Protein AF-0000000067805213 (afdb_homodimer)

InterPro domains:
  IPR013120 Fatty acyl-CoA reductase-like, NAD-binding domain [PF07993] (45-321)
  IPR026055 Fatty acyl-CoA reductase [PTHR11011] (34-491)
  IPR033640 Fatty acyl-CoA reductase, C-terminal [PF03015] (395-490)
  IPR033640 Fatty acyl-CoA reductase, C-terminal [cd09071] (394-488)
  IPR036291 NAD(P)-binding domain superfamily [SSF51735] (35-330)

Solvent-accessible surface area (backbone atoms only — not comparable to full-atom values): 55825 Å² total; per-residue (Å²): 118,77,70,75,75,48,38,68,41,44,50,52,49,51,57,40,50,56,70,43,48,69,22,67,73,47,38,84,69,54,72,35,72,58,28,52,67,43,45,64,32,23,33,39,31,35,28,40,86,38,73,68,27,44,52,37,55,46,48,48,63,63,48,30,58,53,58,36,35,39,30,51,30,54,67,56,94,88,36,50,46,68,57,47,51,53,56,59,66,66,40,77,79,39,52,67,43,41,72,76,42,71,64,57,68,79,34,51,44,78,38,68,23,36,53,60,38,80,69,31,49,45,49,70,64,56,49,51,49,45,23,67,56,25,21,34,36,41,44,57,52,58,66,81,48,53,83,41,55,58,49,61,38,34,31,28,34,28,47,17,46,54,38,50,49,56,49,53,68,57,22,76,54,56,64,32,36,39,39,56,56,44,56,55,32,72,64,25,67,91,32,56,74,30,73,40,64,63,65,90,70,89,59,82,50,58,45,71,48,48,44,48,44,50,74,68,37,54,67,71,46,51,60,54,18,40,71,27,66,41,58,56,39,94,33,41,31,34,41,28,41,35,27,28,52,50,37,50,69,70,64,43,74,86,52,54,48,36,36,35,15,37,32,50,67,43,39,11,54,38,49,92,44,45,8,44,54,55,72,71,56,34,74,74,37,75,62,29,56,53,49,32,24,65,31,28,71,34,44,72,42,81,41,40,48,83,32,50,56,48,46,25,32,40,44,31,42,44,20,40,50,56,46,46,53,40,41,53,58,79,41,39,89,76,48,95,50,97,56,47,40,31,29,32,33,34,43,83,55,65,42,28,49,45,58,49,54,53,50,53,67,31,69,76,48,49,51,48,33,56,58,78,42,75,41,46,71,51,67,50,73,36,73,46,69,68,59,44,53,53,48,42,41,66,69,41,46,54,53,20,52,52,50,45,48,50,35,56,72,67,64,68,66,58,88,89,59,75,51,54,45,57,52,47,51,54,50,53,53,48,49,62,71,43,39,69,61,37,70,40,44,55,45,34,39,30,65,55,35,53,52,50,58,70,70,44,52,73,61,34,46,43,62,38,46,50,65,59,70,76,57,49,67,64,56,51,54,50,20,45,53,45,8,42,33,49,62,68,70,53,59,74,45,46,53,23,68,57,14,47,53,51,42,55,54,30,46,53,49,46,53,52,49,51,50,51,50,50,48,50,53,50,50,50,49,49,49,50,50,53,49,44,46,66,71,48,71,122,120,78,70,75,74,48,38,69,42,44,51,52,50,52,57,40,48,54,70,43,49,69,21,69,74,46,38,82,69,54,72,35,69,57,28,52,67,43,45,63,32,23,32,38,30,35,28,40,87,39,73,68,28,44,52,37,54,46,47,49,63,62,46,30,57,54,59,34,35,40,30,51,30,53,67,55,95,88,36,49,47,69,55,48,50,53,57,60,66,65,40,76,79,39,53,68,42,42,73,76,42,70,64,56,66,79,33,52,44,77,37,66,24,35,55,60,38,77,68,29,50,46,50,73,65,58,50,51,50,46,23,67,58,26,20,32,37,39,45,55,51,59,66,81,49,52,82,44,54,59,49,61,37,34,31,28,34,27,46,18,46,52,38,49,50,56,49,53,69,58,22,76,55,57,65,32,36,40,38,55,58,45,57,56,32,71,64,24,67,90,33,57,75,30,74,40,65,65,65,89,69,90,61,82,50,58,46,70,49,47,45,49,44,49,72,68,38,53,66,71,45,50,61,52,18,40,69,28,65,40,58,55,41,94,33,42,30,35,40,28,42,36,27,28,52,51,38,49,69,70,64,42,74,86,50,55,48,35,38,36,15,36,31,52,69,44,38,12,53,38,52,91,46,45,8,45,54,55,74,73,55,35,74,73,36,75,60,29,55,53,49,32,24,66,30,27,71,35,45,70,40,80,41,40,49,82,33,50,53,48,46,25,31,41,43,29,41,42,21,41,50,56,45,46,53,39,41,52,60,78,42,39,88,78,48,95,50,99,56,46,38,31,28,34,34,34,43,84,54,65,42,30,48,44,57,49,55,53,51,55,65,30,70,75,48,48,51,49,32,57,57,77,43,75,41,45,69,51,65,50,76,36,74,47,70,68,58,43,54,52,48,41,40,66,69,40,45,54,53,21,51,53,50,43,47,51,36,56,73,68,66,67,65,58,89,90,60,75,51,53,44,57,52,49,52,53,49,52,54,50,49,61,71,43,39,68,60,37,69,42,42,56,44,34,39,29,65,56,36,52,54,51,57,69,68,44,51,72,60,36,46,43,62,38,46,49,64,57,70,75,57,49,68,66,57,52,54,49,20,46,53,46,7,41,33,48,63,66,70,54,58,74,44,45,53,22,68,56,14,46,52,48,42,54,53,29,44,54,50,46,54,50,49,53,51,52,50,49,48,50,51,50,51,51,50,48,49,50,50,52,50,44,46,65,71,47,71,123

Sequence (1076 aa):
MEVDTLDIAERHELALLEKQRPMNAVIDLGTSPVQQFYKGTTIFLTGGSGFLGKQFMEKIFRSCEIERIYILLRPKKGKTIAQRLTYILKDPLYETLRKKKPNFANDIVPIEGDVADVRLGLSDKDWDTLTKEVNVIVHLAATVRFDEHLKKAGLINVRGTREMLELGKQCKNLKIFNHISTAFAHTTKSRINNEVREQFYPTPVLPDTFIDLVENMEEERLTEITPGLIKGWPNTYTFTKAIAEELVRTRAGELPVCIVKPAVVLGSYTEPSPGWIDKQTVMASPVGFLLGCGIGVMHVLYLKRDNQFVITPVDYANNAILAAGWDSVQNRKAIDSEVPIYIVGTATSNFTWDNLLNTLRTDELVKIITPKALYYVCAAHTSNPVVFWILTWLFHYIPGYFIDAIVNILGVRPKGLPSLVSIYSKTYKLCKVYEYFLFNNWKIRDDNLVSMMDRMAPADQAIFGCNVREIDQRGIALSMSVGLRRFIVQDGLKDSEYGQKKMRILKYVHVVCVLLYSYLIYSVFRTIYSAFCVIVPVMEVDTLDIAERHELALLEKQRPMNAVIDLGTSPVQQFYKGTTIFLTGGSGFLGKQFMEKIFRSCEIERIYILLRPKKGKTIAQRLTYILKDPLYETLRKKKPNFANDIVPIEGDVADVRLGLSDKDWDTLTKEVNVIVHLAATVRFDEHLKKAGLINVRGTREMLELGKQCKNLKIFNHISTAFAHTTKSRINNEVREQFYPTPVLPDTFIDLVENMEEERLTEITPGLIKGWPNTYTFTKAIAEELVRTRAGELPVCIVKPAVVLGSYTEPSPGWIDKQTVMASPVGFLLGCGIGVMHVLYLKRDNQFVITPVDYANNAILAAGWDSVQNRKAIDSEVPIYIVGTATSNFTWDNLLNTLRTDELVKIITPKALYYVCAAHTSNPVVFWILTWLFHYIPGYFIDAIVNILGVRPKGLPSLVSIYSKTYKLCKVYEYFLFNNWKIRDDNLVSMMDRMAPADQAIFGCNVREIDQRGIALSMSVGLRRFIVQDGLKDSEYGQKKMRILKYVHVVCVLLYSYLIYSVFRTIYSAFCVIVPV

Nearest PDB structures (foldseek):
  7eoz-assembly1_A  TM=7.950E-01  e=1.812E-26  Oryza sativa Japonica Group
  7eoz-assembly2_B  TM=7.874E-01  e=3.398E-26  Oryza sativa Japonica Group
  4u5q-assembly2_B  TM=6.790E-01  e=1.611E-14  Mycobacterium tuberculosis H37Rv
  4u5q-assembly1_A  TM=5.576E-01  e=1.697E-14  Mycobacterium tuberculosis H37Rv
  5mso-assembly1_A  TM=6.325E-01  e=1.460E-12  Mycobacterium marinum M

pLDDT: mean 93.45, std 7.13, range [42.34, 98.88]

Radius of gyration: 39.03 Å; Cα contacts (8 Å, |Δi|>4): 1872; chains: 2; bounding box: 90×119×69 Å

Organism: Spodoptera frugiperda (NCBI:txid7108)

Foldseek 3Di:
DVLVPDFLLVNLQVVLQVLLVLQVVQQVVQPFLLQVLQAAFEEEEECLLDFLNLLLLLQCLSRHHYQAYEYEDEDDDPDDQVRSLVVSCPAPQNVVVCVVPVCNSVRYHYFYAQLLDALRRHDPVVLVVCLEGHAEYAYPWADQDQADQLLSRQSRLQVSLVSVLVSLVSRPRYLEYEAEFALCLQVFPVFFVHEREQAQDDALDASVVSSCCSVPPDSVVSNVCVCVSQHRPLGSRSNSRSNNVVCCLVPNVPRHYAYEHEYAEFAALRPPGFQAGAQVVLLQHVLVQVVCLLLPLAAEAAFDQQAAGWYFYSLLSSLLSSLVSSCCRVVVVVDPGSHHYFYQTFCVLPHGNNVLVVLCPDPSNLLLRDLNRDFARHYDYDNDPVVRVVCLVLPQQVVQVVVQVVCVVVVPDDPPDDGSNVSSVSVVVSCVSCSVVRYTHHGYDGVSSVVSLVVTDSSSCSSSPRHCSVDHSNSSSSSNSSNCCCHPVNPVSDDSVSSSVVNVVSVVVVVVVVVVSVVVVVVVVVVVVVVVCVVDVD/DVLVPDFLLVNLQVVLQVLLVLQVVQQVVQPFLLQVLQAAFEEEEECLLDFLNLLLLLQCLSRHHYQAYEYEDEDDPPDDQVRSLVVSCPAPQNVVVCVVPVCNSVRYHYFYAQLLDALRRHDPVVLVVCLEGHAEYAYPWADQDQADQLLSRQSRLQVSLVSVLVSLVSRPRHLEYEAEFALCLQVFPVFFVHEREQAQDDALDASVVSSCCSVPPDSVVSNVCVCVSQHRPLGSRSNSRSNNVVCCLVPNVPRHYAYEHEYAEFAALRPPGFQAGAQVVLLQHVLVVVVCLLLPLAAEAAFDQQAAGWYFYSLLSSLLSSLVSSCCRVVVVVDPGSHHYFYQTFCVLPHGNNVLVVLCPDPSNLLLRDLNRDFARHYDYDNDPVVRVVCLVLPQQVVQVVVQVVCVVVVPDDPPDDGSNVSSVSVVVSCVSCSVVRYTHHGYDGVSSVVSLVVTDSSSCSSSPRHCSVDHSNSSSSSNSSNCCCHPVNPPSDDSVSSSVVNVVSVVVVVVVVVVSVVVVVVVVVVVVVVVCVVDVD

Structure (mmCIF, N/CA/C/O backbone):
data_AF-0000000067805213-model_v1
#
loop_
_entity.id
_entity.type
_entity.pdbx_description
1 polymer 'Fatty acyl-CoA reductase'
#
loop_
_atom_site.group_PDB
_atom_site.id
_atom_site.type_symbol
_atom_site.label_atom_id
_atom_site.label_alt_id
_atom_site.label_comp_id
_atom_site.label_asym_id
_atom_site.label_entity_id
_atom_site.label_seq_id
_atom_site.pdbx_PDB_ins_code
_atom_site.Cartn_x
_atom_site.Cartn_y
_atom_site.Cartn_z
_atom_site.occupancy
_atom_site.B_iso_or_equiv
_atom_site.auth_seq_id
_atom_site.auth_comp_id
_atom_site.auth_asym_id
_atom_site.auth_atom_id
_atom_site.pdbx_PDB_model_num
ATOM 1 N N . MET A 1 1 ? -3.857 -59.125 -32.281 1 44.97 1 MET A N 1
ATOM 2 C CA . MET A 1 1 ? -4.629 -60.125 -31.562 1 44.97 1 MET A CA 1
ATOM 3 C C . MET A 1 1 ? -4.641 -59.875 -30.062 1 44.97 1 MET A C 1
ATOM 5 O O . MET A 1 1 ? -5.676 -60 -29.406 1 44.97 1 MET A O 1
ATOM 9 N N . GLU A 1 2 ? -3.359 -59.656 -29.469 1 48.94 2 GLU A N 1
ATOM 10 C CA . GLU A 1 2 ? -3.158 -59.469 -28.031 1 48.94 2 GLU A CA 1
ATOM 11 C C . GLU A 1 2 ? -3.711 -58.125 -27.562 1 48.94 2 GLU A C 1
ATOM 13 O O . GLU A 1 2 ? -4.121 -58 -26.406 1 48.94 2 GLU A O 1
ATOM 18 N N . VAL A 1 3 ? -3.738 -57.219 -28.484 1 61.66 3 VAL A N 1
ATOM 19 C CA . VAL A 1 3 ? -4.289 -55.906 -28.219 1 61.66 3 VAL A CA 1
ATOM 20 C C . VAL A 1 3 ? -5.805 -56 -28.062 1 61.66 3 VAL A C 1
ATOM 22 O O . VAL A 1 3 ? -6.406 -55.188 -27.328 1 61.66 3 VAL A O 1
ATOM 25 N N . ASP A 1 4 ? -6.445 -56.906 -28.578 1 60.34 4 ASP A N 1
ATOM 26 C CA . ASP A 1 4 ? -7.898 -57.031 -28.531 1 60.34 4 ASP A CA 1
ATOM 27 C C . ASP A 1 4 ? -8.375 -57.469 -27.156 1 60.34 4 ASP A C 1
ATOM 29 O O . ASP A 1 4 ? -9.539 -57.281 -26.797 1 60.34 4 ASP A O 1
ATOM 33 N N . THR A 1 5 ? -7.441 -57.906 -26.312 1 78.75 5 THR A N 1
ATOM 34 C CA . THR A 1 5 ? -7.816 -58.406 -24.984 1 78.75 5 THR A CA 1
ATOM 35 C C . THR A 1 5 ? -7.566 -57.344 -23.922 1 78.75 5 THR A C 1
ATOM 37 O O . THR A 1 5 ? -7.996 -57.5 -22.781 1 78.75 5 THR A O 1
ATOM 40 N N . LEU A 1 6 ? -7.113 -56.188 -24.359 1 89.5 6 LEU A N 1
ATOM 41 C CA . LEU A 1 6 ? -6.773 -55.156 -23.391 1 89.5 6 LEU A CA 1
ATOM 42 C C . LEU A 1 6 ? -7.973 -54.281 -23.109 1 89.5 6 LEU A C 1
ATOM 44 O O . LEU A 1 6 ? -8.82 -54.062 -23.969 1 89.5 6 LEU A O 1
ATOM 48 N N . ASP A 1 7 ? -7.984 -53.812 -21.891 1 94.69 7 ASP A N 1
ATOM 49 C CA . ASP A 1 7 ? -8.984 -52.812 -21.547 1 94.69 7 ASP A CA 1
ATOM 50 C C . ASP A 1 7 ? -8.883 -51.594 -22.453 1 94.69 7 ASP A C 1
ATOM 52 O O . ASP A 1 7 ? -7.785 -51.219 -22.875 1 94.69 7 ASP A O 1
ATOM 56 N N . ILE A 1 8 ? -9.961 -51.031 -22.828 1 95.31 8 ILE A N 1
ATOM 57 C CA . ILE A 1 8 ? -10.023 -49.906 -23.75 1 95.31 8 ILE A CA 1
ATOM 58 C C . ILE A 1 8 ? -9.133 -48.781 -23.234 1 95.31 8 ILE A C 1
ATOM 60 O O . ILE A 1 8 ? -8.492 -48.062 -24.016 1 95.31 8 ILE A O 1
ATOM 64 N N . ALA A 1 9 ? -9.125 -48.5 -21.938 1 95.56 9 ALA A N 1
ATOM 65 C CA . ALA A 1 9 ? -8.281 -47.469 -21.359 1 95.56 9 ALA A CA 1
ATOM 66 C C . ALA A 1 9 ? -6.801 -47.781 -21.594 1 95.56 9 ALA A C 1
ATOM 68 O O . ALA A 1 9 ? -6.016 -46.875 -21.891 1 95.56 9 ALA A O 1
ATOM 69 N N . GLU A 1 10 ? -6.43 -48.969 -21.422 1 95.94 10 GLU A N 1
ATOM 70 C CA . GLU A 1 10 ? -5.051 -49.406 -21.641 1 95.94 10 GLU A CA 1
ATOM 71 C C . GLU A 1 10 ? -4.664 -49.25 -23.109 1 95.94 10 GLU A C 1
ATOM 73 O O . GLU A 1 10 ? -3.521 -48.906 -23.422 1 95.94 10 GLU A O 1
ATOM 78 N N . ARG A 1 11 ? -5.574 -49.5 -23.969 1 96.38 11 ARG A N 1
ATOM 79 C CA . ARG A 1 11 ? -5.324 -49.344 -25.391 1 96.38 11 ARG A CA 1
ATOM 80 C C . ARG A 1 11 ? -5.023 -47.875 -25.719 1 96.38 11 ARG A C 1
ATOM 82 O O . ARG A 1 11 ? -4.156 -47.594 -26.547 1 96.38 11 ARG A O 1
ATOM 89 N N . HIS A 1 12 ? -5.793 -47 -25.094 1 95.75 12 HIS A N 1
ATOM 90 C CA . HIS A 1 12 ? -5.559 -45.594 -25.312 1 95.75 12 HIS A CA 1
ATOM 91 C C . HIS A 1 12 ? -4.215 -45.156 -24.734 1 95.75 12 HIS A C 1
ATOM 93 O O . HIS A 1 12 ? -3.527 -44.312 -25.312 1 95.75 12 HIS A O 1
ATOM 99 N N . GLU A 1 13 ? -3.832 -45.688 -23.562 1 96.31 13 GLU A N 1
ATOM 100 C CA . GLU A 1 13 ? -2.52 -45.406 -23 1 96.31 13 GLU A CA 1
ATOM 101 C C . GLU A 1 13 ? -1.402 -45.812 -23.953 1 96.31 13 GLU A C 1
ATOM 103 O O . GLU A 1 13 ? -0.459 -45.062 -24.172 1 96.31 13 GLU A O 1
ATOM 108 N N . LEU A 1 14 ? -1.527 -47 -24.516 1 96 14 LEU A N 1
ATOM 109 C CA . LEU A 1 14 ? -0.526 -47.531 -25.438 1 96 14 LEU A CA 1
ATOM 110 C C . LEU A 1 14 ? -0.438 -46.656 -26.688 1 96 14 LEU A C 1
ATOM 112 O O . LEU A 1 14 ? 0.654 -46.406 -27.203 1 96 14 LEU A O 1
ATOM 116 N N . ALA A 1 15 ? -1.592 -46.25 -27.156 1 95.81 15 ALA A N 1
ATOM 117 C CA . ALA A 1 15 ? -1.619 -45.375 -28.344 1 95.81 15 ALA A CA 1
ATOM 118 C C . ALA A 1 15 ? -0.886 -44.062 -28.062 1 95.81 15 ALA A C 1
ATOM 120 O O . ALA A 1 15 ? -0.21 -43.531 -28.953 1 95.81 15 ALA A O 1
ATOM 121 N N . LEU A 1 16 ? -1.053 -43.5 -26.891 1 96.06 16 LEU A N 1
ATOM 122 C CA . LEU A 1 16 ? -0.366 -42.281 -26.5 1 96.06 16 LEU A CA 1
ATOM 123 C C . LEU A 1 16 ? 1.133 -42.531 -26.344 1 96.06 16 LEU A C 1
ATOM 125 O O . LEU A 1 16 ? 1.941 -41.688 -26.734 1 96.06 16 LEU A O 1
ATOM 129 N N . LEU A 1 17 ? 1.514 -43.688 -25.812 1 96 17 LEU A N 1
ATOM 130 C CA . LEU A 1 17 ? 2.92 -44.031 -25.656 1 96 17 LEU A CA 1
ATOM 131 C C . LEU A 1 17 ? 3.6 -44.188 -27.016 1 96 17 LEU A C 1
ATOM 133 O O . LEU A 1 17 ? 4.781 -43.875 -27.156 1 96 17 LEU A O 1
ATOM 137 N N . GLU A 1 18 ? 2.871 -44.594 -27.984 1 96.19 18 GLU A N 1
ATOM 138 C CA . GLU A 1 18 ? 3.404 -44.781 -29.328 1 96.19 18 GLU A CA 1
ATOM 139 C C . GLU A 1 18 ? 3.812 -43.438 -29.953 1 96.19 18 GLU A C 1
ATOM 141 O O . GLU A 1 18 ? 4.676 -43.406 -30.828 1 96.19 18 GLU A O 1
ATOM 146 N N . LYS A 1 19 ? 3.246 -42.438 -29.484 1 95.69 19 LYS A N 1
ATOM 147 C CA . LYS A 1 19 ? 3.586 -41.094 -30 1 95.69 19 LYS A CA 1
ATOM 148 C C . LYS A 1 19 ? 5.008 -40.719 -29.594 1 95.69 19 LYS A C 1
ATOM 150 O O . LYS A 1 19 ? 5.574 -39.781 -30.156 1 95.69 19 LYS A O 1
ATOM 155 N N . GLN A 1 20 ? 5.605 -41.5 -28.688 1 96.44 20 GLN A N 1
ATOM 156 C CA . GLN A 1 20 ? 6.965 -41.219 -28.234 1 96.44 20 GLN A CA 1
ATOM 157 C C . GLN A 1 20 ? 7.996 -41.844 -29.172 1 96.44 20 GLN A C 1
ATOM 159 O O . GLN A 1 20 ? 9.195 -41.625 -29.016 1 96.44 20 GLN A O 1
ATOM 164 N N . ARG A 1 21 ? 7.598 -42.5 -30.156 1 96.94 21 ARG A N 1
ATOM 165 C CA . ARG A 1 21 ? 8.477 -43.312 -31 1 96.94 21 ARG A CA 1
ATOM 166 C C . ARG A 1 21 ? 9.555 -42.438 -31.641 1 96.94 21 ARG A C 1
ATOM 168 O O . ARG A 1 21 ? 10.734 -42.812 -31.641 1 96.94 21 ARG A O 1
ATOM 175 N N . PRO A 1 22 ? 9.148 -41.281 -32.25 1 96.19 22 PRO A N 1
ATOM 176 C CA . PRO A 1 22 ? 10.203 -40.438 -32.844 1 96.19 22 PRO A CA 1
ATOM 177 C C . PRO A 1 22 ? 11.25 -40 -31.812 1 96.19 22 PRO A C 1
ATOM 179 O O . PRO A 1 22 ? 12.445 -39.938 -32.125 1 96.19 22 PRO A O 1
ATOM 182 N N . MET A 1 23 ? 10.891 -39.719 -30.625 1 97.06 23 MET A N 1
ATOM 183 C CA . MET A 1 23 ? 11.812 -39.312 -29.562 1 97.06 23 MET A CA 1
ATOM 184 C C . MET A 1 23 ? 12.68 -40.5 -29.141 1 97.06 23 MET A C 1
ATOM 186 O O . MET A 1 23 ? 13.906 -40.375 -29.031 1 97.06 23 MET A O 1
ATOM 190 N N . ASN A 1 24 ? 12.07 -41.688 -28.922 1 96.25 24 ASN A N 1
ATOM 191 C CA . ASN A 1 24 ? 12.766 -42.875 -28.453 1 96.25 24 ASN A CA 1
ATOM 192 C C . ASN A 1 24 ? 13.82 -43.344 -29.438 1 96.25 24 ASN A C 1
ATOM 194 O O . ASN A 1 24 ? 14.812 -43.969 -29.047 1 96.25 24 ASN A O 1
ATOM 198 N N . ALA A 1 25 ? 13.656 -42.938 -30.672 1 97.06 25 ALA A N 1
ATOM 199 C CA . ALA A 1 25 ? 14.578 -43.375 -31.719 1 97.06 25 ALA A CA 1
ATOM 200 C C . ALA A 1 25 ? 15.906 -42.625 -31.609 1 97.06 25 ALA A C 1
ATOM 202 O O . ALA A 1 25 ? 16.938 -43.094 -32.062 1 97.06 25 ALA A O 1
ATOM 203 N N . VAL A 1 26 ? 15.875 -41.469 -30.984 1 97.5 26 VAL A N 1
ATOM 204 C CA . VAL A 1 26 ? 17.078 -40.625 -31.109 1 97.5 26 VAL A CA 1
ATOM 205 C C . VAL A 1 26 ? 17.531 -40.188 -29.719 1 97.5 26 VAL A C 1
ATOM 207 O O . VAL A 1 26 ? 18.672 -39.75 -29.547 1 97.5 26 VAL A O 1
ATOM 210 N N . ILE A 1 27 ? 16.812 -40.375 -28.672 1 97.31 27 ILE A N 1
ATOM 211 C CA . ILE A 1 27 ? 17.062 -39.781 -27.359 1 97.31 27 ILE A CA 1
ATOM 212 C C . ILE A 1 27 ? 18.328 -40.344 -26.766 1 97.31 27 ILE A C 1
ATOM 214 O O . ILE A 1 27 ? 19.062 -39.688 -26.047 1 97.31 27 ILE A O 1
ATOM 218 N N . ASP A 1 28 ? 18.688 -41.656 -27.078 1 96.44 28 ASP A N 1
ATOM 219 C CA . ASP A 1 28 ? 19.797 -42.312 -26.438 1 96.44 28 ASP A CA 1
ATOM 220 C C . ASP A 1 28 ? 21.109 -42.062 -27.172 1 96.44 28 ASP A C 1
ATOM 222 O O . ASP A 1 28 ? 22.188 -42.406 -26.688 1 96.44 28 ASP A O 1
ATOM 226 N N . LEU A 1 29 ? 21.031 -41.375 -28.312 1 96.44 29 LEU A N 1
ATOM 227 C CA . LEU A 1 29 ? 22.234 -41.062 -29.078 1 96.44 29 LEU A CA 1
ATOM 228 C C . LEU A 1 29 ? 23.078 -40.031 -28.375 1 96.44 29 LEU A C 1
ATOM 230 O O . LEU A 1 29 ? 24.312 -40.031 -28.484 1 96.44 29 LEU A O 1
ATOM 234 N N . GLY A 1 30 ? 22.484 -39.094 -27.703 1 95.94 30 GLY A N 1
ATOM 235 C CA . GLY A 1 30 ? 23.188 -38.094 -26.922 1 95.94 30 GLY A CA 1
ATOM 236 C C . GLY A 1 30 ? 23.938 -37.094 -27.781 1 95.94 30 GLY A C 1
ATOM 237 O O . GLY A 1 30 ? 24.875 -36.469 -27.312 1 95.94 30 GLY A O 1
ATOM 238 N N . THR A 1 31 ? 23.516 -36.906 -29.031 1 95.75 31 THR A N 1
ATOM 239 C CA . THR A 1 31 ? 24.328 -36.125 -29.953 1 95.75 31 THR A CA 1
ATOM 240 C C . THR A 1 31 ? 23.609 -34.844 -30.359 1 95.75 31 THR A C 1
ATOM 242 O O . THR A 1 31 ? 24.188 -34 -31.031 1 95.75 31 THR A O 1
ATOM 245 N N . SER A 1 32 ? 22.375 -34.688 -29.922 1 97.62 32 SER A N 1
ATOM 246 C CA . SER A 1 32 ? 21.672 -33.469 -30.328 1 97.62 32 SER A CA 1
ATOM 247 C C . SER A 1 32 ? 22.281 -32.219 -29.703 1 97.62 32 SER A C 1
ATOM 249 O O . SER A 1 32 ? 22.906 -32.312 -28.641 1 97.62 32 SER A O 1
ATOM 251 N N . PRO A 1 33 ? 22.141 -31.047 -30.312 1 98.38 33 PRO A N 1
ATOM 252 C CA . PRO A 1 33 ? 22.719 -29.797 -29.797 1 98.38 33 PRO A CA 1
ATOM 253 C C . PRO A 1 33 ? 22.266 -29.5 -28.359 1 98.38 33 PRO A C 1
ATOM 255 O O . PRO A 1 33 ? 23.078 -29.094 -27.531 1 98.38 33 PRO A O 1
ATOM 258 N N . VAL A 1 34 ? 21.031 -29.688 -28.047 1 98.69 34 VAL A N 1
ATOM 259 C CA . VAL A 1 34 ? 20.531 -29.422 -26.703 1 98.69 34 VAL A CA 1
ATOM 260 C C . VAL A 1 34 ? 21.141 -30.422 -25.719 1 98.69 34 VAL A C 1
ATOM 262 O O . VAL A 1 34 ? 21.531 -30.031 -24.625 1 98.69 34 VAL A O 1
ATOM 265 N N . GLN A 1 35 ? 21.203 -31.703 -26.094 1 98.62 35 GLN A N 1
ATOM 266 C CA . GLN A 1 35 ? 21.844 -32.688 -25.234 1 98.62 35 GLN A CA 1
ATOM 267 C C . GLN A 1 35 ? 23.297 -32.312 -24.969 1 98.62 35 GLN A C 1
ATOM 269 O O . GLN A 1 35 ? 23.781 -32.406 -23.844 1 98.62 35 GLN A O 1
ATOM 274 N N . GLN A 1 36 ? 23.953 -31.906 -26 1 98.56 36 GLN A N 1
ATOM 275 C CA . GLN A 1 36 ? 25.359 -31.531 -25.875 1 98.56 36 GLN A CA 1
ATOM 276 C C . GLN A 1 36 ? 25.531 -30.312 -24.984 1 98.56 36 GLN A C 1
ATOM 278 O O . GLN A 1 36 ? 26.516 -30.188 -24.266 1 98.56 36 GLN A O 1
ATOM 283 N N . PHE A 1 37 ? 24.609 -29.406 -25.062 1 98.5 37 PHE A N 1
ATOM 284 C CA . PHE A 1 37 ? 24.641 -28.203 -24.25 1 98.5 37 PHE A CA 1
ATOM 285 C C . PHE A 1 37 ? 24.656 -28.547 -22.766 1 98.5 37 PHE A C 1
ATOM 287 O O . PHE A 1 37 ? 25.312 -27.891 -21.969 1 98.5 37 PHE A O 1
ATOM 294 N N . TYR A 1 38 ? 23.969 -29.578 -22.344 1 98.69 38 TYR A N 1
ATOM 295 C CA . TYR A 1 38 ? 23.797 -29.906 -20.938 1 98.69 38 TYR A CA 1
ATOM 296 C C . TYR A 1 38 ? 24.766 -31.016 -20.516 1 98.69 38 TYR A C 1
ATOM 298 O O . TYR A 1 38 ? 24.812 -31.391 -19.344 1 98.69 38 TYR A O 1
ATOM 306 N N . LYS A 1 39 ? 25.531 -31.547 -21.453 1 98.56 39 LYS A N 1
ATOM 307 C CA . LYS A 1 39 ? 26.438 -32.656 -21.141 1 98.56 39 LYS A CA 1
ATOM 308 C C . LYS A 1 39 ? 27.453 -32.25 -20.078 1 98.56 39 LYS A C 1
ATOM 310 O O . LYS A 1 39 ? 28.125 -31.219 -20.203 1 98.56 39 LYS A O 1
ATOM 315 N N . GLY A 1 40 ? 27.469 -33 -19 1 98.25 40 GLY A N 1
ATOM 316 C CA . GLY A 1 40 ? 28.469 -32.781 -17.953 1 98.25 40 GLY A CA 1
ATOM 317 C C . GLY A 1 40 ? 28.156 -31.609 -17.047 1 98.25 40 GLY A C 1
ATOM 318 O O . GLY A 1 40 ? 29.016 -31.188 -16.266 1 98.25 40 GLY A O 1
ATOM 319 N N . THR A 1 41 ? 27.016 -31.078 -17.141 1 98.5 41 THR A N 1
ATOM 320 C CA . THR A 1 41 ? 26.688 -29.891 -16.359 1 98.5 41 THR A CA 1
ATOM 321 C C . THR A 1 41 ? 26.203 -30.266 -14.969 1 98.5 41 THR A C 1
ATOM 323 O O . THR A 1 41 ? 25.719 -31.375 -14.766 1 98.5 41 THR A O 1
ATOM 326 N N . THR A 1 42 ? 26.438 -29.391 -14.031 1 98.75 42 THR A N 1
ATOM 327 C CA . THR A 1 42 ? 25.859 -29.438 -12.688 1 98.75 42 THR A CA 1
ATOM 328 C C . THR A 1 42 ? 24.719 -28.438 -12.547 1 98.75 42 THR A C 1
ATOM 330 O O . THR A 1 42 ? 24.922 -27.234 -12.758 1 98.75 42 THR A O 1
ATOM 333 N N . ILE A 1 43 ? 23.578 -28.969 -12.133 1 98.81 43 ILE A N 1
ATOM 334 C CA . ILE A 1 43 ? 22.359 -28.141 -12.125 1 98.81 43 ILE A CA 1
ATOM 335 C C . ILE A 1 43 ? 21.953 -27.844 -10.688 1 98.81 43 ILE A C 1
ATOM 337 O O . ILE A 1 43 ? 21.969 -28.734 -9.828 1 98.81 43 ILE A O 1
ATOM 341 N N . PHE A 1 44 ? 21.688 -26.578 -10.398 1 98.88 44 PHE A N 1
ATOM 342 C CA . PHE A 1 44 ? 21.016 -26.203 -9.164 1 98.88 44 PHE A CA 1
ATOM 343 C C . PHE A 1 44 ? 19.531 -25.953 -9.414 1 98.88 44 PHE A C 1
ATOM 345 O O . PHE A 1 44 ? 19.172 -25.078 -10.219 1 98.88 44 PHE A O 1
ATOM 352 N N . LEU A 1 45 ? 18.703 -26.719 -8.719 1 98.81 45 LEU A N 1
ATOM 353 C CA . LEU A 1 45 ? 17.266 -26.719 -8.969 1 98.81 45 LEU A CA 1
ATOM 354 C C . LEU A 1 45 ? 16.5 -26.312 -7.711 1 98.81 45 LEU A C 1
ATOM 356 O O . LEU A 1 45 ? 16.672 -26.922 -6.652 1 98.81 45 LEU A O 1
ATOM 360 N N . THR A 1 46 ? 15.727 -25.219 -7.828 1 98.69 46 THR A N 1
ATOM 361 C CA . THR A 1 46 ? 14.719 -24.938 -6.812 1 98.69 46 THR A CA 1
ATOM 362 C C . THR A 1 46 ? 13.336 -25.359 -7.301 1 98.69 46 THR A C 1
ATOM 364 O O . THR A 1 46 ? 13.07 -25.359 -8.5 1 98.69 46 THR A O 1
ATOM 367 N N . GLY A 1 47 ? 12.469 -25.828 -6.406 1 97.56 47 GLY A N 1
ATOM 368 C CA . GLY A 1 47 ? 11.148 -26.297 -6.777 1 97.56 47 GLY A CA 1
ATOM 369 C C . GLY A 1 47 ? 11.125 -27.734 -7.246 1 97.56 47 GLY A C 1
ATOM 370 O O . GLY A 1 47 ? 10.164 -28.188 -7.871 1 97.56 47 GLY A O 1
ATOM 371 N N . GLY A 1 48 ? 12.156 -28.453 -6.926 1 96.75 48 GLY A N 1
ATOM 372 C CA . GLY A 1 48 ? 12.273 -29.828 -7.383 1 96.75 48 GLY A CA 1
ATOM 373 C C . GLY A 1 48 ? 11.242 -30.75 -6.758 1 96.75 48 GLY A C 1
ATOM 374 O O . GLY A 1 48 ? 10.953 -31.812 -7.301 1 96.75 48 GLY A O 1
ATOM 375 N N . SER A 1 49 ? 10.711 -30.359 -5.641 1 95 49 SER A N 1
ATOM 376 C CA . SER A 1 49 ? 9.711 -31.172 -4.969 1 95 49 SER A CA 1
ATOM 377 C C . SER A 1 49 ? 8.32 -30.938 -5.559 1 95 49 SER A C 1
ATOM 379 O O . SER A 1 49 ? 7.383 -31.688 -5.266 1 95 49 SER A O 1
ATOM 381 N N . GLY A 1 50 ? 8.195 -30 -6.426 1 94.88 50 GLY A N 1
ATOM 382 C CA . GLY A 1 50 ? 6.902 -29.656 -7 1 94.88 50 GLY A CA 1
ATOM 383 C C . GLY A 1 50 ? 6.594 -30.406 -8.273 1 94.88 50 GLY A C 1
ATOM 384 O O . GLY A 1 50 ? 7.414 -31.203 -8.742 1 94.88 50 GLY A O 1
ATOM 385 N N . PHE A 1 51 ? 5.461 -30.062 -8.812 1 95.88 51 PHE A N 1
ATOM 386 C CA . PHE A 1 51 ? 4.906 -30.734 -9.984 1 95.88 51 PHE A CA 1
ATOM 387 C C . PHE A 1 51 ? 5.84 -30.594 -11.18 1 95.88 51 PHE A C 1
ATOM 389 O O . PHE A 1 51 ? 6.316 -31.594 -11.727 1 95.88 51 PHE A O 1
ATOM 396 N N . LEU A 1 52 ? 6.23 -29.344 -11.523 1 97.12 52 LEU A N 1
ATOM 397 C CA . LEU A 1 52 ? 7.121 -29.078 -12.648 1 97.12 52 LEU A CA 1
ATOM 398 C C . LEU A 1 52 ? 8.523 -29.609 -12.375 1 97.12 52 LEU A C 1
ATOM 400 O O . LEU A 1 52 ? 9.172 -30.156 -13.273 1 97.12 52 LEU A O 1
ATOM 404 N N . GLY A 1 53 ? 8.922 -29.469 -11.188 1 97.94 53 GLY A N 1
ATOM 405 C CA . GLY A 1 53 ? 10.273 -29.844 -10.805 1 97.94 53 GLY A CA 1
ATOM 406 C C . GLY A 1 53 ? 10.523 -31.344 -10.883 1 97.94 53 GLY A C 1
ATOM 407 O O . GLY A 1 53 ? 11.578 -31.781 -11.359 1 97.94 53 GLY A O 1
ATOM 408 N N . LYS A 1 54 ? 9.602 -32.156 -10.391 1 97.56 54 LYS A N 1
ATOM 409 C CA . LYS A 1 54 ? 9.734 -33.594 -10.461 1 97.56 54 LYS A CA 1
ATOM 410 C C . LYS A 1 54 ? 9.891 -34.062 -11.906 1 97.56 54 LYS A C 1
ATOM 412 O O . LYS A 1 54 ? 10.789 -34.875 -12.211 1 97.56 54 LYS A O 1
ATOM 417 N N . GLN A 1 55 ? 9.008 -33.562 -12.688 1 98.06 55 GLN A N 1
ATOM 418 C CA . GLN A 1 55 ? 9.047 -33.969 -14.086 1 98.06 55 GLN A CA 1
ATOM 419 C C . GLN A 1 55 ? 10.312 -33.469 -14.773 1 98.06 55 GLN A C 1
ATOM 421 O O . GLN A 1 55 ? 10.867 -34.125 -15.648 1 98.06 55 GLN A O 1
ATOM 426 N N . PHE A 1 56 ? 10.781 -32.281 -14.398 1 98.56 56 PHE A N 1
ATOM 427 C CA . PHE A 1 56 ? 12.016 -31.734 -14.945 1 98.56 56 PHE A CA 1
ATOM 428 C C . PHE A 1 56 ? 13.188 -32.656 -14.664 1 98.56 56 PHE A C 1
ATOM 430 O O . PHE A 1 56 ? 13.977 -32.969 -15.562 1 98.56 56 PHE A O 1
ATOM 437 N N . MET A 1 57 ? 13.305 -33.094 -13.414 1 98.56 57 MET A N 1
ATOM 438 C CA . MET A 1 57 ? 14.391 -34 -13.031 1 98.56 57 MET A CA 1
ATOM 439 C C . MET A 1 57 ? 14.336 -35.281 -13.828 1 98.56 57 MET A C 1
ATOM 441 O O . MET A 1 57 ? 15.359 -35.75 -14.328 1 98.56 57 MET A O 1
ATOM 445 N N . GLU A 1 58 ? 13.133 -35.844 -13.945 1 98.5 58 GLU A N 1
ATOM 446 C CA . GLU A 1 58 ? 12.969 -37.062 -14.734 1 98.5 58 GLU A CA 1
ATOM 447 C C . GLU A 1 58 ? 13.438 -36.844 -16.172 1 98.5 58 GLU A C 1
ATOM 449 O O . GLU A 1 58 ? 14.219 -37.656 -16.688 1 98.5 58 GLU A O 1
ATOM 454 N N . LYS A 1 59 ? 13.016 -35.781 -16.812 1 98.56 59 LYS A N 1
ATOM 455 C CA . LYS A 1 59 ? 13.297 -35.531 -18.219 1 98.56 59 LYS A CA 1
ATOM 456 C C . LYS A 1 59 ? 14.789 -35.312 -18.453 1 98.56 59 LYS A C 1
ATOM 458 O O . LYS A 1 59 ? 15.359 -35.875 -19.391 1 98.56 59 LYS A O 1
ATOM 463 N N . ILE A 1 60 ? 15.398 -34.5 -17.641 1 98.56 60 ILE A N 1
ATOM 464 C CA . ILE A 1 60 ? 16.781 -34.156 -17.906 1 98.56 60 ILE A CA 1
ATOM 465 C C . ILE A 1 60 ? 17.688 -35.375 -17.703 1 98.56 60 ILE A C 1
ATOM 467 O O . ILE A 1 60 ? 18.656 -35.562 -18.453 1 98.56 60 ILE A O 1
ATOM 471 N N . PHE A 1 61 ? 17.438 -36.219 -16.688 1 98.31 61 PHE A N 1
ATOM 472 C CA . PHE A 1 61 ? 18.219 -37.438 -16.469 1 98.31 61 PHE A CA 1
ATOM 473 C C . PHE A 1 61 ? 18 -38.438 -17.594 1 98.31 61 PHE A C 1
ATOM 475 O O . PHE A 1 61 ? 18.922 -39.156 -18 1 98.31 61 PHE A O 1
ATOM 482 N N . ARG A 1 62 ? 16.75 -38.438 -18.109 1 97.81 62 ARG A N 1
ATOM 483 C CA . ARG A 1 62 ? 16.422 -39.406 -19.172 1 97.81 62 ARG A CA 1
ATOM 484 C C . ARG A 1 62 ? 17 -38.969 -20.516 1 97.81 62 ARG A C 1
ATOM 486 O O . ARG A 1 62 ? 17.438 -39.781 -21.312 1 97.81 62 ARG A O 1
ATOM 493 N N . SER A 1 63 ? 17.109 -37.688 -20.75 1 98 63 SER A N 1
ATOM 494 C CA . SER A 1 63 ? 17.406 -37.188 -22.078 1 98 63 SER A CA 1
ATOM 495 C C . SER A 1 63 ? 18.844 -36.688 -22.188 1 98 63 SER A C 1
ATOM 497 O O . SER A 1 63 ? 19.391 -36.594 -23.297 1 98 63 SER A O 1
ATOM 499 N N . CYS A 1 64 ? 19.5 -36.312 -21.094 1 97.88 64 CYS A N 1
ATOM 500 C CA . CYS A 1 64 ? 20.828 -35.719 -21.141 1 97.88 64 CYS A CA 1
ATOM 501 C C . CYS A 1 64 ? 21.766 -36.438 -20.172 1 97.88 64 CYS A C 1
ATOM 503 O O . CYS A 1 64 ? 21.312 -37.062 -19.219 1 97.88 64 CYS A O 1
ATOM 505 N N . GLU A 1 65 ? 23.094 -36.344 -20.453 1 97.56 65 GLU A N 1
ATOM 506 C CA . GLU A 1 65 ? 24.125 -36.844 -19.562 1 97.56 65 GLU A CA 1
ATOM 507 C C . GLU A 1 65 ? 24.703 -35.719 -18.688 1 97.56 65 GLU A C 1
ATOM 509 O O . GLU A 1 65 ? 25.781 -35.219 -18.953 1 97.56 65 GLU A O 1
ATOM 514 N N . ILE A 1 66 ? 24.062 -35.469 -17.641 1 98.06 66 ILE A N 1
ATOM 515 C CA . ILE A 1 66 ? 24.5 -34.406 -16.734 1 98.06 66 ILE A CA 1
ATOM 516 C C . ILE A 1 66 ? 25.359 -35 -15.617 1 98.06 66 ILE A C 1
ATOM 518 O O . ILE A 1 66 ? 25.375 -36.219 -15.414 1 98.06 66 ILE A O 1
ATOM 522 N N . GLU A 1 67 ? 26.109 -34.188 -14.891 1 98 67 GLU A N 1
ATOM 523 C CA . GLU A 1 67 ? 26.969 -34.625 -13.789 1 98 67 GLU A CA 1
ATOM 524 C C . GLU A 1 67 ? 26.141 -34.844 -12.523 1 98 67 GLU A C 1
ATOM 526 O O . GLU A 1 67 ? 26.203 -35.938 -11.938 1 98 67 GLU A O 1
ATOM 531 N N . ARG A 1 68 ? 25.375 -33.781 -12.062 1 97.69 68 ARG A N 1
ATOM 532 C CA . ARG A 1 68 ? 24.547 -33.906 -10.867 1 97.69 68 ARG A CA 1
ATOM 533 C C . ARG A 1 68 ? 23.516 -32.781 -10.781 1 97.69 68 ARG A C 1
ATOM 535 O O . ARG A 1 68 ? 23.609 -31.797 -11.516 1 97.69 68 ARG A O 1
ATOM 542 N N . ILE A 1 69 ? 22.547 -33 -9.945 1 98.69 69 ILE A N 1
ATOM 543 C CA . ILE A 1 69 ? 21.562 -32 -9.602 1 98.69 69 ILE A CA 1
ATOM 544 C C . ILE A 1 69 ? 21.625 -31.703 -8.102 1 98.69 69 ILE A C 1
ATOM 546 O O . ILE A 1 69 ? 21.547 -32.594 -7.277 1 98.69 69 ILE A O 1
ATOM 550 N N . TYR A 1 70 ? 21.984 -30.406 -7.773 1 98.81 70 TYR A N 1
ATOM 551 C CA . TYR A 1 70 ? 21.703 -29.922 -6.426 1 98.81 70 TYR A CA 1
ATOM 552 C C . TYR A 1 70 ? 20.25 -29.469 -6.309 1 98.81 70 TYR A C 1
ATOM 554 O O . TYR A 1 70 ? 19.812 -28.594 -7.07 1 98.81 70 TYR A O 1
ATOM 562 N N . ILE A 1 71 ? 19.5 -30.062 -5.402 1 98.69 71 ILE A N 1
ATOM 563 C CA . ILE A 1 71 ? 18.094 -29.703 -5.242 1 98.69 71 ILE A CA 1
ATOM 564 C C . ILE A 1 71 ? 17.891 -29 -3.898 1 98.69 71 ILE A C 1
ATOM 566 O O . ILE A 1 71 ? 18.297 -29.531 -2.855 1 98.69 71 ILE A O 1
ATOM 570 N N . LEU A 1 72 ? 17.328 -27.781 -3.914 1 98.62 72 LEU A N 1
ATOM 571 C CA . LEU A 1 72 ? 17 -27.062 -2.684 1 98.62 72 LEU A CA 1
ATOM 572 C C . LEU A 1 72 ? 15.758 -27.641 -2.025 1 98.62 72 LEU A C 1
ATOM 574 O O . LEU A 1 72 ? 14.688 -27.688 -2.643 1 98.62 72 LEU A O 1
ATOM 578 N N . LEU A 1 73 ? 15.93 -28.109 -0.818 1 97.81 73 LEU A N 1
ATOM 579 C CA . LEU A 1 73 ? 14.812 -28.656 -0.061 1 97.81 73 LEU A CA 1
ATOM 580 C C . LEU A 1 73 ? 14.766 -28.078 1.348 1 97.81 73 LEU A C 1
ATOM 582 O O . LEU A 1 73 ? 15.805 -27.781 1.936 1 97.81 73 LEU A O 1
ATOM 586 N N . ARG A 1 74 ? 13.625 -27.812 1.808 1 95.38 74 ARG A N 1
ATOM 587 C CA . ARG A 1 74 ? 13.461 -27.422 3.203 1 95.38 74 ARG A CA 1
ATOM 588 C C . ARG A 1 74 ? 12.836 -28.547 4.016 1 95.38 74 ARG A C 1
ATOM 590 O O . ARG A 1 74 ? 12.016 -29.312 3.504 1 95.38 74 ARG A O 1
ATOM 597 N N . PRO A 1 75 ? 13.266 -28.672 5.242 1 92.06 75 PRO A N 1
ATOM 598 C CA . PRO A 1 75 ? 12.562 -29.641 6.09 1 92.06 75 PRO A CA 1
ATOM 599 C C . PRO A 1 75 ? 11.086 -29.297 6.273 1 92.06 75 PRO A C 1
ATOM 601 O O . PRO A 1 75 ? 10.719 -28.125 6.316 1 92.06 75 PRO A O 1
ATOM 604 N N . LYS A 1 76 ? 10.289 -30.219 6.289 1 87.25 76 LYS A N 1
ATOM 605 C CA . LYS A 1 76 ? 8.852 -30.016 6.438 1 87.25 76 LYS A CA 1
ATOM 606 C C . LYS A 1 76 ? 8.203 -31.141 7.23 1 87.25 76 LYS A C 1
ATOM 608 O O . LYS A 1 76 ? 8.461 -32.312 6.973 1 87.25 76 LYS A O 1
ATOM 613 N N . LYS A 1 77 ? 7.363 -30.953 8.195 1 79.38 77 LYS A N 1
ATOM 614 C CA . LYS A 1 77 ? 6.547 -31.875 8.977 1 79.38 77 LYS A CA 1
ATOM 615 C C . LYS A 1 77 ? 7.402 -32.938 9.641 1 79.38 77 LYS A C 1
ATOM 617 O O . LYS A 1 77 ? 7.102 -34.125 9.539 1 79.38 77 LYS A O 1
ATOM 622 N N . GLY A 1 78 ? 8.445 -32.594 10.008 1 86.94 78 GLY A N 1
ATOM 623 C CA . GLY A 1 78 ? 9.289 -33.5 10.766 1 86.94 78 GLY A CA 1
ATOM 624 C C . GLY A 1 78 ? 10.172 -34.375 9.891 1 86.94 78 GLY A C 1
ATOM 625 O O . GLY A 1 78 ? 10.875 -35.25 10.391 1 86.94 78 GLY A O 1
ATOM 626 N N . LYS A 1 79 ? 10.148 -34.188 8.602 1 93.25 79 LYS A N 1
ATOM 627 C CA . LYS A 1 79 ? 10.984 -34.969 7.684 1 93.25 79 LYS A CA 1
ATOM 628 C C . LYS A 1 79 ? 12.234 -34.188 7.293 1 93.25 79 LYS A C 1
ATOM 630 O O . LYS A 1 79 ? 12.18 -33 7.051 1 93.25 79 LYS A O 1
ATOM 635 N N . THR A 1 80 ? 13.273 -34.875 7.355 1 95.5 80 THR A N 1
ATOM 636 C CA . THR A 1 80 ? 14.547 -34.312 6.918 1 95.5 80 THR A CA 1
ATOM 637 C C . THR A 1 80 ? 14.57 -34.156 5.402 1 95.5 80 THR A C 1
ATOM 639 O O . THR A 1 80 ? 13.695 -34.656 4.699 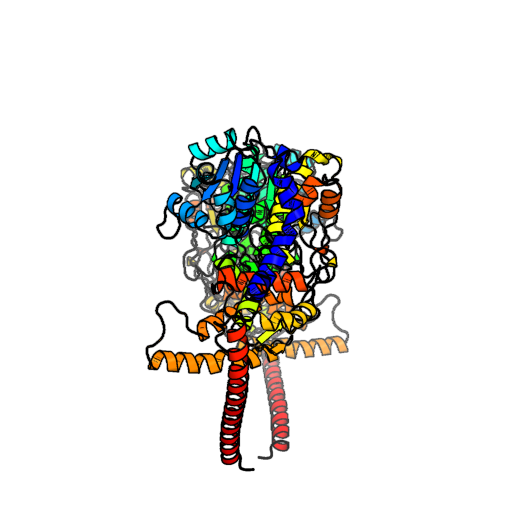1 95.5 80 THR A O 1
ATOM 642 N N . ILE A 1 81 ? 15.5 -33.438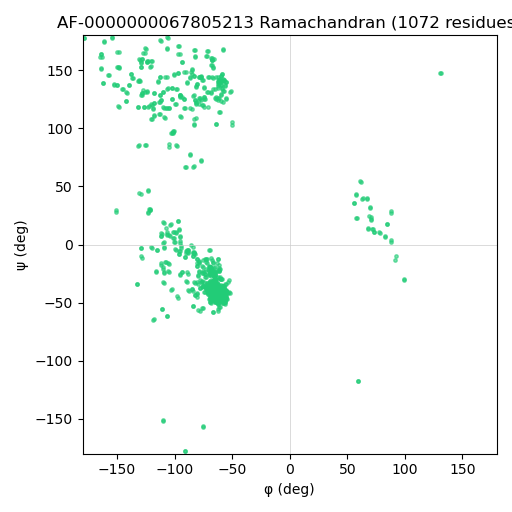 4.934 1 96.19 81 ILE A N 1
ATOM 643 C CA . ILE A 1 81 ? 15.594 -33.219 3.494 1 96.19 81 ILE A CA 1
ATOM 644 C C . ILE A 1 81 ? 15.922 -34.531 2.785 1 96.19 81 ILE A C 1
ATOM 646 O O . ILE A 1 81 ? 15.477 -34.75 1.658 1 96.19 81 ILE A O 1
ATOM 650 N N . ALA A 1 82 ? 16.641 -35.438 3.428 1 95.75 82 ALA A N 1
ATOM 651 C CA . ALA A 1 82 ? 16.922 -36.75 2.857 1 95.75 82 ALA A CA 1
ATOM 652 C C . ALA A 1 82 ? 15.664 -37.594 2.73 1 95.75 82 ALA A C 1
ATOM 654 O O . ALA A 1 82 ? 15.453 -38.25 1.717 1 95.75 82 ALA A O 1
ATOM 655 N N . GLN A 1 83 ? 14.914 -37.531 3.742 1 96.12 83 GLN A N 1
ATOM 656 C CA . GLN A 1 83 ? 13.641 -38.25 3.721 1 96.12 83 GLN A CA 1
ATOM 657 C C . GLN A 1 83 ? 12.703 -37.688 2.656 1 96.12 83 GLN A C 1
ATOM 659 O O . GLN A 1 83 ? 12.008 -38.438 1.972 1 96.12 83 GLN A O 1
ATOM 664 N N . ARG A 1 84 ? 12.727 -36.438 2.529 1 96.31 84 ARG A N 1
ATOM 665 C CA . ARG A 1 84 ? 11.898 -35.812 1.521 1 96.31 84 ARG A CA 1
ATOM 666 C C . ARG A 1 84 ? 12.344 -36.188 0.113 1 96.31 84 ARG A C 1
ATOM 668 O O . ARG A 1 84 ? 11.508 -36.438 -0.761 1 96.31 84 ARG A O 1
ATOM 675 N N . LEU A 1 85 ? 13.625 -36.219 -0.069 1 97.12 85 LEU A N 1
ATOM 676 C CA . LEU A 1 85 ? 14.133 -36.625 -1.378 1 97.12 85 LEU A CA 1
ATOM 677 C C . LEU A 1 85 ? 13.703 -38.031 -1.716 1 97.12 85 LEU A C 1
ATOM 679 O O . LEU A 1 85 ? 13.297 -38.312 -2.848 1 97.12 85 LEU A O 1
ATOM 683 N N . THR A 1 86 ? 13.734 -38.906 -0.741 1 96 86 THR A N 1
ATOM 684 C CA . THR A 1 86 ? 13.312 -40.281 -0.941 1 96 86 THR A CA 1
ATOM 685 C C . THR A 1 86 ? 11.844 -40.344 -1.349 1 96 86 THR A C 1
ATOM 687 O O . THR A 1 86 ? 11.477 -41.094 -2.248 1 96 86 THR A O 1
ATOM 690 N N . TYR A 1 87 ? 11.141 -39.562 -0.716 1 94.19 87 TYR A N 1
ATOM 691 C CA . TYR A 1 87 ? 9.711 -39.5 -1.011 1 94.19 87 TYR A CA 1
ATOM 692 C C . TYR A 1 87 ? 9.461 -39.031 -2.432 1 94.19 87 TYR A C 1
ATOM 694 O O . TYR A 1 87 ? 8.633 -39.594 -3.154 1 94.19 87 TYR A O 1
ATOM 702 N N . ILE A 1 88 ? 10.172 -38.031 -2.822 1 95.62 88 ILE A N 1
ATOM 703 C CA . ILE A 1 88 ? 10.039 -37.438 -4.156 1 95.62 88 ILE A CA 1
ATOM 704 C C . ILE A 1 88 ? 10.383 -38.5 -5.211 1 95.62 88 ILE A C 1
ATOM 706 O O . ILE A 1 88 ? 9.664 -38.656 -6.203 1 95.62 88 ILE A O 1
ATOM 710 N N . LEU A 1 89 ? 11.375 -39.312 -4.965 1 96.5 89 LEU A N 1
ATOM 711 C CA . LEU A 1 89 ? 11.914 -40.25 -5.965 1 96.5 89 LEU A CA 1
ATOM 712 C C . LEU A 1 89 ? 11.094 -41.531 -6.02 1 96.5 89 LEU A C 1
ATOM 714 O O . LEU A 1 89 ? 11.234 -42.312 -6.949 1 96.5 89 LEU A O 1
ATOM 718 N N . LYS A 1 90 ? 10.133 -41.688 -5.09 1 94.94 90 LYS A N 1
ATOM 719 C CA . LYS A 1 90 ? 9.242 -42.844 -5.09 1 94.94 90 LYS A CA 1
ATOM 720 C C . LYS A 1 90 ? 8.07 -42.625 -6.039 1 94.94 90 LYS A C 1
ATOM 722 O O . LYS A 1 90 ? 7.328 -43.562 -6.336 1 94.94 90 LYS A O 1
ATOM 727 N N . ASP A 1 91 ? 7.965 -41.469 -6.559 1 95.56 91 ASP A N 1
ATOM 728 C CA . ASP A 1 91 ? 6.871 -41.156 -7.473 1 95.56 91 ASP A CA 1
ATOM 729 C C . ASP A 1 91 ? 6.914 -42.062 -8.703 1 95.56 91 ASP A C 1
ATOM 731 O O . ASP A 1 91 ? 7.992 -42.344 -9.234 1 95.56 91 ASP A O 1
ATOM 735 N N . PRO A 1 92 ? 5.707 -42.5 -9.172 1 94.88 92 PRO A N 1
ATOM 736 C CA . PRO A 1 92 ? 5.652 -43.375 -10.352 1 94.88 92 PRO A CA 1
ATOM 737 C C . PRO A 1 92 ? 6.199 -42.688 -11.609 1 94.88 92 PRO A C 1
ATOM 739 O O . PRO A 1 92 ? 6.543 -43.375 -12.578 1 94.88 92 PRO A O 1
ATOM 742 N N . LEU A 1 93 ? 6.309 -41.469 -11.555 1 96.31 93 LEU A N 1
ATOM 743 C CA . LEU A 1 93 ? 6.875 -40.656 -12.641 1 96.31 93 LEU A CA 1
ATOM 744 C C . LEU A 1 93 ? 8.25 -41.188 -13.031 1 96.31 93 LEU A C 1
ATOM 746 O O . LEU A 1 93 ? 8.633 -41.125 -14.203 1 96.31 93 LEU A O 1
ATOM 750 N N . TYR A 1 94 ? 9.016 -41.75 -12.078 1 97.5 94 TYR A N 1
ATOM 751 C CA . TYR A 1 94 ? 10.422 -42.062 -12.281 1 97.5 94 TYR A CA 1
ATOM 752 C C . TYR A 1 94 ? 10.594 -43.531 -12.703 1 97.5 94 TYR A C 1
ATOM 754 O O . TYR A 1 94 ? 11.719 -44 -12.836 1 97.5 94 TYR A O 1
ATOM 762 N N . GLU A 1 95 ? 9.547 -44.25 -12.961 1 95.88 95 GLU A N 1
ATOM 763 C CA . GLU A 1 95 ? 9.625 -45.688 -13.273 1 95.88 95 GLU A CA 1
ATOM 764 C C . GLU A 1 95 ? 10.422 -45.938 -14.547 1 95.88 95 GLU A C 1
ATOM 766 O O . GLU A 1 95 ? 11.297 -46.781 -14.578 1 95.88 95 GLU A O 1
ATOM 771 N N . THR A 1 96 ? 10.102 -45.188 -15.57 1 95.12 96 THR A N 1
ATOM 772 C CA . THR A 1 96 ? 10.805 -45.312 -16.844 1 95.12 96 THR A CA 1
ATOM 773 C C . THR A 1 96 ? 12.289 -45 -16.672 1 95.12 96 THR A C 1
ATOM 775 O O . THR A 1 96 ? 13.148 -45.719 -17.172 1 95.12 96 THR A O 1
ATOM 778 N N . LEU A 1 97 ? 12.555 -43.969 -16 1 97.19 97 LEU A N 1
ATOM 779 C CA . LEU A 1 97 ? 13.938 -43.562 -15.766 1 97.19 97 LEU A CA 1
ATOM 780 C C . LEU A 1 97 ? 14.68 -44.594 -14.938 1 97.19 97 LEU A C 1
ATOM 782 O O . LEU A 1 97 ? 15.844 -44.906 -15.211 1 97.19 97 LEU A O 1
ATOM 786 N N . ARG A 1 98 ? 14.062 -45.062 -13.93 1 96.44 98 ARG A N 1
ATOM 787 C CA . ARG A 1 98 ? 14.68 -46.062 -13.055 1 96.44 98 ARG A CA 1
ATOM 788 C C . ARG A 1 98 ? 15.086 -47.312 -13.844 1 96.44 98 ARG A C 1
ATOM 790 O O . ARG A 1 98 ? 16.094 -47.938 -13.531 1 96.44 98 ARG A O 1
ATOM 797 N N . LYS A 1 99 ? 14.344 -47.688 -14.805 1 95.56 99 LYS A N 1
ATOM 798 C CA . LYS A 1 99 ? 14.664 -48.844 -15.656 1 95.56 99 LYS A CA 1
ATOM 799 C C . LYS A 1 99 ? 15.859 -48.562 -16.562 1 95.56 99 LYS A C 1
ATOM 801 O O . LYS A 1 99 ? 16.703 -49.406 -16.781 1 95.56 99 LYS A O 1
ATOM 806 N N . LYS A 1 100 ? 15.898 -47.375 -17.016 1 94.69 100 LYS A N 1
ATOM 807 C CA . LYS A 1 100 ? 16.953 -47 -17.953 1 94.69 100 LYS A CA 1
ATOM 808 C C . LYS A 1 100 ? 18.25 -46.656 -17.219 1 94.69 100 LYS A C 1
ATOM 810 O O . LYS A 1 100 ? 19.344 -47 -17.688 1 94.69 100 LYS A O 1
ATOM 815 N N . LYS A 1 101 ? 18.094 -45.906 -16.156 1 96.19 101 LYS A N 1
ATOM 816 C CA . LYS A 1 101 ? 19.203 -45.5 -15.328 1 96.19 101 LYS A CA 1
ATOM 817 C C . LYS A 1 101 ? 18.922 -45.75 -13.852 1 96.19 101 LYS A C 1
ATOM 819 O O . LYS A 1 101 ? 18.625 -44.812 -13.102 1 96.19 101 LYS A O 1
ATOM 824 N N . PRO A 1 102 ? 19.172 -46.906 -13.391 1 95.12 102 PRO A N 1
ATOM 825 C CA . PRO A 1 102 ? 18.781 -47.281 -12.023 1 95.12 102 PRO A CA 1
ATOM 826 C C . PRO A 1 102 ? 19.531 -46.469 -10.961 1 95.12 102 PRO A C 1
ATOM 828 O O . PRO A 1 102 ? 19.016 -46.312 -9.844 1 95.12 102 PRO A O 1
ATOM 831 N N . ASN A 1 103 ? 20.719 -45.906 -11.258 1 95.75 103 ASN A N 1
ATOM 832 C CA . ASN A 1 103 ? 21.5 -45.219 -10.25 1 95.75 103 ASN A CA 1
ATOM 833 C C . ASN A 1 103 ? 21.406 -43.719 -10.383 1 95.75 103 ASN A C 1
ATOM 835 O O . ASN A 1 103 ? 22.219 -42.969 -9.828 1 95.75 103 ASN A O 1
ATOM 839 N N . PHE A 1 104 ? 20.422 -43.219 -11.094 1 96.56 104 PHE A N 1
ATOM 840 C CA . PHE A 1 104 ? 20.312 -41.812 -11.344 1 96.56 104 PHE A CA 1
ATOM 841 C C . PHE A 1 104 ? 20.172 -41.031 -10.031 1 96.56 104 PHE A C 1
ATOM 843 O O . PHE A 1 104 ? 20.609 -39.875 -9.938 1 96.56 104 PHE A O 1
ATOM 850 N N . ALA A 1 105 ? 19.609 -41.625 -8.961 1 96.81 105 ALA A N 1
ATOM 851 C CA . ALA A 1 105 ? 19.344 -40.969 -7.676 1 96.81 105 ALA A CA 1
ATOM 852 C C . ALA A 1 105 ? 20.656 -40.562 -6.996 1 96.81 105 ALA A C 1
ATOM 854 O O . ALA A 1 105 ? 20.672 -39.594 -6.223 1 96.81 105 ALA A O 1
ATOM 855 N N . ASN A 1 106 ? 21.734 -41.25 -7.293 1 96.75 106 ASN A N 1
ATOM 856 C CA . ASN A 1 106 ? 23.031 -40.969 -6.715 1 96.75 106 ASN A CA 1
ATOM 857 C C . ASN A 1 106 ? 23.562 -39.594 -7.168 1 96.75 106 ASN A C 1
ATOM 859 O O . ASN A 1 106 ? 24.438 -39.031 -6.531 1 96.75 106 ASN A O 1
ATOM 863 N N . ASP A 1 107 ? 23.016 -39.125 -8.242 1 98 107 ASP A N 1
ATOM 864 C CA . ASP A 1 107 ? 23.484 -37.875 -8.812 1 98 107 ASP A CA 1
ATOM 865 C C . ASP A 1 107 ? 22.578 -36.719 -8.406 1 98 107 ASP A C 1
ATOM 867 O O . ASP A 1 107 ? 22.672 -35.625 -8.969 1 98 107 ASP A O 1
ATOM 871 N N . ILE A 1 108 ? 21.688 -36.969 -7.453 1 98.5 108 ILE A N 1
ATOM 872 C CA . ILE A 1 108 ? 20.859 -35.938 -6.879 1 98.5 108 ILE A CA 1
ATOM 873 C C . ILE A 1 108 ? 21.297 -35.656 -5.445 1 98.5 108 ILE A C 1
ATOM 875 O O . ILE A 1 108 ? 21.266 -36.531 -4.594 1 98.5 108 ILE A O 1
ATOM 879 N N . VAL A 1 109 ? 21.734 -34.438 -5.195 1 98.31 109 VAL A N 1
ATOM 880 C CA . VAL A 1 109 ? 22.219 -34.031 -3.879 1 98.31 109 VAL A CA 1
ATOM 881 C C . VAL A 1 109 ? 21.281 -33 -3.27 1 98.31 109 VAL A C 1
ATOM 883 O O . VAL A 1 109 ? 21.219 -31.859 -3.744 1 98.31 109 VAL A O 1
ATOM 886 N N . PRO A 1 110 ? 20.578 -33.344 -2.201 1 98 110 PRO A N 1
ATOM 887 C CA . PRO A 1 110 ? 19.734 -32.344 -1.537 1 98 110 PRO A CA 1
ATOM 888 C C . PRO A 1 110 ? 20.547 -31.328 -0.732 1 98 110 PRO A C 1
ATOM 890 O O . PRO A 1 110 ? 21.547 -31.688 -0.11 1 98 110 PRO A O 1
ATOM 893 N N . ILE A 1 111 ? 20.172 -30.109 -0.897 1 98.06 111 ILE A N 1
ATOM 894 C CA . ILE A 1 111 ? 20.75 -29.016 -0.128 1 98.06 111 ILE A CA 1
ATOM 895 C C . ILE A 1 111 ? 19.656 -28.344 0.708 1 98.06 111 ILE A C 1
ATOM 897 O O . ILE A 1 111 ? 18.578 -28.031 0.196 1 98.06 111 ILE A O 1
ATOM 901 N N . GLU A 1 112 ? 19.984 -28.188 1.991 1 97.75 112 GLU A N 1
ATOM 902 C CA . GLU A 1 112 ? 18.984 -27.625 2.895 1 97.75 112 GLU A CA 1
ATOM 903 C C . GLU A 1 112 ? 18.906 -26.109 2.746 1 97.75 112 GLU A C 1
ATOM 905 O O . GLU A 1 112 ? 19.922 -25.422 2.803 1 97.75 112 GLU A O 1
ATOM 910 N N . GLY A 1 113 ? 17.688 -25.656 2.508 1 97.5 113 GLY A N 1
ATOM 911 C CA . GLY A 1 113 ? 17.438 -24.234 2.398 1 97.5 113 GLY A CA 1
ATOM 912 C C . GLY A 1 113 ? 15.969 -23.906 2.143 1 97.5 113 GLY A C 1
ATOM 913 O O . GLY A 1 113 ? 15.125 -24.797 2.135 1 97.5 113 GLY A O 1
ATOM 914 N N . ASP A 1 114 ? 15.695 -22.625 2.084 1 97.31 114 ASP A N 1
ATOM 915 C CA . ASP A 1 114 ? 14.359 -22.094 1.831 1 97.31 114 ASP A CA 1
ATOM 916 C C . ASP A 1 114 ? 14.414 -20.859 0.953 1 97.31 114 ASP A C 1
ATOM 918 O O . ASP A 1 114 ? 15.055 -19.859 1.317 1 97.31 114 ASP A O 1
ATOM 922 N N . VAL A 1 115 ? 13.711 -20.922 -0.14 1 97.12 115 VAL A N 1
ATOM 923 C CA . VAL A 1 115 ? 13.734 -19.828 -1.114 1 97.12 115 VAL A CA 1
ATOM 924 C C . VAL A 1 115 ? 13.203 -18.547 -0.473 1 97.12 115 VAL A C 1
ATOM 926 O O . VAL A 1 115 ? 13.562 -17.438 -0.886 1 97.12 115 VAL A O 1
ATOM 929 N N . ALA A 1 116 ? 12.398 -18.656 0.602 1 96.5 116 ALA A N 1
ATOM 930 C CA . ALA A 1 116 ? 11.797 -17.5 1.258 1 96.5 116 ALA A CA 1
ATOM 931 C C . ALA A 1 116 ? 12.789 -16.812 2.193 1 96.5 116 ALA A C 1
ATOM 933 O O . ALA A 1 116 ? 12.555 -15.688 2.635 1 96.5 116 ALA A O 1
ATOM 934 N N . ASP A 1 117 ? 13.875 -17.453 2.465 1 97.12 117 ASP A N 1
ATOM 935 C CA . ASP A 1 117 ? 14.844 -16.906 3.412 1 97.12 117 ASP A CA 1
ATOM 936 C C . ASP A 1 117 ? 15.93 -16.109 2.693 1 97.12 117 ASP A C 1
ATOM 938 O O . ASP A 1 117 ? 16.188 -16.344 1.51 1 97.12 117 ASP A O 1
ATOM 942 N N . VAL A 1 118 ? 16.547 -15.227 3.406 1 96.62 118 VAL A N 1
ATOM 943 C CA . VAL A 1 118 ? 17.703 -14.484 2.885 1 96.62 118 VAL A CA 1
ATOM 944 C C . VAL A 1 118 ? 18.844 -15.445 2.568 1 96.62 118 VAL A C 1
ATOM 946 O O . VAL A 1 118 ? 19.078 -16.391 3.316 1 96.62 118 VAL A O 1
ATOM 949 N N . ARG A 1 119 ? 19.484 -15.297 1.432 1 97.56 119 ARG A N 1
ATOM 950 C CA . ARG A 1 119 ? 20.547 -16.172 0.943 1 97.56 119 ARG A CA 1
ATOM 951 C C . ARG A 1 119 ? 20.047 -17.609 0.812 1 97.56 119 ARG A C 1
ATOM 953 O O . ARG A 1 119 ? 20.797 -18.562 1.069 1 97.56 119 ARG A O 1
ATOM 960 N N . LEU A 1 120 ? 18.703 -17.828 0.677 1 98.12 120 LEU A N 1
ATOM 961 C CA . LEU A 1 120 ? 18.016 -19.094 0.427 1 98.12 120 LEU A CA 1
ATOM 962 C C . LEU A 1 120 ? 18.141 -20.016 1.633 1 98.12 120 LEU A C 1
ATOM 964 O O . LEU A 1 120 ? 17.938 -21.234 1.512 1 98.12 120 LEU A O 1
ATOM 968 N N . GLY A 1 121 ? 18.562 -19.438 2.742 1 97.75 121 GLY A N 1
ATOM 969 C CA . GLY A 1 121 ? 18.734 -20.25 3.941 1 97.75 121 GLY A CA 1
ATOM 970 C C . GLY A 1 121 ? 19.922 -21.203 3.852 1 97.75 121 GLY A C 1
ATOM 971 O O . GLY A 1 121 ? 19.969 -22.188 4.582 1 97.75 121 GLY A O 1
ATOM 972 N N . LEU A 1 122 ? 20.844 -20.922 2.992 1 98.31 122 LEU A N 1
ATOM 973 C CA . LEU A 1 122 ? 21.984 -21.812 2.764 1 98.31 122 LEU A CA 1
ATOM 974 C C . LEU A 1 122 ? 23.094 -21.547 3.771 1 98.31 122 LEU A C 1
ATOM 976 O O . LEU A 1 122 ? 23.312 -20.406 4.176 1 98.31 122 LEU A O 1
ATOM 980 N N . SER A 1 123 ? 23.812 -22.578 4.141 1 97.75 123 SER A N 1
ATOM 981 C CA . SER A 1 123 ? 25.047 -22.391 4.887 1 97.75 123 SER A CA 1
ATOM 982 C C . SER A 1 123 ? 26.156 -21.812 4.008 1 97.75 123 SER A C 1
ATOM 984 O O . SER A 1 123 ? 26.062 -21.859 2.779 1 97.75 123 SER A O 1
ATOM 986 N N . ASP A 1 124 ? 27.156 -21.281 4.594 1 97.69 124 ASP A N 1
ATOM 987 C CA . ASP A 1 124 ? 28.297 -20.75 3.846 1 97.69 124 ASP A CA 1
ATOM 988 C C . ASP A 1 124 ? 28.953 -21.844 3.008 1 97.69 124 ASP A C 1
ATOM 990 O O . ASP A 1 124 ? 29.375 -21.594 1.876 1 97.69 124 ASP A O 1
ATOM 994 N N . LYS A 1 125 ? 28.984 -22.984 3.564 1 98.06 125 LYS A N 1
ATOM 995 C CA . LYS A 1 125 ? 29.578 -24.125 2.867 1 98.06 125 LYS A CA 1
ATOM 996 C C . LYS A 1 125 ? 28.797 -24.484 1.614 1 98.06 125 LYS A C 1
ATOM 998 O O . LYS A 1 125 ? 29.375 -24.688 0.545 1 98.06 125 LYS A O 1
ATOM 1003 N N . ASP A 1 126 ? 27.516 -24.609 1.756 1 98.31 126 ASP A N 1
ATOM 1004 C CA . ASP A 1 126 ? 26.672 -24.938 0.619 1 98.31 126 ASP A CA 1
ATOM 1005 C C . ASP A 1 126 ? 26.703 -23.844 -0.441 1 98.31 126 ASP A C 1
ATOM 1007 O O . ASP A 1 126 ? 26.734 -24.125 -1.64 1 98.31 126 ASP A O 1
ATOM 1011 N N . TRP A 1 127 ? 26.688 -22.578 0.043 1 98.38 127 TRP A N 1
ATOM 1012 C CA . TRP A 1 127 ? 26.797 -21.453 -0.877 1 98.38 127 TRP A CA 1
ATOM 1013 C C . TRP A 1 127 ? 28.078 -21.531 -1.701 1 98.38 127 TRP A C 1
ATOM 1015 O O . TRP A 1 127 ? 28.047 -21.359 -2.924 1 98.38 127 TRP A O 1
ATOM 1025 N N . ASP A 1 128 ? 29.156 -21.844 -1.042 1 98.19 128 ASP A N 1
ATOM 1026 C CA . ASP A 1 128 ? 30.453 -21.969 -1.701 1 98.19 128 ASP A CA 1
ATOM 1027 C C . ASP A 1 128 ? 30.469 -23.125 -2.684 1 98.19 128 ASP A C 1
ATOM 1029 O O . ASP A 1 128 ? 31 -23.016 -3.789 1 98.19 128 ASP A O 1
ATOM 1033 N N . THR A 1 129 ? 29.922 -24.203 -2.279 1 98.5 129 THR A N 1
ATOM 1034 C CA . THR A 1 129 ? 29.859 -25.375 -3.139 1 98.5 129 THR A CA 1
ATOM 1035 C C . THR A 1 129 ? 29.078 -25.062 -4.418 1 98.5 129 THR A C 1
ATOM 1037 O O . THR A 1 129 ? 29.547 -25.391 -5.52 1 98.5 129 THR A O 1
ATOM 1040 N N . LEU A 1 130 ? 27.969 -24.469 -4.266 1 98.75 130 LEU A N 1
ATOM 1041 C CA . LEU A 1 130 ? 27.141 -24.156 -5.418 1 98.75 130 LEU A CA 1
ATOM 1042 C C . LEU A 1 130 ? 27.828 -23.172 -6.355 1 98.75 130 LEU A C 1
ATOM 1044 O O . LEU A 1 130 ? 27.828 -23.359 -7.574 1 98.75 130 LEU A O 1
ATOM 1048 N N . THR A 1 131 ? 28.406 -22.125 -5.797 1 98.5 131 THR A N 1
ATOM 1049 C CA . THR A 1 131 ? 29.016 -21.094 -6.625 1 98.5 131 THR A CA 1
ATOM 1050 C C . THR A 1 131 ? 30.203 -21.656 -7.391 1 98.5 131 THR A C 1
ATOM 1052 O O . THR A 1 131 ? 30.516 -21.188 -8.492 1 98.5 131 THR A O 1
ATOM 1055 N N . LYS A 1 132 ? 30.781 -22.734 -6.879 1 98.38 132 LYS A N 1
ATOM 1056 C CA . LYS A 1 132 ? 31.969 -23.328 -7.504 1 98.38 132 LYS A CA 1
ATOM 1057 C C . LYS A 1 132 ? 31.562 -24.375 -8.547 1 98.38 132 LYS A C 1
ATOM 1059 O O . LYS A 1 132 ? 32.219 -24.5 -9.578 1 98.38 132 LYS A O 1
ATOM 1064 N N . GLU A 1 133 ? 30.453 -25.047 -8.32 1 98.56 133 GLU A N 1
ATOM 1065 C CA . GLU A 1 133 ? 30.219 -26.25 -9.094 1 98.56 133 GLU A CA 1
ATOM 1066 C C . GLU A 1 133 ? 29.094 -26.062 -10.102 1 98.56 133 GLU A C 1
ATOM 1068 O O . GLU A 1 133 ? 29.031 -26.75 -11.117 1 98.56 133 GLU A O 1
ATOM 1073 N N . VAL A 1 134 ? 28.234 -25.172 -9.883 1 98.75 134 VAL A N 1
ATOM 1074 C CA . VAL A 1 134 ? 27 -25.109 -10.641 1 98.75 134 VAL A CA 1
ATOM 1075 C C . VAL A 1 134 ? 27.234 -24.422 -11.977 1 98.75 134 VAL A C 1
ATOM 1077 O O . VAL A 1 134 ? 27.875 -23.359 -12.031 1 98.75 134 VAL A O 1
ATOM 1080 N N . ASN A 1 135 ? 26.641 -25.047 -13.047 1 97.81 135 ASN A N 1
ATOM 1081 C CA . ASN A 1 135 ? 26.688 -24.516 -14.406 1 97.81 135 ASN A CA 1
ATOM 1082 C C . ASN A 1 135 ? 25.328 -24 -14.852 1 97.81 135 ASN A C 1
ATOM 1084 O O . ASN A 1 135 ? 25.234 -23.094 -15.688 1 97.81 135 ASN A O 1
ATOM 1088 N N . VAL A 1 136 ? 24.359 -24.656 -14.375 1 98.81 136 VAL A N 1
ATOM 1089 C CA . VAL A 1 136 ? 23 -24.359 -14.805 1 98.81 136 VAL A CA 1
ATOM 1090 C C . VAL A 1 136 ? 22.109 -24.141 -13.586 1 98.81 136 VAL A C 1
ATOM 1092 O O . VAL A 1 136 ? 22.125 -24.938 -12.641 1 98.81 136 VAL A O 1
ATOM 1095 N N . ILE A 1 137 ? 21.375 -23.062 -13.602 1 98.88 137 ILE A N 1
ATOM 1096 C CA . ILE A 1 137 ? 20.375 -22.812 -12.555 1 98.88 137 ILE A CA 1
ATOM 1097 C C . ILE A 1 137 ? 18.969 -22.875 -13.156 1 98.88 137 ILE A C 1
ATOM 1099 O O . ILE A 1 137 ? 18.719 -22.281 -14.211 1 98.88 137 ILE A O 1
ATOM 1103 N N . VAL A 1 138 ? 18.125 -23.625 -12.57 1 98.88 138 VAL A N 1
ATOM 1104 C CA . VAL A 1 138 ? 16.703 -23.672 -12.914 1 98.88 138 VAL A CA 1
ATOM 1105 C C . VAL A 1 138 ? 15.867 -23.281 -11.695 1 98.88 138 VAL A C 1
ATOM 1107 O O . VAL A 1 138 ? 15.75 -24.062 -10.75 1 98.88 138 VAL A O 1
ATOM 1110 N N . HIS A 1 139 ? 15.289 -22.109 -11.758 1 98.81 139 HIS A N 1
ATOM 1111 C CA . HIS A 1 139 ? 14.523 -21.578 -10.625 1 98.81 139 HIS A CA 1
ATOM 1112 C C . HIS A 1 139 ? 13.023 -21.75 -10.852 1 98.81 139 HIS A C 1
ATOM 1114 O O . HIS A 1 139 ? 12.359 -20.859 -11.375 1 98.81 139 HIS A O 1
ATOM 1120 N N . LEU A 1 140 ? 12.469 -22.844 -10.25 1 98.31 140 LEU A N 1
ATOM 1121 C CA . LEU A 1 140 ? 11.062 -23.188 -10.414 1 98.31 140 LEU A CA 1
ATOM 1122 C C . LEU A 1 140 ? 10.266 -22.844 -9.156 1 98.31 140 LEU A C 1
ATOM 1124 O O . LEU A 1 140 ? 9.039 -22.766 -9.195 1 98.31 140 LEU A O 1
ATOM 1128 N N . ALA A 1 141 ? 10.953 -22.641 -8.062 1 96.94 141 ALA A N 1
ATOM 1129 C CA . ALA A 1 141 ? 10.266 -22.5 -6.781 1 96.94 141 ALA A CA 1
ATOM 1130 C C . ALA A 1 141 ? 9.375 -21.266 -6.773 1 96.94 141 ALA A C 1
ATOM 1132 O O . ALA A 1 141 ? 9.805 -20.172 -7.176 1 96.94 141 ALA A O 1
ATOM 1133 N N . ALA A 1 142 ? 8.156 -21.469 -6.449 1 96.25 142 ALA A N 1
ATOM 1134 C CA . ALA A 1 142 ? 7.164 -20.406 -6.281 1 96.25 142 ALA A CA 1
ATOM 1135 C C . ALA A 1 142 ? 5.941 -20.922 -5.52 1 96.25 142 ALA A C 1
ATOM 1137 O O . ALA A 1 142 ? 5.691 -22.125 -5.473 1 96.25 142 ALA A O 1
ATOM 1138 N N . THR A 1 143 ? 5.289 -20.016 -4.832 1 95.38 143 THR A N 1
ATOM 1139 C CA . THR A 1 143 ? 3.906 -20.328 -4.492 1 95.38 143 THR A CA 1
ATOM 1140 C C . THR A 1 143 ? 2.973 -19.969 -5.645 1 95.38 143 THR A C 1
ATOM 1142 O O . THR A 1 143 ? 3.027 -18.859 -6.176 1 95.38 143 THR A O 1
ATOM 1145 N N . VAL A 1 144 ? 2.193 -20.953 -5.988 1 92.88 144 VAL A N 1
ATOM 1146 C CA . VAL A 1 144 ? 1.312 -20.766 -7.137 1 92.88 144 VAL A CA 1
ATOM 1147 C C . VAL A 1 144 ? -0.12 -20.531 -6.656 1 92.88 144 VAL A C 1
ATOM 1149 O O . VAL A 1 144 ? -1.057 -20.531 -7.457 1 92.88 144 VAL A O 1
ATOM 1152 N N . ARG A 1 145 ? -0.276 -20.391 -5.379 1 91.69 145 ARG A N 1
ATOM 1153 C CA . ARG A 1 145 ? -1.601 -20.125 -4.828 1 91.69 145 ARG A CA 1
ATOM 1154 C C . ARG A 1 145 ? -2.066 -18.703 -5.168 1 91.69 145 ARG A C 1
ATOM 1156 O O . ARG A 1 145 ? -1.365 -17.734 -4.887 1 91.69 145 ARG A O 1
ATOM 1163 N N . PHE A 1 146 ? -3.248 -18.594 -5.648 1 93.06 146 PHE A N 1
ATOM 1164 C CA . PHE A 1 146 ? -3.787 -17.312 -6.082 1 93.06 146 PHE A CA 1
ATOM 1165 C C . PHE A 1 146 ? -4.172 -16.453 -4.883 1 93.06 146 PHE A C 1
ATOM 1167 O O . PHE A 1 146 ? -4.195 -15.227 -4.977 1 93.06 146 PHE A O 1
ATOM 1174 N N . ASP A 1 147 ? -4.445 -17.094 -3.762 1 90.88 147 ASP A N 1
ATOM 1175 C CA . ASP A 1 147 ? -4.922 -16.375 -2.588 1 90.88 147 ASP A CA 1
ATOM 1176 C C . ASP A 1 147 ? -3.855 -16.328 -1.496 1 90.88 147 ASP A C 1
ATOM 1178 O O . ASP A 1 147 ? -4.172 -16.141 -0.319 1 90.88 147 ASP A O 1
ATOM 1182 N N . GLU A 1 148 ? -2.609 -16.578 -1.893 1 94.12 148 GLU A N 1
ATOM 1183 C CA . GLU A 1 148 ? -1.513 -16.5 -0.933 1 94.12 148 GLU A CA 1
ATOM 1184 C C . GLU A 1 148 ? -1.382 -15.086 -0.36 1 94.12 148 GLU A C 1
ATOM 1186 O O . GLU A 1 148 ? -1.508 -14.102 -1.089 1 94.12 148 GLU A O 1
ATOM 1191 N N . HIS A 1 149 ? -1.153 -15.047 0.943 1 96.56 149 HIS A N 1
ATOM 1192 C CA . HIS A 1 149 ? -0.883 -13.734 1.522 1 96.56 149 HIS A CA 1
ATOM 1193 C C . HIS A 1 149 ? 0.283 -13.055 0.817 1 96.56 149 HIS A C 1
ATOM 1195 O O . HIS A 1 149 ? 1.28 -13.695 0.489 1 96.56 149 HIS A O 1
ATOM 1201 N N . LEU A 1 150 ? 0.108 -11.781 0.634 1 97.38 150 LEU A N 1
ATOM 1202 C CA . LEU A 1 150 ? 1.062 -11.039 -0.185 1 97.38 150 LEU A CA 1
ATOM 1203 C C . LEU A 1 150 ? 2.471 -11.148 0.388 1 97.38 150 LEU A C 1
ATOM 1205 O O . LEU A 1 150 ? 3.443 -11.25 -0.363 1 97.38 150 LEU A O 1
ATOM 1209 N N . LYS A 1 151 ? 2.588 -11.047 1.723 1 96.88 151 LYS A N 1
ATOM 1210 C CA . LYS A 1 151 ? 3.908 -11.133 2.342 1 96.88 151 LYS A CA 1
ATOM 1211 C C . LYS A 1 151 ? 4.613 -12.43 1.96 1 96.88 151 LYS A C 1
ATOM 1213 O O . LYS A 1 151 ? 5.758 -12.406 1.503 1 96.88 151 LYS A O 1
ATOM 1218 N N . LYS A 1 152 ? 3.914 -13.508 2.109 1 97.44 152 LYS A N 1
ATOM 1219 C CA . LYS A 1 152 ? 4.48 -14.82 1.8 1 97.44 152 LYS A CA 1
ATOM 1220 C C . LYS A 1 152 ? 4.766 -14.953 0.307 1 97.44 152 LYS A C 1
ATOM 1222 O O . LYS A 1 152 ? 5.836 -15.422 -0.087 1 97.44 152 LYS A O 1
ATOM 1227 N N . ALA A 1 153 ? 3.852 -14.578 -0.507 1 98.19 153 ALA A N 1
ATOM 1228 C CA . ALA A 1 153 ? 4.027 -14.641 -1.956 1 98.19 153 ALA A CA 1
ATOM 1229 C C . ALA A 1 153 ? 5.227 -13.805 -2.398 1 98.19 153 ALA A C 1
ATOM 1231 O O . ALA A 1 153 ? 6.004 -14.234 -3.254 1 98.19 153 ALA A O 1
ATOM 1232 N N . GLY A 1 154 ? 5.363 -12.633 -1.804 1 98.44 154 GLY A N 1
ATOM 1233 C CA . GLY A 1 154 ? 6.469 -11.75 -2.148 1 98.44 154 GLY A CA 1
ATOM 1234 C C . GLY A 1 154 ? 7.82 -12.297 -1.729 1 98.44 154 GLY A C 1
ATOM 1235 O O . GLY A 1 154 ? 8.789 -12.203 -2.48 1 98.44 154 GLY A O 1
ATOM 1236 N N . LEU A 1 155 ? 7.859 -12.859 -0.54 1 98.25 155 LEU A N 1
ATOM 1237 C CA . LEU A 1 155 ? 9.117 -13.398 -0.031 1 98.25 155 LEU A CA 1
ATOM 1238 C C . LEU A 1 155 ? 9.57 -14.586 -0.872 1 98.25 155 LEU A C 1
ATOM 1240 O O . LEU A 1 155 ? 10.766 -14.719 -1.166 1 98.25 155 LEU A O 1
ATOM 1244 N N . ILE A 1 156 ? 8.656 -15.328 -1.307 1 98.44 156 ILE A N 1
ATOM 1245 C CA . ILE A 1 156 ? 8.992 -16.531 -2.049 1 98.44 156 ILE A CA 1
ATOM 1246 C C . ILE A 1 156 ? 9.242 -16.188 -3.514 1 98.44 156 ILE A C 1
ATOM 1248 O O . ILE A 1 156 ? 10.32 -16.469 -4.051 1 98.44 156 ILE A O 1
ATOM 1252 N N . ASN A 1 157 ? 8.336 -15.508 -4.172 1 98.69 157 ASN A N 1
ATOM 1253 C CA . ASN A 1 157 ? 8.344 -15.344 -5.621 1 98.69 157 ASN A CA 1
ATOM 1254 C C . ASN A 1 157 ? 9.266 -14.195 -6.047 1 98.69 157 ASN A C 1
ATOM 1256 O O . ASN A 1 157 ? 9.828 -14.219 -7.145 1 98.69 157 ASN A O 1
ATOM 1260 N N . VAL A 1 158 ? 9.375 -13.164 -5.227 1 98.75 158 VAL A N 1
ATOM 1261 C CA . VAL A 1 158 ? 10.125 -11.984 -5.652 1 98.75 158 VAL A CA 1
ATOM 1262 C C . VAL A 1 158 ? 11.469 -11.93 -4.918 1 98.75 158 VAL A C 1
ATOM 1264 O O . VAL A 1 158 ? 12.523 -12.039 -5.543 1 98.75 158 VAL A O 1
ATOM 1267 N N . ARG A 1 159 ? 11.391 -11.836 -3.584 1 98.5 159 ARG A N 1
ATOM 1268 C CA . ARG A 1 159 ? 12.641 -11.789 -2.834 1 98.5 159 ARG A CA 1
ATOM 1269 C C . ARG A 1 159 ? 13.469 -13.047 -3.066 1 98.5 159 ARG A C 1
ATOM 1271 O O . ARG A 1 159 ? 14.695 -12.977 -3.162 1 98.5 159 ARG A O 1
ATOM 1278 N N . GLY A 1 160 ? 12.789 -14.172 -3.105 1 98.56 160 GLY A N 1
ATOM 1279 C CA . GLY A 1 160 ? 13.477 -15.414 -3.439 1 98.56 160 GLY A CA 1
ATOM 1280 C C . GLY A 1 160 ? 14.203 -15.352 -4.77 1 98.56 160 GLY A C 1
ATOM 1281 O O . GLY A 1 160 ? 15.32 -15.852 -4.898 1 98.56 160 GLY A O 1
ATOM 1282 N N . THR A 1 161 ? 13.594 -14.75 -5.758 1 98.75 161 THR A N 1
ATOM 1283 C CA . THR A 1 161 ? 14.211 -14.586 -7.066 1 98.75 161 THR A CA 1
ATOM 1284 C C . THR A 1 161 ? 15.445 -13.688 -6.969 1 98.75 161 THR A C 1
ATOM 1286 O O . THR A 1 161 ? 16.453 -13.938 -7.621 1 98.75 161 THR A O 1
ATOM 1289 N N . ARG A 1 162 ? 15.344 -12.617 -6.164 1 98.44 162 ARG A N 1
ATOM 1290 C CA . ARG A 1 162 ? 16.5 -11.758 -5.957 1 98.44 162 ARG A CA 1
ATOM 1291 C C . ARG A 1 162 ? 17.688 -12.555 -5.398 1 98.44 162 ARG A C 1
ATOM 1293 O O . ARG A 1 162 ? 18.812 -12.414 -5.871 1 98.44 162 ARG A O 1
ATOM 1300 N N . GLU A 1 163 ? 17.406 -13.406 -4.371 1 98.38 163 GLU A N 1
ATOM 1301 C CA . GLU A 1 163 ? 18.453 -14.227 -3.762 1 98.38 163 GLU A CA 1
ATOM 1302 C C . GLU A 1 163 ? 19.062 -15.188 -4.777 1 98.38 163 GLU A C 1
ATOM 1304 O O . GLU A 1 163 ? 20.266 -15.43 -4.77 1 98.38 163 GLU A O 1
ATOM 1309 N N . MET A 1 164 ? 18.25 -15.727 -5.609 1 98.69 164 MET A N 1
ATOM 1310 C CA . MET A 1 164 ? 18.719 -16.656 -6.641 1 98.69 164 MET A CA 1
ATOM 1311 C C . MET A 1 164 ? 19.641 -15.938 -7.629 1 98.69 164 MET A C 1
ATOM 1313 O O . MET A 1 164 ? 20.641 -16.5 -8.055 1 98.69 164 MET A O 1
ATOM 1317 N N . LEU A 1 165 ? 19.25 -14.758 -8.039 1 98.5 165 LEU A N 1
ATOM 1318 C CA . LEU A 1 165 ? 20.078 -13.977 -8.953 1 98.5 165 LEU A CA 1
ATOM 1319 C C . LEU A 1 165 ? 21.422 -13.656 -8.32 1 98.5 165 LEU A C 1
ATOM 1321 O O . LEU A 1 165 ? 22.453 -13.719 -8.992 1 98.5 165 LEU A O 1
ATOM 1325 N N . GLU A 1 166 ? 21.359 -13.336 -7.023 1 98 166 GLU A N 1
ATOM 1326 C CA . GLU A 1 166 ? 22.609 -13.055 -6.32 1 98 166 GLU A CA 1
ATOM 1327 C C . GLU A 1 166 ? 23.531 -14.273 -6.309 1 98 166 GLU A C 1
ATOM 1329 O O . GLU A 1 166 ? 24.75 -14.141 -6.484 1 98 166 GLU A O 1
ATOM 1334 N N . LEU A 1 167 ? 22.953 -15.414 -6.055 1 98.5 167 LEU A N 1
ATOM 1335 C CA . LEU A 1 167 ? 23.719 -16.656 -6.117 1 98.5 167 LEU A CA 1
ATOM 1336 C C . LEU A 1 167 ? 24.281 -16.875 -7.516 1 98.5 167 LEU A C 1
ATOM 1338 O O . LEU A 1 167 ? 25.469 -17.203 -7.668 1 98.5 167 LEU A O 1
ATOM 1342 N N . GLY A 1 168 ? 23.438 -16.719 -8.531 1 98.5 168 GLY A N 1
ATOM 1343 C CA . GLY A 1 168 ? 23.859 -16.906 -9.914 1 98.5 168 GLY A CA 1
ATOM 1344 C C . GLY A 1 168 ? 25.031 -16.016 -10.305 1 98.5 168 GLY A C 1
ATOM 1345 O O . GLY A 1 168 ? 25.938 -16.453 -11.008 1 98.5 168 GLY A O 1
ATOM 1346 N N . LYS A 1 169 ? 25.016 -14.812 -9.836 1 97.88 169 LYS A N 1
ATOM 1347 C CA . LYS A 1 169 ? 26.062 -13.852 -10.164 1 97.88 169 LYS A CA 1
ATOM 1348 C C . LYS A 1 169 ? 27.406 -14.273 -9.578 1 97.88 169 LYS A C 1
ATOM 1350 O O . LYS A 1 169 ? 28.453 -13.906 -10.094 1 97.88 169 LYS A O 1
ATOM 1355 N N . GLN A 1 170 ? 27.344 -15.055 -8.57 1 97.62 170 GLN A N 1
ATOM 1356 C CA . GLN A 1 170 ? 28.562 -15.469 -7.891 1 97.62 170 GLN A CA 1
ATOM 1357 C C . GLN A 1 170 ? 29.047 -16.828 -8.398 1 97.62 170 GLN A C 1
ATOM 1359 O O . GLN A 1 170 ? 30.125 -17.281 -8.031 1 97.62 170 GLN A O 1
ATOM 1364 N N . CYS A 1 171 ? 28.25 -17.516 -9.219 1 98.31 171 CYS A N 1
ATOM 1365 C CA . CYS A 1 171 ? 28.688 -18.781 -9.797 1 98.31 171 CYS A CA 1
ATOM 1366 C C . CYS A 1 171 ? 29.812 -18.562 -10.805 1 98.31 171 CYS A C 1
ATOM 1368 O O . CYS A 1 171 ? 29.672 -17.781 -11.742 1 98.31 171 CYS A O 1
ATOM 1370 N N . LYS A 1 172 ? 30.844 -19.281 -10.719 1 97.19 172 LYS A N 1
ATOM 1371 C CA . LYS A 1 172 ? 32.062 -19.062 -11.5 1 97.19 172 LYS A CA 1
ATOM 1372 C C . LYS A 1 172 ? 31.891 -19.562 -12.93 1 97.19 172 LYS A C 1
ATOM 1374 O O . LYS A 1 172 ? 32.5 -19.031 -13.859 1 97.19 172 LYS A O 1
ATOM 1379 N N . ASN A 1 173 ? 31.109 -20.609 -13.156 1 96.75 173 ASN A N 1
ATOM 1380 C CA . ASN A 1 173 ? 31 -21.234 -14.461 1 96.75 173 ASN A CA 1
ATOM 1381 C C . ASN A 1 173 ? 29.547 -21.391 -14.898 1 96.75 173 ASN A C 1
ATOM 1383 O O . ASN A 1 173 ? 29.156 -22.422 -15.438 1 96.75 173 ASN A O 1
ATOM 1387 N N . LEU A 1 174 ? 28.828 -20.328 -14.656 1 98.12 174 LEU A N 1
ATOM 1388 C CA . LEU A 1 174 ? 27.406 -20.422 -14.969 1 98.12 174 LEU A CA 1
ATOM 1389 C C . LEU A 1 174 ? 27.156 -20.297 -16.469 1 98.12 174 LEU A C 1
ATOM 1391 O O . LEU A 1 174 ? 27.562 -19.297 -17.078 1 98.12 174 LEU A O 1
ATOM 1395 N N . LYS A 1 175 ? 26.484 -21.312 -16.984 1 97.75 175 LYS A N 1
ATOM 1396 C CA . LYS A 1 175 ? 26.125 -21.328 -18.391 1 97.75 175 LYS A CA 1
ATOM 1397 C C . LYS A 1 175 ? 24.781 -20.641 -18.625 1 97.75 175 LYS A C 1
ATOM 1399 O O . LYS A 1 175 ? 24.578 -19.969 -19.641 1 97.75 175 LYS A O 1
ATOM 1404 N N . ILE A 1 176 ? 23.859 -20.875 -17.719 1 98.44 176 ILE A N 1
ATOM 1405 C CA . ILE A 1 176 ? 22.516 -20.328 -17.938 1 98.44 176 ILE A CA 1
ATOM 1406 C C . ILE A 1 176 ? 21.734 -20.312 -16.625 1 98.44 176 ILE A C 1
ATOM 1408 O O . ILE A 1 176 ? 21.906 -21.219 -15.789 1 98.44 176 ILE A O 1
ATOM 1412 N N . PHE A 1 177 ? 21.016 -19.219 -16.438 1 98.75 177 PHE A N 1
ATOM 1413 C CA . PHE A 1 177 ? 20.016 -19.078 -15.383 1 98.75 177 PHE A CA 1
ATOM 1414 C C . PHE A 1 177 ? 18.609 -19.078 -15.969 1 98.75 177 PHE A C 1
ATOM 1416 O O . PHE A 1 177 ? 18.188 -18.125 -16.625 1 98.75 177 PHE A O 1
ATOM 1423 N N . ASN A 1 178 ? 17.875 -20.172 -15.695 1 98.75 178 ASN A N 1
ATOM 1424 C CA . ASN A 1 178 ? 16.5 -20.281 -16.172 1 98.75 178 ASN A CA 1
ATOM 1425 C C . ASN A 1 178 ? 15.5 -19.828 -15.109 1 98.75 178 ASN A C 1
ATOM 1427 O O . ASN A 1 178 ? 15.281 -20.516 -14.109 1 98.75 178 ASN A O 1
ATOM 1431 N N . HIS A 1 179 ? 14.891 -18.734 -15.367 1 98.81 179 HIS A N 1
ATOM 1432 C CA . HIS A 1 179 ? 13.805 -18.281 -14.508 1 98.81 179 HIS A CA 1
ATOM 1433 C C . HIS A 1 179 ? 12.453 -18.703 -15.062 1 98.81 179 HIS A C 1
ATOM 1435 O O . HIS A 1 179 ? 12.141 -18.438 -16.234 1 98.81 179 HIS A O 1
ATOM 1441 N N . ILE A 1 180 ? 11.672 -19.312 -14.25 1 98.88 180 ILE A N 1
ATOM 1442 C CA . ILE A 1 180 ? 10.367 -19.766 -14.711 1 98.88 180 ILE A CA 1
ATOM 1443 C C . ILE A 1 180 ? 9.273 -18.844 -14.172 1 98.88 180 ILE A C 1
ATOM 1445 O O . ILE A 1 180 ? 9.109 -18.719 -12.953 1 98.88 180 ILE A O 1
ATOM 1449 N N . SER A 1 181 ? 8.609 -18.234 -15.008 1 98.62 181 SER A N 1
ATOM 1450 C CA . SER A 1 181 ? 7.457 -17.391 -14.703 1 98.62 181 SER A CA 1
ATOM 1451 C C . SER A 1 181 ? 6.16 -18.031 -15.195 1 98.62 181 SER A C 1
ATOM 1453 O O . SER A 1 181 ? 5.988 -19.25 -15.094 1 98.62 181 SER A O 1
ATOM 1455 N N . THR A 1 182 ? 5.148 -17.297 -15.539 1 98.25 182 THR A N 1
ATOM 1456 C CA . THR A 1 182 ? 3.869 -17.781 -16.047 1 98.25 182 THR A CA 1
ATOM 1457 C C . THR A 1 182 ? 3.391 -16.906 -17.203 1 98.25 182 THR A C 1
ATOM 1459 O O . THR A 1 182 ? 3.652 -15.711 -17.25 1 98.25 182 THR A O 1
ATOM 1462 N N . ALA A 1 183 ? 2.727 -17.516 -18.141 1 98.06 183 ALA A N 1
ATOM 1463 C CA . ALA A 1 183 ? 2.162 -16.781 -19.266 1 98.06 183 ALA A CA 1
ATOM 1464 C C . ALA A 1 183 ? 1.122 -15.766 -18.812 1 98.06 183 ALA A C 1
ATOM 1466 O O . ALA A 1 183 ? 0.76 -14.859 -19.562 1 98.06 183 ALA A O 1
ATOM 1467 N N . PHE A 1 184 ? 0.691 -15.836 -17.578 1 97.06 184 PHE A N 1
ATOM 1468 C CA . PHE A 1 184 ? -0.438 -15.047 -17.109 1 97.06 184 PHE A CA 1
ATOM 1469 C C . PHE A 1 184 ? 0.036 -13.906 -16.203 1 97.06 184 PHE A C 1
ATOM 1471 O O . PHE A 1 184 ? -0.778 -13.211 -15.602 1 97.06 184 PHE A O 1
ATOM 1478 N N . ALA A 1 185 ? 1.32 -13.703 -16.141 1 97.75 185 ALA A N 1
ATOM 1479 C CA . ALA A 1 185 ? 1.868 -12.68 -15.25 1 97.75 185 ALA A CA 1
ATOM 1480 C C . ALA A 1 185 ? 1.317 -11.297 -15.609 1 97.75 185 ALA A C 1
ATOM 1482 O O . ALA A 1 185 ? 1.131 -10.453 -14.727 1 97.75 185 ALA A O 1
ATOM 1483 N N . HIS A 1 186 ? 0.998 -11.109 -16.922 1 97.31 186 HIS A N 1
ATOM 1484 C CA . HIS A 1 186 ? 0.562 -9.789 -17.344 1 97.31 186 HIS A CA 1
ATOM 1485 C C . HIS A 1 186 ? -0.809 -9.844 -18 1 97.31 186 HIS A C 1
ATOM 1487 O O . HIS A 1 186 ? -1.096 -9.062 -18.922 1 97.31 186 HIS A O 1
ATOM 1493 N N . THR A 1 187 ? -1.553 -10.828 -17.594 1 96.69 187 THR A N 1
ATOM 1494 C CA . THR A 1 187 ? -2.949 -10.891 -18 1 96.69 187 THR A CA 1
ATOM 1495 C C . THR A 1 187 ? -3.822 -10.023 -17.094 1 96.69 187 THR A C 1
ATOM 1497 O O . THR A 1 187 ? -4.719 -10.531 -16.422 1 96.69 187 THR A O 1
ATOM 1500 N N . THR A 1 188 ? -3.592 -8.742 -17.219 1 96.81 188 THR A N 1
ATOM 1501 C CA . THR A 1 188 ? -4.262 -7.75 -16.391 1 96.81 188 THR A CA 1
ATOM 1502 C C . THR A 1 188 ? -5.641 -7.418 -16.953 1 96.81 188 THR A C 1
ATOM 1504 O O . THR A 1 188 ? -5.965 -7.793 -18.078 1 96.81 188 THR A O 1
ATOM 1507 N N . LYS A 1 189 ? -6.473 -6.723 -16.141 1 96.25 189 LYS A N 1
ATOM 1508 C CA . LYS A 1 189 ? -7.809 -6.305 -16.562 1 96.25 189 LYS A CA 1
ATOM 1509 C C . LYS A 1 189 ? -7.75 -5.453 -17.828 1 96.25 189 LYS A C 1
ATOM 1511 O O . LYS A 1 189 ? -8.602 -5.586 -18.703 1 96.25 189 LYS A O 1
ATOM 1516 N N . SER A 1 190 ? -6.715 -4.633 -17.922 1 95.44 190 SER A N 1
ATOM 1517 C CA . SER A 1 190 ? -6.574 -3.721 -19.047 1 95.44 190 SER A CA 1
ATOM 1518 C C . SER A 1 190 ? -6.211 -4.473 -20.328 1 95.44 190 SER A C 1
ATOM 1520 O O . SER A 1 190 ? -6.359 -3.941 -21.438 1 95.44 190 SER A O 1
ATOM 1522 N N . ARG A 1 191 ? -5.82 -5.781 -20.188 1 96.62 191 ARG A N 1
ATOM 1523 C CA . ARG A 1 191 ? -5.367 -6.52 -21.359 1 96.62 191 ARG A CA 1
ATOM 1524 C C . ARG A 1 191 ? -6.355 -7.613 -21.75 1 96.62 191 ARG A C 1
ATOM 1526 O O . ARG A 1 191 ? -6.07 -8.453 -22.594 1 96.62 191 ARG A O 1
ATOM 1533 N N . ILE A 1 192 ? -7.477 -7.625 -21.156 1 96.56 192 ILE A N 1
ATOM 1534 C CA . ILE A 1 192 ? -8.531 -8.562 -21.531 1 96.56 192 ILE A CA 1
ATOM 1535 C C . ILE A 1 192 ? -8.836 -8.43 -23.031 1 96.56 192 ILE A C 1
ATOM 1537 O O . ILE A 1 192 ? -9 -7.316 -23.531 1 96.56 192 ILE A O 1
ATOM 1541 N N . ASN A 1 193 ? -8.773 -9.5 -23.719 1 95.81 193 ASN A N 1
ATOM 1542 C CA . ASN A 1 193 ? -9.062 -9.633 -25.141 1 95.81 193 ASN A CA 1
ATOM 1543 C C . ASN A 1 193 ? -7.961 -9.016 -26 1 95.81 193 ASN A C 1
ATOM 1545 O O . ASN A 1 193 ? -8.148 -8.805 -27.203 1 95.81 193 ASN A O 1
ATOM 1549 N N . ASN A 1 194 ? -6.852 -8.68 -25.312 1 96.94 194 ASN A N 1
ATOM 1550 C CA . ASN A 1 194 ? -5.707 -8.133 -26.031 1 96.94 194 ASN A CA 1
ATOM 1551 C C . ASN A 1 194 ? -4.523 -9.094 -26.016 1 96.94 194 ASN A C 1
ATOM 1553 O O . ASN A 1 194 ? -4.574 -10.133 -25.375 1 96.94 194 ASN A O 1
ATOM 1557 N N . GLU A 1 195 ? -3.492 -8.727 -26.719 1 96.81 195 GLU A N 1
ATOM 1558 C CA . GLU A 1 195 ? -2.332 -9.602 -26.875 1 96.81 195 GLU A CA 1
ATOM 1559 C C . GLU A 1 195 ? -1.425 -9.531 -25.656 1 96.81 195 GLU A C 1
ATOM 1561 O O . GLU A 1 195 ? -1.257 -8.461 -25.062 1 96.81 195 GLU A O 1
ATOM 1566 N N . VAL A 1 196 ? -0.986 -10.609 -25.281 1 97.19 196 VAL A N 1
ATOM 1567 C CA . VAL A 1 196 ? 0.108 -10.75 -24.328 1 97.19 196 VAL A CA 1
ATOM 1568 C C . VAL A 1 196 ? 1.286 -11.453 -24.984 1 97.19 196 VAL A C 1
ATOM 1570 O O . VAL A 1 196 ? 1.2 -12.641 -25.312 1 97.19 196 VAL A O 1
ATOM 1573 N N . ARG A 1 197 ? 2.404 -10.695 -25.203 1 96.25 197 ARG A N 1
ATOM 1574 C CA . ARG A 1 197 ? 3.539 -11.156 -26 1 96.25 197 ARG A CA 1
ATOM 1575 C C . ARG A 1 197 ? 4.73 -11.492 -25.109 1 96.25 197 ARG A C 1
ATOM 1577 O O . ARG A 1 197 ? 4.672 -11.312 -23.891 1 96.25 197 ARG A O 1
ATOM 1584 N N . GLU A 1 198 ? 5.68 -12.109 -25.703 1 97.56 198 GLU A N 1
ATOM 1585 C CA . GLU A 1 198 ? 6.934 -12.43 -25.031 1 97.56 198 GLU A CA 1
ATOM 1586 C C . GLU A 1 198 ? 7.832 -11.203 -24.922 1 97.56 198 GLU A C 1
ATOM 1588 O O . GLU A 1 198 ? 8.898 -11.148 -25.547 1 97.56 198 GLU A O 1
ATOM 1593 N N . GLN A 1 199 ? 7.402 -10.32 -24.047 1 96.81 199 GLN A N 1
ATOM 1594 C CA . GLN A 1 199 ? 8.109 -9.062 -23.797 1 96.81 199 GLN A CA 1
ATOM 1595 C C . GLN A 1 199 ? 7.938 -8.609 -22.359 1 96.81 199 GLN A C 1
ATOM 1597 O O . GLN A 1 199 ? 7.137 -9.172 -21.609 1 96.81 199 GLN A O 1
ATOM 1602 N N . PHE A 1 200 ? 8.758 -7.68 -22.016 1 96.56 200 PHE A N 1
ATOM 1603 C CA . PHE A 1 200 ? 8.578 -7.066 -20.703 1 96.56 200 PHE A CA 1
ATOM 1604 C C . PHE A 1 200 ? 7.445 -6.047 -20.734 1 96.56 200 PHE A C 1
ATOM 1606 O O . PHE A 1 200 ? 7.215 -5.398 -21.766 1 96.56 200 PHE A O 1
ATOM 1613 N N . TYR A 1 201 ? 6.715 -5.953 -19.703 1 96 201 TYR A N 1
ATOM 1614 C CA . TYR A 1 201 ? 5.652 -4.977 -19.484 1 96 201 TYR A CA 1
ATOM 1615 C C . TYR A 1 201 ? 5.934 -4.113 -18.266 1 96 201 TYR A C 1
ATOM 1617 O O . TYR A 1 201 ? 6.75 -4.48 -17.422 1 96 201 TYR A O 1
ATOM 1625 N N . PRO A 1 202 ? 5.328 -2.947 -18.219 1 91.81 202 PRO A N 1
ATOM 1626 C CA . PRO A 1 202 ? 5.535 -2.109 -17.047 1 91.81 202 PRO A CA 1
ATOM 1627 C C . PRO A 1 202 ? 5.16 -2.82 -15.742 1 91.81 202 PRO A C 1
ATOM 1629 O O . PRO A 1 202 ? 4.148 -3.523 -15.688 1 91.81 202 PRO A O 1
ATOM 1632 N N . THR A 1 203 ? 6.055 -2.633 -14.766 1 92 203 THR A N 1
ATOM 1633 C CA . THR A 1 203 ? 5.812 -3.238 -13.461 1 92 203 THR A CA 1
ATOM 1634 C C . THR A 1 203 ? 4.879 -2.367 -12.625 1 92 203 THR A C 1
ATOM 1636 O O . THR A 1 203 ? 4.914 -1.138 -12.727 1 92 203 THR A O 1
ATOM 1639 N N . PRO A 1 204 ? 4.047 -2.957 -11.844 1 88.06 204 PRO A N 1
ATOM 1640 C CA . PRO A 1 204 ? 3.137 -2.182 -11 1 88.06 204 PRO A CA 1
ATOM 1641 C C . PRO A 1 204 ? 3.855 -1.495 -9.836 1 88.06 204 PRO A C 1
ATOM 1643 O O . PRO A 1 204 ? 3.418 -0.439 -9.375 1 88.06 204 PRO A O 1
ATOM 1646 N N . VAL A 1 205 ? 4.844 -2.15 -9.32 1 93.75 205 VAL A N 1
ATOM 1647 C CA . VAL A 1 205 ? 5.688 -1.672 -8.234 1 93.75 205 VAL A CA 1
ATOM 1648 C C . VAL A 1 205 ? 7.145 -2.043 -8.508 1 93.75 205 VAL A C 1
ATOM 1650 O O . VAL A 1 205 ? 7.434 -3.148 -8.977 1 93.75 205 VAL A O 1
ATOM 1653 N N . LEU A 1 206 ? 8.055 -1.139 -8.266 1 95.31 206 LEU A N 1
ATOM 1654 C CA . LEU A 1 206 ? 9.469 -1.466 -8.43 1 95.31 206 LEU A CA 1
ATOM 1655 C C . LEU A 1 206 ? 9.867 -2.627 -7.523 1 95.31 206 LEU A C 1
ATOM 1657 O O . LEU A 1 206 ? 9.461 -2.682 -6.359 1 95.31 206 LEU A O 1
ATOM 1661 N N . PRO A 1 207 ? 10.633 -3.531 -8.07 1 97.25 207 PRO A N 1
ATOM 1662 C CA . PRO A 1 207 ? 10.953 -4.75 -7.32 1 97.25 207 PRO A CA 1
ATOM 1663 C C . PRO A 1 207 ? 11.57 -4.457 -5.957 1 97.25 207 PRO A C 1
ATOM 1665 O O . PRO A 1 207 ? 11.148 -5.023 -4.945 1 97.25 207 PRO A O 1
ATOM 1668 N N . ASP A 1 208 ? 12.523 -3.555 -5.863 1 95.62 208 ASP A N 1
ATOM 1669 C CA . ASP A 1 208 ? 13.211 -3.273 -4.605 1 95.62 208 ASP A CA 1
ATOM 1670 C C . ASP A 1 208 ? 12.266 -2.635 -3.596 1 95.62 208 ASP A C 1
ATOM 1672 O O . ASP A 1 208 ? 12.328 -2.936 -2.4 1 95.62 208 ASP A O 1
ATOM 1676 N N . THR A 1 209 ? 11.43 -1.726 -4.074 1 94.69 209 THR A N 1
ATOM 1677 C CA . THR A 1 209 ? 10.414 -1.115 -3.219 1 94.69 209 THR A CA 1
ATOM 1678 C C . THR A 1 209 ? 9.461 -2.174 -2.676 1 94.69 209 THR A C 1
ATOM 1680 O O . THR A 1 209 ? 9.109 -2.152 -1.494 1 94.69 209 THR A O 1
ATOM 1683 N N . PHE A 1 210 ? 9.023 -3.064 -3.488 1 97.25 210 PHE A N 1
ATOM 1684 C CA . PHE A 1 210 ? 8.102 -4.121 -3.096 1 97.25 210 PHE A CA 1
ATOM 1685 C C . PHE A 1 210 ? 8.734 -5.039 -2.061 1 97.25 210 PHE A C 1
ATOM 1687 O O . PHE A 1 210 ? 8.094 -5.414 -1.077 1 97.25 210 PHE A O 1
ATOM 1694 N N . ILE A 1 211 ? 9.984 -5.438 -2.334 1 97.31 211 ILE A N 1
ATOM 1695 C CA . ILE A 1 211 ? 10.695 -6.305 -1.4 1 97.31 211 ILE A CA 1
ATOM 1696 C C . ILE A 1 211 ? 10.781 -5.629 -0.033 1 97.31 211 ILE A C 1
ATOM 1698 O O . ILE A 1 211 ? 10.539 -6.266 0.996 1 97.31 211 ILE A O 1
ATOM 1702 N N . ASP A 1 212 ? 11.07 -4.332 0.029 1 94.56 212 ASP A N 1
ATOM 1703 C CA . ASP A 1 212 ? 11.133 -3.59 1.284 1 94.56 212 ASP A CA 1
ATOM 1704 C C . ASP A 1 212 ? 9.781 -3.598 1.993 1 94.56 212 ASP A C 1
ATOM 1706 O O . ASP A 1 212 ? 9.711 -3.715 3.219 1 94.56 212 ASP A O 1
ATOM 1710 N N . LEU A 1 213 ? 8.75 -3.416 1.228 1 94.38 213 LEU A N 1
ATOM 1711 C CA . LEU A 1 213 ? 7.402 -3.436 1.78 1 94.38 213 LEU A CA 1
ATOM 1712 C C . LEU A 1 213 ? 7.113 -4.77 2.463 1 94.38 213 LEU A C 1
ATOM 1714 O O . LEU A 1 213 ? 6.695 -4.801 3.623 1 94.38 213 LEU A O 1
ATOM 1718 N N . VAL A 1 214 ? 7.379 -5.852 1.756 1 96.25 214 VAL A N 1
ATOM 1719 C CA . VAL A 1 214 ? 6.988 -7.156 2.273 1 96.25 214 VAL A CA 1
ATOM 1720 C C . VAL A 1 214 ? 7.906 -7.551 3.426 1 96.25 214 VAL A C 1
ATOM 1722 O O . VAL A 1 214 ? 7.496 -8.281 4.332 1 96.25 214 VAL A O 1
ATOM 1725 N N . GLU A 1 215 ? 9.148 -7.066 3.443 1 95.5 215 GLU A N 1
ATOM 1726 C CA . GLU A 1 215 ? 10.094 -7.414 4.504 1 95.5 215 GLU A CA 1
ATOM 1727 C C . GLU A 1 215 ? 9.805 -6.625 5.777 1 95.5 215 GLU A C 1
ATOM 1729 O O . GLU A 1 215 ? 9.938 -7.152 6.883 1 95.5 215 GLU A O 1
ATOM 1734 N N . ASN A 1 216 ? 9.398 -5.344 5.637 1 92.31 216 ASN A N 1
ATOM 1735 C CA . ASN A 1 216 ? 9.484 -4.445 6.785 1 92.31 216 ASN A CA 1
ATOM 1736 C C . ASN A 1 216 ? 8.102 -3.975 7.234 1 92.31 216 ASN A C 1
ATOM 1738 O O . ASN A 1 216 ? 7.934 -3.514 8.359 1 92.31 216 ASN A O 1
ATOM 1742 N N . MET A 1 217 ? 7.133 -3.998 6.363 1 92.12 217 MET A N 1
ATOM 1743 C CA . MET A 1 217 ? 5.797 -3.545 6.75 1 92.12 217 MET A CA 1
ATOM 1744 C C . MET A 1 217 ? 5.086 -4.602 7.59 1 92.12 217 MET A C 1
ATOM 1746 O O . MET A 1 217 ? 5.215 -5.797 7.328 1 92.12 217 MET A O 1
ATOM 1750 N N . GLU A 1 218 ? 4.309 -4.148 8.57 1 91.88 218 GLU A N 1
ATOM 1751 C CA . GLU A 1 218 ? 3.506 -5.051 9.391 1 91.88 218 GLU A CA 1
ATOM 1752 C C . GLU A 1 218 ? 2.531 -5.855 8.531 1 91.88 218 GLU A C 1
ATOM 1754 O O . GLU A 1 218 ? 1.932 -5.32 7.602 1 91.88 218 GLU A O 1
ATOM 1759 N N . GLU A 1 219 ? 2.352 -7.137 8.867 1 93.12 219 GLU A N 1
ATOM 1760 C CA . GLU A 1 219 ? 1.54 -8.039 8.062 1 93.12 219 GLU A CA 1
ATOM 1761 C C . GLU A 1 219 ? 0.104 -7.539 7.941 1 93.12 219 GLU A C 1
ATOM 1763 O O . GLU A 1 219 ? -0.507 -7.637 6.875 1 93.12 219 GLU A O 1
ATOM 1768 N N . GLU A 1 220 ? -0.438 -7.066 9.016 1 92.69 220 GLU A N 1
ATOM 1769 C CA . GLU A 1 220 ? -1.813 -6.578 8.992 1 92.69 220 GLU A CA 1
ATOM 1770 C C . GLU A 1 220 ? -1.969 -5.41 8.023 1 92.69 220 GLU A C 1
ATOM 1772 O O . GLU A 1 220 ? -2.938 -5.355 7.266 1 92.69 220 GLU A O 1
ATOM 1777 N N . ARG A 1 221 ? -1.053 -4.453 8.047 1 93.12 221 ARG A N 1
ATOM 1778 C CA . ARG A 1 221 ? -1.082 -3.305 7.152 1 93.12 221 ARG A CA 1
ATOM 1779 C C . ARG A 1 221 ? -0.91 -3.738 5.699 1 93.12 221 ARG A C 1
ATOM 1781 O O . ARG A 1 221 ? -1.577 -3.213 4.805 1 93.12 221 ARG A O 1
ATOM 1788 N N . LEU A 1 222 ? -0.009 -4.68 5.531 1 95.62 222 LEU A N 1
ATOM 1789 C CA . LEU A 1 222 ? 0.204 -5.195 4.184 1 95.62 222 LEU A CA 1
ATOM 1790 C C . LEU A 1 222 ? -1.066 -5.84 3.639 1 95.62 222 LEU A C 1
ATOM 1792 O O . LEU A 1 222 ? -1.396 -5.676 2.461 1 95.62 222 LEU A O 1
ATOM 1796 N N . THR A 1 223 ? -1.741 -6.57 4.449 1 95.38 223 THR A N 1
ATOM 1797 C CA . THR A 1 223 ? -2.998 -7.203 4.059 1 95.38 223 THR A CA 1
ATOM 1798 C C . THR A 1 223 ? -4.039 -6.152 3.686 1 95.38 223 THR A C 1
ATOM 1800 O O . THR A 1 223 ? -4.773 -6.316 2.709 1 95.38 223 THR A O 1
ATOM 1803 N N . GLU A 1 224 ? -4.027 -5.039 4.379 1 94 224 GLU A N 1
ATOM 1804 C CA . GLU A 1 224 ? -5.008 -3.98 4.156 1 94 224 GLU A CA 1
ATOM 1805 C C . GLU A 1 224 ? -4.777 -3.289 2.814 1 94 224 GLU A C 1
ATOM 1807 O O . GLU A 1 224 ? -5.727 -2.857 2.162 1 94 224 GLU A O 1
ATOM 1812 N N . ILE A 1 225 ? -3.553 -3.195 2.457 1 96.12 225 ILE A N 1
ATOM 1813 C CA . ILE A 1 225 ? -3.285 -2.428 1.245 1 96.12 225 ILE A CA 1
ATOM 1814 C C . ILE A 1 225 ? -3.305 -3.355 0.032 1 96.12 225 ILE A C 1
ATOM 1816 O O . ILE A 1 225 ? -3.312 -2.893 -1.111 1 96.12 225 ILE A O 1
ATOM 1820 N N . THR A 1 226 ? -3.332 -4.617 0.177 1 97 226 THR A N 1
ATOM 1821 C CA . THR A 1 226 ? -3.146 -5.605 -0.879 1 97 226 THR A CA 1
ATOM 1822 C C . THR A 1 226 ? -4.18 -5.414 -1.987 1 97 226 THR A C 1
ATOM 1824 O O . THR A 1 226 ? -3.824 -5.328 -3.164 1 97 226 THR A O 1
ATOM 1827 N N . PRO A 1 227 ? -5.48 -5.258 -1.657 1 95.5 227 PRO A N 1
ATOM 1828 C CA . PRO A 1 227 ? -6.449 -5.117 -2.748 1 95.5 227 PRO A CA 1
ATOM 1829 C C . PRO A 1 227 ? -6.16 -3.912 -3.641 1 95.5 227 PRO A C 1
ATOM 1831 O O . PRO A 1 227 ? -6.309 -3.994 -4.863 1 95.5 227 PRO A O 1
ATOM 1834 N N . GLY A 1 228 ? -5.719 -2.842 -3.023 1 94.81 228 GLY A N 1
ATOM 1835 C CA . GLY A 1 228 ? -5.371 -1.663 -3.801 1 94.81 228 GLY A CA 1
ATOM 1836 C C . GLY A 1 228 ? -4.047 -1.798 -4.531 1 94.81 228 GLY A C 1
ATOM 1837 O O . GLY A 1 228 ? -3.896 -1.299 -5.648 1 94.81 228 GLY A O 1
ATOM 1838 N N . LEU A 1 229 ? -3.137 -2.479 -3.865 1 95.94 229 LEU A N 1
ATOM 1839 C CA . LEU A 1 229 ? -1.786 -2.627 -4.398 1 95.94 229 LEU A CA 1
ATOM 1840 C C . LEU A 1 229 ? -1.794 -3.48 -5.664 1 95.94 229 LEU A C 1
ATOM 1842 O O . LEU A 1 229 ? -1.096 -3.17 -6.629 1 95.94 229 LEU A O 1
ATOM 1846 N N . ILE A 1 230 ? -2.604 -4.52 -5.656 1 96.94 230 ILE A N 1
ATOM 1847 C CA . ILE A 1 230 ? -2.559 -5.449 -6.781 1 96.94 230 ILE A CA 1
ATOM 1848 C C . ILE A 1 230 ? -3.65 -5.094 -7.785 1 96.94 230 ILE A C 1
ATOM 1850 O O . ILE A 1 230 ? -4.02 -5.918 -8.633 1 96.94 230 ILE A O 1
ATOM 1854 N N . LYS A 1 231 ? -4.215 -3.908 -7.602 1 93.31 231 LYS A N 1
ATOM 1855 C CA . LYS A 1 231 ? -5.277 -3.49 -8.508 1 93.31 231 LYS A CA 1
ATOM 1856 C C . LYS A 1 231 ? -4.84 -3.635 -9.969 1 93.31 231 LYS A C 1
ATOM 1858 O O . LYS A 1 231 ? -3.748 -3.199 -10.336 1 93.31 231 LYS A O 1
ATOM 1863 N N . GLY A 1 232 ? -5.715 -4.258 -10.789 1 93.25 232 GLY A N 1
ATOM 1864 C CA . GLY A 1 232 ? -5.398 -4.566 -12.172 1 93.25 232 GLY A CA 1
ATOM 1865 C C . GLY A 1 232 ? -4.961 -6.008 -12.375 1 93.25 232 GLY A C 1
ATOM 1866 O O . GLY A 1 232 ? -5.074 -6.547 -13.477 1 93.25 232 GLY A O 1
ATOM 1867 N N . TRP A 1 233 ? -4.352 -6.594 -11.375 1 95.81 233 TRP A N 1
ATOM 1868 C CA . TRP A 1 233 ? -4.027 -8.016 -11.367 1 95.81 233 TRP A CA 1
ATOM 1869 C C . TRP A 1 233 ? -5.078 -8.812 -10.602 1 95.81 233 TRP A C 1
ATOM 1871 O O . TRP A 1 233 ? -5.613 -8.344 -9.602 1 95.81 233 TRP A O 1
ATOM 1881 N N . PRO A 1 234 ? -5.312 -9.977 -11 1 95.5 234 PRO A N 1
ATOM 1882 C CA . PRO A 1 234 ? -6.414 -10.742 -10.414 1 95.5 234 PRO A CA 1
ATOM 1883 C C . PRO A 1 234 ? -6.051 -11.344 -9.055 1 95.5 234 PRO A C 1
ATOM 1885 O O . PRO A 1 234 ? -6.941 -11.695 -8.281 1 95.5 234 PRO A O 1
ATOM 1888 N N . ASN A 1 235 ? -4.734 -11.531 -8.805 1 96.19 235 ASN A N 1
ATOM 1889 C CA . ASN A 1 235 ? -4.328 -12.195 -7.574 1 96.19 235 ASN A CA 1
ATOM 1890 C C . ASN A 1 235 ? -2.861 -11.922 -7.246 1 96.19 235 ASN A C 1
ATOM 1892 O O . ASN A 1 235 ? -2.156 -11.281 -8.031 1 96.19 235 ASN A O 1
ATOM 1896 N N . THR A 1 236 ? -2.418 -12.375 -6.094 1 97.31 236 THR A N 1
ATOM 1897 C CA . THR A 1 236 ? -1.068 -12.094 -5.613 1 97.31 236 THR A CA 1
ATOM 1898 C C . THR A 1 236 ? -0.037 -12.906 -6.398 1 97.31 236 THR A C 1
ATOM 1900 O O . THR A 1 236 ? 1.101 -12.461 -6.57 1 97.31 236 THR A O 1
ATOM 1903 N N . TYR A 1 237 ? -0.437 -14.023 -6.945 1 97.12 237 TYR A N 1
ATOM 1904 C CA . TYR A 1 237 ? 0.486 -14.867 -7.695 1 97.12 237 TYR A CA 1
ATOM 1905 C C . TYR A 1 237 ? 0.944 -14.172 -8.969 1 97.12 237 TYR A C 1
ATOM 1907 O O . TYR A 1 237 ? 2.141 -13.945 -9.172 1 97.12 237 TYR A O 1
ATOM 1915 N N . THR A 1 238 ? 0.001 -13.812 -9.82 1 97.81 238 THR A N 1
ATOM 1916 C CA . THR A 1 238 ? 0.355 -13.164 -11.078 1 97.81 238 THR A CA 1
ATOM 1917 C C . THR A 1 238 ? 1.042 -11.828 -10.82 1 97.81 238 THR A C 1
ATOM 1919 O O . THR A 1 238 ? 1.977 -11.453 -11.531 1 97.81 238 THR A O 1
ATOM 1922 N N . PHE A 1 239 ? 0.581 -11.195 -9.758 1 98.06 239 PHE A N 1
ATOM 1923 C CA . PHE A 1 239 ? 1.154 -9.906 -9.375 1 98.06 239 PHE A CA 1
ATOM 1924 C C . PHE A 1 239 ? 2.629 -10.055 -9.023 1 98.06 239 PHE A C 1
ATOM 1926 O O . PHE A 1 239 ? 3.475 -9.32 -9.539 1 98.06 239 PHE A O 1
ATOM 1933 N N . THR A 1 240 ? 2.959 -10.977 -8.164 1 98.5 240 THR A N 1
ATOM 1934 C CA . THR A 1 240 ? 4.336 -11.156 -7.715 1 98.5 240 THR A CA 1
ATOM 1935 C C . THR A 1 240 ? 5.207 -11.688 -8.852 1 98.5 240 THR A C 1
ATOM 1937 O O . THR A 1 240 ? 6.391 -11.352 -8.938 1 98.5 240 THR A O 1
ATOM 1940 N N . LYS A 1 241 ? 4.645 -12.492 -9.711 1 98.62 241 LYS A N 1
ATOM 1941 C CA . LYS A 1 241 ? 5.414 -12.984 -10.844 1 98.62 241 LYS A CA 1
ATOM 1942 C C . LYS A 1 241 ? 5.762 -11.859 -11.812 1 98.62 241 LYS A C 1
ATOM 1944 O O . LYS A 1 241 ? 6.836 -11.859 -12.414 1 98.62 241 LYS A O 1
ATOM 1949 N N . ALA A 1 242 ? 4.859 -10.953 -12.016 1 98.44 242 ALA A N 1
ATOM 1950 C CA . ALA A 1 242 ? 5.141 -9.781 -12.844 1 98.44 242 ALA A CA 1
ATOM 1951 C C . ALA A 1 242 ? 6.309 -8.977 -12.273 1 98.44 242 ALA A C 1
ATOM 1953 O O . ALA A 1 242 ? 7.195 -8.555 -13.016 1 98.44 242 ALA A O 1
ATOM 1954 N N . ILE A 1 243 ? 6.289 -8.812 -10.969 1 98.38 243 ILE A N 1
ATOM 1955 C CA . ILE A 1 243 ? 7.355 -8.062 -10.32 1 98.38 243 ILE A CA 1
ATOM 1956 C C . ILE A 1 243 ? 8.672 -8.828 -10.438 1 98.38 243 ILE A C 1
ATOM 1958 O O . ILE A 1 243 ? 9.727 -8.234 -10.664 1 98.38 243 ILE A O 1
ATOM 1962 N N . ALA A 1 244 ? 8.641 -10.125 -10.281 1 98.69 244 ALA A N 1
ATOM 1963 C CA . ALA A 1 244 ? 9.836 -10.961 -10.383 1 98.69 244 ALA A CA 1
ATOM 1964 C C . ALA A 1 244 ? 10.461 -10.859 -11.773 1 98.69 244 ALA A C 1
ATOM 1966 O O . ALA A 1 244 ? 11.688 -10.875 -11.906 1 98.69 244 ALA A O 1
ATOM 1967 N N . GLU A 1 245 ? 9.641 -10.812 -12.805 1 98.31 245 GLU A N 1
ATOM 1968 C CA . GLU A 1 245 ? 10.164 -10.633 -14.156 1 98.31 245 GLU A CA 1
ATOM 1969 C C . GLU A 1 245 ? 10.953 -9.336 -14.281 1 98.31 245 GLU A C 1
ATOM 1971 O O . GLU A 1 245 ? 12.031 -9.312 -14.875 1 98.31 245 GLU A O 1
ATOM 1976 N N . GLU A 1 246 ? 10.367 -8.266 -13.734 1 97.94 246 GLU A N 1
ATOM 1977 C CA . GLU A 1 246 ? 11.07 -6.984 -13.758 1 97.94 246 GLU A CA 1
ATOM 1978 C C . GLU A 1 246 ? 12.375 -7.059 -12.969 1 97.94 246 GLU A C 1
ATOM 1980 O O . GLU A 1 246 ? 13.367 -6.445 -13.359 1 97.94 246 GLU A O 1
ATOM 1985 N N . LEU A 1 247 ? 12.32 -7.715 -11.875 1 98.31 247 LEU A N 1
ATOM 1986 C CA . LEU A 1 247 ? 13.531 -7.91 -11.078 1 98.31 247 LEU A CA 1
ATOM 1987 C C . LEU A 1 247 ? 14.625 -8.578 -11.898 1 98.31 247 LEU A C 1
ATOM 1989 O O . LEU A 1 247 ? 15.781 -8.172 -11.844 1 98.31 247 LEU A O 1
ATOM 1993 N N . VAL A 1 248 ? 14.273 -9.625 -12.617 1 98.38 248 VAL A N 1
ATOM 1994 C CA . VAL A 1 248 ? 15.227 -10.312 -13.484 1 98.38 248 VAL A CA 1
ATOM 1995 C C . VAL A 1 248 ? 15.766 -9.336 -14.531 1 98.38 248 VAL A C 1
ATOM 1997 O O . VAL A 1 248 ? 16.969 -9.289 -14.781 1 98.38 248 VAL A O 1
ATOM 2000 N N . ARG A 1 249 ? 14.891 -8.594 -15.102 1 97 249 ARG A N 1
ATOM 2001 C CA . ARG A 1 249 ? 15.266 -7.629 -16.141 1 97 249 ARG A CA 1
ATOM 2002 C C . ARG A 1 249 ? 16.297 -6.641 -15.609 1 97 249 ARG A C 1
ATOM 2004 O O . ARG A 1 249 ? 17.297 -6.363 -16.266 1 97 249 ARG A O 1
ATOM 2011 N N . THR A 1 250 ? 16.094 -6.172 -14.367 1 95.81 250 THR A N 1
ATOM 2012 C CA . THR A 1 250 ? 16.859 -5.039 -13.875 1 95.81 250 THR A CA 1
ATOM 2013 C C . THR A 1 250 ? 18.094 -5.512 -13.109 1 95.81 250 THR A C 1
ATOM 2015 O O . THR A 1 250 ? 19.109 -4.812 -13.047 1 95.81 250 THR A O 1
ATOM 2018 N N . ARG A 1 251 ? 18.047 -6.703 -12.617 1 95.94 251 ARG A N 1
ATOM 2019 C CA . ARG A 1 251 ? 19.125 -7.102 -11.703 1 95.94 251 ARG A CA 1
ATOM 2020 C C . ARG A 1 251 ? 20 -8.172 -12.328 1 95.94 251 ARG A C 1
ATOM 2022 O O . ARG A 1 251 ? 21.094 -8.453 -11.82 1 95.94 251 ARG A O 1
ATOM 2029 N N . ALA A 1 252 ? 19.594 -8.812 -13.352 1 94.06 252 ALA A N 1
ATOM 2030 C CA . ALA A 1 252 ? 20.391 -9.891 -13.938 1 94.06 252 ALA A CA 1
ATOM 2031 C C . ALA A 1 252 ? 21.734 -9.367 -14.438 1 94.06 252 ALA A C 1
ATOM 2033 O O . ALA A 1 252 ? 22.75 -10.047 -14.297 1 94.06 252 ALA A O 1
ATOM 2034 N N . GLY A 1 253 ? 21.797 -8.125 -15 1 91.38 253 GLY A N 1
ATOM 2035 C CA . GLY A 1 253 ? 23.031 -7.594 -15.547 1 91.38 253 GLY A CA 1
ATOM 2036 C C . GLY A 1 253 ? 23.609 -8.453 -16.656 1 91.38 253 GLY A C 1
ATOM 2037 O O . GLY A 1 253 ? 22.906 -8.758 -17.625 1 91.38 253 GLY A O 1
ATOM 2038 N N . GLU A 1 254 ? 24.844 -9.016 -16.438 1 91.5 254 GLU A N 1
ATOM 2039 C CA . GLU A 1 254 ? 25.516 -9.797 -17.453 1 91.5 254 GLU A CA 1
ATOM 2040 C C . GLU A 1 254 ? 25.266 -11.289 -17.281 1 91.5 254 GLU A C 1
ATOM 2042 O O . GLU A 1 254 ? 25.734 -12.109 -18.062 1 91.5 254 GLU A O 1
ATOM 2047 N N . LEU A 1 255 ? 24.484 -11.625 -16.344 1 94.5 255 LEU A N 1
ATOM 2048 C CA . LEU A 1 255 ? 24.141 -13.023 -16.094 1 94.5 255 LEU A CA 1
ATOM 2049 C C . LEU A 1 255 ? 23.391 -13.609 -17.266 1 94.5 255 LEU A C 1
ATOM 2051 O O . LEU A 1 255 ? 22.422 -13.008 -17.766 1 94.5 255 LEU A O 1
ATOM 2055 N N . PRO A 1 256 ? 23.891 -14.75 -17.828 1 96.81 256 PRO A N 1
ATOM 2056 C CA . PRO A 1 256 ? 23.078 -15.414 -18.859 1 96.81 256 PRO A CA 1
ATOM 2057 C C . PRO A 1 256 ? 21.75 -15.945 -18.312 1 96.81 256 PRO A C 1
ATOM 2059 O O . PRO A 1 256 ? 21.734 -16.984 -17.656 1 96.81 256 PRO A O 1
ATOM 2062 N N . VAL A 1 257 ? 20.672 -15.219 -18.625 1 97.88 257 VAL A N 1
ATOM 2063 C CA . VAL A 1 257 ? 19.375 -15.539 -18.031 1 97.88 257 VAL A CA 1
ATOM 2064 C C . VAL A 1 257 ? 18.328 -15.609 -19.141 1 97.88 257 VAL A C 1
ATOM 2066 O O . VAL A 1 257 ? 18.406 -14.875 -20.125 1 97.88 257 VAL A O 1
ATOM 2069 N N . CYS A 1 258 ? 17.453 -16.5 -19.062 1 98.06 258 CYS A N 1
ATOM 2070 C CA . CYS A 1 258 ? 16.234 -16.5 -19.875 1 98.06 258 CYS A CA 1
ATOM 2071 C C . CYS A 1 258 ? 15 -16.734 -19.016 1 98.06 258 CYS A C 1
ATOM 2073 O O . CYS A 1 258 ? 15.117 -17.188 -17.875 1 98.06 258 CYS A O 1
ATOM 2075 N N . ILE A 1 259 ? 13.844 -16.359 -19.516 1 98.75 259 ILE A N 1
ATOM 2076 C CA . ILE A 1 259 ? 12.578 -16.516 -18.812 1 98.75 259 ILE A CA 1
ATOM 2077 C C . ILE A 1 259 ? 11.656 -17.438 -19.609 1 98.75 259 ILE A C 1
ATOM 2079 O O . ILE A 1 259 ? 11.414 -17.203 -20.797 1 98.75 259 ILE A O 1
ATOM 2083 N N . VAL A 1 260 ? 11.234 -18.5 -19.016 1 98.88 260 VAL A N 1
ATOM 2084 C CA . VAL A 1 260 ? 10.234 -19.375 -19.609 1 98.88 260 VAL A CA 1
ATOM 2085 C C . VAL A 1 260 ? 8.898 -19.188 -18.891 1 98.88 260 VAL A C 1
ATOM 2087 O O . VAL A 1 260 ? 8.844 -19.156 -17.656 1 98.88 260 VAL A O 1
ATOM 2090 N N . LYS A 1 261 ? 7.848 -19.062 -19.672 1 98.75 261 LYS A N 1
ATOM 2091 C CA . LYS A 1 261 ? 6.527 -18.734 -19.141 1 98.75 261 LYS A CA 1
ATOM 2092 C C . LYS A 1 261 ? 5.488 -19.766 -19.562 1 98.75 261 LYS A C 1
ATOM 2094 O O . LYS A 1 261 ? 4.742 -19.562 -20.516 1 98.75 261 LYS A O 1
ATOM 2099 N N . PRO A 1 262 ? 5.383 -20.828 -18.797 1 98.25 262 PRO A N 1
ATOM 2100 C CA . PRO A 1 262 ? 4.336 -21.797 -19.109 1 98.25 262 PRO A CA 1
ATOM 2101 C C . PRO A 1 262 ? 2.93 -21.25 -18.891 1 98.25 262 PRO A C 1
ATOM 2103 O O . PRO A 1 262 ? 2.711 -20.469 -17.953 1 98.25 262 PRO A O 1
ATOM 2106 N N . ALA A 1 263 ? 2.008 -21.656 -19.766 1 96.75 263 ALA A N 1
ATOM 2107 C CA . ALA A 1 263 ? 0.596 -21.391 -19.5 1 96.75 263 ALA A CA 1
ATOM 2108 C C . ALA A 1 263 ? 0.054 -22.328 -18.422 1 96.75 263 ALA A C 1
ATOM 2110 O O . ALA A 1 263 ? 0.788 -22.734 -17.516 1 96.75 263 ALA A O 1
ATOM 2111 N N . VAL A 1 264 ? -1.259 -22.578 -18.359 1 94.38 264 VAL A N 1
ATOM 2112 C CA . VAL A 1 264 ? -1.806 -23.5 -17.375 1 94.38 264 VAL A CA 1
ATOM 2113 C C . VAL A 1 264 ? -1.217 -24.891 -17.578 1 94.38 264 VAL A C 1
ATOM 2115 O O . VAL A 1 264 ? -1.479 -25.531 -18.594 1 94.38 264 VAL A O 1
ATOM 2118 N N . VAL A 1 265 ? -0.465 -25.328 -16.641 1 95.44 265 VAL A N 1
ATOM 2119 C CA . VAL A 1 265 ? 0.252 -26.594 -16.781 1 95.44 265 VAL A CA 1
ATOM 2120 C C . VAL A 1 265 ? -0.674 -27.75 -16.438 1 95.44 265 VAL A C 1
ATOM 2122 O O . VAL A 1 265 ? -1.243 -27.797 -15.336 1 95.44 265 VAL A O 1
ATOM 2125 N N . LEU A 1 266 ? -0.815 -28.656 -17.328 1 94.25 266 LEU A N 1
ATOM 2126 C CA . LEU A 1 266 ? -1.594 -29.875 -17.156 1 94.25 266 LEU A CA 1
ATOM 2127 C C . LEU A 1 266 ? -0.679 -31.078 -16.984 1 94.25 266 LEU A C 1
ATOM 2129 O O . LEU A 1 266 ? 0.546 -30.953 -16.984 1 94.25 266 LEU A O 1
ATOM 2133 N N . GLY A 1 267 ? -1.307 -32.219 -16.781 1 95.44 267 GLY A N 1
ATOM 2134 C CA . GLY A 1 267 ? -0.525 -33.438 -16.766 1 95.44 267 GLY A CA 1
ATOM 2135 C C . GLY A 1 267 ? 0.253 -33.688 -18.031 1 95.44 267 GLY A C 1
ATOM 2136 O O . GLY A 1 267 ? 0.023 -33 -19.047 1 95.44 267 GLY A O 1
ATOM 2137 N N . SER A 1 268 ? 1.159 -34.625 -17.984 1 97.06 268 SER A N 1
ATOM 2138 C CA . SER A 1 268 ? 1.971 -34.938 -19.156 1 97.06 268 SER A CA 1
ATOM 2139 C C . SER A 1 268 ? 1.103 -35.375 -20.328 1 97.06 268 SER A C 1
ATOM 2141 O O . SER A 1 268 ? 0.113 -36.062 -20.141 1 97.06 268 SER A O 1
ATOM 2143 N N . TYR A 1 269 ? 1.479 -34.938 -21.5 1 96.94 269 TYR A N 1
ATOM 2144 C CA . TYR A 1 269 ? 0.752 -35.375 -22.688 1 96.94 269 TYR A CA 1
ATOM 2145 C C . TYR A 1 269 ? 1.121 -36.812 -23.047 1 96.94 269 TYR A C 1
ATOM 2147 O O . TYR A 1 269 ? 0.273 -37.719 -23 1 96.94 269 TYR A O 1
ATOM 2155 N N . THR A 1 270 ? 2.479 -37 -23.203 1 96.12 270 THR A N 1
ATOM 2156 C CA . THR A 1 270 ? 2.854 -38.344 -23.625 1 96.12 270 THR A CA 1
ATOM 2157 C C . THR A 1 270 ? 3.998 -38.875 -22.766 1 96.12 270 THR A C 1
ATOM 2159 O O . THR A 1 270 ? 4.09 -40.094 -22.531 1 96.12 270 THR A O 1
ATOM 2162 N N . GLU A 1 271 ? 4.938 -38.062 -22.297 1 94.81 271 GLU A N 1
ATOM 2163 C CA . GLU A 1 271 ? 6.164 -38.594 -21.719 1 94.81 271 GLU A CA 1
ATOM 2164 C C . GLU A 1 271 ? 6.328 -38.125 -20.266 1 94.81 271 GLU A C 1
ATOM 2166 O O . GLU A 1 271 ? 5.871 -37.062 -19.906 1 94.81 271 GLU A O 1
ATOM 2171 N N . PRO A 1 272 ? 7.043 -38.875 -19.359 1 94.75 272 PRO A N 1
ATOM 2172 C CA . PRO A 1 272 ? 7.355 -40.281 -19.672 1 94.75 272 PRO A CA 1
ATOM 2173 C C . PRO A 1 272 ? 6.125 -41.188 -19.641 1 94.75 272 PRO A C 1
ATOM 2175 O O . PRO A 1 272 ? 6.148 -42.281 -20.219 1 94.75 272 PRO A O 1
ATOM 2178 N N . SER A 1 273 ? 5.148 -40.719 -18.922 1 95.75 273 SER A N 1
ATOM 2179 C CA . SER A 1 273 ? 3.881 -41.438 -18.844 1 95.75 273 SER A CA 1
ATOM 2180 C C . SER A 1 273 ? 2.703 -40.531 -19.188 1 95.75 273 SER A C 1
ATOM 2182 O O . SER A 1 273 ? 2.559 -39.438 -18.625 1 95.75 273 SER A O 1
ATOM 2184 N N . PRO A 1 274 ? 1.833 -41.062 -20.047 1 96.06 274 PRO A N 1
ATOM 2185 C CA . PRO A 1 274 ? 0.708 -40.219 -20.469 1 96.06 274 PRO A CA 1
ATOM 2186 C C . PRO A 1 274 ? -0.203 -39.812 -19.297 1 96.06 274 PRO A C 1
ATOM 2188 O O . PRO A 1 274 ? -0.631 -40.688 -18.531 1 96.06 274 PRO A O 1
ATOM 2191 N N . GLY A 1 275 ? -0.391 -38.5 -19.188 1 95.75 275 GLY A N 1
ATOM 2192 C CA . GLY A 1 275 ? -1.377 -38 -18.25 1 95.75 275 GLY A CA 1
ATOM 2193 C C . GLY A 1 275 ? -0.853 -37.906 -16.828 1 95.75 275 GLY A C 1
ATOM 2194 O O . GLY A 1 275 ? -1.609 -37.625 -15.898 1 95.75 275 GLY A O 1
ATOM 2195 N N . TRP A 1 276 ? 0.383 -38.125 -16.594 1 96.94 276 TRP A N 1
ATOM 2196 C CA . TRP A 1 276 ? 0.92 -38.062 -15.234 1 96.94 276 TRP A CA 1
ATOM 2197 C C . TRP A 1 276 ? 0.658 -36.688 -14.609 1 96.94 276 TRP A C 1
ATOM 2199 O O . TRP A 1 276 ? 0.879 -35.656 -15.25 1 96.94 276 TRP A O 1
ATOM 2209 N N . ILE A 1 277 ? 0.166 -36.688 -13.438 1 94.69 277 ILE A N 1
ATOM 2210 C CA . ILE A 1 277 ? -0.051 -35.5 -12.602 1 94.69 277 ILE A CA 1
ATOM 2211 C C . ILE A 1 277 ? 0.008 -35.906 -11.125 1 94.69 277 ILE A C 1
ATOM 2213 O O . ILE A 1 277 ? -0.448 -37 -10.75 1 94.69 277 ILE A O 1
ATOM 2217 N N . ASP A 1 278 ? 0.653 -35.094 -10.359 1 89.75 278 ASP A N 1
ATOM 2218 C CA . ASP A 1 278 ? 0.794 -35.5 -8.961 1 89.75 278 ASP A CA 1
ATOM 2219 C C . ASP A 1 278 ? -0.459 -35.156 -8.164 1 89.75 278 ASP A C 1
ATOM 2221 O O . ASP A 1 278 ? -1.277 -34.344 -8.594 1 89.75 278 ASP A O 1
ATOM 2225 N N . LYS A 1 279 ? -0.66 -35.719 -7.062 1 84.94 279 LYS A N 1
ATOM 2226 C CA . LYS A 1 279 ? -1.865 -35.656 -6.242 1 84.94 279 LYS A CA 1
ATOM 2227 C C . LYS A 1 279 ? -2.102 -34.25 -5.707 1 84.94 279 LYS A C 1
ATOM 2229 O O . LYS A 1 279 ? -3.244 -33.812 -5.625 1 84.94 279 LYS A O 1
ATOM 2234 N N . GLN A 1 280 ? -1.071 -33.594 -5.383 1 82.69 280 GLN A N 1
ATOM 2235 C CA . GLN A 1 280 ? -1.215 -32.281 -4.809 1 82.69 280 GLN A CA 1
ATOM 2236 C C . GLN A 1 280 ? -1.689 -31.266 -5.859 1 82.69 280 GLN A C 1
ATOM 2238 O O . GLN A 1 280 ? -2.504 -30.391 -5.562 1 82.69 280 GLN A O 1
ATOM 2243 N N . THR A 1 281 ? -1.22 -31.391 -7.012 1 85.06 281 THR A N 1
ATOM 2244 C CA . THR A 1 281 ? -1.536 -30.469 -8.094 1 85.06 281 THR A CA 1
ATOM 2245 C C . THR A 1 281 ? -2.977 -30.656 -8.562 1 85.06 281 THR A C 1
ATOM 2247 O O . THR A 1 281 ? -3.666 -29.688 -8.875 1 85.06 281 THR A O 1
ATOM 2250 N N . VAL A 1 282 ? -3.455 -31.844 -8.602 1 84.62 282 VAL A N 1
ATOM 2251 C CA . VAL A 1 282 ? -4.801 -32.125 -9.086 1 84.62 282 VAL A CA 1
ATOM 2252 C C . VAL A 1 282 ? -5.828 -31.438 -8.203 1 84.62 282 VAL A C 1
ATOM 2254 O O . VAL A 1 282 ? -6.82 -30.891 -8.695 1 84.62 282 VAL A O 1
ATOM 2257 N N . MET A 1 283 ? -5.598 -31.359 -7.004 1 77.44 283 MET A N 1
ATOM 2258 C CA . MET A 1 283 ? -6.551 -30.797 -6.051 1 77.44 283 MET A CA 1
ATOM 2259 C C . MET A 1 283 ? -6.594 -29.281 -6.156 1 77.44 283 MET A C 1
ATOM 2261 O O . MET A 1 283 ? -7.594 -28.656 -5.797 1 77.44 283 MET A O 1
ATOM 2265 N N . ALA A 1 284 ? -5.531 -28.781 -6.742 1 75.31 284 ALA A N 1
ATOM 2266 C CA . ALA A 1 284 ? -5.43 -27.328 -6.773 1 75.31 284 ALA A CA 1
ATOM 2267 C C . ALA A 1 284 ? -5.574 -26.797 -8.195 1 75.31 284 ALA A C 1
ATOM 2269 O O . ALA A 1 284 ? -5.422 -25.594 -8.438 1 75.31 284 ALA A O 1
ATOM 2270 N N . SER A 1 285 ? -5.902 -27.625 -9.102 1 78.94 285 SER A N 1
ATOM 2271 C CA . SER A 1 285 ? -5.922 -27.219 -10.508 1 78.94 285 SER A CA 1
ATOM 2272 C C . SER A 1 285 ? -7.277 -27.5 -11.148 1 78.94 285 SER A C 1
ATOM 2274 O O . SER A 1 285 ? -8.102 -28.219 -10.57 1 78.94 285 SER A O 1
ATOM 2276 N N . PRO A 1 286 ? -7.473 -26.984 -12.312 1 75.88 286 PRO A N 1
ATOM 2277 C CA . PRO A 1 286 ? -8.719 -27.234 -13.039 1 75.88 286 PRO A CA 1
ATOM 2278 C C . PRO A 1 286 ? -8.93 -28.719 -13.344 1 75.88 286 PRO A C 1
ATOM 2280 O O . PRO A 1 286 ? -10.062 -29.172 -13.523 1 75.88 286 PRO A O 1
ATOM 2283 N N . VAL A 1 287 ? -7.887 -29.438 -13.312 1 83.06 287 VAL A N 1
ATOM 2284 C CA . VAL A 1 287 ? -7.992 -30.875 -13.562 1 83.06 287 VAL A CA 1
ATOM 2285 C C . VAL A 1 287 ? -8.766 -31.531 -12.43 1 83.06 287 VAL A C 1
ATOM 2287 O O . VAL A 1 287 ? -9.445 -32.531 -12.641 1 83.06 287 VAL A O 1
ATOM 2290 N N . GLY A 1 288 ? -8.672 -30.875 -11.328 1 85.5 288 GLY A N 1
ATOM 2291 C CA . GLY A 1 288 ? -9.422 -31.375 -10.188 1 85.5 288 GLY A CA 1
ATOM 2292 C C . GLY A 1 288 ? -10.922 -31.297 -10.383 1 85.5 288 GLY A C 1
ATOM 2293 O O . GLY A 1 288 ? -11.664 -32.188 -9.922 1 85.5 288 GLY A O 1
ATOM 2294 N N . PHE A 1 289 ? -11.336 -30.344 -11.078 1 83.31 289 PHE A N 1
ATOM 2295 C CA . PHE A 1 289 ? -12.758 -30.203 -11.367 1 83.31 289 PHE A CA 1
ATOM 2296 C C . PHE A 1 289 ? -13.234 -31.297 -12.312 1 83.31 289 PHE A C 1
ATOM 2298 O O . PHE A 1 289 ? -14.312 -31.859 -12.125 1 83.31 289 PHE A O 1
ATOM 2305 N N . LEU A 1 290 ? -12.383 -31.609 -13.195 1 83.31 290 LEU A N 1
ATOM 2306 C CA . LEU A 1 290 ? -12.727 -32.656 -14.156 1 83.31 290 LEU A CA 1
ATOM 2307 C C . LEU A 1 290 ? -12.742 -34.031 -13.492 1 83.31 290 LEU A C 1
ATOM 2309 O O . LEU A 1 290 ? -13.586 -34.875 -13.805 1 83.31 290 LEU A O 1
ATOM 2313 N N . LEU A 1 291 ? -11.828 -34.156 -12.586 1 89.38 291 LEU A N 1
ATOM 2314 C CA . LEU A 1 291 ? -11.844 -35.375 -11.789 1 89.38 291 LEU A CA 1
ATOM 2315 C C . LEU A 1 291 ? -13.141 -35.469 -11 1 89.38 291 LEU A C 1
ATOM 2317 O O . LEU A 1 291 ? -13.789 -36.531 -11.008 1 89.38 291 LEU A O 1
ATOM 2321 N N . GLY A 1 292 ? -13.477 -34.406 -10.32 1 90.38 292 GLY A N 1
ATOM 2322 C CA . GLY A 1 292 ? -14.695 -34.406 -9.531 1 90.38 292 GLY A CA 1
ATOM 2323 C C . GLY A 1 292 ? -15.938 -34.75 -10.336 1 90.38 292 GLY A C 1
ATOM 2324 O O . GLY A 1 292 ? -16.797 -35.5 -9.891 1 90.38 292 GLY A O 1
ATOM 2325 N N . CYS A 1 293 ? -15.992 -34.25 -11.492 1 89.5 293 CYS A N 1
ATOM 2326 C CA . CYS A 1 293 ? -17.109 -34.531 -12.391 1 89.5 293 CYS A CA 1
ATOM 2327 C C . CYS A 1 293 ? -17.047 -36 -12.867 1 89.5 293 CYS A C 1
ATOM 2329 O O . CYS A 1 293 ? -18.062 -36.688 -12.891 1 89.5 293 CYS A O 1
ATOM 2331 N N . GLY A 1 294 ? -15.875 -36.406 -13.148 1 90.38 294 GLY A N 1
ATOM 2332 C CA . GLY A 1 294 ? -15.672 -37.719 -13.734 1 90.38 294 GLY A CA 1
ATOM 2333 C C . GLY A 1 294 ? -15.961 -38.875 -12.773 1 90.38 294 GLY A C 1
ATOM 2334 O O . GLY A 1 294 ? -16.219 -40 -13.203 1 90.38 294 GLY A O 1
ATOM 2335 N N . ILE A 1 295 ? -15.945 -38.531 -11.508 1 92.25 295 ILE A N 1
ATOM 2336 C CA . ILE A 1 295 ? -16.25 -39.594 -10.555 1 92.25 295 ILE A CA 1
ATOM 2337 C C . ILE A 1 295 ? -17.609 -39.375 -9.93 1 92.25 295 ILE A C 1
ATOM 2339 O O . ILE A 1 295 ? -18 -40.062 -8.977 1 92.25 295 ILE A O 1
ATOM 2343 N N . GLY A 1 296 ? -18.297 -38.344 -10.336 1 92.19 296 GLY A N 1
ATOM 2344 C CA . GLY A 1 296 ? -19.688 -38.125 -9.953 1 92.19 296 GLY A CA 1
ATOM 2345 C C . GLY A 1 296 ? -19.828 -37.344 -8.648 1 92.19 296 GLY A C 1
ATOM 2346 O O . GLY A 1 296 ? -20.797 -37.531 -7.914 1 92.19 296 GLY A O 1
ATOM 2347 N N . VAL A 1 297 ? -18.875 -36.594 -8.398 1 91.06 297 VAL A N 1
ATOM 2348 C CA . VAL A 1 297 ? -18.922 -35.812 -7.156 1 91.06 297 VAL A CA 1
ATOM 2349 C C . VAL A 1 297 ? -19.312 -34.375 -7.445 1 91.06 297 VAL A C 1
ATOM 2351 O O . VAL A 1 297 ? -20.047 -33.75 -6.68 1 91.06 297 VAL A O 1
ATOM 2354 N N . MET A 1 298 ? -18.828 -33.875 -8.508 1 92.62 298 MET A N 1
ATOM 2355 C CA . MET A 1 298 ? -19.109 -32.5 -8.891 1 92.62 298 MET A CA 1
ATOM 2356 C C . MET A 1 298 ? -20.172 -32.438 -9.992 1 92.62 298 MET A C 1
ATOM 2358 O O . MET A 1 298 ? -20.047 -33.125 -11.008 1 92.62 298 MET A O 1
ATOM 2362 N N . HIS A 1 299 ? -21.125 -31.531 -9.789 1 94.12 299 HIS A N 1
ATOM 2363 C CA . HIS A 1 299 ? -22.266 -31.562 -10.695 1 94.12 299 HIS A CA 1
ATOM 2364 C C . HIS A 1 299 ? -22.547 -30.188 -11.266 1 94.12 299 HIS A C 1
ATOM 2366 O O . HIS A 1 299 ? -23.484 -30.016 -12.047 1 94.12 299 HIS A O 1
ATOM 2372 N N . VAL A 1 300 ? -21.797 -29.219 -10.836 1 93.88 300 VAL A N 1
ATOM 2373 C CA . VAL A 1 300 ? -22 -27.859 -11.344 1 93.88 300 VAL A CA 1
ATOM 2374 C C . VAL A 1 300 ? -20.656 -27.297 -11.828 1 93.88 300 VAL A C 1
ATOM 2376 O O . VAL A 1 300 ? -19.656 -27.359 -11.117 1 93.88 300 VAL A O 1
ATOM 2379 N N . LEU A 1 301 ? -20.688 -26.797 -13.055 1 91.88 301 LEU A N 1
ATOM 2380 C CA . LEU A 1 301 ? -19.516 -26.125 -13.633 1 91.88 301 LEU A CA 1
ATOM 2381 C C . LEU A 1 301 ? -19.797 -24.641 -13.844 1 91.88 301 LEU A C 1
ATOM 2383 O O . LEU A 1 301 ? -20.781 -24.281 -14.484 1 91.88 301 LEU A O 1
ATOM 2387 N N . TYR A 1 302 ? -18.938 -23.812 -13.219 1 93.44 302 TYR A N 1
ATOM 2388 C CA . TYR A 1 302 ? -19.047 -22.375 -13.328 1 93.44 302 TYR A CA 1
ATOM 2389 C C . TYR A 1 302 ? -18 -21.812 -14.289 1 93.44 302 TYR A C 1
ATOM 2391 O O . TYR A 1 302 ? -16.875 -21.516 -13.891 1 93.44 302 TYR A O 1
ATOM 2399 N N . LEU A 1 303 ? -18.391 -21.594 -15.555 1 92.69 303 LEU A N 1
ATOM 2400 C CA . LEU A 1 303 ? -17.453 -21.156 -16.578 1 92.69 303 LEU A CA 1
ATOM 2401 C C . LEU A 1 303 ? -18.203 -20.625 -17.797 1 92.69 303 LEU A C 1
ATOM 2403 O O . LEU A 1 303 ? -19.406 -20.812 -17.922 1 92.69 303 LEU A O 1
ATOM 2407 N N . LYS A 1 304 ? -17.562 -19.859 -18.641 1 92.88 304 LYS A N 1
ATOM 2408 C CA . LYS A 1 304 ? -18.031 -19.469 -19.953 1 92.88 304 LYS A CA 1
ATOM 2409 C C . LYS A 1 304 ? -17.562 -20.453 -21.016 1 92.88 304 LYS A C 1
ATOM 2411 O O . LYS A 1 304 ? -16.359 -20.547 -21.312 1 92.88 304 LYS A O 1
ATOM 2416 N N . ARG A 1 305 ? -18.422 -21.094 -21.656 1 90 305 ARG A N 1
ATOM 2417 C CA . ARG A 1 305 ? -18.141 -22.219 -22.547 1 90 305 ARG A CA 1
ATOM 2418 C C . ARG A 1 305 ? -17.312 -21.766 -23.75 1 90 305 ARG A C 1
ATOM 2420 O O . ARG A 1 305 ? -16.469 -22.5 -24.25 1 90 305 ARG A O 1
ATOM 2427 N N . ASP A 1 306 ? -17.484 -20.578 -24.125 1 90 306 ASP A N 1
ATOM 2428 C CA . ASP A 1 306 ? -16.828 -20.109 -25.344 1 90 306 ASP A CA 1
ATOM 2429 C C . ASP A 1 306 ? -15.445 -19.547 -25.031 1 90 306 ASP A C 1
ATOM 2431 O O . ASP A 1 306 ? -14.672 -19.25 -25.953 1 90 306 ASP A O 1
ATOM 2435 N N . ASN A 1 307 ? -15.125 -19.469 -23.797 1 91.19 307 ASN A N 1
ATOM 2436 C CA . ASN A 1 307 ? -13.82 -18.953 -23.422 1 91.19 307 ASN A CA 1
ATOM 2437 C C . ASN A 1 307 ? -12.703 -19.922 -23.781 1 91.19 307 ASN A C 1
ATOM 2439 O O . ASN A 1 307 ? -12.883 -21.141 -23.688 1 91.19 307 ASN A O 1
ATOM 2443 N N . GLN A 1 308 ? -11.625 -19.281 -24.172 1 89.25 308 GLN A N 1
ATOM 2444 C CA . GLN A 1 308 ? -10.438 -20.078 -24.484 1 89.25 308 GLN A CA 1
ATOM 2445 C C . GLN A 1 308 ? -9.617 -20.344 -23.219 1 89.25 308 GLN A C 1
ATOM 2447 O O . GLN A 1 308 ? -9.609 -19.531 -22.297 1 89.25 308 GLN A O 1
ATOM 2452 N N . PHE A 1 309 ? -9.086 -21.484 -23.203 1 87.38 309 PHE A N 1
ATOM 2453 C CA . PHE A 1 309 ? -8.141 -21.734 -22.125 1 87.38 309 PHE A CA 1
ATOM 2454 C C . PHE A 1 309 ? -6.773 -22.141 -22.688 1 87.38 309 PHE A C 1
ATOM 2456 O O . PHE A 1 309 ? -6.684 -22.984 -23.562 1 87.38 309 PHE A O 1
ATOM 2463 N N . VAL A 1 310 ? -5.793 -21.375 -22.406 1 93.25 310 VAL A N 1
ATOM 2464 C CA . VAL A 1 310 ? -4.418 -21.578 -22.859 1 93.25 310 VAL A CA 1
ATOM 2465 C C . VAL A 1 310 ? -3.695 -22.531 -21.906 1 93.25 310 VAL A C 1
ATOM 2467 O O . VAL A 1 310 ? -3.518 -22.219 -20.734 1 93.25 310 VAL A O 1
ATOM 2470 N N . ILE A 1 311 ? -3.289 -23.688 -22.453 1 93.44 311 ILE A N 1
ATOM 2471 C CA . ILE A 1 311 ? -2.746 -24.75 -21.594 1 93.44 311 ILE A CA 1
ATOM 2472 C C . ILE A 1 311 ? -1.374 -25.172 -22.109 1 93.44 311 ILE A C 1
ATOM 2474 O O . ILE A 1 311 ? -0.996 -24.844 -23.234 1 93.44 311 ILE A O 1
ATOM 2478 N N . THR A 1 312 ? -0.661 -25.875 -21.266 1 96.12 312 THR A N 1
ATOM 2479 C CA . THR A 1 312 ? 0.608 -26.5 -21.625 1 96.12 312 THR A CA 1
ATOM 2480 C C . THR A 1 312 ? 0.823 -27.781 -20.828 1 96.12 312 THR A C 1
ATOM 2482 O O . THR A 1 312 ? 0.902 -27.75 -19.609 1 96.12 312 THR A O 1
ATOM 2485 N N . PRO A 1 313 ? 0.937 -28.938 -21.5 1 96.62 313 PRO A N 1
ATOM 2486 C CA . PRO A 1 313 ? 1.33 -30.156 -20.766 1 96.62 313 PRO A CA 1
ATOM 2487 C C . PRO A 1 313 ? 2.686 -30.016 -20.078 1 96.62 313 PRO A C 1
ATOM 2489 O O . PRO A 1 313 ? 3.592 -29.375 -20.625 1 96.62 313 PRO A O 1
ATOM 2492 N N . VAL A 1 314 ? 2.822 -30.641 -18.953 1 97.62 314 VAL A N 1
ATOM 2493 C CA . VAL A 1 314 ? 4.012 -30.453 -18.125 1 97.62 314 VAL A CA 1
ATOM 2494 C C . VAL A 1 314 ? 5.246 -30.938 -18.875 1 97.62 314 VAL A C 1
ATOM 2496 O O . VAL A 1 314 ? 6.332 -30.375 -18.734 1 97.62 314 VAL A O 1
ATOM 2499 N N . ASP A 1 315 ? 5.164 -31.984 -19.719 1 98.06 315 ASP A N 1
ATOM 2500 C CA . ASP A 1 315 ? 6.301 -32.469 -20.5 1 98.06 315 ASP A CA 1
ATOM 2501 C C . ASP A 1 315 ? 6.719 -31.422 -21.547 1 98.06 315 ASP A C 1
ATOM 2503 O O . ASP A 1 315 ? 7.914 -31.203 -21.766 1 98.06 315 ASP A O 1
ATOM 2507 N N . TYR A 1 316 ? 5.75 -30.688 -22.125 1 98.31 316 TYR A N 1
ATOM 2508 C CA . TYR A 1 316 ? 6.078 -29.625 -23.078 1 98.31 316 TYR A CA 1
ATOM 2509 C C . TYR A 1 316 ? 6.723 -28.438 -22.359 1 98.31 316 TYR A C 1
ATOM 2511 O O . TYR A 1 316 ? 7.645 -27.812 -22.875 1 98.31 316 TYR A O 1
ATOM 2519 N N . ALA A 1 317 ? 6.188 -28.125 -21.188 1 98.56 317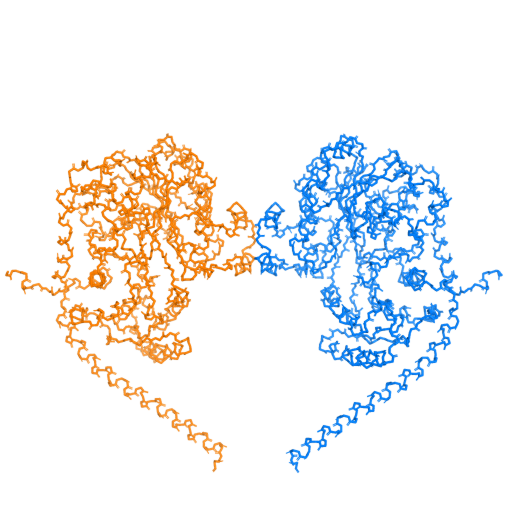 ALA A N 1
ATOM 2520 C CA . ALA A 1 317 ? 6.777 -27.047 -20.391 1 98.56 317 ALA A CA 1
ATOM 2521 C C . ALA A 1 317 ? 8.258 -27.312 -20.125 1 98.56 317 ALA A C 1
ATOM 2523 O O . ALA A 1 317 ? 9.102 -26.438 -20.328 1 98.56 317 ALA A O 1
ATOM 2524 N N . ASN A 1 318 ? 8.594 -28.5 -19.625 1 98.75 318 ASN A N 1
ATOM 2525 C CA . ASN A 1 318 ? 9.977 -28.812 -19.266 1 98.75 318 ASN A CA 1
ATOM 2526 C C . ASN A 1 318 ? 10.852 -28.984 -20.5 1 98.75 318 ASN A C 1
ATOM 2528 O O . ASN A 1 318 ? 12.039 -28.641 -20.469 1 98.75 318 ASN A O 1
ATOM 2532 N N . ASN A 1 319 ? 10.234 -29.531 -21.625 1 98.81 319 ASN A N 1
ATOM 2533 C CA . ASN A 1 319 ? 10.961 -29.5 -22.891 1 98.81 319 ASN A CA 1
ATOM 2534 C C . ASN A 1 319 ? 11.375 -28.078 -23.266 1 98.81 319 ASN A C 1
ATOM 2536 O O . ASN A 1 319 ? 12.508 -27.859 -23.688 1 98.81 319 ASN A O 1
ATOM 2540 N N . ALA A 1 320 ? 10.469 -27.188 -23.094 1 98.88 320 ALA A N 1
ATOM 2541 C CA . ALA A 1 320 ? 10.727 -25.797 -23.422 1 98.88 320 ALA A CA 1
ATOM 2542 C C . ALA A 1 320 ? 11.797 -25.203 -22.516 1 98.88 320 ALA A C 1
ATOM 2544 O O . ALA A 1 320 ? 12.625 -24.406 -22.969 1 98.88 320 ALA A O 1
ATOM 2545 N N . ILE A 1 321 ? 11.773 -25.531 -21.234 1 98.81 321 ILE A N 1
ATOM 2546 C CA . ILE A 1 321 ? 12.758 -25.016 -20.297 1 98.81 321 ILE A CA 1
ATOM 2547 C C . ILE A 1 321 ? 14.164 -25.438 -20.734 1 98.81 321 ILE A C 1
ATOM 2549 O O . ILE A 1 321 ? 15.07 -24.594 -20.797 1 98.81 321 ILE A O 1
ATOM 2553 N N . LEU A 1 322 ? 14.359 -26.688 -21.094 1 98.81 322 LEU A N 1
ATOM 2554 C CA . LEU A 1 322 ? 15.656 -27.203 -21.531 1 98.81 322 LEU A CA 1
ATOM 2555 C C . LEU A 1 322 ? 16.078 -26.578 -22.844 1 98.81 322 LEU A C 1
ATOM 2557 O O . LEU A 1 322 ? 17.219 -26.125 -22.984 1 98.81 322 LEU A O 1
ATOM 2561 N N . ALA A 1 323 ? 15.156 -26.531 -23.766 1 98.81 323 ALA A N 1
ATOM 2562 C CA . ALA A 1 323 ? 15.461 -25.969 -25.094 1 98.81 323 ALA A CA 1
ATOM 2563 C C . ALA A 1 323 ? 15.75 -24.484 -25 1 98.81 323 ALA A C 1
ATOM 2565 O O . ALA A 1 323 ? 16.625 -23.969 -25.719 1 98.81 323 ALA A O 1
ATOM 2566 N N . ALA A 1 324 ? 14.992 -23.781 -24.203 1 98.62 324 ALA A N 1
ATOM 2567 C CA . ALA A 1 324 ? 15.156 -22.344 -24.047 1 98.62 324 ALA A CA 1
ATOM 2568 C C . ALA A 1 324 ? 16.547 -22 -23.5 1 98.62 324 ALA A C 1
ATOM 2570 O O . ALA A 1 324 ? 17.156 -21.016 -23.922 1 98.62 324 ALA A O 1
ATOM 2571 N N . GLY A 1 325 ? 16.984 -22.797 -22.484 1 98.38 325 GLY A N 1
ATOM 2572 C CA . GLY A 1 325 ? 18.344 -22.594 -22 1 98.38 325 GLY A CA 1
ATOM 2573 C C . GLY A 1 325 ? 19.391 -22.672 -23.094 1 98.38 325 GLY A C 1
ATOM 2574 O O . GLY A 1 325 ? 20.25 -21.797 -23.188 1 98.38 325 GLY A O 1
ATOM 2575 N N . TRP A 1 326 ? 19.266 -23.656 -23.875 1 98.44 326 TRP A N 1
ATOM 2576 C CA . TRP A 1 326 ? 20.172 -23.844 -25 1 98.44 326 TRP A CA 1
ATOM 2577 C C . TRP A 1 326 ? 20.062 -22.688 -26 1 98.44 326 TRP A C 1
ATOM 2579 O O . TRP A 1 326 ? 21.062 -22.078 -26.359 1 98.44 326 TRP A O 1
ATOM 2589 N N . ASP A 1 327 ? 18.891 -22.359 -26.375 1 98.12 327 ASP A N 1
ATOM 2590 C CA . ASP A 1 327 ? 18.641 -21.359 -27.406 1 98.12 327 ASP A CA 1
ATOM 2591 C C . ASP A 1 327 ? 19.109 -19.969 -26.969 1 98.12 327 ASP A C 1
ATOM 2593 O O . ASP A 1 327 ? 19.688 -19.234 -27.766 1 98.12 327 ASP A O 1
ATOM 2597 N N . SER A 1 328 ? 18.859 -19.672 -25.734 1 97.25 328 SER A N 1
ATOM 2598 C CA . SER A 1 328 ? 19.156 -18.344 -25.203 1 97.25 328 SER A CA 1
ATOM 2599 C C . SER A 1 328 ? 20.672 -18.078 -25.203 1 97.25 328 SER A C 1
ATOM 2601 O O . SER A 1 328 ? 21.094 -16.922 -25.219 1 97.25 328 SER A O 1
ATOM 2603 N N . VAL A 1 329 ? 21.438 -19.172 -25.125 1 97 329 VAL A N 1
ATOM 2604 C CA . VAL A 1 329 ? 22.891 -19.031 -25.078 1 97 329 VAL A CA 1
ATOM 2605 C C . VAL A 1 329 ? 23.469 -19.219 -26.469 1 97 329 VAL A C 1
ATOM 2607 O O . VAL A 1 329 ? 24.203 -18.344 -26.969 1 97 329 VAL A O 1
ATOM 2610 N N . GLN A 1 330 ? 23.047 -20.203 -27.172 1 96.06 330 GLN A N 1
ATOM 2611 C CA . GLN A 1 330 ? 23.656 -20.578 -28.438 1 96.06 330 GLN A CA 1
ATOM 2612 C C . GLN A 1 330 ? 23.172 -19.656 -29.562 1 96.06 330 GLN A C 1
ATOM 2614 O O . GLN A 1 330 ? 23.906 -19.406 -30.531 1 96.06 330 GLN A O 1
ATOM 2619 N N . ASN A 1 331 ? 22.031 -19.141 -29.375 1 94.62 331 ASN A N 1
ATOM 2620 C CA . ASN A 1 331 ? 21.453 -18.312 -30.438 1 94.62 331 ASN A CA 1
ATOM 2621 C C . ASN A 1 331 ? 21.156 -16.906 -29.938 1 94.62 331 ASN A C 1
ATOM 2623 O O . ASN A 1 331 ? 20.203 -16.281 -30.391 1 94.62 331 ASN A O 1
ATOM 2627 N N . ARG A 1 332 ? 21.938 -16.484 -29 1 91.75 332 ARG A N 1
ATOM 2628 C CA . ARG A 1 332 ? 21.719 -15.188 -28.344 1 91.75 332 ARG A CA 1
ATOM 2629 C C . ARG A 1 332 ? 21.688 -14.055 -29.375 1 91.75 332 ARG A C 1
ATOM 2631 O O . ARG A 1 332 ? 20.922 -13.102 -29.219 1 91.75 332 ARG A O 1
ATOM 2638 N N . LYS A 1 333 ? 22.422 -14.094 -30.422 1 86.88 333 LYS A N 1
ATOM 2639 C CA . LYS A 1 333 ? 22.531 -13.039 -31.438 1 86.88 333 LYS A CA 1
ATOM 2640 C C . LYS A 1 333 ? 21.234 -12.898 -32.219 1 86.88 333 LYS A C 1
ATOM 2642 O O . LYS A 1 333 ? 20.922 -11.82 -32.75 1 86.88 333 LYS A O 1
ATOM 2647 N N . ALA A 1 334 ? 20.5 -13.961 -32.188 1 85.62 334 ALA A N 1
ATOM 2648 C CA . ALA A 1 334 ? 19.281 -13.984 -32.969 1 85.62 334 ALA A CA 1
ATOM 2649 C C . ALA A 1 334 ? 18.094 -13.469 -32.188 1 85.62 334 ALA A C 1
ATOM 2651 O O . ALA A 1 334 ? 17 -13.289 -32.719 1 85.62 334 ALA A O 1
ATOM 2652 N N . ILE A 1 335 ? 18.312 -13.242 -30.984 1 85.75 335 ILE A N 1
ATOM 2653 C CA . ILE A 1 335 ? 17.219 -12.859 -30.094 1 85.75 335 ILE A CA 1
ATOM 2654 C C . ILE A 1 335 ? 17.328 -11.375 -29.75 1 85.75 335 ILE A C 1
ATOM 2656 O O . ILE A 1 335 ? 18.312 -10.938 -29.156 1 85.75 335 ILE A O 1
ATOM 2660 N N . ASP A 1 336 ? 16.297 -10.578 -30.156 1 82.06 336 ASP A N 1
ATOM 2661 C CA . ASP A 1 336 ? 16.281 -9.133 -29.953 1 82.06 336 ASP A CA 1
ATOM 2662 C C . ASP A 1 336 ? 15.633 -8.773 -28.625 1 82.06 336 ASP A C 1
ATOM 2664 O O . ASP A 1 336 ? 14.523 -8.234 -28.594 1 82.06 336 ASP A O 1
ATOM 2668 N N . SER A 1 337 ? 16.188 -9.102 -27.625 1 85.06 337 SER A N 1
ATOM 2669 C CA . SER A 1 337 ? 15.68 -8.758 -26.312 1 85.06 337 SER A CA 1
ATOM 2670 C C . SER A 1 337 ? 16.781 -8.789 -25.266 1 85.06 337 SER A C 1
ATOM 2672 O O . SER A 1 337 ? 17.766 -9.531 -25.406 1 85.06 337 SER A O 1
ATOM 2674 N N . GLU A 1 338 ? 16.672 -7.891 -24.297 1 86.62 338 GLU A N 1
ATOM 2675 C CA . GLU A 1 338 ? 17.641 -7.863 -23.203 1 86.62 338 GLU A CA 1
ATOM 2676 C C . GLU A 1 338 ? 17.703 -9.211 -22.484 1 86.62 338 GLU A C 1
ATOM 2678 O O . GLU A 1 338 ? 18.781 -9.695 -22.172 1 86.62 338 GLU A O 1
ATOM 2683 N N . VAL A 1 339 ? 16.594 -9.82 -22.266 1 95.88 339 VAL A N 1
ATOM 2684 C CA . VAL A 1 339 ? 16.438 -11.156 -21.688 1 95.88 339 VAL A CA 1
ATOM 2685 C C . VAL A 1 339 ? 15.461 -11.977 -22.547 1 95.88 339 VAL A C 1
ATOM 2687 O O . VAL A 1 339 ? 14.32 -11.562 -22.766 1 95.88 339 VAL A O 1
ATOM 2690 N N . PRO A 1 340 ? 15.969 -13.094 -23.125 1 97.44 340 PRO A N 1
ATOM 2691 C CA . PRO A 1 340 ? 15.055 -13.922 -23.906 1 97.44 340 PRO A CA 1
ATOM 2692 C C . PRO A 1 340 ? 13.867 -14.43 -23.094 1 97.44 340 PRO A C 1
ATOM 2694 O O . PRO A 1 340 ? 14.039 -14.883 -21.953 1 97.44 340 PRO A O 1
ATOM 2697 N N . ILE A 1 341 ? 12.688 -14.328 -23.672 1 98.38 341 ILE A N 1
ATOM 2698 C CA . ILE A 1 341 ? 11.453 -14.773 -23.031 1 98.38 341 ILE A CA 1
ATOM 2699 C C . ILE A 1 341 ? 10.734 -15.781 -23.938 1 98.38 341 ILE A C 1
ATOM 2701 O O . ILE A 1 341 ? 10.57 -15.539 -25.141 1 98.38 341 ILE A O 1
ATOM 2705 N N . TYR A 1 342 ? 10.32 -16.891 -23.375 1 98.62 342 TYR A N 1
ATOM 2706 C CA . TYR A 1 342 ? 9.633 -17.953 -24.109 1 98.62 342 TYR A CA 1
ATOM 2707 C C . TYR A 1 342 ? 8.32 -18.312 -23.438 1 98.62 342 TYR A C 1
ATOM 2709 O O . TYR A 1 342 ? 8.312 -18.844 -22.328 1 98.62 342 TYR A O 1
ATOM 2717 N N . ILE A 1 343 ? 7.203 -18.125 -24.125 1 98.62 343 ILE A N 1
ATOM 2718 C CA . ILE A 1 343 ? 5.906 -18.562 -23.609 1 98.62 343 ILE A CA 1
ATOM 2719 C C . ILE A 1 343 ? 5.566 -19.938 -24.156 1 98.62 343 ILE A C 1
ATOM 2721 O O . ILE A 1 343 ? 5.676 -20.188 -25.359 1 98.62 343 ILE A O 1
ATOM 2725 N N . VAL A 1 344 ? 5.246 -20.828 -23.25 1 98.38 344 VAL A N 1
ATOM 2726 C CA . VAL A 1 344 ? 4.844 -22.172 -23.656 1 98.38 344 VAL A CA 1
ATOM 2727 C C . VAL A 1 344 ? 3.324 -22.297 -23.594 1 98.38 344 VAL A C 1
ATOM 2729 O O . VAL A 1 344 ? 2.768 -22.641 -22.547 1 98.38 344 VAL A O 1
ATOM 2732 N N . GLY A 1 345 ? 2.662 -22.141 -24.641 1 96.25 345 GLY A N 1
ATOM 2733 C CA . GLY A 1 345 ? 1.217 -22.062 -24.781 1 96.25 345 GLY A CA 1
ATOM 2734 C C . GLY A 1 345 ? 0.756 -20.875 -25.594 1 96.25 345 GLY A C 1
ATOM 2735 O O . GLY A 1 345 ? 1.39 -19.828 -25.578 1 96.25 345 GLY A O 1
ATOM 2736 N N . THR A 1 346 ? -0.317 -21.031 -26.297 1 94.75 346 THR A N 1
ATOM 2737 C CA . THR A 1 346 ? -0.793 -19.953 -27.156 1 94.75 346 THR A CA 1
ATOM 2738 C C . THR A 1 346 ? -2.312 -20 -27.281 1 94.75 346 THR A C 1
ATOM 2740 O O . THR A 1 346 ? -2.92 -21.062 -27.188 1 94.75 346 THR A O 1
ATOM 2743 N N . ALA A 1 347 ? -2.807 -18.844 -27.516 1 92.44 347 ALA A N 1
ATOM 2744 C CA . ALA A 1 347 ? -4.242 -18.734 -27.766 1 92.44 347 ALA A CA 1
ATOM 2745 C C . ALA A 1 347 ? -4.617 -19.297 -29.125 1 92.44 347 ALA A C 1
ATOM 2747 O O . ALA A 1 347 ? -5.781 -19.625 -29.375 1 92.44 347 ALA A O 1
ATOM 2748 N N . THR A 1 348 ? -3.734 -19.484 -29.953 1 89.81 348 THR A N 1
ATOM 2749 C CA . THR A 1 348 ? -3.996 -19.906 -31.328 1 89.81 348 THR A CA 1
ATOM 2750 C C . THR A 1 348 ? -4.285 -21.406 -31.391 1 89.81 348 THR A C 1
ATOM 2752 O O . THR A 1 348 ? -4.77 -21.922 -32.406 1 89.81 348 THR A O 1
ATOM 2755 N N . SER A 1 349 ? -3.961 -22.109 -30.297 1 87.19 349 SER A N 1
ATOM 2756 C CA . SER A 1 349 ? -4.324 -23.531 -30.25 1 87.19 349 SER A CA 1
ATOM 2757 C C . SER A 1 349 ? -5.84 -23.703 -30.156 1 87.19 349 SER A C 1
ATOM 2759 O O . SER A 1 349 ? -6.359 -24.781 -30.438 1 87.19 349 SER A O 1
ATOM 2761 N N . ASN A 1 350 ? -6.586 -22.75 -29.734 1 78.5 350 ASN A N 1
ATOM 2762 C CA . ASN A 1 350 ? -8.039 -22.641 -29.766 1 78.5 350 ASN A CA 1
ATOM 2763 C C . ASN A 1 350 ? -8.695 -23.719 -28.922 1 78.5 350 ASN A C 1
ATOM 2765 O O . ASN A 1 350 ? -9.633 -24.391 -29.375 1 78.5 350 ASN A O 1
ATOM 2769 N N . PHE A 1 351 ? -8.156 -24 -27.844 1 88.88 351 PHE A N 1
ATOM 2770 C CA . PHE A 1 351 ? -8.844 -24.844 -26.875 1 88.88 351 PHE A CA 1
ATOM 2771 C C . PHE A 1 351 ? -9.961 -24.078 -26.172 1 88.88 351 PHE A C 1
ATOM 2773 O O . PHE A 1 351 ? -9.75 -22.953 -25.703 1 88.88 351 PHE A O 1
ATOM 2780 N N . THR A 1 352 ? -11.109 -24.594 -26.219 1 90.56 352 THR A N 1
ATOM 2781 C CA . THR A 1 352 ? -12.242 -23.984 -25.531 1 90.56 352 THR A CA 1
ATOM 2782 C C . THR A 1 352 ? -12.891 -24.969 -24.562 1 90.56 352 THR A C 1
ATOM 2784 O O . THR A 1 352 ? -12.797 -26.188 -24.766 1 90.56 352 THR A O 1
ATOM 2787 N N . TRP A 1 353 ? -13.539 -24.422 -23.625 1 89.06 353 TRP A N 1
ATOM 2788 C CA . TRP A 1 353 ? -14.273 -25.266 -22.688 1 89.06 353 TRP A CA 1
ATOM 2789 C C . TRP A 1 353 ? -15.398 -26.031 -23.391 1 89.06 353 TRP A C 1
ATOM 2791 O O . TRP A 1 353 ? -15.672 -27.188 -23.062 1 89.06 353 TRP A O 1
ATOM 2801 N N . ASP A 1 354 ? -15.938 -25.422 -24.297 1 90.94 354 ASP A N 1
ATOM 2802 C CA . ASP A 1 354 ? -17.016 -26.047 -25.062 1 90.94 354 ASP A CA 1
ATOM 2803 C C . ASP A 1 354 ? -16.516 -27.297 -25.781 1 90.94 354 ASP A C 1
ATOM 2805 O O . ASP A 1 354 ? -17.125 -28.359 -25.672 1 90.94 354 ASP A O 1
ATOM 2809 N N . ASN A 1 355 ? -15.453 -27.156 -26.422 1 90.81 355 ASN A N 1
ATOM 2810 C CA . ASN A 1 355 ? -14.875 -28.266 -27.172 1 90.81 355 ASN A CA 1
ATOM 2811 C C . ASN A 1 355 ? -14.422 -29.391 -26.234 1 90.81 355 ASN A C 1
ATOM 2813 O O . ASN A 1 355 ? -14.586 -30.562 -26.531 1 90.81 355 ASN A O 1
ATOM 2817 N N . LEU A 1 356 ? -13.875 -29.016 -25.156 1 89.94 356 LEU A N 1
ATOM 2818 C CA . LEU A 1 356 ? -13.398 -30.016 -24.203 1 89.94 356 LEU A CA 1
ATOM 2819 C C . LEU A 1 356 ? -14.562 -30.797 -23.609 1 89.94 356 LEU A C 1
ATOM 2821 O O . LEU A 1 356 ? -14.523 -32.031 -23.547 1 89.94 356 LEU A O 1
ATOM 2825 N N . LEU A 1 357 ? -15.578 -30.078 -23.219 1 88.38 357 LEU A N 1
ATOM 2826 C CA . LEU A 1 357 ? -16.734 -30.734 -22.609 1 88.38 357 LEU A CA 1
ATOM 2827 C C . LEU A 1 357 ? -17.453 -31.625 -23.609 1 88.38 357 LEU A C 1
ATOM 2829 O O . LEU A 1 357 ? -17.891 -32.719 -23.266 1 88.38 357 LEU A O 1
ATOM 2833 N N . ASN A 1 358 ? -17.516 -31.172 -24.797 1 91.06 358 ASN A N 1
ATOM 2834 C CA . ASN A 1 358 ? -18.125 -32 -25.844 1 91.06 358 ASN A CA 1
ATOM 2835 C C . ASN A 1 358 ? -17.297 -33.25 -26.125 1 91.06 358 ASN A C 1
ATOM 2837 O O . ASN A 1 358 ? -17.844 -34.312 -26.359 1 91.06 358 ASN A O 1
ATOM 2841 N N . THR A 1 359 ? -16.016 -33.062 -26.125 1 92.56 359 THR A N 1
ATOM 2842 C CA . THR A 1 359 ? -15.133 -34.219 -26.328 1 92.56 359 THR A CA 1
ATOM 2843 C C . THR A 1 359 ? -15.297 -35.219 -25.203 1 92.56 359 THR A C 1
ATOM 2845 O O . THR A 1 359 ? -15.352 -36.438 -25.469 1 92.56 359 THR A O 1
ATOM 2848 N N . LEU A 1 360 ? -15.445 -34.812 -24.047 1 90 360 LEU A N 1
ATOM 2849 C CA . LEU A 1 360 ? -15.562 -35.688 -22.891 1 90 360 LEU A CA 1
ATOM 2850 C C . LEU A 1 360 ? -16.875 -36.438 -22.922 1 90 360 LEU A C 1
ATOM 2852 O O . LEU A 1 360 ? -16.984 -37.531 -22.328 1 90 360 LEU A O 1
ATOM 2856 N N . ARG A 1 361 ? -17.781 -35.938 -23.672 1 89.38 361 ARG A N 1
ATOM 2857 C CA . ARG A 1 361 ? -19.109 -36.562 -23.734 1 89.38 361 ARG A CA 1
ATOM 2858 C C . ARG A 1 361 ? -19.188 -37.531 -24.906 1 89.38 361 ARG A C 1
ATOM 2860 O O . ARG A 1 361 ? -20.188 -38.25 -25.047 1 89.38 361 ARG A O 1
ATOM 2867 N N . THR A 1 362 ? -18.203 -37.656 -25.625 1 92.44 362 THR A N 1
ATOM 2868 C CA . THR A 1 362 ? -18.203 -38.594 -26.734 1 92.44 362 THR A CA 1
ATOM 2869 C C . THR A 1 362 ? -18.219 -40.031 -26.234 1 92.44 362 THR A C 1
ATOM 2871 O O . THR A 1 362 ? -17.781 -40.281 -25.109 1 92.44 362 THR A O 1
ATOM 2874 N N . ASP A 1 363 ? -18.609 -40.875 -27.094 1 91.19 363 ASP A N 1
ATOM 2875 C CA . ASP A 1 363 ? -18.656 -42.312 -26.766 1 91.19 363 ASP A CA 1
ATOM 2876 C C . ASP A 1 363 ? -17.266 -42.844 -26.406 1 91.19 363 ASP A C 1
ATOM 2878 O O . ASP A 1 363 ? -17.125 -43.688 -25.516 1 91.19 363 ASP A O 1
ATOM 2882 N N . GLU A 1 364 ? -16.359 -42.375 -27.094 1 92.12 364 GLU A N 1
ATOM 2883 C CA . GLU A 1 364 ? -14.984 -42.844 -26.906 1 92.12 364 GLU A CA 1
ATOM 2884 C C . GLU A 1 364 ? -14.508 -42.562 -25.469 1 92.12 364 GLU A C 1
ATOM 2886 O O . GLU A 1 364 ? -13.938 -43.438 -24.828 1 92.12 364 GLU A O 1
ATOM 2891 N N . LEU A 1 365 ? -14.797 -41.344 -25 1 90.62 365 LEU A N 1
ATOM 2892 C CA . LEU A 1 365 ? -14.328 -40.969 -23.672 1 90.62 365 LEU A CA 1
ATOM 2893 C C . LEU A 1 365 ? -15.219 -41.531 -22.594 1 90.62 365 LEU A C 1
ATOM 2895 O O . LEU A 1 365 ? -14.734 -41.906 -21.516 1 90.62 365 LEU A O 1
ATOM 2899 N N . VAL A 1 366 ? -16.438 -41.656 -22.844 1 90.31 366 VAL A N 1
ATOM 2900 C CA . VAL A 1 366 ? -17.359 -42.25 -21.875 1 90.31 366 VAL A CA 1
ATOM 2901 C C . VAL A 1 366 ? -17.016 -43.719 -21.625 1 90.31 366 VAL A C 1
ATOM 2903 O O . VAL A 1 366 ? -17.172 -44.219 -20.516 1 90.31 366 VAL A O 1
ATOM 2906 N N . LYS A 1 367 ? -16.516 -44.344 -22.625 1 93.25 367 LYS A N 1
ATOM 2907 C CA . LYS A 1 367 ? -16.188 -45.75 -22.531 1 93.25 367 LYS A CA 1
ATOM 2908 C C . LYS A 1 367 ? -15 -46 -21.625 1 93.25 367 LYS A C 1
ATOM 2910 O O . LYS A 1 367 ? -14.773 -47.125 -21.172 1 93.25 367 LYS A O 1
ATOM 2915 N N . ILE A 1 368 ? -14.266 -45.031 -21.391 1 92.81 368 ILE A N 1
ATOM 2916 C CA . ILE A 1 368 ? -13.086 -45.219 -20.562 1 92.81 368 ILE A CA 1
ATOM 2917 C C . ILE A 1 368 ? -13.391 -44.812 -19.125 1 92.81 368 ILE A C 1
ATOM 2919 O O . ILE A 1 368 ? -12.477 -44.594 -18.328 1 92.81 368 ILE A O 1
ATOM 2923 N N . ILE A 1 369 ? -14.562 -44.75 -18.719 1 93.5 369 ILE A N 1
ATOM 2924 C CA . ILE A 1 369 ? -14.984 -44.344 -17.391 1 93.5 369 ILE A CA 1
ATOM 2925 C C . ILE A 1 369 ? -14.445 -45.344 -16.359 1 93.5 369 ILE A C 1
ATOM 2927 O O . ILE A 1 369 ? -14.328 -46.531 -16.656 1 93.5 369 ILE A O 1
ATOM 2931 N N . THR A 1 370 ? -14.07 -44.844 -15.195 1 95.06 370 THR A N 1
ATOM 2932 C CA . THR A 1 370 ? -13.5 -45.656 -14.133 1 95.06 370 THR A CA 1
ATOM 2933 C C . THR A 1 370 ? -14.586 -46.469 -13.43 1 95.06 370 THR A C 1
ATOM 2935 O O . THR A 1 370 ? -15.703 -46 -13.25 1 95.06 370 THR A O 1
ATOM 2938 N N . PRO A 1 371 ? -14.25 -47.688 -13.086 1 95.12 371 PRO A N 1
ATOM 2939 C CA . PRO A 1 371 ? -15.195 -48.469 -12.289 1 95.12 371 PRO A CA 1
ATOM 2940 C C . PRO A 1 371 ? -15.359 -47.938 -10.867 1 95.12 371 PRO A C 1
ATOM 2942 O O . PRO A 1 371 ? -16.266 -48.344 -10.148 1 95.12 371 PRO A O 1
ATOM 2945 N N . LYS A 1 372 ? -14.609 -46.969 -10.508 1 94.5 372 LYS A N 1
ATOM 2946 C CA . LYS A 1 372 ? -14.609 -46.469 -9.141 1 94.5 372 LYS A CA 1
ATOM 2947 C C . LYS A 1 372 ? -15.43 -45.188 -9.031 1 94.5 372 LYS A C 1
ATOM 2949 O O . LYS A 1 372 ? -15.383 -44.5 -8.008 1 94.5 372 LYS A O 1
ATOM 2954 N N . ALA A 1 373 ? -16.156 -44.875 -10.078 1 93.62 373 ALA A N 1
ATOM 2955 C CA . ALA A 1 373 ? -17.047 -43.719 -10.008 1 93.62 373 ALA A CA 1
ATOM 2956 C C . ALA A 1 373 ? -18.047 -43.844 -8.859 1 93.62 373 ALA A C 1
ATOM 2958 O O . ALA A 1 373 ? -18.562 -44.938 -8.617 1 93.62 373 ALA A O 1
ATOM 2959 N N . LEU A 1 374 ? -18.344 -42.75 -8.188 1 90.75 374 LEU A N 1
ATOM 2960 C CA . LEU A 1 374 ? -19.172 -42.812 -6.984 1 90.75 374 LEU A CA 1
ATOM 2961 C C . LEU A 1 374 ? -20.625 -42.531 -7.324 1 90.75 374 LEU A C 1
ATOM 2963 O O . LEU A 1 374 ? -21.531 -42.938 -6.578 1 90.75 374 LEU A O 1
ATOM 2967 N N . TYR A 1 375 ? -20.844 -41.875 -8.312 1 92.94 375 TYR A N 1
ATOM 2968 C CA . TYR A 1 375 ? -22.203 -41.531 -8.742 1 92.94 375 TYR A CA 1
ATOM 2969 C C . TYR A 1 375 ? -22.25 -41.281 -10.242 1 92.94 375 TYR A C 1
ATOM 2971 O O . TYR A 1 375 ? -21.219 -41.344 -10.93 1 92.94 375 TYR A O 1
ATOM 2979 N N . TYR A 1 376 ? -23.453 -41 -10.727 1 93.25 376 TYR A N 1
ATOM 2980 C CA . TYR A 1 376 ? -23.656 -40.75 -12.141 1 93.25 376 TYR A CA 1
ATOM 2981 C C . TYR A 1 376 ? -22.953 -39.438 -12.555 1 93.25 376 TYR A C 1
ATOM 2983 O O . TYR A 1 376 ? -23.047 -38.438 -11.875 1 93.25 376 TYR A O 1
ATOM 2991 N N . VAL A 1 377 ? -22.234 -39.531 -13.703 1 91.75 377 VAL A N 1
ATOM 2992 C CA . VAL A 1 377 ? -21.453 -38.406 -14.188 1 91.75 377 VAL A CA 1
ATOM 2993 C C . VAL A 1 377 ? -22.359 -37.469 -14.961 1 91.75 377 VAL A C 1
ATOM 2995 O O . VAL A 1 377 ? -22.766 -37.75 -16.094 1 91.75 377 VAL A O 1
ATOM 2998 N N . CYS A 1 378 ? -22.688 -36.406 -14.32 1 89.62 378 CYS A N 1
ATOM 2999 C CA . CYS A 1 378 ? -23.484 -35.344 -14.914 1 89.62 378 CYS A CA 1
ATOM 3000 C C . CYS A 1 378 ? -23.125 -34 -14.312 1 89.62 378 CYS A C 1
ATOM 3002 O O . CYS A 1 378 ? -22.812 -33.906 -13.133 1 89.62 378 CYS A O 1
ATOM 3004 N N . ALA A 1 379 ? -23.016 -33.031 -15.18 1 89.69 379 ALA A N 1
ATOM 3005 C CA . ALA A 1 379 ? -22.703 -31.703 -14.68 1 89.69 379 ALA A CA 1
ATOM 3006 C C . ALA A 1 379 ? -23.469 -30.625 -15.453 1 89.69 379 ALA A C 1
ATOM 3008 O O . ALA A 1 379 ? -23.562 -30.688 -16.672 1 89.69 379 ALA A O 1
ATOM 3009 N N . ALA A 1 380 ? -24.109 -29.734 -14.68 1 91.25 380 ALA A N 1
ATOM 3010 C CA . ALA A 1 380 ? -24.734 -28.562 -15.273 1 91.25 380 ALA A CA 1
ATOM 3011 C C . ALA A 1 380 ? -23.75 -27.406 -15.344 1 91.25 380 ALA A C 1
ATOM 3013 O O . ALA A 1 380 ? -22.922 -27.219 -14.453 1 91.25 380 ALA A O 1
ATOM 3014 N N . HIS A 1 381 ? -23.766 -26.656 -16.438 1 91.75 381 HIS A N 1
ATOM 3015 C CA . HIS A 1 381 ? -22.875 -25.5 -16.547 1 91.75 381 HIS A CA 1
ATOM 3016 C C . HIS A 1 381 ? -23.656 -24.203 -16.562 1 91.75 381 HIS A C 1
ATOM 3018 O O . HIS A 1 381 ? -24.797 -24.156 -17.047 1 91.75 381 HIS A O 1
ATOM 3024 N N . THR A 1 382 ? -23.078 -23.172 -15.945 1 94.5 382 THR A N 1
ATOM 3025 C CA . THR A 1 382 ? -23.656 -21.844 -15.961 1 94.5 382 THR A CA 1
ATOM 3026 C C . THR A 1 382 ? -22.578 -20.766 -15.914 1 94.5 382 THR A C 1
ATOM 3028 O O . THR A 1 382 ? -21.453 -21.031 -15.469 1 94.5 382 THR A O 1
ATOM 3031 N N . SER A 1 383 ? -22.875 -19.578 -16.484 1 94.5 383 SER A N 1
ATOM 3032 C CA . SER A 1 383 ? -21.984 -18.422 -16.391 1 94.5 383 SER A CA 1
ATOM 3033 C C . SER A 1 383 ? -22.578 -17.359 -15.477 1 94.5 383 SER A C 1
ATOM 3035 O O . SER A 1 383 ? -21.953 -16.312 -15.258 1 94.5 383 SER A O 1
ATOM 3037 N N . ASN A 1 384 ? -23.75 -17.578 -14.969 1 95 384 ASN A N 1
ATOM 3038 C CA . ASN A 1 384 ? -24.422 -16.625 -14.086 1 95 384 ASN A CA 1
ATOM 3039 C C . ASN A 1 384 ? -24.109 -16.922 -12.617 1 95 384 ASN A C 1
ATOM 3041 O O . ASN A 1 384 ? -24.359 -18.031 -12.133 1 95 384 ASN A O 1
ATOM 3045 N N . PRO A 1 385 ? -23.609 -15.906 -11.93 1 94 385 PRO A N 1
ATOM 3046 C CA . PRO A 1 385 ? -23.188 -16.156 -10.547 1 94 385 PRO A CA 1
ATOM 3047 C C . PRO A 1 385 ? -24.359 -16.531 -9.633 1 94 385 PRO A C 1
ATOM 3049 O O . PRO A 1 385 ? -24.188 -17.312 -8.703 1 94 385 PRO A O 1
ATOM 3052 N N . VAL A 1 386 ? -25.547 -15.961 -9.844 1 95.19 386 VAL A N 1
ATOM 3053 C CA . VAL A 1 386 ? -26.703 -16.266 -9.023 1 95.19 386 VAL A CA 1
ATOM 3054 C C . VAL A 1 386 ? -27.156 -17.688 -9.281 1 95.19 386 VAL A C 1
ATOM 3056 O O . VAL A 1 386 ? -27.453 -18.438 -8.344 1 95.19 386 VAL A O 1
ATOM 3059 N N . VAL A 1 387 ? -27.234 -18.125 -10.555 1 95.19 387 VAL A N 1
ATOM 3060 C CA . VAL A 1 387 ? -27.609 -19.484 -10.914 1 95.19 387 VAL A CA 1
ATOM 3061 C C . VAL A 1 387 ? -26.578 -20.469 -10.375 1 95.19 387 VAL A C 1
ATOM 3063 O O . VAL A 1 387 ? -26.922 -21.547 -9.891 1 95.19 387 VAL A O 1
ATOM 3066 N N . PHE A 1 388 ? -25.344 -20.109 -10.477 1 95.56 388 PHE A N 1
ATOM 3067 C CA . PHE A 1 388 ? -2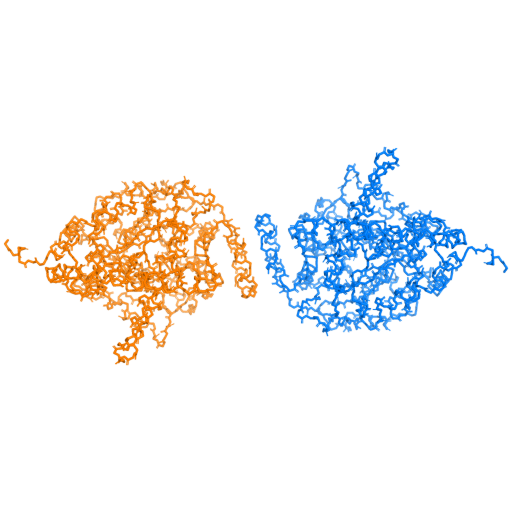4.266 -20.938 -9.938 1 95.56 388 PHE A CA 1
ATOM 3068 C C . PHE A 1 388 ? -24.484 -21.188 -8.445 1 95.56 388 PHE A C 1
ATOM 3070 O O . PHE A 1 388 ? -24.359 -22.328 -7.984 1 95.56 388 PHE A O 1
ATOM 3077 N N . TRP A 1 389 ? -24.75 -20.109 -7.727 1 95.31 389 TRP A N 1
ATOM 3078 C CA . TRP A 1 389 ? -25 -20.219 -6.293 1 95.31 389 TRP A CA 1
ATOM 3079 C C . TRP A 1 389 ? -26.172 -21.141 -6.008 1 95.31 389 TRP A C 1
ATOM 3081 O O . TRP A 1 389 ? -26.094 -22 -5.141 1 95.31 389 TRP A O 1
ATOM 3091 N N . ILE A 1 390 ? -27.266 -21.047 -6.723 1 94 390 ILE A N 1
ATOM 3092 C CA . ILE A 1 390 ? -28.469 -21.828 -6.535 1 94 390 ILE A CA 1
ATOM 3093 C C . ILE A 1 390 ? -28.188 -23.297 -6.84 1 94 390 ILE A C 1
ATOM 3095 O O . ILE A 1 390 ? -28.547 -24.188 -6.059 1 94 390 ILE A O 1
ATOM 3099 N N . LEU A 1 391 ? -27.531 -23.594 -7.926 1 94.19 391 LEU A N 1
ATOM 3100 C CA . LEU A 1 391 ? -27.234 -24.953 -8.344 1 94.19 391 LEU A CA 1
ATOM 3101 C C . LEU A 1 391 ? -26.281 -25.625 -7.355 1 94.19 391 LEU A C 1
ATOM 3103 O O . LEU A 1 391 ? -26.391 -26.828 -7.102 1 94.19 391 LEU A O 1
ATOM 3107 N N . THR A 1 392 ? -25.375 -24.844 -6.879 1 94.69 392 THR A N 1
ATOM 3108 C CA . THR A 1 392 ? -24.422 -25.375 -5.902 1 94.69 392 THR A CA 1
ATOM 3109 C C . THR A 1 392 ? -25.156 -25.828 -4.637 1 94.69 392 THR A C 1
ATOM 3111 O O . THR A 1 392 ? -24.828 -26.859 -4.055 1 94.69 392 THR A O 1
ATOM 3114 N N . TRP A 1 393 ? -26.109 -25.062 -4.234 1 93.38 393 TRP A N 1
ATOM 3115 C CA . TRP A 1 393 ? -26.891 -25.453 -3.07 1 93.38 393 TRP A CA 1
ATOM 3116 C C . TRP A 1 393 ? -27.734 -26.688 -3.375 1 93.38 393 TRP A C 1
ATOM 3118 O O . TRP A 1 393 ? -27.781 -27.625 -2.576 1 93.38 393 TRP A O 1
ATOM 3128 N N . LEU A 1 394 ? -28.312 -26.734 -4.527 1 90.12 394 LEU A N 1
ATOM 3129 C CA . LEU A 1 394 ? -29.25 -27.797 -4.891 1 90.12 394 LEU A CA 1
ATOM 3130 C C . LEU A 1 394 ? -28.516 -29.109 -5.133 1 90.12 394 LEU A C 1
ATOM 3132 O O . LEU A 1 394 ? -29.016 -30.172 -4.75 1 90.12 394 LEU A O 1
ATOM 3136 N N . PHE A 1 395 ? -27.344 -29.016 -5.738 1 92.31 395 PHE A N 1
ATOM 3137 C CA . PHE A 1 395 ? -26.734 -30.25 -6.211 1 92.31 395 PHE A CA 1
ATOM 3138 C C . PHE A 1 395 ? -25.547 -30.625 -5.332 1 92.31 395 PHE A C 1
ATOM 3140 O O . PHE A 1 395 ? -25.078 -31.766 -5.383 1 92.31 395 PHE A O 1
ATOM 3147 N N . HIS A 1 396 ? -25.047 -29.703 -4.516 1 94.12 396 HIS A N 1
ATOM 3148 C CA . HIS A 1 396 ? -23.859 -30 -3.721 1 94.12 396 HIS A CA 1
ATOM 3149 C C . HIS A 1 396 ? -24.156 -29.922 -2.227 1 94.12 396 HIS A C 1
ATOM 3151 O O . HIS A 1 396 ? -24.281 -30.938 -1.552 1 94.12 396 HIS A O 1
ATOM 3157 N N . TYR A 1 397 ? -24.516 -28.734 -1.688 1 93.81 397 TYR A N 1
ATOM 3158 C CA . TYR A 1 397 ? -24.578 -28.516 -0.246 1 93.81 397 TYR A CA 1
ATOM 3159 C C . TYR A 1 397 ? -25.734 -29.312 0.372 1 93.81 397 TYR A C 1
ATOM 3161 O O . TYR A 1 397 ? -25.531 -30.031 1.351 1 93.81 397 TYR A O 1
ATOM 3169 N N . ILE A 1 398 ? -26.938 -29.25 -0.14 1 90.62 398 ILE A N 1
ATOM 3170 C CA . ILE A 1 398 ? -28.094 -29.922 0.453 1 90.62 398 ILE A CA 1
ATOM 3171 C C . ILE A 1 398 ? -27.875 -31.438 0.444 1 90.62 398 ILE A C 1
ATOM 3173 O O . ILE A 1 398 ? -27.906 -32.062 1.496 1 90.62 398 ILE A O 1
ATOM 3177 N N . PRO A 1 399 ? -27.641 -32.031 -0.704 1 89.38 399 PRO A N 1
ATOM 3178 C CA . PRO A 1 399 ? -27.344 -33.438 -0.676 1 89.38 399 PRO A CA 1
ATOM 3179 C C . PRO A 1 399 ? -26.125 -33.781 0.182 1 89.38 399 PRO A C 1
ATOM 3181 O O . PRO A 1 399 ? -26.078 -34.812 0.834 1 89.38 399 PRO A O 1
ATOM 3184 N N . GLY A 1 400 ? -25.094 -32.938 0.165 1 92.38 400 GLY A N 1
ATOM 3185 C CA . GLY A 1 400 ? -23.891 -33.125 0.96 1 92.38 400 GLY A CA 1
ATOM 3186 C C . GLY A 1 400 ? -24.172 -33.219 2.449 1 92.38 400 GLY A C 1
ATOM 3187 O O . GLY A 1 400 ? -23.656 -34.094 3.135 1 92.38 400 GLY A O 1
ATOM 3188 N N . TYR A 1 401 ? -24.969 -32.25 2.914 1 92.44 401 TYR A N 1
ATOM 3189 C CA . TYR A 1 401 ? -25.344 -32.281 4.324 1 92.44 401 TYR A CA 1
ATOM 3190 C C . TYR A 1 401 ? -26.094 -33.562 4.676 1 92.44 401 TYR A C 1
ATOM 3192 O O . TYR A 1 401 ? -25.875 -34.156 5.738 1 92.44 401 TYR A O 1
ATOM 3200 N N . PHE A 1 402 ? -26.938 -33.938 3.834 1 88.38 402 PHE A N 1
ATOM 3201 C CA . PHE A 1 402 ? -27.734 -35.156 4.059 1 88.38 402 PHE A CA 1
ATOM 3202 C C . PHE A 1 402 ? -26.859 -36.406 4.102 1 88.38 402 PHE A C 1
ATOM 3204 O O . PHE A 1 402 ? -26.969 -37.188 5.023 1 88.38 402 PHE A O 1
ATOM 3211 N N . ILE A 1 403 ? -26.047 -36.5 3.152 1 89.5 403 ILE A N 1
ATOM 3212 C CA . ILE A 1 403 ? -25.188 -37.688 3.062 1 89.5 403 ILE A CA 1
ATOM 3213 C C . ILE A 1 403 ? -24.219 -37.688 4.234 1 89.5 403 ILE A C 1
ATOM 3215 O O . ILE A 1 403 ? -23.984 -38.75 4.844 1 89.5 403 ILE A O 1
ATOM 3219 N N . ASP A 1 404 ? -23.609 -36.562 4.488 1 93.38 404 ASP A N 1
ATOM 3220 C CA . ASP A 1 404 ? -22.688 -36.469 5.613 1 93.38 404 ASP A CA 1
ATOM 3221 C C . ASP A 1 404 ? -23.375 -36.812 6.926 1 93.38 404 ASP A C 1
ATOM 3223 O O . ASP A 1 404 ? -22.781 -37.469 7.797 1 93.38 404 ASP A O 1
ATOM 3227 N N . ALA A 1 405 ? -24.625 -36.438 7.031 1 90.62 405 ALA A N 1
ATOM 3228 C CA . ALA A 1 405 ? -25.391 -36.75 8.227 1 90.62 405 ALA A CA 1
ATOM 3229 C C . ALA A 1 405 ? -25.594 -38.25 8.344 1 90.62 405 ALA A C 1
ATOM 3231 O O . ALA A 1 405 ? -25.422 -38.844 9.422 1 90.62 405 ALA A O 1
ATOM 3232 N N . ILE A 1 406 ? -25.953 -38.844 7.312 1 90.12 406 ILE A N 1
ATOM 3233 C CA . ILE A 1 406 ? -26.188 -40.281 7.293 1 90.12 406 ILE A CA 1
ATOM 3234 C C . ILE A 1 406 ? -24.891 -41.031 7.633 1 90.12 406 ILE A C 1
ATOM 3236 O O . ILE A 1 406 ? -24.891 -41.938 8.453 1 90.12 406 ILE A O 1
ATOM 3240 N N . VAL A 1 407 ? -23.859 -40.594 6.98 1 90.75 407 VAL A N 1
ATOM 3241 C CA . VAL A 1 407 ? -22.562 -41.219 7.18 1 90.75 407 VAL A CA 1
ATOM 3242 C C . VAL A 1 407 ? -22.125 -41.094 8.641 1 90.75 407 VAL A C 1
ATOM 3244 O O . VAL A 1 407 ? -21.578 -42 9.227 1 90.75 407 VAL A O 1
ATOM 3247 N N . ASN A 1 408 ? -22.422 -39.938 9.227 1 89.81 408 ASN A N 1
ATOM 3248 C CA . ASN A 1 408 ? -22.062 -39.688 10.617 1 89.81 408 ASN A CA 1
ATOM 3249 C C . ASN A 1 408 ? -22.922 -40.5 11.57 1 89.81 408 ASN A C 1
ATOM 3251 O O . ASN A 1 408 ? -22.406 -41.031 12.562 1 89.81 408 ASN A O 1
ATOM 3255 N N . ILE A 1 409 ? -24.094 -40.562 11.258 1 90.62 409 ILE A N 1
ATOM 3256 C CA . ILE A 1 409 ? -25.016 -41.344 12.102 1 90.62 409 ILE A CA 1
ATOM 3257 C C . ILE A 1 409 ? -24.641 -42.812 12.07 1 90.62 409 ILE A C 1
ATOM 3259 O O . ILE A 1 409 ? -24.656 -43.5 13.102 1 90.62 409 ILE A O 1
ATOM 3263 N N . LEU A 1 410 ? -24.297 -43.25 10.938 1 91.81 410 LEU A N 1
ATOM 3264 C CA . LEU A 1 410 ? -23.953 -44.656 10.766 1 91.81 410 LEU A CA 1
ATOM 3265 C C . LEU A 1 410 ? -22.516 -44.938 11.234 1 91.81 410 LEU A C 1
ATOM 3267 O O . LEU A 1 410 ? -22.141 -46.062 11.445 1 91.81 410 LEU A O 1
ATOM 3271 N N . GLY A 1 411 ? -21.703 -43.938 11.359 1 87.81 411 GLY A N 1
ATOM 3272 C CA . GLY A 1 411 ? -20.328 -44.062 11.812 1 87.81 411 GLY A CA 1
ATOM 3273 C C . GLY A 1 411 ? -19.422 -44.75 10.812 1 87.81 411 GLY A C 1
ATOM 3274 O O . GLY A 1 411 ? -18.516 -45.5 11.195 1 87.81 411 GLY A O 1
ATOM 3275 N N . VAL A 1 412 ? -19.688 -44.594 9.57 1 86.25 412 VAL A N 1
ATOM 3276 C CA . VAL A 1 412 ? -18.984 -45.375 8.555 1 86.25 412 VAL A CA 1
ATOM 3277 C C . VAL A 1 412 ? -18 -44.469 7.809 1 86.25 412 VAL A C 1
ATOM 3279 O O . VAL A 1 412 ? -17.438 -44.875 6.793 1 86.25 412 VAL A O 1
ATOM 3282 N N . ARG A 1 413 ? -17.656 -43.312 8.219 1 82.44 413 ARG A N 1
ATOM 3283 C CA . ARG A 1 413 ? -16.719 -42.438 7.516 1 82.44 413 ARG A CA 1
ATOM 3284 C C . ARG A 1 413 ? -15.281 -42.938 7.672 1 82.44 413 ARG A C 1
ATOM 3286 O O . ARG A 1 413 ? -14.789 -43.094 8.789 1 82.44 413 ARG A O 1
ATOM 3293 N N . PRO A 1 414 ? -14.836 -43.219 6.57 1 80.06 414 PRO A N 1
ATOM 3294 C CA . PRO A 1 414 ? -13.438 -43.656 6.676 1 80.06 414 PRO A CA 1
ATOM 3295 C C . PRO A 1 414 ? -12.539 -42.562 7.285 1 80.06 414 PRO A C 1
ATOM 3297 O O . PRO A 1 414 ? -12.789 -41.375 7.098 1 80.06 414 PRO A O 1
ATOM 3300 N N . LYS A 1 415 ? -11.602 -42.969 8.023 1 77.5 415 LYS A N 1
ATOM 3301 C CA . LYS A 1 415 ? -10.688 -42.031 8.703 1 77.5 415 LYS A CA 1
ATOM 3302 C C . LYS A 1 415 ? -9.938 -41.156 7.695 1 77.5 415 LYS A C 1
ATOM 3304 O O . LYS A 1 415 ? -9.414 -41.688 6.699 1 77.5 415 LYS A O 1
ATOM 3309 N N . GLY A 1 416 ? -9.953 -39.969 7.879 1 80.12 416 GLY A N 1
ATOM 3310 C CA . GLY A 1 416 ? -9.203 -39.031 7.062 1 80.12 416 GLY A CA 1
ATOM 3311 C C . GLY A 1 416 ? -10 -38.5 5.887 1 80.12 416 GLY A C 1
ATOM 3312 O O . GLY A 1 416 ? -9.555 -37.562 5.199 1 80.12 416 GLY A O 1
ATOM 3313 N N . LEU A 1 417 ? -11.102 -39.125 5.617 1 80.5 417 LEU A N 1
ATOM 3314 C CA . LEU A 1 417 ? -11.906 -38.656 4.5 1 80.5 417 LEU A CA 1
ATOM 3315 C C . LEU A 1 417 ? -12.719 -37.438 4.902 1 80.5 417 LEU A C 1
ATOM 3317 O O . LEU A 1 417 ? -13.477 -37.469 5.875 1 80.5 417 LEU A O 1
ATOM 3321 N N . PRO A 1 418 ? -12.461 -36.406 4.188 1 87.06 418 PRO A N 1
ATOM 3322 C CA . PRO A 1 418 ? -13.227 -35.219 4.523 1 87.06 418 PRO A CA 1
ATOM 3323 C C . PRO A 1 418 ? -14.719 -35.375 4.234 1 87.06 418 PRO A C 1
ATOM 3325 O O . PRO A 1 418 ? -15.117 -36.281 3.502 1 87.06 418 PRO A O 1
ATOM 3328 N N . SER A 1 419 ? -15.492 -34.5 4.914 1 92.38 419 SER A N 1
ATOM 3329 C CA . SER A 1 419 ? -16.922 -34.469 4.625 1 92.38 419 SER A CA 1
ATOM 3330 C C . SER A 1 419 ? -17.188 -33.969 3.215 1 92.38 419 SER A C 1
ATOM 3332 O O . SER A 1 419 ? -16.359 -33.25 2.633 1 92.38 419 SER A O 1
ATOM 3334 N N . LEU A 1 420 ? -18.25 -34.375 2.672 1 91.5 420 LEU A N 1
ATOM 3335 C CA . LEU A 1 420 ? -18.641 -33.906 1.346 1 91.5 420 LEU A CA 1
ATOM 3336 C C . LEU A 1 420 ? -18.828 -32.406 1.343 1 91.5 420 LEU A C 1
ATOM 3338 O O . LEU A 1 420 ? -18.469 -31.719 0.374 1 91.5 420 LEU A O 1
ATOM 3342 N N . VAL A 1 421 ? -19.375 -31.922 2.418 1 94 421 VAL A N 1
ATOM 3343 C CA . VAL A 1 421 ? -19.609 -30.484 2.533 1 94 421 VAL A CA 1
ATOM 3344 C C . VAL A 1 421 ? -18.281 -29.734 2.514 1 94 421 VAL A C 1
ATOM 3346 O O . VAL A 1 421 ? -18.172 -28.656 1.914 1 94 421 VAL A O 1
ATOM 3349 N N . SER A 1 422 ? -17.406 -30.297 3.17 1 93.25 422 SER A N 1
ATOM 3350 C CA . SER A 1 422 ? -16.094 -29.672 3.178 1 93.25 422 SER A CA 1
ATOM 3351 C C . SER A 1 422 ? -15.477 -29.656 1.779 1 93.25 422 SER A C 1
ATOM 3353 O O . SER A 1 422 ? -14.852 -28.656 1.384 1 93.25 422 SER A O 1
ATOM 3355 N N . ILE A 1 423 ? -15.664 -30.703 1.035 1 89.5 423 ILE A N 1
ATOM 3356 C CA . ILE A 1 423 ? -15.164 -30.781 -0.333 1 89.5 423 ILE A CA 1
ATOM 3357 C C . ILE A 1 423 ? -15.859 -29.734 -1.2 1 89.5 423 ILE A C 1
ATOM 3359 O O . ILE A 1 423 ? -15.211 -29.031 -1.971 1 89.5 423 ILE A O 1
ATOM 3363 N N . TYR A 1 424 ? -17.078 -29.609 -1.039 1 92.88 424 TYR A N 1
ATOM 3364 C CA . TYR A 1 424 ? -17.844 -28.656 -1.84 1 92.88 424 TYR A CA 1
ATOM 3365 C C . TYR A 1 424 ? -17.484 -27.219 -1.48 1 92.88 424 TYR A C 1
ATOM 3367 O O . TYR A 1 424 ? -17.438 -26.359 -2.352 1 92.88 424 TYR A O 1
ATOM 3375 N N . SER A 1 425 ? -17.312 -27 -0.21 1 93.06 425 SER A N 1
ATOM 3376 C CA . SER A 1 425 ? -16.922 -25.656 0.225 1 93.06 425 SER A CA 1
ATOM 3377 C C . SER A 1 425 ? -15.57 -25.266 -0.363 1 93.06 425 SER A C 1
ATOM 3379 O O . SER A 1 425 ? -15.391 -24.125 -0.802 1 93.06 425 SER A O 1
ATOM 3381 N N . LYS A 1 426 ? -14.648 -26.141 -0.379 1 88.31 426 LYS A N 1
ATOM 3382 C CA . LYS A 1 426 ? -13.336 -25.891 -0.959 1 88.31 426 LYS A CA 1
ATOM 3383 C C . LYS A 1 426 ? -13.438 -25.641 -2.463 1 88.31 426 LYS A C 1
ATOM 3385 O O . LYS A 1 426 ? -12.773 -24.766 -3 1 88.31 426 LYS A O 1
ATOM 3390 N N . THR A 1 427 ? -14.25 -26.438 -3.064 1 88.81 427 THR A N 1
ATOM 3391 C CA . THR A 1 427 ? -14.414 -26.312 -4.508 1 88.81 427 THR A CA 1
ATOM 3392 C C . THR A 1 427 ? -15.086 -24.984 -4.863 1 88.81 427 THR A C 1
ATOM 3394 O O . THR A 1 427 ? -14.727 -24.344 -5.855 1 88.81 427 THR A O 1
ATOM 3397 N N . TYR A 1 428 ? -16.047 -24.656 -4.105 1 90.44 428 TYR A N 1
ATOM 3398 C CA . TYR A 1 428 ? -16.75 -23.391 -4.332 1 90.44 428 TYR A CA 1
ATOM 3399 C C . TYR A 1 428 ? -15.781 -22.203 -4.227 1 90.44 428 TYR A C 1
ATOM 3401 O O . TYR A 1 428 ? -15.789 -21.312 -5.07 1 90.44 428 TYR A O 1
ATOM 3409 N N . LYS A 1 429 ? -14.953 -22.219 -3.248 1 87.31 429 LYS A N 1
ATOM 3410 C CA . LYS A 1 429 ? -13.953 -21.156 -3.061 1 87.31 429 LYS A CA 1
ATOM 3411 C C . LYS A 1 429 ? -12.969 -21.125 -4.23 1 87.31 429 LYS A C 1
ATOM 3413 O O . LYS A 1 429 ? -12.578 -20.047 -4.676 1 87.31 429 LYS A O 1
ATOM 3418 N N . LEU A 1 430 ? -12.609 -22.281 -4.676 1 86.88 430 LEU A N 1
ATOM 3419 C CA . LEU A 1 430 ? -11.672 -22.375 -5.785 1 86.88 430 LEU A CA 1
ATOM 3420 C C . LEU A 1 430 ? -12.281 -21.812 -7.062 1 86.88 430 LEU A C 1
ATOM 3422 O O . LEU A 1 430 ? -11.586 -21.188 -7.867 1 86.88 430 LEU A O 1
ATOM 3426 N N . CYS A 1 431 ? -13.484 -22.047 -7.242 1 88.12 431 CYS A N 1
ATOM 3427 C CA . CYS A 1 431 ? -14.164 -21.516 -8.414 1 88.12 431 CYS A CA 1
ATOM 3428 C C . CYS A 1 431 ? -14.156 -19.984 -8.414 1 88.12 431 CYS A C 1
ATOM 3430 O O . CYS A 1 431 ? -13.977 -19.359 -9.461 1 88.12 431 CYS A O 1
ATOM 3432 N N . LYS A 1 432 ? -14.289 -19.5 -7.273 1 87 432 LYS A N 1
ATOM 3433 C CA . LYS A 1 432 ? -14.281 -18.047 -7.156 1 87 432 LYS A CA 1
ATOM 3434 C C . LYS A 1 432 ? -12.898 -17.469 -7.449 1 87 432 LYS A C 1
ATOM 3436 O O . LYS A 1 432 ? -12.773 -16.406 -8.055 1 87 432 LYS A O 1
ATOM 3441 N N . VAL A 1 433 ? -11.953 -18.188 -7.043 1 86.75 433 VAL A N 1
ATOM 3442 C CA . VAL A 1 433 ? -10.57 -17.781 -7.23 1 86.75 433 VAL A CA 1
ATOM 3443 C C . VAL A 1 433 ? -10.203 -17.844 -8.711 1 86.75 433 VAL A C 1
ATOM 3445 O O . VAL A 1 433 ? -9.469 -17 -9.219 1 86.75 433 VAL A O 1
ATOM 3448 N N . TYR A 1 434 ? -10.812 -18.766 -9.422 1 91 434 TYR A N 1
ATOM 3449 C CA . TYR A 1 434 ? -10.469 -18.969 -10.828 1 91 434 TYR A CA 1
ATOM 3450 C C . TYR A 1 434 ? -11.406 -18.203 -11.742 1 91 434 TYR A C 1
ATOM 3452 O O . TYR A 1 434 ? -11.203 -18.172 -12.961 1 91 434 TYR A O 1
ATOM 3460 N N . GLU A 1 435 ? -12.414 -17.578 -11.195 1 92.81 435 GLU A N 1
ATOM 3461 C CA . GLU A 1 435 ? -13.469 -16.938 -11.969 1 92.81 435 GLU A CA 1
ATOM 3462 C C . GLU A 1 435 ? -12.898 -15.969 -13 1 92.81 435 GLU A C 1
ATOM 3464 O O . GLU A 1 435 ? -13.328 -15.953 -14.156 1 92.81 435 GLU A O 1
ATOM 3469 N N . TYR A 1 436 ? -11.867 -15.195 -12.609 1 94.94 436 TYR A N 1
ATOM 3470 C CA . TYR A 1 436 ? -11.25 -14.211 -13.492 1 94.94 436 TYR A CA 1
ATOM 3471 C C . TYR A 1 436 ? -10.734 -14.867 -14.766 1 94.94 436 TYR A C 1
ATOM 3473 O O . TYR A 1 436 ? -10.938 -14.352 -15.867 1 94.94 436 TYR A O 1
ATOM 3481 N N . PHE A 1 437 ? -10.211 -16.016 -14.664 1 93.12 437 PHE A N 1
ATOM 3482 C CA . PHE A 1 437 ? -9.586 -16.703 -15.789 1 93.12 437 PHE A CA 1
ATOM 3483 C C . PHE A 1 437 ? -10.602 -17.531 -16.562 1 93.12 437 PHE A C 1
ATOM 3485 O O . PHE A 1 437 ? -10.438 -17.781 -17.75 1 93.12 437 PHE A O 1
ATOM 3492 N N . LEU A 1 438 ? -11.648 -17.922 -15.898 1 91.88 438 LEU A N 1
ATOM 3493 C CA . LEU A 1 438 ? -12.688 -18.719 -16.531 1 91.88 438 LEU A CA 1
ATOM 3494 C C . LEU A 1 438 ? -13.617 -17.859 -17.375 1 91.88 438 LEU A C 1
ATOM 3496 O O . LEU A 1 438 ? -14.312 -18.359 -18.25 1 91.88 438 LEU A O 1
ATOM 3500 N N . PHE A 1 439 ? -13.547 -16.547 -17.141 1 94.69 439 PHE A N 1
ATOM 3501 C CA . PHE A 1 439 ? -14.547 -15.703 -17.766 1 94.69 439 PHE A CA 1
ATOM 3502 C C . PHE A 1 439 ? -13.898 -14.672 -18.688 1 94.69 439 PHE A C 1
ATOM 3504 O O . PHE A 1 439 ? -14.594 -13.883 -19.328 1 94.69 439 PHE A O 1
ATOM 3511 N N . ASN A 1 440 ? -12.547 -14.672 -18.719 1 95 440 ASN A N 1
ATOM 3512 C CA . ASN A 1 440 ? -11.852 -13.719 -19.562 1 95 440 ASN A CA 1
ATOM 3513 C C . ASN A 1 440 ? -10.836 -14.414 -20.469 1 95 440 ASN A C 1
ATOM 3515 O O . ASN A 1 440 ? -10.445 -15.555 -20.203 1 95 440 ASN A O 1
ATOM 3519 N N . ASN A 1 441 ? -10.477 -13.672 -21.547 1 94.88 441 ASN A N 1
ATOM 3520 C CA . ASN A 1 441 ? -9.531 -14.211 -22.516 1 94.88 441 ASN A CA 1
ATOM 3521 C C . ASN A 1 441 ? -8.398 -13.227 -22.797 1 94.88 441 ASN A C 1
ATOM 3523 O O . ASN A 1 441 ? -8.57 -12.016 -22.656 1 94.88 441 ASN A O 1
ATOM 3527 N N . TRP A 1 442 ? -7.297 -13.773 -23.172 1 96.19 442 TRP A N 1
ATOM 3528 C CA . TRP A 1 442 ? -6.133 -13.023 -23.625 1 96.19 442 TRP A CA 1
ATOM 3529 C C . TRP A 1 442 ? -5.516 -13.68 -24.859 1 96.19 442 TRP A C 1
ATOM 3531 O O . TRP A 1 442 ? -5.469 -14.906 -24.953 1 96.19 442 TRP A O 1
ATOM 3541 N N . LYS A 1 443 ? -5.027 -12.867 -25.781 1 96.75 443 LYS A N 1
ATOM 3542 C CA . LYS A 1 443 ? -4.359 -13.375 -26.969 1 96.75 443 LYS A CA 1
ATOM 3543 C C . LYS A 1 443 ? -2.877 -13.617 -26.703 1 96.75 443 LYS A C 1
ATOM 3545 O O . LYS A 1 443 ? -2.021 -12.906 -27.25 1 96.75 443 LYS A O 1
ATOM 3550 N N . ILE A 1 444 ? -2.637 -14.703 -26.047 1 97.5 444 ILE A N 1
ATOM 3551 C CA . ILE A 1 444 ? -1.272 -15.047 -25.656 1 97.5 444 ILE A CA 1
ATOM 3552 C C . ILE A 1 444 ? -0.501 -15.539 -26.891 1 97.5 444 ILE A C 1
ATOM 3554 O O . ILE A 1 444 ? -0.936 -16.469 -27.562 1 97.5 444 ILE A O 1
ATOM 3558 N N . ARG A 1 445 ? 0.618 -14.922 -27.109 1 96.81 445 ARG A N 1
ATOM 3559 C CA . ARG A 1 445 ? 1.438 -15.227 -28.281 1 96.81 445 ARG A CA 1
ATOM 3560 C C . ARG A 1 445 ? 2.766 -15.852 -27.875 1 96.81 445 ARG A C 1
ATOM 3562 O O . ARG A 1 445 ? 3.369 -15.445 -26.875 1 96.81 445 ARG A O 1
ATOM 3569 N N . ASP A 1 446 ? 3.188 -16.844 -28.641 1 97.62 446 ASP A N 1
ATOM 3570 C CA . ASP A 1 446 ? 4.422 -17.562 -28.328 1 97.62 446 ASP A CA 1
ATOM 3571 C C . ASP A 1 446 ? 5.402 -17.5 -29.5 1 97.62 446 ASP A C 1
ATOM 3573 O O . ASP A 1 446 ? 6.027 -18.5 -29.844 1 97.62 446 ASP A O 1
ATOM 3577 N N . ASP A 1 447 ? 5.594 -16.328 -30.062 1 96.19 447 ASP A N 1
ATOM 3578 C CA . ASP A 1 447 ? 6.398 -16.141 -31.266 1 96.19 447 ASP A CA 1
ATOM 3579 C C . ASP A 1 447 ? 7.855 -16.531 -31.031 1 96.19 447 ASP A C 1
ATOM 3581 O O . ASP A 1 447 ? 8.492 -17.141 -31.875 1 96.19 447 ASP A O 1
ATOM 3585 N N . ASN A 1 448 ? 8.445 -16.141 -29.891 1 96.88 448 ASN A N 1
ATOM 3586 C CA . ASN A 1 448 ? 9.828 -16.5 -29.578 1 96.88 448 ASN A CA 1
ATOM 3587 C C . ASN A 1 448 ? 10 -18 -29.453 1 96.88 448 ASN A C 1
ATOM 3589 O O . ASN A 1 448 ? 11.023 -18.547 -29.875 1 96.88 448 ASN A O 1
ATOM 3593 N N . LEU A 1 449 ? 9.031 -18.641 -28.828 1 97.75 449 LEU A N 1
ATOM 3594 C CA . LEU A 1 449 ? 9.086 -20.094 -28.688 1 97.75 449 LEU A CA 1
ATOM 3595 C C . LEU A 1 449 ? 9.055 -20.766 -30.047 1 97.75 449 LEU A C 1
ATOM 3597 O O . LEU A 1 449 ? 9.805 -21.719 -30.297 1 97.75 449 LEU A O 1
ATOM 3601 N N . VAL A 1 450 ? 8.195 -20.297 -30.906 1 97.31 450 VAL A N 1
ATOM 3602 C CA . VAL A 1 450 ? 8.086 -20.844 -32.25 1 97.31 450 VAL A CA 1
ATOM 3603 C C . VAL A 1 450 ? 9.406 -20.672 -33 1 97.31 450 VAL A C 1
ATOM 3605 O O . VAL A 1 450 ? 9.883 -21.609 -33.656 1 97.31 450 VAL A O 1
ATOM 3608 N N . SER A 1 451 ? 9.992 -19.5 -32.844 1 97.25 451 SER A N 1
ATOM 3609 C CA . SER A 1 451 ? 11.281 -19.234 -33.469 1 97.25 451 SER A CA 1
ATOM 3610 C C . SER A 1 451 ? 12.359 -20.172 -32.938 1 97.25 451 SER A C 1
ATOM 3612 O O . SER A 1 451 ? 13.211 -20.656 -33.688 1 97.25 451 SER A O 1
ATOM 3614 N N . MET A 1 452 ? 12.344 -20.406 -31.672 1 97.81 452 MET A N 1
ATOM 3615 C CA . MET A 1 452 ? 13.289 -21.344 -31.047 1 97.81 452 MET A CA 1
ATOM 3616 C C . MET A 1 452 ? 13.133 -22.734 -31.641 1 97.81 452 MET A C 1
ATOM 3618 O O . MET A 1 452 ? 14.125 -23.391 -31.969 1 97.81 452 MET A O 1
ATOM 3622 N N . MET A 1 453 ? 11.898 -23.25 -31.797 1 97.88 453 MET A N 1
ATOM 3623 C CA . MET A 1 453 ? 11.641 -24.594 -32.344 1 97.88 453 MET A CA 1
ATOM 3624 C C . MET A 1 453 ? 12.133 -24.703 -33.781 1 97.88 453 MET A C 1
ATOM 3626 O O . MET A 1 453 ? 12.641 -25.75 -34.156 1 97.88 453 MET A O 1
ATOM 3630 N N . ASP A 1 454 ? 12.008 -23.625 -34.469 1 97.06 454 ASP A N 1
ATOM 3631 C CA . ASP A 1 454 ? 12.461 -23.594 -35.844 1 97.06 454 ASP A CA 1
ATOM 3632 C C . ASP A 1 454 ? 13.984 -23.734 -35.938 1 97.06 454 ASP A C 1
ATOM 3634 O O . ASP A 1 454 ? 14.516 -24.234 -36.938 1 97.06 454 ASP A O 1
ATOM 3638 N N . ARG A 1 455 ? 14.68 -23.328 -34.875 1 97.06 455 ARG A N 1
ATOM 3639 C CA . ARG A 1 455 ? 16.141 -23.344 -34.875 1 97.06 455 ARG A CA 1
ATOM 3640 C C . ARG A 1 455 ? 16.656 -24.688 -34.375 1 97.06 455 ARG A C 1
ATOM 3642 O O . ARG A 1 455 ? 17.859 -24.984 -34.5 1 97.06 455 ARG A O 1
ATOM 3649 N N . MET A 1 456 ? 15.82 -25.562 -33.938 1 97.62 456 MET A N 1
ATOM 3650 C CA . MET A 1 456 ? 16.219 -26.859 -33.375 1 97.62 456 MET A CA 1
ATOM 3651 C C . MET A 1 456 ? 16.578 -27.844 -34.5 1 97.62 456 MET A C 1
ATOM 3653 O O . MET A 1 456 ? 15.93 -27.844 -35.562 1 97.62 456 MET A O 1
ATOM 3657 N N . ALA A 1 457 ? 17.547 -28.656 -34.25 1 97.94 457 ALA A N 1
ATOM 3658 C CA . ALA A 1 457 ? 17.828 -29.797 -35.125 1 97.94 457 ALA A CA 1
ATOM 3659 C C . ALA A 1 457 ? 16.703 -30.828 -35.062 1 97.94 457 ALA A C 1
ATOM 3661 O O . ALA A 1 457 ? 15.93 -30.859 -34.094 1 97.94 457 ALA A O 1
ATOM 3662 N N . PRO A 1 458 ? 16.578 -31.656 -36.031 1 97.38 458 PRO A N 1
ATOM 3663 C CA . PRO A 1 458 ? 15.508 -32.656 -36.062 1 97.38 458 PRO A CA 1
ATOM 3664 C C . PRO A 1 458 ? 15.492 -33.531 -34.812 1 97.38 458 PRO A C 1
ATOM 3666 O O . PRO A 1 458 ? 14.422 -33.812 -34.281 1 97.38 458 PRO A O 1
ATOM 3669 N N . ALA A 1 459 ? 16.641 -33.875 -34.375 1 98.12 459 ALA A N 1
ATOM 3670 C CA . ALA A 1 459 ? 16.719 -34.688 -33.188 1 98.12 459 ALA A CA 1
ATOM 3671 C C . ALA A 1 459 ? 16.188 -33.938 -31.953 1 98.12 459 ALA A C 1
ATOM 3673 O O . ALA A 1 459 ? 15.492 -34.531 -31.125 1 98.12 459 ALA A O 1
ATOM 3674 N N . ASP A 1 460 ? 16.547 -32.688 -31.891 1 98.5 460 ASP A N 1
ATOM 3675 C CA . ASP A 1 460 ? 16.062 -31.875 -30.781 1 98.5 460 ASP A CA 1
ATOM 3676 C C . ASP A 1 460 ? 14.555 -31.672 -30.859 1 98.5 460 ASP A C 1
ATOM 3678 O O . ASP A 1 460 ? 13.875 -31.609 -29.844 1 98.5 460 ASP A O 1
ATOM 3682 N N . GLN A 1 461 ? 14.008 -31.516 -32.031 1 97.81 461 GLN A N 1
ATOM 3683 C CA . GLN A 1 461 ? 12.562 -31.391 -32.219 1 97.81 461 GLN A CA 1
ATOM 3684 C C . GLN A 1 461 ? 11.844 -32.625 -31.719 1 97.81 461 GLN A C 1
ATOM 3686 O O . GLN A 1 461 ? 10.758 -32.531 -31.141 1 97.81 461 GLN A O 1
ATOM 3691 N N . ALA A 1 462 ? 12.484 -33.719 -31.922 1 97.88 462 ALA A N 1
ATOM 3692 C CA . ALA A 1 462 ? 11.891 -35 -31.5 1 97.88 462 ALA A CA 1
ATOM 3693 C C . ALA A 1 462 ? 11.984 -35.156 -29.984 1 97.88 462 ALA A C 1
ATOM 3695 O O . ALA A 1 462 ? 11.023 -35.594 -29.328 1 97.88 462 ALA A O 1
ATOM 3696 N N . ILE A 1 463 ? 13.094 -34.781 -29.359 1 98.5 463 ILE A N 1
ATOM 3697 C CA . ILE A 1 463 ? 13.375 -35.031 -27.953 1 98.5 463 ILE A CA 1
ATOM 3698 C C . ILE A 1 463 ? 12.742 -33.938 -27.094 1 98.5 463 ILE A C 1
ATOM 3700 O O . ILE A 1 463 ? 12.227 -34.219 -26.016 1 98.5 463 ILE A O 1
ATOM 3704 N N . PHE A 1 464 ? 12.805 -32.688 -27.625 1 98.56 464 PHE A N 1
ATOM 3705 C CA . PHE A 1 464 ? 12.414 -31.547 -26.812 1 98.56 464 PHE A CA 1
ATOM 3706 C C . PHE A 1 464 ? 11.281 -30.781 -27.453 1 98.56 464 PHE A C 1
ATOM 3708 O O . PHE A 1 464 ? 11.188 -29.547 -27.312 1 98.56 464 PHE A O 1
ATOM 3715 N N . GLY A 1 465 ? 10.398 -31.453 -28.219 1 96.5 465 GLY A N 1
ATOM 3716 C CA . GLY A 1 465 ? 9.25 -30.797 -28.812 1 96.5 465 GLY A CA 1
ATOM 3717 C C . GLY A 1 465 ? 8.289 -30.219 -27.797 1 96.5 465 GLY A C 1
ATOM 3718 O O . GLY A 1 465 ? 8.07 -30.812 -26.734 1 96.5 465 GLY A O 1
ATOM 3719 N N . CYS A 1 466 ? 7.754 -29 -28.109 1 96.81 466 CYS A N 1
ATOM 3720 C CA . CYS A 1 466 ? 6.871 -28.359 -27.156 1 96.81 466 CYS A CA 1
ATOM 3721 C C . CYS A 1 466 ? 5.848 -27.469 -27.859 1 96.81 466 CYS A C 1
ATOM 3723 O O . CYS A 1 466 ? 5.434 -26.438 -27.328 1 96.81 466 CYS A O 1
ATOM 3725 N N . ASN A 1 467 ? 5.465 -27.781 -29.062 1 95.19 467 ASN A N 1
ATOM 3726 C CA . ASN A 1 467 ? 4.445 -27.047 -29.812 1 95.19 467 ASN A CA 1
ATOM 3727 C C . ASN A 1 467 ? 3.039 -27.5 -29.438 1 95.19 467 ASN A C 1
ATOM 3729 O O . ASN A 1 467 ? 2.562 -28.531 -29.922 1 95.19 467 ASN A O 1
ATOM 3733 N N . VAL A 1 468 ? 2.373 -26.719 -28.781 1 94.94 468 VAL A N 1
ATOM 3734 C CA . VAL A 1 468 ? 1.069 -27.078 -28.234 1 94.94 468 VAL A CA 1
ATOM 3735 C C . VAL A 1 468 ? 0.048 -27.188 -29.375 1 94.94 468 VAL A C 1
ATOM 3737 O O . VAL A 1 468 ? -0.971 -27.859 -29.234 1 94.94 468 VAL A O 1
ATOM 3740 N N . ARG A 1 469 ? 0.322 -26.531 -30.531 1 94.31 469 ARG A N 1
ATOM 3741 C CA . ARG A 1 469 ? -0.589 -26.562 -31.656 1 94.31 469 ARG A CA 1
ATOM 3742 C C . ARG A 1 469 ? -0.693 -27.953 -32.25 1 94.31 469 ARG A C 1
ATOM 3744 O O . ARG A 1 469 ? -1.632 -28.266 -33 1 94.31 469 ARG A O 1
ATOM 3751 N N . GLU A 1 470 ? 0.214 -28.75 -31.891 1 92.06 470 GLU A N 1
ATOM 3752 C CA . GLU A 1 470 ? 0.22 -30.109 -32.438 1 92.06 470 GLU A CA 1
ATOM 3753 C C . GLU A 1 470 ? -0.713 -31.016 -31.625 1 92.06 470 GLU A C 1
ATOM 3755 O O . GLU A 1 470 ? -1.013 -32.156 -32.062 1 92.06 470 GLU A O 1
ATOM 3760 N N . ILE A 1 471 ? -1.2 -30.578 -30.531 1 92.19 471 ILE A N 1
ATOM 3761 C CA . ILE A 1 471 ? -2.086 -31.359 -29.672 1 92.19 471 ILE A CA 1
ATOM 3762 C C . ILE A 1 471 ? -3.541 -31.031 -30 1 92.19 471 ILE A C 1
ATOM 3764 O O . ILE A 1 471 ? -3.918 -29.844 -30.031 1 92.19 471 ILE A O 1
ATOM 3768 N N . ASP A 1 472 ? -4.293 -32 -30.25 1 88.31 472 ASP A N 1
ATOM 3769 C CA . ASP A 1 472 ? -5.715 -31.703 -30.422 1 88.31 472 ASP A CA 1
ATOM 3770 C C . ASP A 1 472 ? -6.484 -31.938 -29.125 1 88.31 472 ASP A C 1
ATOM 3772 O O . ASP A 1 472 ? -5.941 -32.5 -28.172 1 88.31 472 ASP A O 1
ATOM 3776 N N . GLN A 1 473 ? -7.629 -31.547 -29.141 1 89 473 GLN A N 1
ATOM 3777 C CA . GLN A 1 473 ? -8.477 -31.609 -27.969 1 89 473 GLN A CA 1
ATOM 3778 C C . GLN A 1 473 ? -8.703 -33.062 -27.516 1 89 473 GLN A C 1
ATOM 3780 O O . GLN A 1 473 ? -8.734 -33.344 -26.312 1 89 473 GLN A O 1
ATOM 3785 N N . ARG A 1 474 ? -8.914 -33.844 -28.469 1 92.88 474 ARG A N 1
ATOM 3786 C CA . ARG A 1 474 ? -9.109 -35.281 -28.188 1 92.88 474 ARG A CA 1
ATOM 3787 C C . ARG A 1 474 ? -7.891 -35.844 -27.469 1 92.88 474 ARG A C 1
ATOM 3789 O O . ARG A 1 474 ? -8.031 -36.594 -26.484 1 92.88 474 ARG A O 1
ATOM 3796 N N . GLY A 1 475 ? -6.758 -35.5 -27.984 1 92 475 GLY A N 1
ATOM 3797 C CA . GLY A 1 475 ? -5.527 -36 -27.375 1 92 475 GLY A CA 1
ATOM 3798 C C . GLY A 1 475 ? -5.355 -35.562 -25.938 1 92 475 GLY A C 1
ATOM 3799 O O . GLY A 1 475 ? -4.9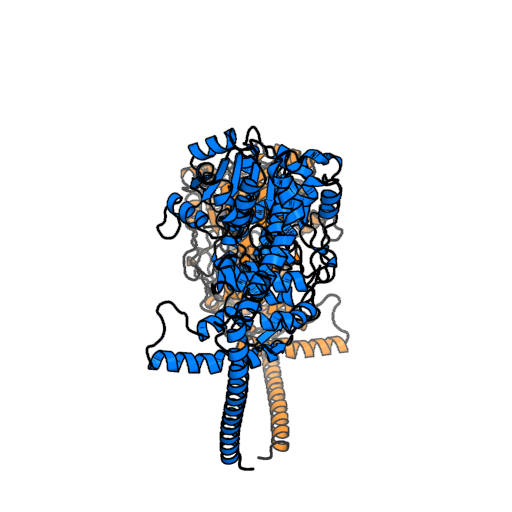65 -36.375 -25.094 1 92 475 GLY A O 1
ATOM 3800 N N . ILE A 1 476 ? -5.684 -34.406 -25.688 1 90.94 476 ILE A N 1
ATOM 3801 C CA . ILE A 1 476 ? -5.555 -33.875 -24.344 1 90.94 476 ILE A CA 1
ATOM 3802 C C . ILE A 1 476 ? -6.57 -34.562 -23.422 1 90.94 476 ILE A C 1
ATOM 3804 O O . ILE A 1 476 ? -6.246 -34.938 -22.297 1 90.94 476 ILE A O 1
ATOM 3808 N N . ALA A 1 477 ? -7.789 -34.656 -23.875 1 93.5 477 ALA A N 1
ATOM 3809 C CA . ALA A 1 477 ? -8.844 -35.312 -23.078 1 93.5 477 ALA A CA 1
ATOM 3810 C C . ALA A 1 477 ? -8.492 -36.75 -22.766 1 93.5 477 ALA A C 1
ATOM 3812 O O . ALA A 1 477 ? -8.688 -37.188 -21.625 1 93.5 477 ALA A O 1
ATOM 3813 N N . LEU A 1 478 ? -7.949 -37.406 -23.719 1 95.12 478 LEU A N 1
ATOM 3814 C CA . LEU A 1 478 ? -7.582 -38.812 -23.547 1 95.12 478 LEU A CA 1
ATOM 3815 C C . LEU A 1 478 ? -6.422 -38.938 -22.562 1 95.12 478 LEU A C 1
ATOM 3817 O O . LEU A 1 478 ? -6.449 -39.812 -21.688 1 95.12 478 LEU A O 1
ATOM 3821 N N . SER A 1 479 ? -5.418 -38.156 -22.781 1 95.44 479 SER A N 1
ATOM 3822 C CA . SER A 1 479 ? -4.258 -38.188 -21.906 1 95.44 479 SER A CA 1
ATOM 3823 C C . SER A 1 479 ? -4.648 -37.906 -20.453 1 95.44 479 SER A C 1
ATOM 3825 O O . SER A 1 479 ? -4.219 -38.625 -19.547 1 95.44 479 SER A O 1
ATOM 3827 N N . MET A 1 480 ? -5.441 -36.938 -20.281 1 93.88 480 MET A N 1
ATOM 3828 C CA . MET A 1 480 ? -5.887 -36.562 -18.938 1 93.88 480 MET A CA 1
ATOM 3829 C C . MET A 1 480 ? -6.699 -37.688 -18.297 1 93.88 480 MET A C 1
ATOM 3831 O O . MET A 1 480 ? -6.508 -38 -17.125 1 93.88 480 MET A O 1
ATOM 3835 N N . SER A 1 481 ? -7.602 -38.281 -19.062 1 94.81 481 SER A N 1
ATOM 3836 C CA . SER A 1 481 ? -8.461 -39.344 -18.562 1 94.81 481 SER A CA 1
ATOM 3837 C C . SER A 1 481 ? -7.641 -40.562 -18.156 1 94.81 481 SER A C 1
ATOM 3839 O O . SER A 1 481 ? -7.844 -41.125 -17.078 1 94.81 481 SER A O 1
ATOM 3841 N N . VAL A 1 482 ? -6.719 -40.875 -19.016 1 95.62 482 VAL A N 1
ATOM 3842 C CA . VAL A 1 482 ? -5.855 -42.031 -18.734 1 95.62 482 VAL A CA 1
ATOM 3843 C C . VAL A 1 482 ? -5 -41.75 -17.5 1 95.62 482 VAL A C 1
ATOM 3845 O O . VAL A 1 482 ? -4.867 -42.625 -16.625 1 95.62 482 VAL A O 1
ATOM 3848 N N . GLY A 1 483 ? -4.461 -40.594 -17.484 1 95.06 483 GLY A N 1
ATOM 3849 C CA . GLY A 1 483 ? -3.621 -40.219 -16.359 1 95.06 483 GLY A CA 1
ATOM 3850 C C . GLY A 1 483 ? -4.363 -40.188 -15.031 1 95.06 483 GLY A C 1
ATOM 3851 O O . GLY A 1 483 ? -3.842 -40.656 -14.016 1 95.06 483 GLY A O 1
ATOM 3852 N N . LEU A 1 484 ? -5.574 -39.625 -15.039 1 95.19 484 LEU A N 1
ATOM 3853 C CA . LEU A 1 484 ? -6.371 -39.562 -13.82 1 95.19 484 LEU A CA 1
ATOM 3854 C C . LEU A 1 484 ? -6.691 -40.969 -13.312 1 95.19 484 LEU A C 1
ATOM 3856 O O . LEU A 1 484 ? -6.637 -41.219 -12.102 1 95.19 484 LEU A O 1
ATOM 3860 N N . ARG A 1 485 ? -6.98 -41.906 -14.188 1 95.56 485 ARG A N 1
ATOM 3861 C CA . ARG A 1 485 ? -7.281 -43.281 -13.789 1 95.56 485 ARG A CA 1
ATOM 3862 C C . ARG A 1 485 ? -6.035 -43.969 -13.266 1 95.56 485 ARG A C 1
ATOM 3864 O O . ARG A 1 485 ? -6.098 -44.688 -12.273 1 95.56 485 ARG A O 1
ATOM 3871 N N . ARG A 1 486 ? -4.953 -43.688 -13.859 1 95.12 486 ARG A N 1
ATOM 3872 C CA . ARG A 1 486 ? -3.723 -44.406 -13.539 1 95.12 486 ARG A CA 1
ATOM 3873 C C . ARG A 1 486 ? -3.086 -43.844 -12.266 1 95.12 486 ARG A C 1
ATOM 3875 O O . ARG A 1 486 ? -2.658 -44.625 -11.398 1 95.12 486 ARG A O 1
ATOM 3882 N N . PHE A 1 487 ? -3.055 -42.562 -12.094 1 94.75 487 PHE A N 1
ATOM 3883 C CA . PHE A 1 487 ? -2.174 -41.969 -11.078 1 94.75 487 PHE A CA 1
ATOM 3884 C C . PHE A 1 487 ? -2.979 -41.406 -9.922 1 94.75 487 PHE A C 1
ATOM 3886 O O . PHE A 1 487 ? -2.439 -41.188 -8.836 1 94.75 487 PHE A O 1
ATOM 3893 N N . ILE A 1 488 ? -4.254 -41.125 -10.117 1 94 488 ILE A N 1
ATOM 3894 C CA . ILE A 1 488 ? -5.039 -40.469 -9.062 1 94 488 ILE A CA 1
ATOM 3895 C C . ILE A 1 488 ? -6.07 -41.469 -8.523 1 94 488 ILE A C 1
ATOM 3897 O O . ILE A 1 488 ? -6.043 -41.812 -7.34 1 94 488 ILE A O 1
ATOM 3901 N N . VAL A 1 489 ? -6.902 -42.031 -9.445 1 93.88 489 VAL A N 1
ATOM 3902 C CA . VAL A 1 489 ? -7.895 -43 -9.039 1 93.88 489 VAL A CA 1
ATOM 3903 C C . VAL A 1 489 ? -7.211 -44.344 -8.766 1 93.88 489 VAL A C 1
ATOM 3905 O O . VAL A 1 489 ? -7.625 -45.094 -7.875 1 93.88 489 VAL A O 1
ATOM 3908 N N . GLN A 1 490 ? -6.227 -44.688 -9.508 1 94.31 490 GLN A N 1
ATOM 3909 C CA . GLN A 1 490 ? -5.379 -45.875 -9.352 1 94.31 490 GLN A CA 1
ATOM 3910 C C . GLN A 1 490 ? -6.191 -47.156 -9.492 1 94.31 490 GLN A C 1
ATOM 3912 O O . GLN A 1 490 ? -6.145 -48.031 -8.625 1 94.31 490 GLN A O 1
ATOM 3917 N N . ASP A 1 491 ? -6.871 -47.219 -10.586 1 94.56 491 ASP A N 1
ATOM 3918 C CA . ASP A 1 491 ? -7.672 -48.438 -10.852 1 94.56 491 ASP A CA 1
ATOM 3919 C C . ASP A 1 491 ? -6.957 -49.375 -11.82 1 94.56 491 ASP A C 1
ATOM 3921 O O . ASP A 1 491 ? -7.562 -50.312 -12.352 1 94.56 491 ASP A O 1
ATOM 3925 N N . GLY A 1 492 ? -5.734 -49 -12.156 1 93.38 492 GLY A N 1
ATOM 3926 C CA . GLY A 1 492 ? -4.91 -49.844 -13 1 93.38 492 GLY A CA 1
ATOM 3927 C C . GLY A 1 492 ? -5.359 -49.875 -14.445 1 93.38 492 GLY A C 1
ATOM 3928 O O . GLY A 1 492 ? -4.953 -50.75 -15.219 1 93.38 492 GLY A O 1
ATOM 3929 N N . LEU A 1 493 ? -6.246 -48.969 -14.875 1 96.5 493 LEU A N 1
ATOM 3930 C CA . LEU A 1 493 ? -6.812 -48.906 -16.219 1 96.5 493 LEU A CA 1
ATOM 3931 C C . LEU A 1 493 ? -7.516 -50.219 -16.578 1 96.5 493 LEU A C 1
ATOM 3933 O O . LEU A 1 493 ? -7.387 -50.688 -17.719 1 96.5 493 LEU A O 1
ATOM 3937 N N . LYS A 1 494 ? -8.227 -50.656 -15.602 1 95.5 494 LYS A N 1
ATOM 3938 C CA . LYS A 1 494 ? -8.938 -51.906 -15.789 1 95.5 494 LYS A CA 1
ATOM 3939 C C . LYS A 1 494 ? -10.438 -51.75 -15.547 1 95.5 494 LYS A C 1
ATOM 3941 O O . LYS A 1 494 ? -10.867 -50.719 -15.016 1 95.5 494 LYS A O 1
ATOM 3946 N N . ASP A 1 495 ? -11.234 -52.656 -16.109 1 95.69 495 ASP A N 1
ATOM 3947 C CA . ASP A 1 495 ? -12.664 -52.812 -15.844 1 95.69 495 ASP A CA 1
ATOM 3948 C C . ASP A 1 495 ? -13.461 -51.625 -16.344 1 95.69 495 ASP A C 1
ATOM 3950 O O . ASP A 1 495 ? -14.398 -51.188 -15.688 1 95.69 495 ASP A O 1
ATOM 3954 N N . SER A 1 496 ? -13.078 -51.125 -17.469 1 95.56 496 SER A N 1
ATOM 3955 C CA . SER A 1 496 ? -13.844 -50.062 -18.094 1 95.56 496 SER A CA 1
ATOM 3956 C C . SER A 1 496 ? -15.25 -50.5 -18.453 1 95.56 496 SER A C 1
ATOM 3958 O O . SER A 1 496 ? -16.203 -49.719 -18.359 1 95.56 496 SER A O 1
ATOM 3960 N N . GLU A 1 497 ? -15.352 -51.719 -18.859 1 94.62 497 GLU A N 1
ATOM 3961 C CA . GLU A 1 497 ? -16.672 -52.25 -19.203 1 94.62 497 GLU A CA 1
ATOM 3962 C C . GLU A 1 497 ? -17.594 -52.25 -17.984 1 94.62 497 GLU A C 1
ATOM 3964 O O . GLU A 1 497 ? -18.766 -51.906 -18.094 1 94.62 497 GLU A O 1
ATOM 3969 N N . TYR A 1 498 ? -17.047 -52.719 -16.938 1 95.62 498 TYR A N 1
ATOM 3970 C CA . TYR A 1 498 ? -17.812 -52.688 -15.711 1 95.62 498 TYR A CA 1
ATOM 3971 C C . TYR A 1 498 ? -18.203 -51.25 -15.352 1 95.62 498 TYR A C 1
ATOM 3973 O O . TYR A 1 498 ? -19.312 -51 -14.883 1 95.62 498 TYR A O 1
ATOM 3981 N N . GLY A 1 499 ? -17.281 -50.375 -15.5 1 95.31 499 GLY A N 1
ATOM 3982 C CA . GLY A 1 499 ? -17.594 -48.969 -15.258 1 95.31 499 GLY A CA 1
ATOM 3983 C C . GLY A 1 499 ? -18.766 -48.469 -16.078 1 95.31 499 GLY A C 1
ATOM 3984 O O . GLY A 1 499 ? -19.609 -47.75 -15.57 1 95.31 499 GLY A O 1
ATOM 3985 N N . GLN A 1 500 ? -18.859 -48.875 -17.297 1 94.56 500 GLN A N 1
ATOM 3986 C CA . GLN A 1 500 ? -19.953 -48.469 -18.172 1 94.56 500 GLN A CA 1
ATOM 3987 C C . GLN A 1 500 ? -21.281 -49.031 -17.688 1 94.56 500 GLN A C 1
ATOM 3989 O O . GLN A 1 500 ? -22.297 -48.344 -17.688 1 94.56 500 GLN A O 1
ATOM 3994 N N . LYS A 1 501 ? -21.25 -50.25 -17.312 1 95.5 501 LYS A N 1
ATOM 3995 C CA . LYS A 1 501 ? -22.469 -50.875 -16.781 1 95.5 501 LYS A CA 1
ATOM 3996 C C . LYS A 1 501 ? -22.938 -50.156 -15.516 1 95.5 501 LYS A C 1
ATOM 3998 O O . LYS A 1 501 ? -24.125 -49.906 -15.352 1 95.5 501 LYS A O 1
ATOM 4003 N N . LYS A 1 502 ? -22 -50 -14.734 1 95.75 502 LYS A N 1
ATOM 4004 C CA . LYS A 1 502 ? -22.297 -49.281 -13.492 1 95.75 502 LYS A CA 1
ATOM 4005 C C . LYS A 1 502 ? -22.906 -47.906 -13.773 1 95.75 502 LYS A C 1
ATOM 4007 O O . LYS A 1 502 ? -23.859 -47.5 -13.094 1 95.75 502 LYS A O 1
ATOM 4012 N N . MET A 1 503 ? -22.469 -47.219 -14.727 1 94 503 MET A N 1
ATOM 4013 C CA . MET A 1 503 ? -22.953 -45.906 -15.07 1 94 503 MET A CA 1
ATOM 4014 C C . MET A 1 503 ? -24.406 -45.969 -15.562 1 94 503 MET A C 1
ATOM 4016 O O . MET A 1 503 ? -25.188 -45.031 -15.32 1 94 503 MET A O 1
ATOM 4020 N N . ARG A 1 504 ? -24.688 -47 -16.203 1 94.25 504 ARG A N 1
ATOM 4021 C CA . ARG A 1 504 ? -26.062 -47.156 -16.641 1 94.25 504 ARG A CA 1
ATOM 4022 C C . ARG A 1 504 ? -27 -47.344 -15.453 1 94.25 504 ARG A C 1
ATOM 4024 O O . ARG A 1 504 ? -28.094 -46.781 -15.43 1 94.25 504 ARG A O 1
ATOM 4031 N N . ILE A 1 505 ? -26.562 -48.094 -14.562 1 95.56 505 ILE A N 1
ATOM 4032 C CA . ILE A 1 505 ? -27.344 -48.281 -13.359 1 95.56 505 ILE A CA 1
ATOM 4033 C C . ILE A 1 505 ? -27.469 -46.969 -12.594 1 95.56 505 ILE A C 1
ATOM 4035 O O . ILE A 1 505 ? -28.562 -46.625 -12.133 1 95.56 505 ILE A O 1
ATOM 4039 N N . LEU A 1 506 ? -26.359 -46.312 -12.508 1 93.88 506 LEU A N 1
ATOM 4040 C CA . LEU A 1 506 ? -26.344 -45.062 -11.766 1 93.88 506 LEU A CA 1
ATOM 4041 C C . LEU A 1 506 ? -27.219 -44 -12.445 1 93.88 506 LEU A C 1
ATOM 4043 O O . LEU A 1 506 ? -27.781 -43.125 -11.773 1 93.88 506 LEU A O 1
ATOM 4047 N N . LYS A 1 507 ? -27.297 -44.125 -13.719 1 93.69 507 LYS A N 1
ATOM 4048 C CA . LYS A 1 507 ? -28.203 -43.219 -14.43 1 93.69 507 LYS A CA 1
ATOM 4049 C C . LYS A 1 507 ? -29.641 -43.375 -13.945 1 93.69 507 LYS A C 1
ATOM 4051 O O . LYS A 1 507 ? -30.344 -42.406 -13.734 1 93.69 507 LYS A O 1
ATOM 4056 N N . TYR A 1 508 ? -30.047 -44.562 -13.734 1 94 508 TYR A N 1
ATOM 4057 C CA . TYR A 1 508 ? -31.391 -44.812 -13.227 1 94 508 TYR A CA 1
ATOM 4058 C C . TYR A 1 508 ? -31.531 -44.344 -11.789 1 94 508 TYR A C 1
ATOM 4060 O O . TYR A 1 508 ? -32.562 -43.781 -11.414 1 94 508 TYR A O 1
ATOM 4068 N N . VAL A 1 509 ? -30.562 -44.594 -11.102 1 92.19 509 VAL A N 1
ATOM 4069 C CA . VAL A 1 509 ? -30.562 -44.125 -9.719 1 92.19 509 VAL A CA 1
ATOM 4070 C C . VAL A 1 509 ? -30.672 -42.594 -9.695 1 92.19 509 VAL A C 1
ATOM 4072 O O . VAL A 1 509 ? -31.406 -42.031 -8.883 1 92.19 509 VAL A O 1
ATOM 4075 N N . HIS A 1 510 ? -29.984 -42 -10.523 1 91.31 510 HIS A N 1
ATOM 4076 C CA . HIS A 1 510 ? -30 -40.562 -10.625 1 91.31 510 HIS A CA 1
ATOM 4077 C C . HIS A 1 510 ? -31.406 -40.062 -10.945 1 91.31 510 HIS A C 1
ATOM 4079 O O . HIS A 1 510 ? -31.875 -39.062 -10.352 1 91.31 510 HIS A O 1
ATOM 4085 N N . VAL A 1 511 ? -32 -40.656 -11.852 1 92.06 511 VAL A N 1
ATOM 4086 C CA . VAL A 1 511 ? -33.344 -40.25 -12.25 1 92.06 511 VAL A CA 1
ATOM 4087 C C . VAL A 1 511 ? -34.312 -40.406 -11.062 1 92.06 511 VAL A C 1
ATOM 4089 O O . VAL A 1 511 ? -35.125 -39.5 -10.812 1 92.06 511 VAL A O 1
ATOM 4092 N N . VAL A 1 512 ? -34.156 -41.406 -10.352 1 91.12 512 VAL A N 1
ATOM 4093 C CA . VAL A 1 512 ? -35 -41.656 -9.18 1 91.12 512 VAL A CA 1
ATOM 4094 C C . VAL A 1 512 ? -34.688 -40.594 -8.125 1 91.12 512 VAL A C 1
ATOM 4096 O O . VAL A 1 512 ? -35.625 -40.031 -7.516 1 91.12 512 VAL A O 1
ATOM 4099 N N . CYS A 1 513 ? -33.469 -40.312 -7.926 1 86.81 513 CYS A N 1
ATOM 4100 C CA . CYS A 1 513 ? -33.094 -39.312 -6.941 1 86.81 513 CYS A CA 1
ATOM 4101 C C . CYS A 1 513 ? -33.625 -37.938 -7.309 1 86.81 513 CYS A C 1
ATOM 4103 O O . CYS A 1 513 ? -34.094 -37.219 -6.445 1 86.81 513 CYS A O 1
ATOM 4105 N N . VAL A 1 514 ? -33.531 -37.594 -8.562 1 86.81 514 VAL A N 1
ATOM 4106 C CA . VAL A 1 514 ? -34 -36.312 -9.031 1 86.81 514 VAL A CA 1
ATOM 4107 C C . VAL A 1 514 ? -35.5 -36.219 -8.852 1 86.81 514 VAL A C 1
ATOM 4109 O O . VAL A 1 514 ? -36.031 -35.156 -8.461 1 86.81 514 VAL A O 1
ATOM 4112 N N . LEU A 1 515 ? -36.156 -37.25 -9.062 1 88.25 515 LEU A N 1
ATOM 4113 C CA . LEU A 1 515 ? -37.625 -37.281 -8.891 1 88.25 515 LEU A CA 1
ATOM 4114 C C . LEU A 1 515 ? -38 -37.156 -7.418 1 88.25 515 LEU A C 1
ATOM 4116 O O . LEU A 1 515 ? -38.906 -36.406 -7.074 1 88.25 515 LEU A O 1
ATOM 4120 N N . LEU A 1 516 ? -37.312 -37.844 -6.66 1 86.38 516 LEU A N 1
ATOM 4121 C CA . LEU A 1 516 ? -37.531 -37.781 -5.227 1 86.38 516 LEU A CA 1
ATOM 4122 C C . LEU A 1 516 ? -37.25 -36.375 -4.703 1 86.38 516 LEU A C 1
ATOM 4124 O O . LEU A 1 516 ? -38 -35.844 -3.891 1 86.38 516 LEU A O 1
ATOM 4128 N N . TYR A 1 517 ? -36.188 -35.844 -5.129 1 85.44 517 TYR A N 1
ATOM 4129 C CA . TYR A 1 517 ? -35.781 -34.5 -4.723 1 85.44 517 TYR A CA 1
ATOM 4130 C C . TYR A 1 517 ? -36.812 -33.469 -5.164 1 85.44 517 TYR A C 1
ATOM 4132 O O . TYR A 1 517 ? -37.156 -32.562 -4.402 1 85.44 517 TYR A O 1
ATOM 4140 N N . SER A 1 518 ? -37.25 -33.625 -6.371 1 84.19 518 SER A N 1
ATOM 4141 C CA . SER A 1 518 ? -38.25 -32.719 -6.898 1 84.19 518 SER A CA 1
ATOM 4142 C C . SER A 1 518 ? -39.562 -32.812 -6.121 1 84.19 518 SER A C 1
ATOM 4144 O O . SER A 1 518 ? -40.219 -31.812 -5.883 1 84.19 518 SER A O 1
ATOM 4146 N N . TYR A 1 519 ? -39.812 -33.938 -5.773 1 85.94 519 TYR A N 1
ATOM 4147 C CA . TYR A 1 519 ? -41.031 -34.188 -4.977 1 85.94 519 TYR A CA 1
ATOM 4148 C C . TYR A 1 519 ? -40.875 -33.531 -3.602 1 85.94 519 TYR A C 1
ATOM 4150 O O . TYR A 1 519 ? -41.844 -32.938 -3.098 1 85.94 519 TYR A O 1
ATOM 4158 N N . LEU A 1 520 ? -39.781 -33.656 -3.033 1 83.31 520 LEU A N 1
ATOM 4159 C CA . LEU A 1 520 ? -39.531 -33.031 -1.725 1 83.31 520 LEU A CA 1
ATOM 4160 C C . LEU A 1 520 ? -39.625 -31.516 -1.8 1 83.31 520 LEU A C 1
ATOM 4162 O O . LEU A 1 520 ? -40.188 -30.875 -0.91 1 83.31 520 LEU A O 1
ATOM 4166 N N . ILE A 1 521 ? -39.062 -31.016 -2.787 1 80.88 521 ILE A N 1
ATOM 4167 C CA . ILE A 1 521 ? -39.094 -29.562 -2.984 1 80.88 521 ILE A CA 1
ATOM 4168 C C . ILE A 1 521 ? -40.562 -29.125 -3.164 1 80.88 521 ILE A C 1
ATOM 4170 O O . ILE A 1 521 ? -40.969 -28.125 -2.568 1 80.88 521 ILE A O 1
ATOM 4174 N N . TYR A 1 522 ? -41.25 -29.875 -3.963 1 82.19 522 TYR A N 1
ATOM 4175 C CA . TYR A 1 522 ? -42.656 -29.594 -4.184 1 82.19 522 TYR A CA 1
ATOM 4176 C C . TYR A 1 522 ? -43.438 -29.656 -2.877 1 82.19 522 TYR A C 1
ATOM 4178 O O . TYR A 1 522 ? -44.281 -28.797 -2.6 1 82.19 522 TYR A O 1
ATOM 4186 N N . SER A 1 523 ? -43.125 -30.609 -2.094 1 84.94 523 SER A N 1
ATOM 4187 C CA . SER A 1 523 ? -43.812 -30.797 -0.816 1 84.94 523 SER A CA 1
ATOM 4188 C C . SER A 1 523 ? -43.531 -29.625 0.134 1 84.94 523 SER A C 1
ATOM 4190 O O . SER A 1 523 ? -44.438 -29.188 0.852 1 84.94 523 SER A O 1
ATOM 4192 N N . VAL A 1 524 ? -42.344 -29.188 0.136 1 81.31 524 VAL A N 1
ATOM 4193 C CA . VAL A 1 524 ? -41.969 -28.078 1.001 1 81.31 524 VAL A CA 1
ATOM 4194 C C . VAL A 1 524 ? -42.688 -26.797 0.538 1 81.31 524 VAL A C 1
ATOM 4196 O O . VAL A 1 524 ? -43.219 -26.062 1.355 1 81.31 524 VAL A O 1
ATOM 4199 N N . PHE A 1 525 ? -42.656 -26.625 -0.752 1 82.62 525 PHE A N 1
ATOM 4200 C CA . PHE A 1 525 ? -43.344 -25.453 -1.289 1 82.62 525 PHE A CA 1
ATOM 4201 C C . PHE A 1 525 ? -44.844 -25.516 -1.015 1 82.62 525 PHE A C 1
ATOM 4203 O O . PHE A 1 525 ? -45.469 -24.5 -0.708 1 82.62 525 PHE A O 1
ATOM 4210 N N . ARG A 1 526 ? -45.344 -26.625 -1.137 1 79.88 526 ARG A N 1
ATOM 4211 C CA . ARG A 1 526 ? -46.781 -26.812 -0.85 1 79.88 526 ARG A CA 1
ATOM 4212 C C . ARG A 1 526 ? -47.094 -26.531 0.618 1 79.88 526 ARG A C 1
ATOM 4214 O O . ARG A 1 526 ? -48.094 -25.922 0.937 1 79.88 526 ARG A O 1
ATOM 4221 N N . THR A 1 527 ? -46.219 -26.969 1.385 1 80.12 527 THR A N 1
ATOM 4222 C CA . THR A 1 527 ? -46.406 -26.75 2.814 1 80.12 527 THR A CA 1
ATOM 4223 C C . THR A 1 527 ? -46.281 -25.25 3.139 1 80.12 527 THR A C 1
ATOM 4225 O O . THR A 1 527 ? -47.062 -24.719 3.93 1 80.12 527 THR A O 1
ATOM 4228 N N . ILE A 1 528 ? -45.312 -24.609 2.557 1 75.75 528 ILE A N 1
ATOM 4229 C CA . ILE A 1 528 ? -45.125 -23.188 2.777 1 75.75 528 ILE A CA 1
ATOM 4230 C C . ILE A 1 528 ? -46.344 -22.406 2.25 1 75.75 528 ILE A C 1
ATOM 4232 O O . ILE A 1 528 ? -46.844 -21.5 2.918 1 75.75 528 ILE A O 1
ATOM 4236 N N . TYR A 1 529 ? -46.75 -22.797 1.06 1 76.31 529 TYR A N 1
ATOM 4237 C CA . TYR A 1 529 ? -47.938 -22.172 0.46 1 76.31 529 TYR A CA 1
ATOM 4238 C C . TYR A 1 529 ? -49.156 -22.375 1.337 1 76.31 529 TYR A C 1
ATOM 4240 O O . TYR A 1 529 ? -49.938 -21.438 1.564 1 76.31 529 TYR A O 1
ATOM 4248 N N . SER A 1 530 ? -49.312 -23.516 1.838 1 76.19 530 SER A N 1
ATOM 4249 C CA . SER A 1 530 ? -50.438 -23.828 2.719 1 76.19 530 SER A CA 1
ATOM 4250 C C . SER A 1 530 ? -50.344 -23.016 4.012 1 76.19 530 SER A C 1
ATOM 4252 O O . SER A 1 530 ? -51.375 -22.547 4.512 1 76.19 530 SER A O 1
ATOM 4254 N N . ALA A 1 531 ? -49.156 -22.844 4.441 1 74.31 531 ALA A N 1
ATOM 4255 C CA . ALA A 1 531 ? -48.938 -22.062 5.66 1 74.31 531 ALA A CA 1
ATOM 4256 C C . ALA A 1 531 ? -49.219 -20.578 5.418 1 74.31 531 ALA A C 1
ATOM 4258 O O . ALA A 1 531 ? -49.812 -19.906 6.27 1 74.31 531 ALA A O 1
ATOM 4259 N N . PHE A 1 532 ? -48.75 -20.172 4.309 1 73.19 532 PHE A N 1
ATOM 4260 C CA . PHE A 1 532 ? -49 -18.781 3.934 1 73.19 532 PHE A CA 1
ATOM 4261 C C . PHE A 1 532 ? -50.469 -18.516 3.754 1 73.19 532 PHE A C 1
ATOM 4263 O O . PHE A 1 532 ? -50.969 -17.469 4.141 1 73.19 532 PHE A O 1
ATOM 4270 N N . CYS A 1 533 ? -51.125 -19.391 3.096 1 71.81 533 CYS A N 1
ATOM 4271 C CA . CYS A 1 533 ? -52.562 -19.25 2.879 1 71.81 533 CYS A CA 1
ATOM 4272 C C . CYS A 1 533 ? -53.312 -19.234 4.203 1 71.81 533 CYS A C 1
ATOM 4274 O O . CYS A 1 533 ? -54.406 -18.625 4.305 1 71.81 533 CYS A O 1
ATOM 4276 N N . VAL A 1 534 ? -52.781 -19.844 5.09 1 66.62 534 VAL A N 1
ATOM 4277 C CA . VAL A 1 534 ? -53.406 -19.828 6.418 1 66.62 534 VAL A CA 1
ATOM 4278 C C . VAL A 1 534 ? -53.156 -18.469 7.074 1 66.62 534 VAL A C 1
ATOM 4280 O O . VAL A 1 534 ? -54.031 -17.953 7.773 1 66.62 534 VAL A O 1
ATOM 4283 N N . ILE A 1 535 ? -52.031 -17.922 6.836 1 62.75 535 ILE A N 1
ATOM 4284 C CA . ILE A 1 535 ? -51.688 -16.672 7.496 1 62.75 535 ILE A CA 1
ATOM 4285 C C . ILE A 1 535 ? -52.281 -15.492 6.734 1 62.75 535 ILE A C 1
ATOM 4287 O O . ILE A 1 535 ? -52.75 -14.523 7.344 1 62.75 535 ILE A O 1
ATOM 4291 N N . VAL A 1 536 ? -52.25 -15.547 5.406 1 58.03 536 VAL A N 1
ATOM 4292 C CA . VAL A 1 536 ? -52.844 -14.5 4.609 1 58.03 536 VAL A CA 1
ATOM 4293 C C . VAL A 1 536 ? -54.156 -15 4.016 1 58.03 536 VAL A C 1
ATOM 4295 O O . VAL A 1 536 ? -54.156 -15.844 3.113 1 58.03 536 VAL A O 1
ATOM 4298 N N . PRO A 1 537 ? -55.188 -14.891 4.805 1 47.66 537 PRO A N 1
ATOM 4299 C CA . PRO A 1 537 ? -56.438 -15.312 4.188 1 47.66 537 PRO A CA 1
ATOM 4300 C C . PRO A 1 537 ? -56.688 -14.688 2.812 1 47.66 537 PRO A C 1
ATOM 4302 O O . PRO A 1 537 ? -56.5 -13.477 2.646 1 47.66 537 PRO A O 1
ATOM 4305 N N . VAL A 1 538 ? -56.469 -15.445 1.924 1 42.44 538 VAL A N 1
ATOM 4306 C CA . VAL A 1 538 ? -56.938 -14.844 0.679 1 42.44 538 VAL A CA 1
ATOM 4307 C C . VAL A 1 538 ? -58.469 -14.641 0.743 1 42.44 538 VAL A C 1
ATOM 4309 O O . VAL A 1 538 ? -59.219 -15.555 1.11 1 42.44 538 VAL A O 1
ATOM 4312 N N . MET B 1 1 ? -7.305 58.281 32.875 1 44.34 1 MET B N 1
ATOM 4313 C CA . MET B 1 1 ? -8.328 59.156 32.312 1 44.34 1 MET B CA 1
ATOM 4314 C C . MET B 1 1 ? -8.57 58.875 30.844 1 44.34 1 MET B C 1
ATOM 4316 O O . MET B 1 1 ? -9.719 58.875 30.391 1 44.34 1 MET B O 1
ATOM 4320 N N . GLU B 1 2 ? -7.406 58.875 30.016 1 48.78 2 GLU B N 1
ATOM 4321 C CA . GLU B 1 2 ? -7.445 58.688 28.562 1 48.78 2 GLU B CA 1
ATOM 4322 C C . GLU B 1 2 ? -7.863 57.281 28.188 1 48.78 2 GLU B C 1
ATOM 4324 O O . GLU B 1 2 ? -8.406 57.062 27.094 1 48.78 2 GLU B O 1
ATOM 4329 N N . VAL B 1 3 ? -7.594 56.375 29.078 1 61.06 3 VAL B N 1
ATOM 4330 C CA . VAL B 1 3 ? -7.969 54.969 28.938 1 61.06 3 VAL B CA 1
ATOM 4331 C C . VAL B 1 3 ? -9.484 54.812 29.047 1 61.06 3 VAL B C 1
ATOM 4333 O O . VAL B 1 3 ? -10.078 53.906 28.453 1 61.06 3 VAL B O 1
ATOM 4336 N N . ASP B 1 4 ? -10.148 55.656 29.672 1 60.19 4 ASP B N 1
ATOM 4337 C CA . ASP B 1 4 ? -11.586 55.562 29.891 1 60.19 4 ASP B CA 1
ATOM 4338 C C . ASP B 1 4 ? -12.359 55.906 28.609 1 60.19 4 ASP B C 1
ATOM 4340 O O . ASP B 1 4 ? -13.531 55.531 28.484 1 60.19 4 ASP B O 1
ATOM 4344 N N . THR B 1 5 ? -11.664 56.469 27.641 1 78.69 5 THR B N 1
ATOM 4345 C CA . THR B 1 5 ? -12.336 56.875 26.406 1 78.69 5 THR B CA 1
ATOM 4346 C C . THR B 1 5 ? -12.117 55.844 25.297 1 78.69 5 THR B C 1
ATOM 4348 O O . THR B 1 5 ? -12.75 55.906 24.25 1 78.69 5 THR B O 1
ATOM 4351 N N . LEU B 1 6 ? -11.43 54.781 25.625 1 89.5 6 LEU B N 1
ATOM 4352 C CA . LEU B 1 6 ? -11.109 53.812 24.594 1 89.5 6 LEU B CA 1
ATOM 4353 C C . LEU B 1 6 ? -12.188 52.719 24.516 1 89.5 6 LEU B C 1
ATOM 4355 O O . LEU B 1 6 ? -12.828 52.406 25.516 1 89.5 6 LEU B O 1
ATOM 4359 N N . ASP B 1 7 ? -12.336 52.25 23.328 1 94.75 7 ASP B N 1
ATOM 4360 C CA . ASP B 1 7 ? -13.211 51.094 23.141 1 94.75 7 ASP B CA 1
ATOM 4361 C C . ASP B 1 7 ? -12.766 49.906 24 1 94.75 7 ASP B C 1
ATOM 4363 O O . ASP B 1 7 ? -11.57 49.719 24.219 1 94.75 7 ASP B O 1
ATOM 4367 N N . ILE B 1 8 ? -13.664 49.219 24.547 1 95.31 8 ILE B N 1
ATOM 4368 C CA . ILE B 1 8 ? -13.391 48.094 25.438 1 95.31 8 ILE B CA 1
ATOM 4369 C C . ILE B 1 8 ? -12.438 47.125 24.766 1 95.31 8 ILE B C 1
ATOM 4371 O O . ILE B 1 8 ? -11.578 46.531 25.422 1 95.31 8 ILE B O 1
ATOM 4375 N N . ALA B 1 9 ? -12.617 46.844 23.484 1 95.56 9 ALA B N 1
ATOM 4376 C CA . ALA B 1 9 ? -11.734 45.938 22.75 1 95.56 9 ALA B CA 1
ATOM 4377 C C . ALA B 1 9 ? -10.305 46.469 22.719 1 95.56 9 ALA B C 1
ATOM 4379 O O . ALA B 1 9 ? -9.352 45.688 22.859 1 95.56 9 ALA B O 1
ATOM 4380 N N . GLU B 1 10 ? -10.164 47.719 22.5 1 96 10 GLU B N 1
ATOM 4381 C CA . GLU B 1 10 ? -8.852 48.344 22.5 1 96 10 GLU B CA 1
ATOM 4382 C C . GLU B 1 10 ? -8.195 48.281 23.875 1 96 10 GLU B C 1
ATOM 4384 O O . GLU B 1 10 ? -6.977 48.125 23.984 1 96 10 GLU B O 1
ATOM 4389 N N . ARG B 1 11 ? -8.977 48.406 24.875 1 96.38 11 ARG B N 1
ATOM 4390 C CA . ARG B 1 11 ? -8.461 48.281 26.234 1 96.38 11 ARG B CA 1
ATOM 4391 C C . ARG B 1 11 ? -7.883 46.906 26.484 1 96.38 11 ARG B C 1
ATOM 4393 O O . ARG B 1 11 ? -6.859 46.75 27.156 1 96.38 11 ARG B O 1
ATOM 4400 N N . HIS B 1 12 ? -8.602 45.938 26 1 95.75 12 HIS B N 1
ATOM 4401 C CA . HIS B 1 12 ? -8.117 44.562 26.156 1 95.75 12 HIS B CA 1
ATOM 4402 C C . HIS B 1 12 ? -6.84 44.344 25.344 1 95.75 12 HIS B C 1
ATOM 4404 O O . HIS B 1 12 ? -5.945 43.625 25.781 1 95.75 12 HIS B O 1
ATOM 4410 N N . GLU B 1 13 ? -6.75 44.906 24.125 1 96.31 13 GLU B N 1
ATOM 4411 C CA . GLU B 1 13 ? -5.527 44.812 23.344 1 96.31 13 GLU B CA 1
ATOM 4412 C C . GLU B 1 13 ? -4.336 45.406 24.094 1 96.31 13 GLU B C 1
ATOM 4414 O O . GLU B 1 13 ? -3.262 44.812 24.141 1 96.31 13 GLU B O 1
ATOM 4419 N N . LEU B 1 14 ? -4.547 46.594 24.688 1 96 14 LEU B N 1
ATOM 4420 C CA . LEU B 1 14 ? -3.49 47.25 25.422 1 96 14 LEU B CA 1
ATOM 4421 C C . LEU B 1 14 ? -3.053 46.438 26.625 1 96 14 LEU B C 1
ATOM 4423 O O . LEU B 1 14 ? -1.864 46.375 26.953 1 96 14 LEU B O 1
ATOM 4427 N N . ALA B 1 15 ? -4.031 45.844 27.281 1 95.88 15 ALA B N 1
ATOM 4428 C CA . ALA B 1 15 ? -3.723 45 28.438 1 95.88 15 ALA B CA 1
ATOM 4429 C C . ALA B 1 15 ? -2.855 43.812 28.031 1 95.88 15 ALA B C 1
ATOM 4431 O O . ALA B 1 15 ? -1.961 43.406 28.766 1 95.88 15 ALA B O 1
ATOM 4432 N N . LEU B 1 16 ? -3.139 43.25 26.891 1 96.06 16 LEU B N 1
ATOM 4433 C CA . LEU B 1 16 ? -2.35 42.125 26.375 1 96.06 16 LEU B CA 1
ATOM 4434 C C . LEU B 1 16 ? -0.953 42.594 25.969 1 96.06 16 LEU B C 1
ATOM 4436 O O . LEU B 1 16 ? 0.029 41.875 26.203 1 96.06 16 LEU B O 1
ATOM 4440 N N . LEU B 1 17 ? -0.855 43.781 25.391 1 96 17 LEU B N 1
ATOM 4441 C CA . LEU B 1 17 ? 0.431 44.344 25 1 96 17 LEU B CA 1
ATOM 4442 C C . LEU B 1 17 ? 1.306 44.625 26.219 1 96 17 LEU B C 1
ATOM 4444 O O . LEU B 1 17 ? 2.531 44.5 26.156 1 96 17 LEU B O 1
ATOM 4448 N N . GLU B 1 18 ? 0.7 44.938 27.312 1 96.19 18 GLU B N 1
ATOM 4449 C CA . GLU B 1 18 ? 1.423 45.219 28.547 1 96.19 18 GLU B CA 1
ATOM 4450 C C . GLU B 1 18 ? 2.135 43.969 29.062 1 96.19 18 GLU B C 1
ATOM 4452 O O . GLU B 1 18 ? 3.139 44.062 29.781 1 96.19 18 GLU B O 1
ATOM 4457 N N . LYS B 1 19 ? 1.663 42.875 28.703 1 95.69 19 LYS B N 1
ATOM 4458 C CA . LYS B 1 19 ? 2.285 41.594 29.125 1 95.69 19 LYS B CA 1
ATOM 4459 C C . LYS B 1 19 ? 3.658 41.438 28.484 1 95.69 19 LYS B C 1
ATOM 4461 O O . LYS B 1 19 ? 4.453 40.594 28.922 1 95.69 19 LYS B O 1
ATOM 4466 N N . GLN B 1 20 ? 3.963 42.281 27.484 1 96.44 20 GLN B N 1
ATOM 4467 C CA . GLN B 1 20 ? 5.25 42.219 26.812 1 96.44 20 GLN B CA 1
ATOM 4468 C C . GLN B 1 20 ? 6.316 43 27.562 1 96.44 20 GLN B C 1
ATOM 4470 O O . GLN B 1 20 ? 7.496 42.969 27.203 1 96.44 20 GLN B O 1
ATOM 4475 N N . ARG B 1 21 ? 5.992 43.625 28.609 1 96.94 21 ARG B N 1
ATOM 4476 C CA . ARG B 1 21 ? 6.867 44.562 29.297 1 96.94 21 ARG B CA 1
ATOM 4477 C C . ARG B 1 21 ? 8.164 43.875 29.719 1 96.94 21 ARG B C 1
ATOM 4479 O O . ARG B 1 21 ? 9.25 44.438 29.531 1 96.94 21 ARG B O 1
ATOM 4486 N N . PRO B 1 22 ? 8.055 42.656 30.375 1 96.25 22 PRO B N 1
ATOM 4487 C CA . PRO B 1 22 ? 9.312 42 30.75 1 96.25 22 PRO B CA 1
ATOM 4488 C C . PRO B 1 22 ? 10.219 41.75 29.562 1 96.25 22 PRO B C 1
ATOM 4490 O O . PRO B 1 22 ? 11.445 41.875 29.672 1 96.25 22 PRO B O 1
ATOM 4493 N N . MET B 1 23 ? 9.719 41.375 28.453 1 97.12 23 MET B N 1
ATOM 4494 C CA . MET B 1 23 ? 10.484 41.125 27.25 1 97.12 23 MET B CA 1
ATOM 4495 C C . MET B 1 23 ? 11.07 42.438 26.703 1 97.12 23 MET B C 1
ATOM 4497 O O . MET B 1 23 ? 12.258 42.5 26.375 1 97.12 23 MET B O 1
ATOM 4501 N N . ASN B 1 24 ? 10.258 43.469 26.594 1 96.25 24 ASN B N 1
ATOM 4502 C CA . ASN B 1 24 ? 10.664 44.75 26.031 1 96.25 24 ASN B CA 1
ATOM 4503 C C . ASN B 1 24 ? 11.797 45.406 26.828 1 96.25 24 ASN B C 1
ATOM 4505 O O . ASN B 1 24 ? 12.594 46.156 26.281 1 96.25 24 ASN B O 1
ATOM 4509 N N . ALA B 1 25 ? 11.906 45 28.047 1 97.12 25 ALA B N 1
ATOM 4510 C CA . ALA B 1 25 ? 12.922 45.562 28.938 1 97.12 25 ALA B CA 1
ATOM 4511 C C . ALA B 1 25 ? 14.305 45.031 28.594 1 97.12 25 ALA B C 1
ATOM 4513 O O . ALA B 1 25 ? 15.312 45.688 28.875 1 97.12 25 ALA B O 1
ATOM 4514 N N . VAL B 1 26 ? 14.352 43.875 27.969 1 97.56 26 VAL B N 1
ATOM 4515 C CA . VAL B 1 26 ? 15.664 43.25 27.875 1 97.56 26 VAL B CA 1
ATOM 4516 C C . VAL B 1 26 ? 15.945 42.875 26.422 1 97.56 26 VAL B C 1
ATOM 4518 O O . VAL B 1 26 ? 17.094 42.625 26.047 1 97.56 26 VAL B O 1
ATOM 4521 N N . ILE B 1 27 ? 15.016 42.906 25.516 1 97.38 27 ILE B N 1
ATOM 4522 C CA . ILE B 1 27 ? 15.125 42.344 24.172 1 97.38 27 ILE B CA 1
ATOM 4523 C C . ILE B 1 27 ? 16.172 43.125 23.375 1 97.38 27 ILE B C 1
ATOM 4525 O O . ILE B 1 27 ? 16.859 42.531 22.531 1 97.38 27 ILE B O 1
ATOM 4529 N N . ASP B 1 28 ? 16.375 44.438 23.641 1 96.5 28 ASP B N 1
ATOM 4530 C CA . ASP B 1 28 ? 17.25 45.281 22.812 1 96.5 28 ASP B CA 1
ATOM 4531 C C . ASP B 1 28 ? 18.688 45.219 23.312 1 96.5 28 ASP B C 1
ATOM 4533 O O . ASP B 1 28 ? 19.594 45.75 22.656 1 96.5 28 ASP B O 1
ATOM 4537 N N . LEU B 1 29 ? 18.906 44.531 24.422 1 96.44 29 LEU B N 1
ATOM 4538 C CA . LEU B 1 29 ? 20.266 44.469 24.969 1 96.44 29 LEU B CA 1
ATOM 4539 C C . LEU B 1 29 ? 21.125 43.531 24.109 1 96.44 29 LEU B C 1
ATOM 4541 O O . LEU B 1 29 ? 22.344 43.75 24.016 1 96.44 29 LEU B O 1
ATOM 4545 N N . GLY B 1 30 ? 20.562 42.531 23.547 1 95.94 30 GLY B N 1
ATOM 4546 C CA . GLY B 1 30 ? 21.266 41.625 22.656 1 95.94 30 GLY B CA 1
ATOM 4547 C C . GLY B 1 30 ? 22.297 40.781 23.359 1 95.94 30 GLY B C 1
ATOM 4548 O O . GLY B 1 30 ? 23.234 40.25 22.719 1 95.94 30 GLY B O 1
ATOM 4549 N N . THR B 1 31 ? 22.156 40.531 24.672 1 95.81 31 THR B N 1
ATOM 4550 C CA . THR B 1 31 ? 23.234 39.906 25.422 1 95.81 31 THR B CA 1
ATOM 4551 C C . THR B 1 31 ? 22.797 38.531 25.922 1 95.81 31 THR B C 1
ATOM 4553 O O . THR B 1 31 ? 23.609 37.781 26.484 1 95.81 31 THR B O 1
ATOM 4556 N N . SER B 1 32 ? 21.547 38.156 25.703 1 97.69 32 SER B N 1
ATOM 4557 C CA . SER B 1 32 ? 21.109 36.875 26.219 1 97.69 32 SER B CA 1
ATOM 4558 C C . SER B 1 32 ? 21.781 35.719 25.484 1 97.69 32 SER B C 1
ATOM 4560 O O . SER B 1 32 ? 22.188 35.875 24.328 1 97.69 32 SER B O 1
ATOM 4562 N N . PRO B 1 33 ? 21.938 34.531 26.094 1 98.38 33 PRO B N 1
ATOM 4563 C CA . PRO B 1 33 ? 22.594 33.406 25.453 1 98.38 33 PRO B CA 1
ATOM 4564 C C . PRO B 1 33 ? 21.953 33 24.125 1 98.38 33 PRO B C 1
ATOM 4566 O O . PRO B 1 33 ? 22.672 32.719 23.156 1 98.38 33 PRO B O 1
ATOM 4569 N N . VAL B 1 34 ? 20.672 33 24.031 1 98.69 34 VAL B N 1
ATOM 4570 C CA . VAL B 1 34 ? 19.984 32.656 22.797 1 98.69 34 VAL B CA 1
ATOM 4571 C C . VAL B 1 34 ? 20.266 33.719 21.734 1 98.69 34 VAL B C 1
ATOM 4573 O O . VAL B 1 34 ? 20.516 33.375 20.562 1 98.69 34 VAL B O 1
ATOM 4576 N N . GLN B 1 35 ? 20.188 35 22.109 1 98.69 35 GLN B N 1
ATOM 4577 C CA . GLN B 1 35 ? 20.516 36.062 21.172 1 98.69 35 GLN B CA 1
ATOM 4578 C C . GLN B 1 35 ? 21.953 35.906 20.641 1 98.69 35 GLN B C 1
ATOM 4580 O O . GLN B 1 35 ? 22.203 36.094 19.453 1 98.69 35 GLN B O 1
ATOM 4585 N N . GLN B 1 36 ? 22.828 35.625 21.547 1 98.56 36 GLN B N 1
ATOM 4586 C CA . GLN B 1 36 ? 24.219 35.469 21.172 1 98.56 36 GLN B CA 1
ATOM 4587 C C . GLN B 1 36 ? 24.422 34.281 20.25 1 98.56 36 GLN B C 1
ATOM 4589 O O . GLN B 1 36 ? 25.281 34.312 19.359 1 98.56 36 GLN B O 1
ATOM 4594 N N . PHE B 1 37 ? 23.688 33.25 20.453 1 98.5 37 PHE B N 1
ATOM 4595 C CA . PHE B 1 37 ? 23.766 32.062 19.625 1 98.5 37 PHE B CA 1
ATOM 4596 C C . PHE B 1 37 ? 23.453 32.375 18.172 1 98.5 37 PHE B C 1
ATOM 4598 O O . PHE B 1 37 ? 24.078 31.812 17.266 1 98.5 37 PHE B O 1
ATOM 4605 N N . TYR B 1 38 ? 22.562 33.281 17.906 1 98.62 38 TYR B N 1
ATOM 4606 C CA . TYR B 1 38 ? 22.109 33.562 16.547 1 98.62 38 TYR B CA 1
ATOM 4607 C C . TYR B 1 38 ? 22.812 34.781 15.977 1 98.62 38 TYR B C 1
ATOM 4609 O O . TYR B 1 38 ? 22.594 35.156 14.82 1 98.62 38 TYR B O 1
ATOM 4617 N N . LYS B 1 39 ? 23.625 35.469 16.766 1 98.62 39 LYS B N 1
ATOM 4618 C CA . LYS B 1 39 ? 24.281 36.688 16.328 1 98.62 39 LYS B CA 1
ATOM 4619 C C . LYS B 1 39 ? 25.141 36.438 15.086 1 98.62 39 LYS B C 1
ATOM 4621 O O . LYS B 1 39 ? 25.984 35.531 15.086 1 98.62 39 LYS B O 1
ATOM 4626 N N . GLY B 1 40 ? 24.859 37.156 14.039 1 98.25 40 GLY B N 1
ATOM 4627 C CA . GLY B 1 40 ? 25.672 37.094 12.836 1 98.25 40 GLY B CA 1
ATOM 4628 C C . GLY B 1 40 ? 25.406 35.875 11.992 1 98.25 40 GLY B C 1
ATOM 4629 O O . GLY B 1 40 ? 26.156 35.562 11.062 1 98.25 40 GLY B O 1
ATOM 4630 N N . THR B 1 41 ? 24.391 35.156 12.273 1 98.5 41 THR B N 1
ATOM 4631 C CA . THR B 1 41 ? 24.109 33.906 11.539 1 98.5 41 THR B CA 1
ATOM 4632 C C . THR B 1 41 ? 23.344 34.188 10.258 1 98.5 41 THR B C 1
ATOM 4634 O O . THR B 1 41 ? 22.656 35.219 10.148 1 98.5 41 THR B O 1
ATOM 4637 N N . THR B 1 42 ? 23.547 33.375 9.289 1 98.75 42 THR B N 1
ATOM 4638 C CA . THR B 1 42 ? 22.75 33.312 8.062 1 98.75 42 THR B CA 1
ATOM 4639 C C . THR B 1 42 ? 21.781 32.125 8.109 1 98.75 42 THR B C 1
ATOM 4641 O O . THR B 1 42 ? 22.188 30.984 8.258 1 98.75 42 THR B O 1
ATOM 4644 N N . ILE B 1 43 ? 20.5 32.469 7.898 1 98.81 43 ILE B N 1
ATOM 4645 C CA . ILE B 1 43 ? 19.453 31.469 8.094 1 98.81 43 ILE B CA 1
ATOM 4646 C C . ILE B 1 43 ? 18.859 31.078 6.738 1 98.81 43 ILE B C 1
ATOM 4648 O O . ILE B 1 43 ? 18.594 31.953 5.906 1 98.81 43 ILE B O 1
ATOM 4652 N N . PHE B 1 44 ? 18.75 29.781 6.48 1 98.88 44 PHE B N 1
ATOM 4653 C CA . PHE B 1 44 ? 17.938 29.297 5.379 1 98.88 44 PHE B CA 1
ATOM 4654 C C . PHE B 1 44 ? 16.578 28.828 5.883 1 98.88 44 PHE B C 1
ATOM 4656 O O . PHE B 1 44 ? 16.5 27.922 6.719 1 98.88 44 PHE B O 1
ATOM 4663 N N . LEU B 1 45 ? 15.531 29.453 5.352 1 98.81 45 LEU B N 1
ATOM 4664 C CA . LEU B 1 45 ? 14.18 29.234 5.84 1 98.81 45 LEU B CA 1
ATOM 4665 C C . LEU B 1 45 ? 13.273 28.688 4.734 1 98.81 45 LEU B C 1
ATOM 4667 O O . LEU B 1 45 ? 13.172 29.297 3.666 1 98.81 45 LEU B O 1
ATOM 4671 N N . THR B 1 46 ? 12.719 27.5 4.969 1 98.69 46 THR B N 1
ATOM 4672 C CA . THR B 1 46 ? 11.594 27.062 4.141 1 98.69 46 THR B CA 1
ATOM 4673 C C . THR B 1 46 ? 10.273 27.266 4.867 1 98.69 46 THR B C 1
ATOM 4675 O O . THR B 1 46 ? 10.227 27.25 6.098 1 98.69 46 THR B O 1
ATOM 4678 N N . GLY B 1 47 ? 9.211 27.578 4.148 1 97.56 47 GLY B N 1
ATOM 4679 C CA . GLY B 1 47 ? 7.914 27.844 4.75 1 97.56 47 GLY B CA 1
ATOM 4680 C C . GLY B 1 47 ? 7.754 29.266 5.227 1 97.56 47 GLY B C 1
ATOM 4681 O O . GLY B 1 47 ? 6.852 29.562 6.012 1 97.56 47 GLY B O 1
ATOM 4682 N N . GLY B 1 48 ? 8.586 30.125 4.742 1 96.75 48 GLY B N 1
ATOM 4683 C CA . GLY B 1 48 ? 8.57 31.5 5.191 1 96.75 48 GLY B CA 1
ATOM 4684 C C . GLY B 1 48 ? 7.316 32.25 4.766 1 96.75 48 GLY B C 1
ATOM 4685 O O . GLY B 1 48 ? 6.965 33.281 5.363 1 96.75 48 GLY B O 1
ATOM 4686 N N . SER B 1 49 ? 6.656 31.766 3.754 1 95 49 SER B N 1
ATOM 4687 C CA . SER B 1 49 ? 5.438 32.406 3.275 1 95 49 SER B CA 1
ATOM 4688 C C . SER B 1 49 ? 4.227 31.984 4.098 1 95 49 SER B C 1
ATOM 4690 O O . SER B 1 49 ? 3.15 32.562 3.982 1 95 49 SER B O 1
ATOM 4692 N N . GLY B 1 50 ? 4.402 31.031 4.969 1 94.88 50 GLY B N 1
ATOM 4693 C CA . GLY B 1 50 ? 3.301 30.5 5.754 1 94.88 50 GLY B CA 1
ATOM 4694 C C . GLY B 1 50 ? 3.104 31.219 7.074 1 94.88 50 GLY B C 1
ATOM 4695 O O . GLY B 1 50 ? 3.857 32.125 7.402 1 94.88 50 GLY B O 1
ATOM 4696 N N . PHE B 1 51 ? 2.158 30.719 7.797 1 95.88 51 PHE B N 1
ATOM 4697 C CA . PHE B 1 51 ? 1.721 31.297 9.055 1 95.88 51 PHE B CA 1
ATOM 4698 C C . PHE B 1 51 ? 2.859 31.328 10.07 1 95.88 51 PHE B C 1
ATOM 4700 O O . PHE B 1 51 ? 3.256 32.375 10.547 1 95.88 51 PHE B O 1
ATOM 4707 N N . LEU B 1 52 ? 3.496 30.141 10.312 1 97.12 52 LEU B N 1
ATOM 4708 C CA . LEU B 1 52 ? 4.602 30.031 11.258 1 97.12 52 LEU B CA 1
ATOM 4709 C C . LEU B 1 52 ? 5.828 30.781 10.75 1 97.12 52 LEU B C 1
ATOM 4711 O O . LEU B 1 52 ? 6.531 31.438 11.531 1 97.12 52 LEU B O 1
ATOM 4715 N N . GLY B 1 53 ? 6.02 30.688 9.508 1 97.94 53 GLY B N 1
ATOM 4716 C CA . GLY B 1 53 ? 7.207 31.266 8.898 1 97.94 53 GLY B CA 1
ATOM 4717 C C . GLY B 1 53 ? 7.23 32.781 8.953 1 97.94 53 GLY B C 1
ATOM 4718 O O . GLY B 1 53 ? 8.273 33.375 9.234 1 97.94 53 GLY B O 1
ATOM 4719 N N . LYS B 1 54 ? 6.121 33.438 8.633 1 97.5 54 LYS B N 1
ATOM 4720 C CA . LYS B 1 54 ? 6.039 34.875 8.703 1 97.5 54 LYS B CA 1
ATOM 4721 C C . LYS B 1 54 ? 6.371 35.406 10.102 1 97.5 54 LYS B C 1
ATOM 4723 O O . LYS B 1 54 ? 7.176 36.312 10.258 1 97.5 54 LYS B O 1
ATOM 4728 N N . GLN B 1 55 ? 5.73 34.75 11.031 1 98.06 55 GLN B N 1
ATOM 4729 C CA . GLN B 1 55 ? 5.949 35.188 12.406 1 98.06 55 GLN B CA 1
ATOM 4730 C C . GLN B 1 55 ? 7.375 34.906 12.859 1 98.06 55 GLN B C 1
ATOM 4732 O O . GLN B 1 55 ? 7.961 35.656 13.633 1 98.06 55 GLN B O 1
ATOM 4737 N N . PHE B 1 56 ? 7.949 33.812 12.391 1 98.56 56 PHE B N 1
ATOM 4738 C CA . PHE B 1 56 ? 9.328 33.469 12.711 1 98.56 56 PHE B CA 1
ATOM 4739 C C . PHE B 1 56 ? 10.281 34.562 12.242 1 98.56 56 PHE B C 1
ATOM 4741 O O . PHE B 1 56 ? 11.156 35 12.992 1 98.56 56 PHE B O 1
ATOM 4748 N N . MET B 1 57 ? 10.102 34.969 10.992 1 98.56 57 MET B N 1
ATOM 4749 C CA . MET B 1 57 ? 10.961 36.031 10.438 1 98.56 57 MET B CA 1
ATOM 4750 C C . MET B 1 57 ? 10.836 37.312 11.25 1 98.56 57 MET B C 1
ATOM 4752 O O . MET B 1 57 ? 11.844 37.938 11.57 1 98.56 57 MET B O 1
ATOM 4756 N N . GLU B 1 58 ? 9.609 37.656 11.594 1 98.5 58 GLU B N 1
ATOM 4757 C CA . GLU B 1 58 ? 9.391 38.844 12.406 1 98.5 58 GLU B CA 1
ATOM 4758 C C . GLU B 1 58 ? 10.133 38.75 13.742 1 98.5 58 GLU B C 1
ATOM 4760 O O . GLU B 1 58 ? 10.852 39.688 14.133 1 98.5 58 GLU B O 1
ATOM 4765 N N . LYS B 1 59 ? 9.992 37.656 14.43 1 98.56 59 LYS B N 1
ATOM 4766 C CA . LYS B 1 59 ? 10.547 37.469 15.766 1 98.56 59 LYS B CA 1
ATOM 4767 C C . LYS B 1 59 ? 12.078 37.5 15.742 1 98.56 59 LYS B C 1
ATOM 4769 O O . LYS B 1 59 ? 12.711 38.125 16.578 1 98.56 59 LYS B O 1
ATOM 4774 N N . ILE B 1 60 ? 12.656 36.75 14.82 1 98.56 60 ILE B N 1
ATOM 4775 C CA . ILE B 1 60 ? 14.102 36.625 14.844 1 98.56 60 ILE B CA 1
ATOM 4776 C C . ILE B 1 60 ? 14.758 37.969 14.5 1 98.56 60 ILE B C 1
ATOM 4778 O O . ILE B 1 60 ? 15.797 38.312 15.062 1 98.56 60 ILE B O 1
ATOM 4782 N N . PHE B 1 61 ? 14.203 38.75 13.539 1 98.31 61 PHE B N 1
ATOM 4783 C CA . PHE B 1 61 ? 14.75 40.062 13.211 1 98.31 61 PHE B CA 1
ATOM 4784 C C . PHE B 1 61 ? 14.57 41.031 14.375 1 98.31 61 PHE B C 1
ATOM 4786 O O . PHE B 1 61 ? 15.43 41.875 14.609 1 98.31 61 PHE B O 1
ATOM 4793 N N . ARG B 1 62 ? 13.445 40.875 15.102 1 97.88 62 ARG B N 1
ATOM 4794 C CA . ARG B 1 62 ? 13.172 41.781 16.219 1 97.88 62 ARG B CA 1
ATOM 4795 C C . ARG B 1 62 ? 14.031 41.438 17.422 1 97.88 62 ARG B C 1
ATOM 4797 O O . ARG B 1 62 ? 14.469 42.344 18.156 1 97.88 62 ARG B O 1
ATOM 4804 N N . SER B 1 63 ? 14.359 40.188 17.625 1 98 63 SER B N 1
ATOM 4805 C CA . SER B 1 63 ? 14.945 39.75 18.891 1 98 63 SER B CA 1
ATOM 4806 C C . SER B 1 63 ? 16.438 39.5 18.734 1 98 63 SER B C 1
ATOM 4808 O O . SER B 1 63 ? 17.172 39.5 19.734 1 98 63 SER B O 1
ATOM 4810 N N . CYS B 1 64 ? 16.938 39.219 17.547 1 97.88 64 CYS B N 1
ATOM 4811 C CA . CYS B 1 64 ? 18.344 38.844 17.344 1 97.88 64 CYS B CA 1
ATOM 4812 C C . CYS B 1 64 ? 18.969 39.688 16.234 1 97.88 64 CYS B C 1
ATOM 4814 O O . CYS B 1 64 ? 18.281 40.219 15.391 1 97.88 64 CYS B O 1
ATOM 4816 N N . GLU B 1 65 ? 20.328 39.781 16.281 1 97.56 65 GLU B N 1
ATOM 4817 C CA . GLU B 1 65 ? 21.109 40.438 15.242 1 97.56 65 GLU B CA 1
ATOM 4818 C C . GLU B 1 65 ? 21.688 39.406 14.266 1 97.56 65 GLU B C 1
ATOM 4820 O O . GLU B 1 65 ? 22.859 39.062 14.336 1 97.56 65 GLU B O 1
ATOM 4825 N N . ILE B 1 66 ? 20.922 39.062 13.328 1 98.06 66 ILE B N 1
ATOM 4826 C CA . ILE B 1 66 ? 21.359 38.062 12.352 1 98.06 66 ILE B CA 1
ATOM 4827 C C . ILE B 1 66 ? 21.906 38.75 11.109 1 98.06 66 ILE B C 1
ATOM 4829 O O . ILE B 1 66 ? 21.703 39.969 10.922 1 98.06 66 ILE B O 1
ATOM 4833 N N . GLU B 1 67 ? 22.641 38.062 10.258 1 98 67 GLU B N 1
ATOM 4834 C CA . GLU B 1 67 ? 23.203 38.594 9.031 1 98 67 GLU B CA 1
ATOM 4835 C C . GLU B 1 67 ? 22.156 38.688 7.922 1 98 67 GLU B C 1
ATOM 4837 O O . GLU B 1 67 ? 21.938 39.75 7.344 1 98 67 GLU B O 1
ATOM 4842 N N . ARG B 1 68 ? 21.5 37.5 7.586 1 97.69 68 ARG B N 1
ATOM 4843 C CA . ARG B 1 68 ? 20.469 37.5 6.555 1 97.69 68 ARG B CA 1
ATOM 4844 C C . ARG B 1 68 ? 19.625 36.219 6.633 1 97.69 68 ARG B C 1
ATOM 4846 O O . ARG B 1 68 ? 20 35.281 7.332 1 97.69 68 ARG B O 1
ATOM 4853 N N . ILE B 1 69 ? 18.5 36.281 5.984 1 98.69 69 ILE B N 1
ATOM 4854 C CA . ILE B 1 69 ? 17.641 35.094 5.801 1 98.69 69 ILE B CA 1
ATOM 4855 C C . ILE B 1 69 ? 17.5 34.812 4.309 1 98.69 69 ILE B C 1
ATOM 4857 O O . ILE B 1 69 ? 17.125 35.688 3.523 1 98.69 69 ILE B O 1
ATOM 4861 N N . TYR B 1 70 ? 18 33.594 3.904 1 98.81 70 TYR B N 1
ATOM 4862 C CA . TYR B 1 70 ? 17.547 33.031 2.619 1 98.81 70 TYR B CA 1
ATOM 4863 C C . TYR B 1 70 ? 16.203 32.344 2.75 1 98.81 70 TYR B C 1
ATOM 4865 O O . TYR B 1 70 ? 16.031 31.438 3.559 1 98.81 70 TYR B O 1
ATOM 4873 N N . ILE B 1 71 ? 15.219 32.812 1.994 1 98.69 71 ILE B N 1
ATOM 4874 C CA . ILE B 1 71 ? 13.883 32.25 2.074 1 98.69 71 ILE B CA 1
ATOM 4875 C C . ILE B 1 71 ? 13.555 31.516 0.776 1 98.69 71 ILE B C 1
ATOM 4877 O O . ILE B 1 71 ? 13.68 32.094 -0.312 1 98.69 71 ILE B O 1
ATOM 4881 N N . LEU B 1 72 ? 13.188 30.219 0.87 1 98.69 72 LEU B N 1
ATOM 4882 C CA . LEU B 1 72 ? 12.781 29.438 -0.296 1 98.69 72 LEU B CA 1
ATOM 4883 C C . LEU B 1 72 ? 11.359 29.812 -0.721 1 98.69 72 LEU B C 1
ATOM 4885 O O . LEU B 1 72 ? 10.422 29.703 0.071 1 98.69 72 LEU B O 1
ATOM 4889 N N . LEU B 1 73 ? 11.258 30.281 -1.934 1 97.81 73 LEU B N 1
ATOM 4890 C CA . LEU B 1 73 ? 9.953 30.656 -2.479 1 97.81 73 LEU B CA 1
ATOM 4891 C C . LEU B 1 73 ? 9.758 30.047 -3.867 1 97.81 73 LEU B C 1
ATOM 4893 O O . LEU B 1 73 ? 10.719 29.906 -4.625 1 97.81 73 LEU B O 1
ATOM 4897 N N . ARG B 1 74 ? 8.617 29.641 -4.133 1 95.44 74 ARG B N 1
ATOM 4898 C CA . ARG B 1 74 ? 8.273 29.203 -5.484 1 95.44 74 ARG B CA 1
ATOM 4899 C C . ARG B 1 74 ? 7.355 30.203 -6.164 1 95.44 74 ARG B C 1
ATOM 4901 O O . ARG B 1 74 ? 6.527 30.844 -5.508 1 95.44 74 ARG B O 1
ATOM 4908 N N . PRO B 1 75 ? 7.523 30.375 -7.441 1 92.25 75 PRO B N 1
ATOM 4909 C CA . PRO B 1 75 ? 6.543 31.203 -8.141 1 92.25 75 PRO B CA 1
ATOM 4910 C C . PRO B 1 75 ? 5.129 30.625 -8.078 1 92.25 75 PRO B C 1
ATOM 4912 O O . PRO B 1 75 ? 4.949 29.406 -8.078 1 92.25 75 PRO B O 1
ATOM 4915 N N . LYS B 1 76 ? 4.211 31.406 -7.938 1 87.31 76 LYS B N 1
ATOM 4916 C CA . LYS B 1 76 ? 2.824 30.969 -7.84 1 87.31 76 LYS B CA 1
ATOM 4917 C C . LYS B 1 76 ? 1.88 31.969 -8.5 1 87.31 76 LYS B C 1
ATOM 4919 O O . LYS B 1 76 ? 1.991 33.188 -8.273 1 87.31 76 LYS B O 1
ATOM 4924 N N . LYS B 1 77 ? 0.925 31.656 -9.305 1 79.44 77 LYS B N 1
ATOM 4925 C CA . LYS B 1 77 ? -0.152 32.438 -9.922 1 79.44 77 LYS B CA 1
ATOM 4926 C C . LYS B 1 77 ? 0.4 33.625 -10.703 1 79.44 77 LYS B C 1
ATOM 4928 O O . LYS B 1 77 ? -0.066 34.75 -10.539 1 79.44 77 LYS B O 1
ATOM 4933 N N . GLY B 1 78 ? 1.418 33.406 -11.25 1 87.25 78 GLY B N 1
ATOM 4934 C CA . GLY B 1 78 ? 1.96 34.438 -12.125 1 87.25 78 GLY B CA 1
ATOM 4935 C C . GLY B 1 78 ? 2.84 35.438 -11.406 1 87.25 78 GLY B C 1
ATOM 4936 O O . GLY B 1 78 ? 3.307 36.406 -12.008 1 87.25 78 GLY B O 1
ATOM 4937 N N . LYS B 1 79 ? 3.068 35.281 -10.133 1 92.94 79 LYS B N 1
ATOM 4938 C CA . LYS B 1 79 ? 3.916 36.188 -9.359 1 92.94 79 LYS B CA 1
ATOM 4939 C C . LYS B 1 79 ? 5.324 35.625 -9.203 1 92.94 79 LYS B C 1
ATOM 4941 O O . LYS B 1 79 ? 5.496 34.438 -8.984 1 92.94 79 LYS B O 1
ATOM 4946 N N . THR B 1 80 ? 6.223 36.469 -9.43 1 95.69 80 THR B N 1
ATOM 4947 C CA . THR B 1 80 ? 7.621 36.094 -9.227 1 95.69 80 THR B CA 1
ATOM 4948 C C . THR B 1 80 ? 7.93 35.969 -7.738 1 95.69 80 THR B C 1
ATOM 4950 O O . THR B 1 80 ? 7.125 36.344 -6.891 1 95.69 80 THR B O 1
ATOM 4953 N N . ILE B 1 81 ? 9.023 35.406 -7.449 1 96.31 81 ILE B N 1
ATOM 4954 C CA . ILE B 1 81 ? 9.398 35.219 -6.051 1 96.31 81 ILE B CA 1
ATOM 4955 C C . ILE B 1 81 ? 9.633 36.562 -5.391 1 96.31 81 ILE B C 1
ATOM 4957 O O . ILE B 1 81 ? 9.367 36.719 -4.199 1 96.31 81 ILE B O 1
ATOM 4961 N N . ALA B 1 82 ? 10.086 37.562 -6.137 1 95.81 82 ALA B N 1
ATOM 4962 C CA . ALA B 1 82 ? 10.273 38.906 -5.605 1 95.81 82 ALA B CA 1
ATOM 4963 C C . ALA B 1 82 ? 8.93 39.562 -5.25 1 95.81 82 ALA B C 1
ATOM 4965 O O . ALA B 1 82 ? 8.797 40.188 -4.207 1 95.81 82 ALA B O 1
ATOM 4966 N N . GLN B 1 83 ? 8.031 39.375 -6.117 1 96.12 83 GLN B N 1
ATOM 4967 C CA . GLN B 1 83 ? 6.688 39.875 -5.867 1 96.12 83 GLN B CA 1
ATOM 4968 C C . GLN B 1 83 ? 6.047 39.188 -4.668 1 96.12 83 GLN B C 1
ATOM 4970 O O . GLN B 1 83 ? 5.371 39.844 -3.863 1 96.12 83 GLN B O 1
ATOM 4975 N N . ARG B 1 84 ? 6.285 38 -4.562 1 96.38 84 ARG B N 1
ATOM 4976 C CA . ARG B 1 84 ? 5.754 37.219 -3.436 1 96.38 84 ARG B CA 1
ATOM 4977 C C . ARG B 1 84 ? 6.363 37.688 -2.119 1 96.38 84 ARG B C 1
ATOM 4979 O O . ARG B 1 84 ? 5.664 37.812 -1.112 1 96.38 84 ARG B O 1
ATOM 4986 N N . LEU B 1 85 ? 7.645 37.938 -2.162 1 97.12 85 LEU B N 1
ATOM 4987 C CA . LEU B 1 85 ? 8.297 38.406 -0.954 1 97.12 85 LEU B CA 1
ATOM 4988 C C . LEU B 1 85 ? 7.719 39.75 -0.528 1 97.12 85 LEU B C 1
ATOM 4990 O O . LEU B 1 85 ? 7.477 40 0.66 1 97.12 85 LEU B O 1
ATOM 4994 N N . THR B 1 86 ? 7.457 40.594 -1.479 1 96.06 86 THR B N 1
ATOM 4995 C CA . THR B 1 86 ? 6.863 41.906 -1.192 1 96.06 86 THR B CA 1
ATOM 4996 C C . THR B 1 86 ? 5.496 41.75 -0.54 1 96.06 86 THR B C 1
ATOM 4998 O O . THR B 1 86 ? 5.172 42.438 0.42 1 96.06 86 THR B O 1
ATOM 5001 N N . TYR B 1 87 ? 4.812 40.844 -1.053 1 94.25 87 TYR B N 1
ATOM 5002 C CA . TYR B 1 87 ? 3.482 40.594 -0.519 1 94.25 87 TYR B CA 1
ATOM 5003 C C . TYR B 1 87 ? 3.562 40.094 0.917 1 94.25 87 TYR B C 1
ATOM 5005 O O . TYR B 1 87 ? 2.791 40.531 1.777 1 94.25 87 TYR B O 1
ATOM 5013 N N . ILE B 1 88 ? 4.469 39.219 1.169 1 95.69 88 ILE B N 1
ATOM 5014 C CA . ILE B 1 88 ? 4.66 38.625 2.496 1 95.69 88 ILE B CA 1
ATOM 5015 C C . ILE B 1 88 ? 5.008 39.75 3.492 1 95.69 88 ILE B C 1
ATOM 5017 O O . ILE B 1 88 ? 4.465 39.781 4.598 1 95.69 88 ILE B O 1
ATOM 5021 N N . LEU B 1 89 ? 5.805 40.688 3.09 1 96.56 89 LEU B N 1
ATOM 5022 C CA . LEU B 1 89 ? 6.352 41.688 3.996 1 96.56 89 LEU B CA 1
ATOM 5023 C C . LEU B 1 89 ? 5.363 42.844 4.207 1 96.56 89 LEU B C 1
ATOM 5025 O O . LEU B 1 89 ? 5.535 43.656 5.113 1 96.56 89 LEU B O 1
ATOM 5029 N N . LYS B 1 90 ? 4.246 42.844 3.453 1 94.94 90 LYS B N 1
ATOM 5030 C CA . LYS B 1 90 ? 3.203 43.844 3.621 1 94.94 90 LYS B CA 1
ATOM 5031 C C . LYS B 1 90 ? 2.258 43.469 4.758 1 94.94 90 LYS B C 1
ATOM 5033 O O . LYS B 1 90 ? 1.448 44.312 5.191 1 94.94 90 LYS B O 1
ATOM 5038 N N . ASP B 1 91 ? 2.424 42.344 5.281 1 95.56 91 ASP B N 1
ATOM 5039 C CA . ASP B 1 91 ? 1.564 41.875 6.367 1 95.56 91 ASP B CA 1
ATOM 5040 C C . ASP B 1 91 ? 1.683 42.781 7.586 1 95.56 91 ASP B C 1
ATOM 5042 O O . ASP B 1 91 ? 2.777 43.25 7.918 1 95.56 91 ASP B O 1
ATOM 5046 N N . PRO B 1 92 ? 0.532 43.062 8.266 1 94.81 92 PRO B N 1
ATOM 5047 C CA . PRO B 1 92 ? 0.553 43.906 9.445 1 94.81 92 PRO B CA 1
ATOM 5048 C C . PRO B 1 92 ? 1.405 43.344 10.578 1 94.81 92 PRO B C 1
ATOM 5050 O O . PRO B 1 92 ? 1.806 44.094 11.484 1 94.81 92 PRO B O 1
ATOM 5053 N N . LEU B 1 93 ? 1.69 42.125 10.5 1 96.31 93 LEU B N 1
ATOM 5054 C CA . LEU B 1 93 ? 2.553 41.469 11.453 1 96.31 93 LEU B CA 1
ATOM 5055 C C . LEU B 1 93 ? 3.881 42.188 11.609 1 96.31 93 LEU B C 1
ATOM 5057 O O . LEU B 1 93 ? 4.453 42.219 12.703 1 96.31 93 LEU B O 1
ATOM 5061 N N . TYR B 1 94 ? 4.359 42.844 10.539 1 97.5 94 TYR B N 1
ATOM 5062 C CA . TYR B 1 94 ? 5.715 43.375 10.5 1 97.5 94 TYR B CA 1
ATOM 5063 C C . TYR B 1 94 ? 5.73 44.844 10.906 1 97.5 94 TYR B C 1
ATOM 5065 O O . TYR B 1 94 ? 6.773 45.5 10.859 1 97.5 94 TYR B O 1
ATOM 5073 N N . GLU B 1 95 ? 4.645 45.406 11.352 1 95.88 95 GLU B N 1
ATOM 5074 C CA . GLU B 1 95 ? 4.551 46.844 11.664 1 95.88 95 GLU B CA 1
ATOM 5075 C C . GLU B 1 95 ? 5.512 47.219 12.789 1 95.88 95 GLU B C 1
ATOM 5077 O O . GLU B 1 95 ? 6.238 48.219 12.68 1 95.88 95 GLU B O 1
ATOM 5082 N N . THR B 1 96 ? 5.508 46.438 13.844 1 95.19 96 THR B N 1
ATOM 5083 C CA . THR B 1 96 ? 6.391 46.719 14.977 1 95.19 96 THR B CA 1
ATOM 5084 C C . THR B 1 96 ? 7.852 46.625 14.547 1 95.19 96 THR B C 1
ATOM 5086 O O . THR B 1 96 ? 8.656 47.5 14.906 1 95.19 96 THR B O 1
ATOM 5089 N N . LEU B 1 97 ? 8.141 45.656 13.82 1 97.25 97 LEU B N 1
ATOM 5090 C CA . LEU B 1 97 ? 9.508 45.438 13.344 1 97.25 97 LEU B CA 1
ATOM 5091 C C . LEU B 1 97 ? 9.93 46.594 12.414 1 97.25 97 LEU B C 1
ATOM 5093 O O . LEU B 1 97 ? 11.062 47.062 12.484 1 97.25 97 LEU B O 1
ATOM 5097 N N . ARG B 1 98 ? 9.086 46.938 11.547 1 96.44 98 ARG B N 1
ATOM 5098 C CA . ARG B 1 98 ? 9.383 48 10.586 1 96.44 98 ARG B CA 1
ATOM 5099 C C . ARG B 1 98 ? 9.727 49.312 11.305 1 96.44 98 ARG B C 1
ATOM 5101 O O . ARG B 1 98 ? 10.562 50.062 10.836 1 96.44 98 ARG B O 1
ATOM 5108 N N . LYS B 1 99 ? 9.109 49.594 12.391 1 95.56 99 LYS B N 1
ATOM 5109 C CA . LYS B 1 99 ? 9.391 50.781 13.188 1 95.56 99 LYS B CA 1
ATOM 5110 C C . LYS B 1 99 ? 10.75 50.688 13.867 1 95.56 99 LYS B C 1
ATOM 5112 O O . LYS B 1 99 ? 11.477 51.688 13.969 1 95.56 99 LYS B O 1
ATOM 5117 N N . LYS B 1 100 ? 11.055 49.562 14.289 1 94.75 100 LYS B N 1
ATOM 5118 C CA . LYS B 1 100 ? 12.297 49.344 15.023 1 94.75 100 LYS B CA 1
ATOM 5119 C C . LYS B 1 100 ? 13.484 49.219 14.07 1 94.75 100 LYS B C 1
ATOM 5121 O O . LYS B 1 100 ? 14.57 49.719 14.359 1 94.75 100 LYS B O 1
ATOM 5126 N N . LYS B 1 101 ? 13.25 48.438 13.039 1 96.25 101 LYS B N 1
ATOM 5127 C CA . LYS B 1 101 ? 14.266 48.156 12.023 1 96.25 101 LYS B CA 1
ATOM 5128 C C . LYS B 1 101 ? 13.695 48.344 10.617 1 96.25 101 LYS B C 1
ATOM 5130 O O . LYS B 1 101 ? 13.422 47.375 9.922 1 96.25 101 LYS B O 1
ATOM 5135 N N . PRO B 1 102 ? 13.695 49.5 10.141 1 95.19 102 PRO B N 1
ATOM 5136 C CA . PRO B 1 102 ? 13.023 49.812 8.875 1 95.19 102 PRO B CA 1
ATOM 5137 C C . PRO B 1 102 ? 13.68 49.125 7.68 1 95.19 102 PRO B C 1
ATOM 5139 O O . PRO B 1 102 ? 13.016 48.875 6.668 1 95.19 102 PRO B O 1
ATOM 5142 N N . ASN B 1 103 ? 14.969 48.75 7.77 1 95.75 103 ASN B N 1
ATOM 5143 C CA . ASN B 1 103 ? 15.664 48.188 6.621 1 95.75 103 ASN B CA 1
ATOM 5144 C C . ASN B 1 103 ? 15.82 46.656 6.75 1 95.75 103 ASN B C 1
ATOM 5146 O O . ASN B 1 103 ? 16.641 46.062 6.055 1 95.75 103 ASN B O 1
ATOM 5150 N N . PHE B 1 104 ? 15.055 46.062 7.613 1 96.56 104 PHE B N 1
ATOM 5151 C CA . PHE B 1 104 ? 15.219 44.625 7.855 1 96.56 104 PHE B CA 1
ATOM 5152 C C . PHE B 1 104 ? 14.977 43.844 6.578 1 96.56 104 PHE B C 1
ATOM 5154 O O . PHE B 1 104 ? 15.555 42.75 6.387 1 96.56 104 PHE B O 1
ATOM 5161 N N . ALA B 1 105 ? 14.141 44.312 5.641 1 96.81 105 ALA B N 1
ATOM 5162 C CA . ALA B 1 105 ? 13.766 43.625 4.406 1 96.81 105 ALA B CA 1
ATOM 5163 C C . ALA B 1 105 ? 14.977 43.406 3.508 1 96.81 105 ALA B C 1
ATOM 5165 O O . ALA B 1 105 ? 15.023 42.438 2.729 1 96.81 105 ALA B O 1
ATOM 5166 N N . ASN B 1 106 ? 15.969 44.281 3.613 1 96.81 106 ASN B N 1
ATOM 5167 C CA . ASN B 1 106 ? 17.188 44.156 2.812 1 96.81 106 ASN B CA 1
ATOM 5168 C C . ASN B 1 106 ? 17.984 42.906 3.154 1 96.81 106 ASN B C 1
ATOM 5170 O O . ASN B 1 106 ? 18.828 42.469 2.369 1 96.81 106 ASN B O 1
ATOM 5174 N N . ASP B 1 107 ? 17.719 42.375 4.297 1 98.06 107 ASP B N 1
ATOM 5175 C CA . ASP B 1 107 ? 18.469 41.219 4.762 1 98.06 107 ASP B CA 1
ATOM 5176 C C . ASP B 1 107 ? 17.703 39.906 4.504 1 98.06 107 ASP B C 1
ATOM 5178 O O . ASP B 1 107 ? 18.062 38.875 5.027 1 98.06 107 ASP B O 1
ATOM 5182 N N . ILE B 1 108 ? 16.625 40.031 3.729 1 98.5 108 ILE B N 1
ATOM 5183 C CA . ILE B 1 108 ? 15.883 38.844 3.295 1 98.5 108 ILE B CA 1
ATOM 5184 C C . ILE B 1 108 ? 16.094 38.625 1.802 1 98.5 108 ILE B C 1
ATOM 5186 O O . ILE B 1 108 ? 15.797 39.5 0.981 1 98.5 108 ILE B O 1
ATOM 5190 N N . VAL B 1 109 ? 16.672 37.5 1.46 1 98.31 109 VAL B N 1
ATOM 5191 C CA . VAL B 1 109 ? 16.984 37.156 0.072 1 98.31 109 VAL B CA 1
ATOM 5192 C C . VAL B 1 109 ? 16.125 35.969 -0.379 1 98.31 109 VAL B C 1
ATOM 5194 O O . VAL B 1 109 ? 16.312 34.844 0.09 1 98.31 109 VAL B O 1
ATOM 5197 N N . PRO B 1 110 ? 15.203 36.188 -1.303 1 98 110 PRO B N 1
ATOM 5198 C CA . PRO B 1 110 ? 14.422 35.062 -1.826 1 98 110 PRO B CA 1
ATOM 5199 C C . PRO B 1 110 ? 15.227 34.188 -2.77 1 98 110 PRO B C 1
ATOM 5201 O O . PRO B 1 110 ? 16.047 34.688 -3.545 1 98 110 PRO B O 1
ATOM 5204 N N . ILE B 1 111 ? 15.086 32.906 -2.559 1 98.06 111 ILE B N 1
ATOM 5205 C CA . ILE B 1 111 ? 15.672 31.906 -3.428 1 98.06 111 ILE B CA 1
ATOM 5206 C C . ILE B 1 111 ? 14.57 31.062 -4.07 1 98.06 111 ILE B C 1
ATOM 5208 O O . ILE B 1 111 ? 13.664 30.594 -3.385 1 98.06 111 ILE B O 1
ATOM 5212 N N . GLU B 1 112 ? 14.695 30.953 -5.398 1 97.81 112 GLU B N 1
ATOM 5213 C CA . GLU B 1 112 ? 13.656 30.234 -6.121 1 97.81 112 GLU B CA 1
ATOM 5214 C C . GLU B 1 112 ? 13.828 28.719 -5.98 1 97.81 112 GLU B C 1
ATOM 5216 O O . GLU B 1 112 ? 14.922 28.188 -6.215 1 97.81 112 GLU B O 1
ATOM 5221 N N . GLY B 1 113 ? 12.773 28.078 -5.543 1 97.5 113 GLY B N 1
ATOM 5222 C CA . GLY B 1 113 ? 12.766 26.641 -5.406 1 97.5 113 GLY B CA 1
ATOM 5223 C C . GLY B 1 113 ? 11.438 26.094 -4.906 1 97.5 113 GLY B C 1
ATOM 5224 O O . GLY B 1 113 ? 10.477 26.844 -4.738 1 97.5 113 GLY B O 1
ATOM 5225 N N . ASP B 1 114 ? 11.375 24.797 -4.816 1 97.31 114 ASP B N 1
ATOM 5226 C CA . ASP B 1 114 ? 10.195 24.062 -4.348 1 97.31 114 ASP B CA 1
ATOM 5227 C C . ASP B 1 114 ? 10.594 22.859 -3.508 1 97.31 114 ASP B C 1
ATOM 5229 O O . ASP B 1 114 ? 11.305 21.969 -3.988 1 97.31 114 ASP B O 1
ATOM 5233 N N . VAL B 1 115 ? 10.086 22.828 -2.312 1 97.19 115 VAL B N 1
ATOM 5234 C CA . VAL B 1 115 ? 10.438 21.766 -1.37 1 97.19 115 VAL B CA 1
ATOM 5235 C C . VAL B 1 115 ? 10.008 20.406 -1.928 1 97.19 115 VAL B C 1
ATOM 5237 O O . VAL B 1 115 ? 10.602 19.375 -1.595 1 97.19 115 VAL B O 1
ATOM 5240 N N . ALA B 1 116 ? 9.031 20.375 -2.85 1 96.5 116 ALA B N 1
ATOM 5241 C CA . ALA B 1 116 ? 8.5 19.125 -3.406 1 96.5 116 ALA B CA 1
ATOM 5242 C C . ALA B 1 116 ? 9.414 18.594 -4.504 1 96.5 116 ALA B C 1
ATOM 5244 O O . ALA B 1 116 ? 9.289 17.438 -4.918 1 96.5 116 ALA B O 1
ATOM 5245 N N . ASP B 1 117 ? 10.336 19.406 -4.957 1 97.12 117 ASP B N 1
ATOM 5246 C CA . ASP B 1 117 ? 11.195 19 -6.062 1 97.12 117 ASP B CA 1
ATOM 5247 C C . ASP B 1 117 ? 12.5 18.391 -5.555 1 97.12 117 ASP B C 1
ATOM 5249 O O . ASP B 1 117 ? 12.93 18.672 -4.434 1 97.12 117 ASP B O 1
ATOM 5253 N N . VAL B 1 118 ? 13.125 17.594 -6.375 1 96.62 118 VAL B N 1
ATOM 5254 C CA . VAL B 1 118 ? 14.438 17.047 -6.066 1 96.62 118 VAL B CA 1
ATOM 5255 C C . VAL B 1 118 ? 15.453 18.188 -5.938 1 96.62 118 VAL B C 1
ATOM 5257 O O . VAL B 1 118 ? 15.422 19.141 -6.703 1 96.62 118 VAL B O 1
ATOM 5260 N N . ARG B 1 119 ? 16.312 18.156 -4.93 1 97.56 119 ARG B N 1
ATOM 5261 C CA . ARG B 1 119 ? 17.281 19.188 -4.621 1 97.56 119 ARG B CA 1
ATOM 5262 C C . ARG B 1 119 ? 16.609 20.531 -4.387 1 97.56 119 ARG B C 1
ATOM 5264 O O . ARG B 1 119 ? 17.141 21.578 -4.758 1 97.56 119 ARG B O 1
ATOM 5271 N N . LEU B 1 120 ? 15.281 20.531 -4.016 1 98.19 120 LEU B N 1
ATOM 5272 C CA . LEU B 1 120 ? 14.469 21.688 -3.637 1 98.19 120 LEU B CA 1
ATOM 5273 C C . LEU B 1 120 ? 14.234 22.594 -4.832 1 98.19 120 LEU B C 1
ATOM 5275 O O . LEU B 1 120 ? 13.883 23.766 -4.668 1 98.19 120 LEU B O 1
ATOM 5279 N N . GLY B 1 121 ? 14.539 22.078 -6.004 1 97.75 121 GLY B N 1
ATOM 5280 C CA . GLY B 1 121 ? 14.375 22.875 -7.203 1 97.75 121 GLY B CA 1
ATOM 5281 C C . GLY B 1 121 ? 15.383 24 -7.309 1 97.75 121 GLY B C 1
ATOM 5282 O O . GLY B 1 121 ? 15.156 24.984 -8.031 1 97.75 121 GLY B O 1
ATOM 5283 N N . LEU B 1 122 ? 16.484 23.891 -6.629 1 98.31 122 LEU B N 1
ATOM 5284 C CA . LEU B 1 122 ? 17.484 24.953 -6.586 1 98.31 122 LEU B CA 1
ATOM 5285 C C . LEU B 1 122 ? 18.438 24.844 -7.777 1 98.31 122 LEU B C 1
ATOM 5287 O O . LEU B 1 122 ? 18.75 23.734 -8.227 1 98.31 122 LEU B O 1
ATOM 5291 N N . SER B 1 123 ? 18.922 25.953 -8.242 1 97.75 123 SER B N 1
ATOM 5292 C CA . SER B 1 123 ? 20.016 25.953 -9.203 1 97.75 123 SER B CA 1
ATOM 5293 C C . SER B 1 123 ? 21.328 25.562 -8.531 1 97.75 123 SER B C 1
ATOM 5295 O O . SER B 1 123 ? 21.453 25.609 -7.309 1 97.75 123 SER B O 1
ATOM 5297 N N . ASP B 1 124 ? 22.281 25.188 -9.289 1 97.69 124 ASP B N 1
ATOM 5298 C CA . ASP B 1 124 ? 23.609 24.859 -8.758 1 97.69 124 ASP B CA 1
ATOM 5299 C C . ASP B 1 124 ? 24.219 26.047 -8.031 1 97.69 124 ASP B C 1
ATOM 5301 O O . ASP B 1 124 ? 24.875 25.891 -6.992 1 97.69 124 ASP B O 1
ATOM 5305 N N . LYS B 1 125 ? 23.984 27.172 -8.57 1 98.06 125 LYS B N 1
ATOM 5306 C CA . LYS B 1 125 ? 24.516 28.391 -7.973 1 98.06 125 LYS B CA 1
ATOM 5307 C C . LYS B 1 125 ? 23.906 28.641 -6.598 1 98.06 125 LYS B C 1
ATOM 5309 O O . LYS B 1 125 ? 24.625 28.953 -5.641 1 98.06 125 LYS B O 1
ATOM 5314 N N . ASP B 1 126 ? 22.625 28.578 -6.508 1 98.31 126 ASP B N 1
ATOM 5315 C CA . ASP B 1 126 ? 21.938 28.797 -5.238 1 98.31 126 ASP B CA 1
ATOM 5316 C C . ASP B 1 126 ? 22.328 27.734 -4.215 1 98.31 126 ASP B C 1
ATOM 5318 O O . ASP B 1 126 ? 22.516 28.031 -3.033 1 98.31 126 ASP B O 1
ATOM 5322 N N . TRP B 1 127 ? 22.422 26.469 -4.703 1 98.38 127 TRP B N 1
ATOM 5323 C CA . TRP B 1 127 ? 22.859 25.375 -3.832 1 98.38 127 TRP B CA 1
ATOM 5324 C C . TRP B 1 127 ? 24.234 25.672 -3.242 1 98.38 127 TRP B C 1
ATOM 5326 O O . TRP B 1 127 ? 24.453 25.516 -2.037 1 98.38 127 TRP B O 1
ATOM 5336 N N . ASP B 1 128 ? 25.141 26.141 -4.074 1 98.19 128 ASP B N 1
ATOM 5337 C CA . ASP B 1 128 ? 26.5 26.469 -3.648 1 98.19 128 ASP B CA 1
ATOM 5338 C C . ASP B 1 128 ? 26.5 27.641 -2.668 1 98.19 128 ASP B C 1
ATOM 5340 O O . ASP B 1 128 ? 27.234 27.609 -1.673 1 98.19 128 ASP B O 1
ATOM 5344 N N . THR B 1 129 ? 25.719 28.609 -2.955 1 98.5 129 THR B N 1
ATOM 5345 C CA . THR B 1 129 ? 25.625 29.766 -2.082 1 98.5 129 THR B CA 1
ATOM 5346 C C . THR B 1 129 ? 25.141 29.359 -0.692 1 98.5 129 THR B C 1
ATOM 5348 O O . THR B 1 129 ? 25.734 29.75 0.316 1 98.5 129 THR B O 1
ATOM 5351 N N . LEU B 1 130 ? 24.125 28.594 -0.657 1 98.75 130 LEU B N 1
ATOM 5352 C CA . LEU B 1 130 ? 23.562 28.172 0.618 1 98.75 130 LEU B CA 1
ATOM 5353 C C . LEU B 1 130 ? 24.547 27.328 1.406 1 98.75 130 LEU B C 1
ATOM 5355 O O . LEU B 1 130 ? 24.734 27.516 2.609 1 98.75 130 LEU B O 1
ATOM 5359 N N . THR B 1 131 ? 25.172 26.359 0.745 1 98.5 131 THR B N 1
ATOM 5360 C CA . THR B 1 131 ? 26.078 25.438 1.442 1 98.5 131 THR B CA 1
ATOM 5361 C C . THR B 1 131 ? 27.281 26.203 1.998 1 98.5 131 THR B C 1
ATOM 5363 O O . THR B 1 131 ? 27.844 25.812 3.021 1 98.5 131 THR B O 1
ATOM 5366 N N . LYS B 1 132 ? 27.578 27.344 1.406 1 98.38 132 LYS B N 1
ATOM 5367 C CA . LYS B 1 132 ? 28.75 28.125 1.822 1 98.38 132 LYS B CA 1
ATOM 5368 C C . LYS B 1 132 ? 28.375 29.109 2.93 1 98.38 132 LYS B C 1
ATOM 5370 O O . LYS B 1 132 ? 29.188 29.359 3.828 1 98.38 132 LYS B O 1
ATOM 5375 N N . GLU B 1 133 ? 27.156 29.594 2.908 1 98.56 133 GLU B N 1
ATOM 5376 C CA . GLU B 1 133 ? 26.875 30.781 3.723 1 98.56 133 GLU B CA 1
ATOM 5377 C C . GLU B 1 133 ? 25.984 30.422 4.914 1 98.56 133 GLU B C 1
ATOM 5379 O O . GLU B 1 133 ? 26 31.109 5.934 1 98.56 133 GLU B O 1
ATOM 5384 N N . VAL B 1 134 ? 25.25 29.406 4.828 1 98.69 134 VAL B N 1
ATOM 5385 C CA . VAL B 1 134 ? 24.172 29.172 5.789 1 98.69 134 VAL B CA 1
ATOM 5386 C C . VAL B 1 134 ? 24.75 28.547 7.055 1 98.69 134 VAL B C 1
ATOM 5388 O O . VAL B 1 134 ? 25.531 27.594 6.988 1 98.69 134 VAL B O 1
ATOM 5391 N N . ASN B 1 135 ? 24.266 29.078 8.227 1 97.75 135 ASN B N 1
ATOM 5392 C CA . ASN B 1 135 ? 24.641 28.578 9.547 1 97.75 135 ASN B CA 1
ATOM 5393 C C . ASN B 1 135 ? 23.469 27.875 10.219 1 97.75 135 ASN B C 1
ATOM 5395 O O . ASN B 1 135 ? 23.672 26.969 11.039 1 97.75 135 ASN B O 1
ATOM 5399 N N . VAL B 1 136 ? 22.328 28.359 9.922 1 98.75 136 VAL B N 1
ATOM 5400 C CA . VAL B 1 136 ? 21.125 27.859 10.578 1 98.75 136 VAL B CA 1
ATOM 5401 C C . VAL B 1 136 ? 20.078 27.484 9.523 1 98.75 136 VAL B C 1
ATOM 5403 O O . VAL B 1 136 ? 19.828 28.266 8.602 1 98.75 136 VAL B O 1
ATOM 5406 N N . ILE B 1 137 ? 19.547 26.312 9.648 1 98.88 137 ILE B N 1
ATOM 5407 C CA . ILE B 1 137 ? 18.438 25.906 8.789 1 98.88 137 ILE B CA 1
ATOM 5408 C C . ILE B 1 137 ? 17.172 25.75 9.625 1 98.88 137 ILE B C 1
ATOM 5410 O O . ILE B 1 137 ? 17.188 25.141 10.695 1 98.88 137 ILE B O 1
ATOM 5414 N N . VAL B 1 138 ? 16.125 26.359 9.211 1 98.88 138 VAL B N 1
ATOM 5415 C CA . VAL B 1 138 ? 14.789 26.188 9.789 1 98.88 138 VAL B CA 1
ATOM 5416 C C . VAL B 1 138 ? 13.828 25.672 8.727 1 98.88 138 VAL B C 1
ATOM 5418 O O . VAL B 1 138 ? 13.43 26.406 7.824 1 98.88 138 VAL B O 1
ATOM 5421 N N . HIS B 1 139 ? 13.453 24.406 8.875 1 98.88 139 HIS B N 1
ATOM 5422 C CA . HIS B 1 139 ? 12.594 23.75 7.887 1 98.88 139 HIS B CA 1
ATOM 5423 C C . HIS B 1 139 ? 11.148 23.703 8.367 1 98.88 139 HIS B C 1
ATOM 5425 O O . HIS B 1 139 ? 10.734 22.719 8.992 1 98.88 139 HIS B O 1
ATOM 5431 N N . LEU B 1 140 ? 10.328 24.688 7.887 1 98.31 140 LEU B N 1
ATOM 5432 C CA . LEU B 1 140 ? 8.938 24.812 8.297 1 98.31 140 LEU B CA 1
ATOM 5433 C C . LEU B 1 140 ? 8 24.344 7.191 1 98.31 140 LEU B C 1
ATOM 5435 O O . LEU B 1 140 ? 6.824 24.062 7.445 1 98.31 140 LEU B O 1
ATOM 5439 N N . ALA B 1 141 ? 8.508 24.219 5.996 1 97 141 ALA B N 1
ATOM 5440 C CA . ALA B 1 141 ? 7.641 23.953 4.848 1 97 141 ALA B CA 1
ATOM 5441 C C . ALA B 1 141 ? 6.965 22.594 4.977 1 97 141 ALA B C 1
ATOM 5443 O O . ALA B 1 141 ? 7.621 21.594 5.285 1 97 141 ALA B O 1
ATOM 5444 N N . ALA B 1 142 ? 5.691 22.609 4.875 1 96.25 142 ALA B N 1
ATOM 5445 C CA . ALA B 1 142 ? 4.859 21.406 4.867 1 96.25 142 ALA B CA 1
ATOM 5446 C C . ALA B 1 142 ? 3.461 21.703 4.34 1 96.25 142 ALA B C 1
ATOM 5448 O O . ALA B 1 142 ? 3.021 22.859 4.355 1 96.25 142 ALA B O 1
ATOM 5449 N N . THR B 1 143 ? 2.846 20.719 3.75 1 95.38 143 THR B N 1
ATOM 5450 C CA . THR B 1 143 ? 1.394 20.812 3.66 1 95.38 143 THR B CA 1
ATOM 5451 C C . THR B 1 143 ? 0.742 20.328 4.953 1 95.38 143 THR B C 1
ATOM 5453 O O . THR B 1 143 ? 1.069 19.25 5.457 1 95.38 143 THR B O 1
ATOM 5456 N N . VAL B 1 144 ? -0.117 21.172 5.441 1 92.81 144 VAL B N 1
ATOM 5457 C CA . VAL B 1 144 ? -0.745 20.875 6.723 1 92.81 144 VAL B CA 1
ATOM 5458 C C . VAL B 1 144 ? -2.186 20.422 6.496 1 92.81 144 VAL B C 1
ATOM 5460 O O . VAL B 1 144 ? -2.957 20.281 7.445 1 92.81 144 VAL B O 1
ATOM 5463 N N . ARG B 1 145 ? -2.525 20.219 5.254 1 91.62 145 ARG B N 1
ATOM 5464 C CA . ARG B 1 145 ? -3.869 19.734 4.934 1 91.62 145 ARG B CA 1
ATOM 5465 C C . ARG B 1 145 ? -4.043 18.281 5.336 1 91.62 145 ARG B C 1
ATOM 5467 O O . ARG B 1 145 ? -3.254 17.422 4.934 1 91.62 145 ARG B O 1
ATOM 5474 N N . PHE B 1 146 ? -5.102 17.984 6.008 1 92.94 146 PHE B N 1
ATOM 5475 C CA . PHE B 1 146 ? -5.352 16.656 6.516 1 92.94 146 PHE B CA 1
ATOM 5476 C C . PHE B 1 146 ? -5.801 15.719 5.391 1 92.94 146 PHE B C 1
ATOM 5478 O O . PHE B 1 146 ? -5.609 14.508 5.469 1 92.94 146 PHE B O 1
ATOM 5485 N N . ASP B 1 147 ? -6.355 16.297 4.336 1 90.88 147 ASP B N 1
ATOM 5486 C CA . ASP B 1 147 ? -6.91 15.484 3.256 1 90.88 147 ASP B CA 1
ATOM 5487 C C . ASP B 1 147 ? -6.055 15.594 1.994 1 90.88 147 ASP B C 1
ATOM 5489 O O . ASP B 1 147 ? -6.539 15.344 0.888 1 90.88 147 ASP B O 1
ATOM 5493 N N . GLU B 1 148 ? -4.812 16.031 2.17 1 94.12 148 GLU B N 1
ATOM 5494 C CA . GLU B 1 148 ? -3.902 16.109 1.032 1 94.12 148 GLU B CA 1
ATOM 5495 C C . GLU B 1 148 ? -3.656 14.742 0.426 1 94.12 148 GLU B C 1
ATOM 5497 O O . GLU B 1 148 ? -3.506 13.75 1.151 1 94.12 148 GLU B O 1
ATOM 5502 N N . HIS B 1 149 ? -3.643 14.727 -0.897 1 96.56 149 HIS B N 1
ATOM 5503 C CA . HIS B 1 149 ? -3.275 13.469 -1.533 1 96.56 149 HIS B CA 1
ATOM 5504 C C . HIS B 1 149 ? -1.915 12.977 -1.046 1 96.56 149 HIS B C 1
ATOM 5506 O O . HIS B 1 149 ? -0.988 13.773 -0.883 1 96.56 149 HIS B O 1
ATOM 5512 N N . LEU B 1 150 ? -1.857 11.695 -0.855 1 97.44 150 LEU B N 1
ATOM 5513 C CA . LEU B 1 150 ? -0.676 11.125 -0.22 1 97.44 150 LEU B CA 1
ATOM 5514 C C . LEU B 1 150 ? 0.581 11.438 -1.023 1 97.44 150 LEU B C 1
ATOM 5516 O O . LEU B 1 150 ? 1.642 11.695 -0.449 1 97.44 150 LEU B O 1
ATOM 5520 N N . LYS B 1 151 ? 0.475 11.336 -2.359 1 96.88 151 LYS B N 1
ATOM 5521 C CA . LYS B 1 151 ? 1.64 11.617 -3.195 1 96.88 151 LYS B CA 1
ATOM 5522 C C . LYS B 1 151 ? 2.189 13.016 -2.924 1 96.88 151 LYS B C 1
ATOM 5524 O O . LYS B 1 151 ? 3.385 13.18 -2.67 1 96.88 151 LYS B O 1
ATOM 5529 N N . LYS B 1 152 ? 1.316 13.969 -2.932 1 97.5 152 LYS B N 1
ATOM 5530 C CA . LYS B 1 152 ? 1.718 15.352 -2.705 1 97.5 152 LYS B CA 1
ATOM 5531 C C . LYS B 1 152 ? 2.229 15.547 -1.281 1 97.5 152 LYS B C 1
ATOM 5533 O O . LYS B 1 152 ? 3.264 16.188 -1.07 1 97.5 152 LYS B O 1
ATOM 5538 N N . ALA B 1 153 ? 1.541 15.047 -0.33 1 98.19 153 ALA B N 1
ATOM 5539 C CA . ALA B 1 153 ? 1.952 15.156 1.067 1 98.19 153 ALA B CA 1
ATOM 5540 C C . ALA B 1 153 ? 3.326 14.523 1.284 1 98.19 153 ALA B C 1
ATOM 5542 O O . ALA B 1 153 ? 4.16 15.078 2.006 1 98.19 153 ALA B O 1
ATOM 5543 N N . GLY B 1 154 ? 3.539 13.375 0.66 1 98.44 154 GLY B N 1
ATOM 5544 C CA . GLY B 1 154 ? 4.809 12.68 0.797 1 98.44 154 GLY B CA 1
ATOM 5545 C C . GLY B 1 154 ? 5.969 13.422 0.16 1 98.44 154 GLY B C 1
ATOM 5546 O O . GLY B 1 154 ? 7.059 13.484 0.729 1 98.44 154 GLY B O 1
ATOM 5547 N N . LEU B 1 155 ? 5.715 13.977 -1.009 1 98.25 155 LEU B N 1
ATOM 5548 C CA . LEU B 1 155 ? 6.766 14.695 -1.72 1 98.25 155 LEU B CA 1
ATOM 5549 C C . LEU B 1 155 ? 7.172 15.953 -0.955 1 98.25 155 LEU B C 1
ATOM 5551 O O . LEU B 1 155 ? 8.359 16.281 -0.869 1 98.25 155 LEU B O 1
ATOM 5555 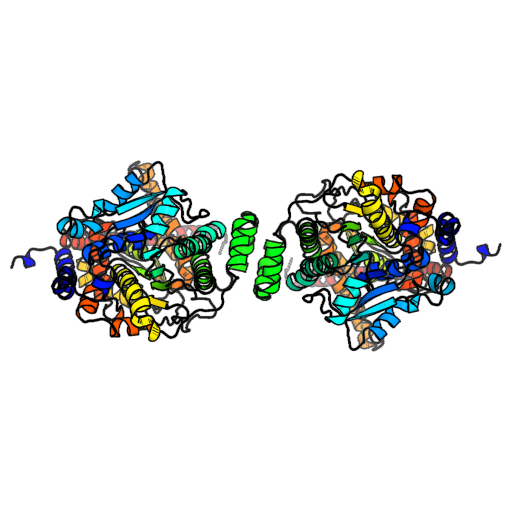N N . ILE B 1 156 ? 6.242 16.547 -0.348 1 98.5 156 ILE B N 1
ATOM 5556 C CA . ILE B 1 156 ? 6.512 17.797 0.341 1 98.5 156 ILE B CA 1
ATOM 5557 C C . ILE B 1 156 ? 7.062 17.516 1.736 1 98.5 156 ILE B C 1
ATOM 5559 O O . ILE B 1 156 ? 8.156 17.984 2.086 1 98.5 156 ILE B O 1
ATOM 5563 N N . ASN B 1 157 ? 6.395 16.719 2.523 1 98.69 157 ASN B N 1
ATOM 5564 C CA . ASN B 1 157 ? 6.68 16.562 3.947 1 98.69 157 ASN B CA 1
ATOM 5565 C C . ASN B 1 157 ? 7.82 15.586 4.191 1 98.69 157 ASN B C 1
ATOM 5567 O O . ASN B 1 157 ? 8.547 15.711 5.18 1 98.69 157 ASN B O 1
ATOM 5571 N N . VAL B 1 158 ? 7.953 14.57 3.348 1 98.75 158 VAL B N 1
ATOM 5572 C CA . VAL B 1 158 ? 8.938 13.523 3.619 1 98.75 158 VAL B CA 1
ATOM 5573 C C . VAL B 1 158 ? 10.125 13.672 2.668 1 98.75 158 VAL B C 1
ATOM 5575 O O . VAL B 1 158 ? 11.242 13.961 3.098 1 98.75 158 VAL B O 1
ATOM 5578 N N . ARG B 1 159 ? 9.836 13.547 1.362 1 98.5 159 ARG B N 1
ATOM 5579 C CA . ARG B 1 159 ? 10.938 13.68 0.407 1 98.5 159 ARG B CA 1
ATOM 5580 C C . ARG B 1 159 ? 11.586 15.055 0.508 1 98.5 159 ARG B C 1
ATOM 5582 O O . ARG B 1 159 ? 12.805 15.188 0.377 1 98.5 159 ARG B O 1
ATOM 5589 N N . GLY B 1 160 ? 10.75 16.062 0.683 1 98.62 160 GLY B N 1
ATOM 5590 C CA . GLY B 1 160 ? 11.289 17.406 0.91 1 98.62 160 GLY B CA 1
ATOM 5591 C C . GLY B 1 160 ? 12.234 17.469 2.094 1 98.62 160 GLY B C 1
ATOM 5592 O O . GLY B 1 160 ? 13.266 18.141 2.033 1 98.62 160 GLY B O 1
ATOM 5593 N N . THR B 1 161 ? 11.898 16.797 3.166 1 98.75 161 THR B N 1
ATOM 5594 C CA . THR B 1 161 ? 12.75 16.75 4.344 1 98.75 161 THR B CA 1
ATOM 5595 C C . THR B 1 161 ? 14.07 16.047 4.023 1 98.75 161 THR B C 1
ATOM 5597 O O . THR B 1 161 ? 15.133 16.469 4.496 1 98.75 161 THR B O 1
ATOM 5600 N N . ARG B 1 162 ? 14.008 14.969 3.236 1 98.44 162 ARG B N 1
ATOM 5601 C CA . ARG B 1 162 ? 15.234 14.297 2.816 1 98.44 162 ARG B CA 1
ATOM 5602 C C . ARG B 1 162 ? 16.156 15.258 2.074 1 98.44 162 ARG B C 1
ATOM 5604 O O . ARG B 1 162 ? 17.359 15.305 2.34 1 98.44 162 ARG B O 1
ATOM 5611 N N . GLU B 1 163 ? 15.578 16.047 1.118 1 98.38 163 GLU B N 1
ATOM 5612 C CA . GLU B 1 163 ? 16.359 17 0.35 1 98.38 163 GLU B CA 1
ATOM 5613 C C . GLU B 1 163 ? 16.969 18.062 1.258 1 98.38 163 GLU B C 1
ATOM 5615 O O . GLU B 1 163 ? 18.109 18.484 1.044 1 98.38 163 GLU B O 1
ATOM 5620 N N . MET B 1 164 ? 16.25 18.484 2.225 1 98.69 164 MET B N 1
ATOM 5621 C CA . MET B 1 164 ? 16.75 19.469 3.174 1 98.69 164 MET B CA 1
ATOM 5622 C C . MET B 1 164 ? 17.922 18.922 3.977 1 98.69 164 MET B C 1
ATOM 5624 O O . MET B 1 164 ? 18.891 19.641 4.23 1 98.69 164 MET B O 1
ATOM 5628 N N . LEU B 1 165 ? 17.797 17.703 4.426 1 98.5 165 LEU B N 1
ATOM 5629 C CA . LEU B 1 165 ? 18.875 17.078 5.172 1 98.5 165 LEU B CA 1
ATOM 5630 C C . LEU B 1 165 ? 20.141 16.969 4.312 1 98.5 165 LEU B C 1
ATOM 5632 O O . LEU B 1 165 ? 21.25 17.188 4.797 1 98.5 165 LEU B O 1
ATOM 5636 N N . GLU B 1 166 ? 19.906 16.609 3.045 1 98 166 GLU B N 1
ATOM 5637 C CA . GLU B 1 166 ? 21.031 16.516 2.131 1 98 166 GLU B CA 1
ATOM 5638 C C . GLU B 1 166 ? 21.734 17.859 1.975 1 98 166 GLU B C 1
ATOM 5640 O O . GLU B 1 166 ? 22.969 17.922 1.937 1 98 166 GLU B O 1
ATOM 5645 N N . LEU B 1 167 ? 20.953 18.891 1.841 1 98.5 167 LEU B N 1
ATOM 5646 C CA . LEU B 1 167 ? 21.531 20.234 1.784 1 98.5 167 LEU B CA 1
ATOM 5647 C C . LEU B 1 167 ? 22.281 20.562 3.068 1 98.5 167 LEU B C 1
ATOM 5649 O O . LEU B 1 167 ? 23.406 21.062 3.02 1 98.5 167 LEU B O 1
ATOM 5653 N N . GLY B 1 168 ? 21.672 20.297 4.215 1 98.56 168 GLY B N 1
ATOM 5654 C CA . GLY B 1 168 ? 22.297 20.547 5.504 1 98.56 168 GLY B CA 1
ATOM 5655 C C . GLY B 1 168 ? 23.625 19.859 5.672 1 98.56 168 GLY B C 1
ATOM 5656 O O . GLY B 1 168 ? 24.562 20.438 6.219 1 98.56 168 GLY B O 1
ATOM 5657 N N . LYS B 1 169 ? 23.719 18.672 5.199 1 97.88 169 LYS B N 1
ATOM 5658 C CA . LYS B 1 169 ? 24.938 17.875 5.324 1 97.88 169 LYS B CA 1
ATOM 5659 C C . LYS B 1 169 ? 26.078 18.5 4.52 1 97.88 169 LYS B C 1
ATOM 5661 O O . LYS B 1 169 ? 27.25 18.297 4.844 1 97.88 169 LYS B O 1
ATOM 5666 N N . GLN B 1 170 ? 25.719 19.25 3.551 1 97.62 170 GLN B N 1
ATOM 5667 C CA . GLN B 1 170 ? 26.734 19.844 2.68 1 97.62 170 GLN B CA 1
ATOM 5668 C C . GLN B 1 170 ? 27.078 21.266 3.115 1 97.62 170 GLN B C 1
ATOM 5670 O O . GLN B 1 170 ? 28 21.875 2.572 1 97.62 170 GLN B O 1
ATOM 5675 N N . CYS B 1 171 ? 26.344 21.828 4.07 1 98.31 171 CYS B N 1
ATOM 5676 C CA . CYS B 1 171 ? 26.656 23.156 4.582 1 98.31 171 CYS B CA 1
ATOM 5677 C C . CYS B 1 171 ? 27.969 23.141 5.375 1 98.31 171 CYS B C 1
ATOM 5679 O O . CYS B 1 171 ? 28.109 22.359 6.312 1 98.31 171 CYS B O 1
ATOM 5681 N N . LYS B 1 172 ? 28.844 24 5.121 1 97.19 172 LYS B N 1
ATOM 5682 C CA . LYS B 1 172 ? 30.188 23.984 5.672 1 97.19 172 LYS B CA 1
ATOM 5683 C C . LYS B 1 172 ? 30.203 24.484 7.117 1 97.19 172 LYS B C 1
ATOM 5685 O O . LYS B 1 172 ? 31.047 24.062 7.914 1 97.19 172 LYS B O 1
ATOM 5690 N N . ASN B 1 173 ? 29.312 25.375 7.492 1 96.75 173 ASN B N 1
ATOM 5691 C CA . ASN B 1 173 ? 29.344 26 8.812 1 96.75 173 ASN B CA 1
ATOM 5692 C C . ASN B 1 173 ? 27.969 25.938 9.492 1 96.75 173 ASN B C 1
ATOM 5694 O O . ASN B 1 173 ? 27.531 26.906 10.094 1 96.75 173 ASN B O 1
ATOM 5698 N N . LEU B 1 174 ? 27.406 24.766 9.367 1 98.12 174 LEU B N 1
ATOM 5699 C CA . LEU B 1 174 ? 26.047 24.656 9.922 1 98.12 174 LEU B CA 1
ATOM 5700 C C . LEU B 1 174 ? 26.094 24.5 11.438 1 98.12 174 LEU B C 1
ATOM 5702 O O . LEU B 1 174 ? 26.75 23.594 11.953 1 98.12 174 LEU B O 1
ATOM 5706 N N . LYS B 1 175 ? 25.375 25.422 12.078 1 97.75 175 LYS B N 1
ATOM 5707 C CA . LYS B 1 175 ? 25.266 25.406 13.531 1 97.75 175 LYS B CA 1
ATOM 5708 C C . LYS B 1 175 ? 24.109 24.516 13.984 1 97.75 175 LYS B C 1
ATOM 5710 O O . LYS B 1 175 ? 24.188 23.844 15.016 1 97.75 175 LYS B O 1
ATOM 5715 N N . ILE B 1 176 ? 23 24.594 13.242 1 98.44 176 ILE B N 1
ATOM 5716 C CA . ILE B 1 176 ? 21.828 23.844 13.68 1 98.44 176 ILE B CA 1
ATOM 5717 C C . ILE B 1 176 ? 20.844 23.703 12.523 1 98.44 176 ILE B C 1
ATOM 5719 O O . ILE B 1 176 ? 20.719 24.594 11.688 1 98.44 176 ILE B O 1
ATOM 5723 N N . PHE B 1 177 ? 20.281 22.5 12.445 1 98.75 177 PHE B N 1
ATOM 5724 C CA . PHE B 1 177 ? 19.141 22.188 11.586 1 98.75 177 PHE B CA 1
ATOM 5725 C C . PHE B 1 177 ? 17.875 21.984 12.406 1 98.75 177 PHE B C 1
ATOM 5727 O O . PHE B 1 177 ? 17.734 20.984 13.102 1 98.75 177 PHE B O 1
ATOM 5734 N N . ASN B 1 178 ? 16.953 22.953 12.289 1 98.75 178 ASN B N 1
ATOM 5735 C CA . ASN B 1 178 ? 15.672 22.859 13 1 98.75 178 ASN B CA 1
ATOM 5736 C C . ASN B 1 178 ? 14.594 22.25 12.117 1 98.75 178 ASN B C 1
ATOM 5738 O O . ASN B 1 178 ? 14.109 22.875 11.18 1 98.75 178 ASN B O 1
ATOM 5742 N N . HIS B 1 179 ? 14.211 21.062 12.453 1 98.81 179 HIS B N 1
ATOM 5743 C CA . HIS B 1 179 ? 13.078 20.438 11.781 1 98.81 179 HIS B CA 1
ATOM 5744 C C . HIS B 1 179 ? 11.789 20.656 12.57 1 98.81 179 HIS B C 1
ATOM 5746 O O . HIS B 1 179 ? 11.734 20.359 13.766 1 98.81 179 HIS B O 1
ATOM 5752 N N . ILE B 1 180 ? 10.797 21.125 11.914 1 98.88 180 ILE B N 1
ATOM 5753 C CA . ILE B 1 180 ? 9.539 21.375 12.602 1 98.88 180 ILE B CA 1
ATOM 5754 C C . ILE B 1 180 ? 8.523 20.297 12.242 1 98.88 180 ILE B C 1
ATOM 5756 O O . ILE B 1 180 ? 8.164 20.125 11.078 1 98.88 180 ILE B O 1
ATOM 5760 N N . SER B 1 181 ? 8.117 19.594 13.18 1 98.62 181 SER B N 1
ATOM 5761 C CA . SER B 1 181 ? 7.074 18.578 13.07 1 98.62 181 SER B CA 1
ATOM 5762 C C . SER B 1 181 ? 5.801 19.016 13.789 1 98.62 181 SER B C 1
ATOM 5764 O O . SER B 1 181 ? 5.43 20.203 13.742 1 98.62 181 SER B O 1
ATOM 5766 N N . THR B 1 182 ? 4.988 18.156 14.289 1 98.25 182 THR B N 1
ATOM 5767 C CA . THR B 1 182 ? 3.754 18.438 15.016 1 98.25 182 THR B CA 1
ATOM 5768 C C . THR B 1 182 ? 3.625 17.516 16.234 1 98.25 182 THR B C 1
ATOM 5770 O O . THR B 1 182 ? 4.07 16.375 16.203 1 98.25 182 THR B O 1
ATOM 5773 N N . ALA B 1 183 ? 3.049 18.016 17.266 1 98.06 183 ALA B N 1
ATOM 5774 C CA . ALA B 1 183 ? 2.809 17.234 18.469 1 98.06 183 ALA B CA 1
ATOM 5775 C C . ALA B 1 183 ? 1.874 16.062 18.188 1 98.06 183 ALA B C 1
ATOM 5777 O O . ALA B 1 183 ? 1.79 15.117 18.969 1 98.06 183 ALA B O 1
ATOM 5778 N N . PHE B 1 184 ? 1.233 16.047 17.047 1 97.12 184 PHE B N 1
ATOM 5779 C CA . PHE B 1 184 ? 0.177 15.086 16.766 1 97.12 184 PHE B CA 1
ATOM 5780 C C . PHE B 1 184 ? 0.658 14.023 15.789 1 97.12 184 PHE B C 1
ATOM 5782 O O . PHE B 1 184 ? -0.13 13.195 15.32 1 97.12 184 PHE B O 1
ATOM 5789 N N . ALA B 1 185 ? 1.922 14.016 15.492 1 97.75 185 ALA B N 1
ATOM 5790 C CA . ALA B 1 185 ? 2.459 13.07 14.508 1 97.75 185 ALA B CA 1
ATOM 5791 C C . ALA B 1 185 ? 2.197 11.633 14.938 1 97.75 185 ALA B C 1
ATOM 5793 O O . ALA B 1 185 ? 1.994 10.758 14.086 1 97.75 185 ALA B O 1
ATOM 5794 N N . HIS B 1 186 ? 2.143 11.414 16.281 1 97.31 186 HIS B N 1
ATOM 5795 C CA . HIS B 1 186 ? 1.998 10.047 16.766 1 97.31 186 HIS B CA 1
ATOM 5796 C C . HIS B 1 186 ? 0.77 9.898 17.656 1 97.31 186 HIS B C 1
ATOM 5798 O O . HIS B 1 186 ? 0.771 9.102 18.594 1 97.31 186 HIS B O 1
ATOM 5804 N N . THR B 1 187 ? -0.176 10.75 17.375 1 96.62 187 THR B N 1
ATOM 5805 C CA . THR B 1 187 ? -1.475 10.602 18.016 1 96.62 187 THR B CA 1
ATOM 5806 C C . THR B 1 187 ? -2.342 9.594 17.266 1 96.62 187 THR B C 1
ATOM 5808 O O . THR B 1 187 ? -3.41 9.945 16.766 1 96.62 187 THR B O 1
ATOM 5811 N N . THR B 1 188 ? -1.896 8.375 17.328 1 96.88 188 THR B N 1
ATOM 5812 C CA . THR B 1 188 ? -2.535 7.273 16.609 1 96.88 188 THR B CA 1
ATOM 5813 C C . THR B 1 188 ? -3.732 6.742 17.391 1 96.88 188 THR B C 1
ATOM 5815 O O . THR B 1 188 ? -3.914 7.078 18.562 1 96.88 188 THR B O 1
ATOM 5818 N N . LYS B 1 189 ? -4.582 5.91 16.734 1 96.25 189 LYS B N 1
ATOM 5819 C CA . LYS B 1 189 ? -5.746 5.297 17.375 1 96.25 189 LYS B CA 1
ATOM 5820 C C . LYS B 1 189 ? -5.34 4.484 18.594 1 96.25 189 LYS B C 1
ATOM 5822 O O . LYS B 1 189 ? -6.039 4.492 19.625 1 96.25 189 LYS B O 1
ATOM 5827 N N . SER B 1 190 ? -4.184 3.846 18.5 1 95.5 190 SER B N 1
ATOM 5828 C CA . SER B 1 190 ? -3.715 2.98 19.578 1 95.5 190 SER B CA 1
ATOM 5829 C C . SER B 1 190 ? -3.258 3.797 20.781 1 95.5 190 SER B C 1
ATOM 5831 O O . SER B 1 190 ? -3.133 3.266 21.891 1 95.5 190 SER B O 1
ATOM 5833 N N . ARG B 1 191 ? -3.107 5.141 20.594 1 96.62 191 ARG B N 1
ATOM 5834 C CA . ARG B 1 191 ? -2.574 5.957 21.688 1 96.62 191 ARG B CA 1
ATOM 5835 C C . ARG B 1 191 ? -3.643 6.891 22.25 1 96.62 191 ARG B C 1
ATOM 5837 O O . ARG B 1 191 ? -3.346 7.77 23.062 1 96.62 191 ARG B O 1
ATOM 5844 N N . ILE B 1 192 ? -4.836 6.719 21.859 1 96.56 192 ILE B N 1
ATOM 5845 C CA . ILE B 1 192 ? -5.941 7.488 22.422 1 96.56 192 ILE B CA 1
ATOM 5846 C C . ILE B 1 192 ? -5.961 7.332 23.938 1 96.56 192 ILE B C 1
ATOM 5848 O O . ILE B 1 192 ? -5.859 6.219 24.469 1 96.56 192 ILE B O 1
ATOM 5852 N N . ASN B 1 193 ? -5.945 8.414 24.641 1 95.81 193 ASN B N 1
ATOM 5853 C CA . ASN B 1 193 ? -6 8.523 26.094 1 95.81 193 ASN B CA 1
ATOM 5854 C C . ASN B 1 193 ? -4.688 8.094 26.734 1 95.81 193 ASN B C 1
ATOM 5856 O O . ASN B 1 193 ? -4.629 7.879 27.953 1 95.81 193 ASN B O 1
ATOM 5860 N N . ASN B 1 194 ? -3.672 7.926 25.859 1 96.94 194 ASN B N 1
ATOM 5861 C CA . ASN B 1 194 ? -2.352 7.57 26.375 1 96.94 194 ASN B CA 1
ATOM 5862 C C . ASN B 1 194 ? -1.349 8.703 26.172 1 96.94 194 ASN B C 1
ATOM 5864 O O . ASN B 1 194 ? -1.668 9.711 25.547 1 96.94 194 ASN B O 1
ATOM 5868 N N . GLU B 1 195 ? -0.168 8.508 26.672 1 96.81 195 GLU B N 1
ATOM 5869 C CA . GLU B 1 195 ? 0.853 9.547 26.641 1 96.81 195 GLU B CA 1
ATOM 5870 C C . GLU B 1 195 ? 1.536 9.602 25.281 1 96.81 195 GLU B C 1
ATOM 5872 O O . GLU B 1 195 ? 1.76 8.562 24.641 1 96.81 195 GLU B O 1
ATOM 5877 N N . VAL B 1 196 ? 1.741 10.719 24.844 1 97.25 196 VAL B N 1
ATOM 5878 C CA . VAL B 1 196 ? 2.617 11.016 23.719 1 97.25 196 VAL B CA 1
ATOM 5879 C C . VAL B 1 196 ? 3.771 11.906 24.188 1 97.25 196 VAL B C 1
ATOM 5881 O O . VAL B 1 196 ? 3.564 13.062 24.547 1 97.25 196 VAL B O 1
ATOM 5884 N N . ARG B 1 197 ? 5.004 11.328 24.203 1 96.31 197 ARG B N 1
ATOM 5885 C CA . ARG B 1 197 ? 6.176 11.969 24.797 1 96.31 197 ARG B CA 1
ATOM 5886 C C . ARG B 1 197 ? 7.129 12.477 23.719 1 96.31 197 ARG B C 1
ATOM 5888 O O . ARG B 1 197 ? 6.895 12.266 22.531 1 96.31 197 ARG B O 1
ATOM 5895 N N . GLU B 1 198 ? 8.055 13.242 24.141 1 97.62 198 GLU B N 1
ATOM 5896 C CA . GLU B 1 198 ? 9.109 13.742 23.266 1 97.62 198 GLU B CA 1
ATOM 5897 C C . GLU B 1 198 ? 10.156 12.672 22.984 1 97.62 198 GLU B C 1
ATOM 5899 O O . GLU B 1 198 ? 11.305 12.789 23.406 1 97.62 198 GLU B O 1
ATOM 5904 N N . GLN B 1 199 ? 9.734 11.719 22.172 1 96.75 199 GLN B N 1
ATOM 5905 C CA . GLN B 1 199 ? 10.57 10.586 21.797 1 96.75 199 GLN B CA 1
ATOM 5906 C C . GLN B 1 199 ? 10.227 10.086 20.406 1 96.75 199 GLN B C 1
ATOM 5908 O O . GLN B 1 199 ? 9.227 10.516 19.812 1 96.75 199 GLN B O 1
ATOM 5913 N N . PHE B 1 200 ? 11.102 9.289 19.906 1 96.56 200 PHE B N 1
ATOM 5914 C CA . PHE B 1 200 ? 10.789 8.641 18.641 1 96.56 200 PHE B CA 1
ATOM 5915 C C . PHE B 1 200 ? 9.852 7.457 18.859 1 96.56 200 PHE B C 1
ATOM 5917 O O . PHE B 1 200 ? 9.898 6.801 19.891 1 96.56 200 PHE B O 1
ATOM 5924 N N . TYR B 1 201 ? 8.984 7.254 17.953 1 95.94 201 TYR B N 1
ATOM 5925 C CA . TYR B 1 201 ? 8.062 6.121 17.922 1 95.94 201 TYR B CA 1
ATOM 5926 C C . TYR B 1 201 ? 8.258 5.301 16.656 1 95.94 201 TYR B C 1
ATOM 5928 O O . TYR B 1 201 ? 8.852 5.773 15.688 1 95.94 201 TYR B O 1
ATOM 5936 N N . PRO B 1 202 ? 7.84 4.043 16.703 1 91.69 202 PRO B N 1
ATOM 5937 C CA . PRO B 1 202 ? 7.969 3.232 15.484 1 91.69 202 PRO B CA 1
ATOM 5938 C C . PRO B 1 202 ? 7.266 3.859 14.281 1 91.69 202 PRO B C 1
ATOM 5940 O O . PRO B 1 202 ? 6.164 4.402 14.422 1 91.69 202 PRO B O 1
ATOM 5943 N N . THR B 1 203 ? 7.996 3.785 13.164 1 91.88 203 THR B N 1
ATOM 5944 C CA . THR B 1 203 ? 7.441 4.328 11.93 1 91.88 203 THR B CA 1
ATOM 5945 C C . THR B 1 203 ? 6.516 3.316 11.258 1 91.88 203 THR B C 1
ATOM 5947 O O . THR B 1 203 ? 6.754 2.109 11.336 1 91.88 203 THR B O 1
ATOM 5950 N N . PRO B 1 204 ? 5.48 3.77 10.641 1 87.94 204 PRO B N 1
ATOM 5951 C CA . PRO B 1 204 ? 4.566 2.859 9.945 1 87.94 204 PRO B CA 1
ATOM 5952 C C . PRO B 1 204 ? 5.172 2.266 8.68 1 87.94 204 PRO B C 1
ATOM 5954 O O . PRO B 1 204 ? 4.824 1.147 8.289 1 87.94 204 PRO B O 1
ATOM 5957 N N . VAL B 1 205 ? 5.945 3.049 8 1 93.75 205 VAL B N 1
ATOM 5958 C CA . VAL B 1 205 ? 6.656 2.686 6.781 1 93.75 205 VAL B CA 1
ATOM 5959 C C . VAL B 1 205 ? 8.062 3.277 6.805 1 93.75 205 VAL B C 1
ATOM 5961 O O . VAL B 1 205 ? 8.25 4.422 7.23 1 93.75 205 VAL B O 1
ATOM 5964 N N . LEU B 1 206 ? 9.055 2.529 6.398 1 95.38 206 LEU B N 1
ATOM 5965 C CA . LEU B 1 206 ? 10.406 3.072 6.324 1 95.38 206 LEU B CA 1
ATOM 5966 C C . LEU B 1 206 ? 10.461 4.27 5.383 1 95.38 206 LEU B C 1
ATOM 5968 O O . LEU B 1 206 ? 9.852 4.246 4.305 1 95.38 206 LEU B O 1
ATOM 5972 N N . PRO B 1 207 ? 11.148 5.273 5.793 1 97.25 207 PRO B N 1
ATOM 5973 C CA . PRO B 1 207 ? 11.141 6.516 5.02 1 97.25 207 PRO B CA 1
ATOM 5974 C C . PRO B 1 207 ? 11.562 6.309 3.564 1 97.25 207 PRO B C 1
ATOM 5976 O O . PRO B 1 207 ? 10.883 6.793 2.65 1 97.25 207 PRO B O 1
ATOM 5979 N N . ASP B 1 208 ? 12.609 5.555 3.293 1 95.56 208 ASP B N 1
ATOM 5980 C CA . ASP B 1 208 ? 13.102 5.363 1.934 1 95.56 208 ASP B CA 1
ATOM 5981 C C . ASP B 1 208 ? 12.102 4.578 1.092 1 95.56 208 ASP B C 1
ATOM 5983 O O . ASP B 1 208 ? 11.906 4.867 -0.091 1 95.56 208 ASP B O 1
ATOM 5987 N N . THR B 1 209 ? 11.516 3.562 1.693 1 94.69 209 THR B N 1
ATOM 5988 C CA . THR B 1 209 ? 10.477 2.793 1.018 1 94.69 209 THR B CA 1
ATOM 5989 C C . THR B 1 209 ? 9.289 3.684 0.661 1 94.69 209 THR B C 1
ATOM 5991 O O . THR B 1 209 ? 8.75 3.596 -0.444 1 94.69 209 THR B O 1
ATOM 5994 N N . PHE B 1 210 ? 8.875 4.508 1.555 1 97.25 210 PHE B N 1
ATOM 5995 C CA . PHE B 1 210 ? 7.742 5.402 1.341 1 97.25 210 PHE B CA 1
ATOM 5996 C C . PHE B 1 210 ? 8.039 6.395 0.223 1 97.25 210 PHE B C 1
ATOM 5998 O O . PHE B 1 210 ? 7.188 6.652 -0.629 1 97.25 210 PHE B O 1
ATOM 6005 N N . ILE B 1 211 ? 9.234 6.984 0.28 1 97.38 211 ILE B N 1
ATOM 6006 C CA . ILE B 1 211 ? 9.633 7.938 -0.75 1 97.38 211 ILE B CA 1
ATOM 6007 C C . ILE B 1 211 ? 9.586 7.266 -2.121 1 97.38 211 ILE B C 1
ATOM 6009 O O . ILE B 1 211 ? 9.078 7.844 -3.086 1 97.38 211 ILE B O 1
ATOM 6013 N N . ASP B 1 212 ? 10.055 6.031 -2.248 1 94.56 212 ASP B N 1
ATOM 6014 C CA . ASP B 1 212 ? 10.008 5.293 -3.506 1 94.56 212 ASP B CA 1
ATOM 6015 C C . ASP B 1 212 ? 8.57 5.082 -3.971 1 94.56 212 ASP B C 1
ATOM 6017 O O . ASP B 1 212 ? 8.281 5.168 -5.168 1 94.56 212 ASP B O 1
ATOM 6021 N N . LEU B 1 213 ? 7.73 4.75 -3.045 1 94.44 213 LEU B N 1
ATOM 6022 C CA . LEU B 1 213 ? 6.32 4.555 -3.357 1 94.44 213 LEU B CA 1
ATOM 6023 C C . LEU B 1 213 ? 5.715 5.816 -3.967 1 94.44 213 LEU B C 1
ATOM 6025 O O . LEU B 1 213 ? 5.105 5.766 -5.035 1 94.44 213 LEU B O 1
ATOM 6029 N N . VAL B 1 214 ? 5.93 6.941 -3.295 1 96.25 214 VAL B N 1
ATOM 6030 C CA . VAL B 1 214 ? 5.258 8.164 -3.719 1 96.25 214 VAL B CA 1
ATOM 6031 C C . VAL B 1 214 ? 5.891 8.68 -5.008 1 96.25 214 VAL B C 1
ATOM 6033 O O . VAL B 1 214 ? 5.227 9.328 -5.82 1 96.25 214 VAL B O 1
ATOM 6036 N N . GLU B 1 215 ? 7.172 8.391 -5.246 1 95.56 215 GLU B N 1
ATOM 6037 C CA . GLU B 1 215 ? 7.855 8.867 -6.445 1 95.56 215 GLU B CA 1
ATOM 6038 C C . GLU B 1 215 ? 7.484 8.023 -7.66 1 95.56 215 GLU B C 1
ATOM 6040 O O . GLU B 1 215 ? 7.344 8.547 -8.766 1 95.56 215 GLU B O 1
ATOM 6045 N N . ASN B 1 216 ? 7.316 6.699 -7.473 1 92.31 216 ASN B N 1
ATOM 6046 C CA . ASN B 1 216 ? 7.344 5.809 -8.625 1 92.31 216 ASN B CA 1
ATOM 6047 C C . ASN B 1 216 ? 5.996 5.121 -8.836 1 92.31 216 ASN B C 1
ATOM 6049 O O . ASN B 1 216 ? 5.715 4.625 -9.93 1 92.31 216 ASN B O 1
ATOM 6053 N N . MET B 1 217 ? 5.191 5.012 -7.824 1 92.25 217 MET B N 1
ATOM 6054 C CA . MET B 1 217 ? 3.896 4.352 -7.98 1 92.25 217 MET B CA 1
ATOM 6055 C C . MET B 1 217 ? 2.896 5.27 -8.672 1 92.25 217 MET B C 1
ATOM 6057 O O . MET B 1 217 ? 2.877 6.477 -8.422 1 92.25 217 MET B O 1
ATOM 6061 N N . GLU B 1 218 ? 2.037 4.695 -9.508 1 91.88 218 GLU B N 1
ATOM 6062 C CA . GLU B 1 218 ? 0.974 5.449 -10.164 1 91.88 218 GLU B CA 1
ATOM 6063 C C . GLU B 1 218 ? 0.048 6.102 -9.141 1 91.88 218 GLU B C 1
ATOM 6065 O O . GLU B 1 218 ? -0.293 5.492 -8.125 1 91.88 218 GLU B O 1
ATOM 6070 N N . GLU B 1 219 ? -0.378 7.332 -9.414 1 93.19 219 GLU B N 1
ATOM 6071 C CA . GLU B 1 219 ? -1.168 8.117 -8.461 1 93.19 219 GLU B CA 1
ATOM 6072 C C . GLU B 1 219 ? -2.467 7.398 -8.109 1 93.19 219 GLU B C 1
ATOM 6074 O O . GLU B 1 219 ? -2.893 7.414 -6.949 1 93.19 219 GLU B O 1
ATOM 6079 N N . GLU B 1 220 ? -3.113 6.836 -9.078 1 92.69 220 GLU B N 1
ATOM 6080 C CA . GLU B 1 220 ? -4.371 6.141 -8.828 1 92.69 220 GLU B CA 1
ATOM 6081 C C . GLU B 1 220 ? -4.172 4.973 -7.863 1 92.69 220 GLU B C 1
ATOM 6083 O O . GLU B 1 220 ? -4.977 4.773 -6.949 1 92.69 220 GLU B O 1
ATOM 6088 N N . ARG B 1 221 ? -3.139 4.168 -8.062 1 93.19 221 ARG B N 1
ATOM 6089 C CA . ARG B 1 221 ? -2.834 3.039 -7.191 1 93.19 221 ARG B CA 1
ATOM 6090 C C . ARG B 1 221 ? -2.482 3.514 -5.785 1 93.19 221 ARG B C 1
ATOM 6092 O O . ARG B 1 221 ? -2.898 2.904 -4.797 1 93.19 221 ARG B O 1
ATOM 6099 N N . LEU B 1 222 ? -1.717 4.586 -5.754 1 95.69 222 LEU B N 1
ATOM 6100 C CA . LEU B 1 222 ? -1.357 5.148 -4.457 1 95.69 222 LEU B CA 1
ATOM 6101 C C . LEU B 1 222 ? -2.6 5.594 -3.693 1 95.69 222 LEU B C 1
ATOM 6103 O O . LEU B 1 222 ? -2.693 5.398 -2.48 1 95.69 222 LEU B O 1
ATOM 6107 N N . THR B 1 223 ? -3.516 6.199 -4.371 1 95.44 223 THR B N 1
ATOM 6108 C CA . THR B 1 223 ? -4.77 6.637 -3.762 1 95.44 223 THR B CA 1
ATOM 6109 C C . THR B 1 223 ? -5.555 5.441 -3.227 1 95.44 223 THR B C 1
ATOM 6111 O O . THR B 1 223 ? -6.125 5.504 -2.137 1 95.44 223 THR B O 1
ATOM 6114 N N . GLU B 1 224 ? -5.48 4.332 -3.926 1 94.12 224 GLU B N 1
ATOM 6115 C CA . GLU B 1 224 ? -6.234 3.141 -3.549 1 94.12 224 GLU B CA 1
ATOM 6116 C C . GLU B 1 224 ? -5.672 2.51 -2.279 1 94.12 224 GLU B C 1
ATOM 6118 O O . GLU B 1 224 ? -6.418 1.946 -1.477 1 94.12 224 GLU B O 1
ATOM 6123 N N . ILE B 1 225 ? -4.41 2.611 -2.137 1 96.19 225 ILE B N 1
ATOM 6124 C CA . ILE B 1 225 ? -3.82 1.914 -1 1 96.19 225 ILE B CA 1
ATOM 6125 C C . ILE B 1 225 ? -3.771 2.846 0.209 1 96.19 225 ILE B C 1
ATOM 6127 O O . ILE B 1 225 ? -3.51 2.404 1.33 1 96.19 225 ILE B O 1
ATOM 6131 N N . THR B 1 226 ? -4.016 4.098 0.087 1 97.06 226 THR B N 1
ATOM 6132 C CA . THR B 1 226 ? -3.807 5.117 1.107 1 97.06 226 THR B CA 1
ATOM 6133 C C . THR B 1 226 ? -4.59 4.785 2.373 1 97.06 226 THR B C 1
ATOM 6135 O O . THR B 1 226 ? -4.031 4.773 3.473 1 97.06 226 THR B O 1
ATOM 6138 N N . PRO B 1 227 ? -5.887 4.426 2.281 1 95.5 227 PRO B N 1
ATOM 6139 C CA . PRO B 1 227 ? -6.617 4.148 3.521 1 95.5 227 PRO B CA 1
ATOM 6140 C C . PRO B 1 227 ? -5.996 3.018 4.336 1 95.5 227 PRO B C 1
ATOM 6142 O O . PRO B 1 227 ? -5.941 3.092 5.566 1 95.5 227 PRO B O 1
ATOM 6145 N N . GLY B 1 228 ? -5.508 2.014 3.625 1 94.81 228 GLY B N 1
ATOM 6146 C CA . GLY B 1 228 ? -4.852 0.913 4.316 1 94.81 228 GLY B CA 1
ATOM 6147 C C . GLY B 1 228 ? -3.463 1.26 4.812 1 94.81 228 GLY B C 1
ATOM 6148 O O . GLY B 1 228 ? -3.047 0.807 5.879 1 94.81 228 GLY B O 1
ATOM 6149 N N . LEU B 1 229 ? -2.799 2.064 4.008 1 95.94 229 LEU B N 1
ATOM 6150 C CA . LEU B 1 229 ? -1.417 2.43 4.305 1 95.94 229 LEU B CA 1
ATOM 6151 C C . LEU B 1 229 ? -1.34 3.289 5.562 1 95.94 229 LEU B C 1
ATOM 6153 O O . LEU B 1 229 ? -0.44 3.113 6.387 1 95.94 229 LEU B O 1
ATOM 6157 N N . ILE B 1 230 ? -2.291 4.191 5.715 1 96.94 230 ILE B N 1
ATOM 6158 C CA . ILE B 1 230 ? -2.197 5.129 6.824 1 96.94 230 ILE B CA 1
ATOM 6159 C C . ILE B 1 230 ? -3.029 4.625 8 1 96.94 230 ILE B C 1
ATOM 6161 O O . ILE B 1 230 ? -3.363 5.387 8.906 1 96.94 230 ILE B O 1
ATOM 6165 N N . LYS B 1 231 ? -3.432 3.363 7.902 1 93.38 231 LYS B N 1
ATOM 6166 C CA . LYS B 1 231 ? -4.246 2.801 8.977 1 93.38 231 LYS B CA 1
ATOM 6167 C C . LYS B 1 231 ? -3.59 3.023 10.336 1 93.38 231 LYS B C 1
ATOM 6169 O O . LYS B 1 231 ? -2.398 2.758 10.508 1 93.38 231 LYS B O 1
ATOM 6174 N N . GLY B 1 232 ? -4.379 3.52 11.305 1 93.25 232 GLY B N 1
ATOM 6175 C CA . GLY B 1 232 ? -3.881 3.895 12.617 1 93.25 232 GLY B CA 1
ATOM 6176 C C . GLY B 1 232 ? -3.646 5.387 12.766 1 93.25 232 GLY B C 1
ATOM 6177 O O . GLY B 1 232 ? -3.648 5.914 13.875 1 93.25 232 GLY B O 1
ATOM 6178 N N . TRP B 1 233 ? -3.309 6.035 11.68 1 95.75 233 TRP B N 1
ATOM 6179 C CA . TRP B 1 233 ? -3.215 7.488 11.641 1 95.75 233 TRP B CA 1
ATOM 6180 C C . TRP B 1 233 ? -4.496 8.102 11.086 1 95.75 233 TRP B C 1
ATOM 6182 O O . TRP B 1 233 ? -5.117 7.539 10.18 1 95.75 233 TRP B O 1
ATOM 6192 N N . PRO B 1 234 ? -4.832 9.234 11.539 1 95.5 234 PRO B N 1
ATOM 6193 C CA . PRO B 1 234 ? -6.121 9.812 11.156 1 95.5 234 PRO B CA 1
ATOM 6194 C C . PRO B 1 234 ? -6.102 10.445 9.766 1 95.5 234 PRO B C 1
ATOM 6196 O O . PRO B 1 234 ? -7.156 10.648 9.164 1 95.5 234 PRO B O 1
ATOM 6199 N N . ASN B 1 235 ? -4.898 10.82 9.297 1 96.19 235 ASN B N 1
ATOM 6200 C CA . ASN B 1 235 ? -4.82 11.523 8.016 1 96.19 235 ASN B CA 1
ATOM 6201 C C . ASN B 1 235 ? -3.41 11.469 7.434 1 96.19 235 ASN B C 1
ATOM 6203 O O . ASN B 1 235 ? -2.488 10.961 8.078 1 96.19 235 ASN B O 1
ATOM 6207 N N . THR B 1 236 ? -3.25 11.984 6.227 1 97.31 236 THR B N 1
ATOM 6208 C CA . THR B 1 236 ? -1.979 11.906 5.516 1 97.31 236 THR B CA 1
ATOM 6209 C C . THR B 1 236 ? -0.965 12.875 6.117 1 97.31 236 THR B C 1
ATOM 6211 O O . THR B 1 236 ? 0.24 12.625 6.086 1 97.31 236 THR B O 1
ATOM 6214 N N . TYR B 1 237 ? -1.423 13.922 6.738 1 97.12 237 TYR B N 1
ATOM 6215 C CA . TYR B 1 237 ? -0.525 14.906 7.328 1 97.12 237 TYR B CA 1
ATOM 6216 C C . TYR B 1 237 ? 0.248 14.312 8.5 1 97.12 237 TYR B C 1
ATOM 6218 O O . TYR B 1 237 ? 1.48 14.273 8.484 1 97.12 237 TYR B O 1
ATOM 6226 N N . THR B 1 238 ? -0.466 13.828 9.492 1 97.81 238 THR B N 1
ATOM 6227 C CA . THR B 1 238 ? 0.197 13.258 10.664 1 97.81 238 THR B CA 1
ATOM 6228 C C . THR B 1 238 ? 1.027 12.039 10.273 1 97.81 238 THR B C 1
ATOM 6230 O O . THR B 1 238 ? 2.117 11.828 10.805 1 97.81 238 THR B O 1
ATOM 6233 N N . PHE B 1 239 ? 0.494 11.32 9.297 1 98.06 239 PHE B N 1
ATOM 6234 C CA . PHE B 1 239 ? 1.187 10.141 8.805 1 98.06 239 PHE B CA 1
ATOM 6235 C C . PHE B 1 239 ? 2.537 10.508 8.203 1 98.06 239 PHE B C 1
ATOM 6237 O O . PHE B 1 239 ? 3.562 9.922 8.555 1 98.06 239 PHE B O 1
ATOM 6244 N N . THR B 1 240 ? 2.564 11.461 7.312 1 98.56 240 THR B N 1
ATOM 6245 C CA . THR B 1 240 ? 3.797 11.844 6.637 1 98.56 240 THR B CA 1
ATOM 6246 C C . THR B 1 240 ? 4.762 12.523 7.609 1 98.56 240 THR B C 1
ATOM 6248 O O . THR B 1 240 ? 5.977 12.383 7.484 1 98.56 240 THR B O 1
ATOM 6251 N N . LYS B 1 241 ? 4.23 13.234 8.57 1 98.62 241 LYS B N 1
ATOM 6252 C CA . LYS B 1 241 ? 5.102 13.859 9.562 1 98.62 241 LYS B CA 1
ATOM 6253 C C . LYS B 1 241 ? 5.777 12.812 10.438 1 98.62 241 LYS B C 1
ATOM 6255 O O . LYS B 1 241 ? 6.93 12.984 10.844 1 98.62 241 LYS B O 1
ATOM 6260 N N . ALA B 1 242 ? 5.082 11.781 10.781 1 98.44 242 ALA B N 1
ATOM 6261 C CA . ALA B 1 242 ? 5.68 10.68 11.531 1 98.44 242 ALA B CA 1
ATOM 6262 C C . ALA B 1 242 ? 6.844 10.062 10.758 1 98.44 242 ALA B C 1
ATOM 6264 O O . ALA B 1 242 ? 7.898 9.781 11.336 1 98.44 242 ALA B O 1
ATOM 6265 N N . ILE B 1 243 ? 6.625 9.867 9.477 1 98.38 243 ILE B N 1
ATOM 6266 C CA . ILE B 1 243 ? 7.664 9.289 8.641 1 98.38 243 ILE B CA 1
ATOM 6267 C C . ILE B 1 243 ? 8.844 10.25 8.539 1 98.38 243 ILE B C 1
ATOM 6269 O O . ILE B 1 243 ? 10 9.82 8.57 1 98.38 243 ILE B O 1
ATOM 6273 N N . ALA B 1 244 ? 8.586 11.523 8.406 1 98.69 244 ALA B N 1
ATOM 6274 C CA . ALA B 1 244 ? 9.633 12.531 8.312 1 98.69 244 ALA B CA 1
ATOM 6275 C C . ALA B 1 244 ? 10.5 12.547 9.57 1 98.69 244 ALA B C 1
ATOM 6277 O O . ALA B 1 244 ? 11.711 12.758 9.5 1 98.69 244 ALA B O 1
ATOM 6278 N N . GLU B 1 245 ? 9.891 12.391 10.727 1 98.31 245 GLU B N 1
ATOM 6279 C CA . GLU B 1 245 ? 10.656 12.32 11.969 1 98.31 245 GLU B CA 1
ATOM 6280 C C . GLU B 1 245 ? 11.648 11.156 11.938 1 98.31 245 GLU B C 1
ATOM 6282 O O . GLU B 1 245 ? 12.805 11.305 12.336 1 98.31 245 GLU B O 1
ATOM 6287 N N . GLU B 1 246 ? 11.148 10.008 11.484 1 97.94 246 GLU B N 1
ATOM 6288 C CA . GLU B 1 246 ? 12.031 8.852 11.375 1 97.94 246 GLU B CA 1
ATOM 6289 C C . GLU B 1 246 ? 13.156 9.109 10.375 1 97.94 246 GLU B C 1
ATOM 6291 O O . GLU B 1 246 ? 14.289 8.656 10.578 1 97.94 246 GLU B O 1
ATOM 6296 N N . LEU B 1 247 ? 12.812 9.727 9.312 1 98.31 247 LEU B N 1
ATOM 6297 C CA . LEU B 1 247 ? 13.82 10.102 8.32 1 98.31 247 LEU B CA 1
ATOM 6298 C C . LEU B 1 247 ? 14.922 10.938 8.953 1 98.31 247 LEU B C 1
ATOM 6300 O O . LEU B 1 247 ? 16.109 10.719 8.688 1 98.31 247 LEU B O 1
ATOM 6304 N N . VAL B 1 248 ? 14.539 11.93 9.734 1 98.38 248 VAL B N 1
ATOM 6305 C CA . VAL B 1 248 ? 15.508 12.766 10.43 1 98.38 248 VAL B CA 1
ATOM 6306 C C . VAL B 1 248 ? 16.359 11.906 11.359 1 98.38 248 VAL B C 1
ATOM 6308 O O . VAL B 1 248 ? 17.594 12.055 11.398 1 98.38 248 VAL B O 1
ATOM 6311 N N . ARG B 1 249 ? 15.727 11.039 12.062 1 97.06 249 ARG B N 1
ATOM 6312 C CA . ARG B 1 249 ? 16.422 10.164 13 1 97.06 249 ARG B CA 1
ATOM 6313 C C . ARG B 1 249 ? 17.484 9.336 12.289 1 97.06 249 ARG B C 1
ATOM 6315 O O . ARG B 1 249 ? 18.609 9.219 12.766 1 97.06 249 ARG B O 1
ATOM 6322 N N . THR B 1 250 ? 17.156 8.82 11.094 1 95.81 250 THR B N 1
ATOM 6323 C CA . THR B 1 250 ? 17.984 7.812 10.453 1 95.81 250 THR B CA 1
ATOM 6324 C C . THR B 1 250 ? 18.984 8.461 9.492 1 95.81 250 THR B C 1
ATOM 6326 O O . THR B 1 250 ? 20.062 7.926 9.258 1 95.81 250 THR B O 1
ATOM 6329 N N . ARG B 1 251 ? 18.672 9.625 9.039 1 95.94 251 ARG B N 1
ATOM 6330 C CA . ARG B 1 251 ? 19.484 10.172 7.953 1 95.94 251 ARG B CA 1
ATOM 6331 C C . ARG B 1 251 ? 20.297 11.367 8.43 1 95.94 251 ARG B C 1
ATOM 6333 O O . ARG B 1 251 ? 21.234 11.805 7.75 1 95.94 251 ARG B O 1
ATOM 6340 N N . ALA B 1 252 ? 19.969 11.961 9.516 1 94.06 252 ALA B N 1
ATOM 6341 C CA . ALA B 1 252 ? 20.672 13.156 9.969 1 94.06 252 ALA B CA 1
ATOM 6342 C C . ALA B 1 252 ? 22.156 12.859 10.219 1 94.06 252 ALA B C 1
ATOM 6344 O O . ALA B 1 252 ? 23.016 13.68 9.914 1 94.06 252 ALA B O 1
ATOM 6345 N N . GLY B 1 253 ? 22.5 11.641 10.75 1 91.5 253 GLY B N 1
ATOM 6346 C CA . GLY B 1 253 ? 23.875 11.312 11.07 1 91.5 253 GLY B CA 1
ATOM 6347 C C . GLY B 1 253 ? 24.5 12.266 12.078 1 91.5 253 GLY B C 1
ATOM 6348 O O . GLY B 1 253 ? 23.938 12.484 13.156 1 91.5 253 GLY B O 1
ATOM 6349 N N . GLU B 1 254 ? 25.578 13.008 11.656 1 91.56 254 GLU B N 1
ATOM 6350 C CA . GLU B 1 254 ? 26.297 13.898 12.555 1 91.56 254 GLU B CA 1
ATOM 6351 C C . GLU B 1 254 ? 25.781 15.336 12.445 1 91.56 254 GLU B C 1
ATOM 6353 O O . GLU B 1 254 ? 26.266 16.234 13.148 1 91.56 254 GLU B O 1
ATOM 6358 N N . LEU B 1 255 ? 24.828 15.539 11.656 1 94.62 255 LEU B N 1
ATOM 6359 C CA . LEU B 1 255 ? 24.219 16.859 11.484 1 94.62 255 LEU B CA 1
ATOM 6360 C C . LEU B 1 255 ? 23.594 17.344 12.789 1 94.62 255 LEU B C 1
ATOM 6362 O O . LEU B 1 255 ? 22.844 16.609 13.43 1 94.62 255 LEU B O 1
ATOM 6366 N N . PRO B 1 256 ? 24.016 18.562 13.273 1 96.81 256 PRO B N 1
ATOM 6367 C CA . PRO B 1 256 ? 23.297 19.094 14.43 1 96.81 256 PRO B CA 1
ATOM 6368 C C . PRO B 1 256 ? 21.828 19.406 14.125 1 96.81 256 PRO B C 1
ATOM 6370 O O . PRO B 1 256 ? 21.531 20.438 13.5 1 96.81 256 PRO B O 1
ATOM 6373 N N . VAL B 1 257 ? 20.938 18.516 14.594 1 97.88 257 VAL B N 1
ATOM 6374 C CA . VAL B 1 257 ? 19.531 18.625 14.258 1 97.88 257 VAL B CA 1
ATOM 6375 C C . VAL B 1 257 ? 18.688 18.547 15.523 1 97.88 257 VAL B C 1
ATOM 6377 O O . VAL B 1 257 ? 19.047 17.859 16.484 1 97.88 257 VAL B O 1
ATOM 6380 N N . CYS B 1 258 ? 17.688 19.297 15.625 1 98.06 258 CYS B N 1
ATOM 6381 C CA . CYS B 1 258 ? 16.641 19.125 16.625 1 98.06 258 CYS B CA 1
ATOM 6382 C C . CYS B 1 258 ? 15.258 19.156 16 1 98.06 258 CYS B C 1
ATOM 6384 O O . CYS B 1 258 ? 15.102 19.594 14.859 1 98.06 258 CYS B O 1
ATOM 6386 N N . ILE B 1 259 ? 14.281 18.594 16.703 1 98.81 259 ILE B N 1
ATOM 6387 C CA . ILE B 1 259 ? 12.898 18.547 16.219 1 98.81 259 ILE B CA 1
ATOM 6388 C C . ILE B 1 259 ? 12 19.328 17.188 1 98.81 259 ILE B C 1
ATOM 6390 O O . ILE B 1 259 ? 12 19.078 18.391 1 98.81 259 ILE B O 1
ATOM 6394 N N . VAL B 1 260 ? 11.328 20.312 16.672 1 98.88 260 VAL B N 1
ATOM 6395 C CA . VAL B 1 260 ? 10.312 21.031 17.438 1 98.88 260 VAL B CA 1
ATOM 6396 C C . VAL B 1 260 ? 8.922 20.625 16.969 1 98.88 260 VAL B C 1
ATOM 6398 O O . VAL B 1 260 ? 8.664 20.578 15.758 1 98.88 260 VAL B O 1
ATOM 6401 N N . LYS B 1 261 ? 8.047 20.359 17.906 1 98.75 261 LYS B N 1
ATOM 6402 C CA . LYS B 1 261 ? 6.727 19.828 17.609 1 98.75 261 LYS B CA 1
ATOM 6403 C C . LYS B 1 261 ? 5.629 20.688 18.219 1 98.75 261 LYS B C 1
ATOM 6405 O O . LYS B 1 261 ? 5.109 20.375 19.297 1 98.75 261 LYS B O 1
ATOM 6410 N N . PRO B 1 262 ? 5.23 21.719 17.5 1 98.25 262 PRO B N 1
ATOM 6411 C CA . PRO B 1 262 ? 4.117 22.516 18.016 1 98.25 262 PRO B CA 1
ATOM 6412 C C . PRO B 1 262 ? 2.797 21.75 18.031 1 98.25 262 PRO B C 1
ATOM 6414 O O . PRO B 1 262 ? 2.539 20.953 17.125 1 98.25 262 PRO B O 1
ATOM 6417 N N . ALA B 1 263 ? 1.988 22.031 19.062 1 96.81 263 ALA B N 1
ATOM 6418 C CA . ALA B 1 263 ? 0.612 21.547 19.031 1 96.81 263 ALA B CA 1
ATOM 6419 C C . ALA B 1 263 ? -0.247 22.359 18.078 1 96.81 263 ALA B C 1
ATOM 6421 O O . ALA B 1 263 ? 0.25 22.875 17.078 1 96.81 263 ALA B O 1
ATOM 6422 N N . VAL B 1 264 ? -1.572 22.406 18.25 1 94.38 264 VAL B N 1
ATOM 6423 C CA . VAL B 1 264 ? -2.418 23.219 17.375 1 94.38 264 VAL B CA 1
ATOM 6424 C C . VAL B 1 264 ? -2.027 24.688 17.5 1 94.38 264 VAL B C 1
ATOM 6426 O O . VAL B 1 264 ? -2.203 25.297 18.562 1 94.38 264 VAL B O 1
ATOM 6429 N N . VAL B 1 265 ? -1.521 25.219 16.453 1 95.5 265 VAL B N 1
ATOM 6430 C CA . VAL B 1 265 ? -0.996 26.578 16.484 1 95.5 265 VAL B CA 1
ATOM 6431 C C . VAL B 1 265 ? -2.137 27.578 16.312 1 95.5 265 VAL B C 1
ATOM 6433 O O . VAL B 1 265 ? -2.883 27.516 15.336 1 95.5 265 VAL B O 1
ATOM 6436 N N . LEU B 1 266 ? -2.266 28.469 17.234 1 94.31 266 LEU B N 1
ATOM 6437 C CA . LEU B 1 266 ? -3.246 29.547 17.203 1 94.31 266 LEU B CA 1
ATOM 6438 C C . LEU B 1 266 ? -2.574 30.891 16.906 1 94.31 266 LEU B C 1
ATOM 6440 O O . LEU B 1 266 ? -1.364 30.938 16.672 1 94.31 266 LEU B O 1
ATOM 6444 N N . GLY B 1 267 ? -3.393 31.891 16.828 1 95.44 267 GLY B N 1
ATOM 6445 C CA . GLY B 1 267 ? -2.826 33.219 16.688 1 95.44 267 GLY B CA 1
ATOM 6446 C C . GLY B 1 267 ? -1.887 33.594 17.828 1 95.44 267 GLY B C 1
ATOM 6447 O O . GLY B 1 267 ? -1.839 32.906 18.844 1 95.44 267 GLY B O 1
ATOM 6448 N N . SER B 1 268 ? -1.164 34.688 17.609 1 97.12 268 SER B N 1
ATOM 6449 C CA . SER B 1 268 ? -0.22 35.125 18.641 1 97.12 268 SER B CA 1
ATOM 6450 C C . SER B 1 268 ? -0.931 35.438 19.953 1 97.12 268 SER B C 1
ATOM 6452 O O . SER B 1 268 ? -2.039 35.969 19.938 1 97.12 268 SER B O 1
ATOM 6454 N N . TYR B 1 269 ? -0.292 35.094 21.031 1 96.94 269 TYR B N 1
ATOM 6455 C CA . TYR B 1 269 ? -0.862 35.438 22.328 1 96.94 269 TYR B CA 1
ATOM 6456 C C . TYR B 1 269 ? -0.662 36.906 22.641 1 96.94 269 TYR B C 1
ATOM 6458 O O . TYR B 1 269 ? -1.632 37.656 22.75 1 96.94 269 TYR B O 1
ATOM 6466 N N . THR B 1 270 ? 0.654 37.312 22.562 1 96.19 270 THR B N 1
ATOM 6467 C CA . THR B 1 270 ? 0.886 38.719 22.938 1 96.19 270 THR B CA 1
ATOM 6468 C C . THR B 1 270 ? 1.771 39.406 21.906 1 96.19 270 THR B C 1
ATOM 6470 O O . THR B 1 270 ? 1.637 40.594 21.672 1 96.19 270 THR B O 1
ATOM 6473 N N . GLU B 1 271 ? 2.727 38.719 21.281 1 94.75 271 GLU B N 1
ATOM 6474 C CA . GLU B 1 271 ? 3.736 39.438 20.5 1 94.75 271 GLU B CA 1
ATOM 6475 C C . GLU B 1 271 ? 3.717 39 19.031 1 94.75 271 GLU B C 1
ATOM 6477 O O . GLU B 1 271 ? 3.379 37.844 18.734 1 94.75 271 GLU B O 1
ATOM 6482 N N . PRO B 1 272 ? 4.137 39.812 18.016 1 94.69 272 PRO B N 1
ATOM 6483 C CA . PRO B 1 272 ? 4.281 41.25 18.281 1 94.69 272 PRO B CA 1
ATOM 6484 C C . PRO B 1 272 ? 2.936 41.938 18.484 1 94.69 272 PRO B C 1
ATOM 6486 O O . PRO B 1 272 ? 2.881 43.031 19.047 1 94.69 272 PRO B O 1
ATOM 6489 N N . SER B 1 273 ? 1.933 41.344 17.938 1 95.69 273 SER B N 1
ATOM 6490 C CA . SER B 1 273 ? 0.572 41.844 18.078 1 95.69 273 SER B CA 1
ATOM 6491 C C . SER B 1 273 ? -0.371 40.781 18.609 1 95.69 273 SER B C 1
ATOM 6493 O O . SER B 1 273 ? -0.45 39.688 18.062 1 95.69 273 SER B O 1
ATOM 6495 N N . PRO B 1 274 ? -1.139 41.156 19.625 1 96 274 PRO B N 1
ATOM 6496 C CA . PRO B 1 274 ? -2.031 40.156 20.203 1 96 274 PRO B CA 1
ATOM 6497 C C . PRO B 1 274 ? -3.061 39.625 19.219 1 96 274 PRO B C 1
ATOM 6499 O O . PRO B 1 274 ? -3.742 40.406 18.547 1 96 274 PRO B O 1
ATOM 6502 N N . GLY B 1 275 ? -3.059 38.281 19.125 1 95.75 275 GLY B N 1
ATOM 6503 C CA . GLY B 1 275 ? -4.102 37.625 18.359 1 95.75 275 GLY B CA 1
ATOM 6504 C C . GLY B 1 275 ? -3.822 37.594 16.859 1 95.75 275 GLY B C 1
ATOM 6505 O O . GLY B 1 275 ? -4.676 37.188 16.078 1 95.75 275 GLY B O 1
ATOM 6506 N N . TRP B 1 276 ? -2.697 38 16.422 1 96.94 276 TRP B N 1
ATOM 6507 C CA . TRP B 1 276 ? -2.4 38 14.992 1 96.94 276 TRP B CA 1
ATOM 6508 C C . TRP B 1 276 ? -2.553 36.594 14.406 1 96.94 276 TRP B C 1
ATOM 6510 O O . TRP B 1 276 ? -2.061 35.625 14.977 1 96.94 276 TRP B O 1
ATOM 6520 N N . ILE B 1 277 ? -3.234 36.5 13.328 1 94.75 277 ILE B N 1
ATOM 6521 C CA . ILE B 1 277 ? -3.402 35.281 12.531 1 94.75 277 ILE B CA 1
ATOM 6522 C C . ILE B 1 277 ? -3.656 35.656 11.07 1 94.75 277 ILE B C 1
ATOM 6524 O O . ILE B 1 277 ? -4.328 36.656 10.789 1 94.75 277 ILE B O 1
ATOM 6528 N N . ASP B 1 278 ? -3.039 34.969 10.203 1 89.75 278 ASP B N 1
ATOM 6529 C CA . ASP B 1 278 ? -3.203 35.375 8.805 1 89.75 278 ASP B CA 1
ATOM 6530 C C . ASP B 1 278 ? -4.504 34.812 8.227 1 89.75 278 ASP B C 1
ATOM 6532 O O . ASP B 1 278 ? -5.086 33.875 8.773 1 89.75 278 ASP B O 1
ATOM 6536 N N . LYS B 1 279 ? -4.988 35.344 7.172 1 85.5 279 LYS B N 1
ATOM 6537 C CA . LYS B 1 279 ? -6.293 35.094 6.57 1 85.5 279 LYS B CA 1
ATOM 6538 C C . LYS B 1 279 ? -6.398 33.656 6.059 1 85.5 279 LYS B C 1
ATOM 6540 O O . LYS B 1 279 ? -7.457 33.031 6.156 1 85.5 279 LYS B O 1
ATOM 6545 N N . GLN B 1 280 ? -5.344 33.156 5.586 1 83.06 280 GLN B N 1
ATOM 6546 C CA . GLN B 1 280 ? -5.375 31.812 5.023 1 83.06 280 GLN B CA 1
ATOM 6547 C C . GLN B 1 280 ? -5.5 30.75 6.125 1 83.06 280 GLN B C 1
ATOM 6549 O O . GLN B 1 280 ? -6.211 29.766 5.965 1 83.06 280 GLN B O 1
ATOM 6554 N N . THR B 1 281 ? -4.871 30.969 7.184 1 85.19 281 THR B N 1
ATOM 6555 C CA . THR B 1 281 ? -4.844 30.016 8.289 1 85.19 281 THR B CA 1
ATOM 6556 C C . THR B 1 281 ? -6.188 29.984 9.008 1 85.19 281 THR B C 1
ATOM 6558 O O . THR B 1 281 ? -6.652 28.922 9.43 1 85.19 281 THR B O 1
ATOM 6561 N N . VAL B 1 282 ? -6.824 31.094 9.148 1 84.69 282 VAL B N 1
ATOM 6562 C CA . VAL B 1 282 ? -8.086 31.172 9.867 1 84.69 282 VAL B CA 1
ATOM 6563 C C . VAL B 1 282 ? -9.141 30.328 9.172 1 84.69 282 VAL B C 1
ATOM 6565 O O . VAL B 1 282 ? -9.938 29.641 9.828 1 84.69 282 VAL B O 1
ATOM 6568 N N . MET B 1 283 ? -9.109 30.25 7.957 1 77.5 283 MET B N 1
ATOM 6569 C CA . MET B 1 283 ? -10.125 29.531 7.184 1 77.5 283 MET B CA 1
ATOM 6570 C C . MET B 1 283 ? -9.914 28.031 7.277 1 77.5 283 MET B C 1
ATOM 6572 O O . MET B 1 283 ? -10.859 27.25 7.086 1 77.5 283 MET B O 1
ATOM 6576 N N . ALA B 1 284 ? -8.719 27.703 7.66 1 75.19 284 ALA B N 1
ATOM 6577 C CA . ALA B 1 284 ? -8.391 26.281 7.66 1 75.19 284 ALA B CA 1
ATOM 6578 C C . ALA B 1 284 ? -8.203 25.766 9.086 1 75.19 284 ALA B C 1
ATOM 6580 O O . ALA B 1 284 ? -7.844 24.594 9.281 1 75.19 284 ALA B O 1
ATOM 6581 N N . SER B 1 285 ? -8.484 26.562 10.047 1 78.69 285 SER B N 1
ATOM 6582 C CA . SER B 1 285 ? -8.195 26.172 11.422 1 78.69 285 SER B CA 1
ATOM 6583 C C . SER B 1 285 ? -9.445 26.266 12.289 1 78.69 285 SER B C 1
ATOM 6585 O O . SER B 1 285 ? -10.461 26.828 11.875 1 78.69 285 SER B O 1
ATOM 6587 N N . PRO B 1 286 ? -9.359 25.734 13.453 1 75.75 286 PRO B N 1
ATOM 6588 C CA . PRO B 1 286 ? -10.484 25.797 14.391 1 75.75 286 PRO B CA 1
ATOM 6589 C C . PRO B 1 286 ? -10.867 27.234 14.742 1 75.75 286 PRO B C 1
ATOM 6591 O O . PRO B 1 286 ? -12.016 27.5 15.117 1 75.75 286 PRO B O 1
ATOM 6594 N N . VAL B 1 287 ? -9.969 28.094 14.547 1 82.88 287 VAL B N 1
ATOM 6595 C CA . VAL B 1 287 ? -10.25 29.5 14.82 1 82.88 287 VAL B CA 1
ATOM 6596 C C . VAL B 1 287 ? -11.297 30.031 13.844 1 82.88 287 VAL B C 1
ATOM 6598 O O . VAL B 1 287 ? -12.086 30.922 14.18 1 82.88 287 VAL B O 1
ATOM 6601 N N . GLY B 1 288 ? -11.297 29.375 12.727 1 85.62 288 GLY B N 1
ATOM 6602 C CA . GLY B 1 288 ? -12.297 29.734 11.734 1 85.62 288 GLY B CA 1
ATOM 6603 C C . GLY B 1 288 ? -13.711 29.422 12.18 1 85.62 288 GLY B C 1
ATOM 6604 O O . GLY B 1 288 ? -14.648 30.156 11.852 1 85.62 288 GLY B O 1
ATOM 6605 N N . PHE B 1 289 ? -13.852 28.422 12.922 1 83.44 289 PHE B N 1
ATOM 6606 C CA . PHE B 1 289 ? -15.164 28.062 13.445 1 83.44 289 PHE B CA 1
ATOM 6607 C C . PHE B 1 289 ? -15.641 29.078 14.469 1 83.44 289 PHE B C 1
ATOM 6609 O O . PHE B 1 289 ? -16.812 29.469 14.477 1 83.44 289 PHE B O 1
ATOM 6616 N N . LEU B 1 290 ? -14.719 29.531 15.203 1 83.38 290 LEU B N 1
ATOM 6617 C CA . LEU B 1 290 ? -15.055 30.531 16.219 1 83.38 290 LEU B CA 1
ATOM 6618 C C . LEU B 1 290 ? -15.398 31.875 15.578 1 83.38 290 LEU B C 1
ATOM 6620 O O . LEU B 1 290 ? -16.297 32.562 16.047 1 83.38 290 LEU B O 1
ATOM 6624 N N . LEU B 1 291 ? -14.664 32.125 14.531 1 89.44 291 LEU B N 1
ATOM 6625 C CA . LEU B 1 291 ? -15.008 33.312 13.773 1 89.44 291 LEU B CA 1
ATOM 6626 C C . LEU B 1 291 ? -16.422 33.219 13.211 1 89.44 291 LEU B C 1
ATOM 6628 O O . LEU B 1 291 ? -17.203 34.156 13.344 1 89.44 291 LEU B O 1
ATOM 6632 N N . GLY B 1 292 ? -16.688 32.094 12.586 1 90.44 292 GLY B N 1
ATOM 6633 C CA . GLY B 1 292 ? -18.016 31.906 12.016 1 90.44 292 GLY B CA 1
ATOM 6634 C C . GLY B 1 292 ? -19.141 32.031 13.031 1 90.44 292 GLY B C 1
ATOM 6635 O O . GLY B 1 292 ? -20.172 32.656 12.742 1 90.44 292 GLY B O 1
ATOM 6636 N N . CYS B 1 293 ? -18.922 31.562 14.172 1 89.69 293 CYS B N 1
ATOM 6637 C CA . CYS B 1 293 ? -19.891 31.703 15.25 1 89.69 293 CYS B CA 1
ATOM 6638 C C . CYS B 1 293 ? -19.969 33.125 15.727 1 89.69 293 CYS B C 1
ATOM 6640 O O . CYS B 1 293 ? -21.062 33.688 15.93 1 89.69 293 CYS B O 1
ATOM 6642 N N . GLY B 1 294 ? -18.844 33.75 15.82 1 90.5 294 GLY B N 1
ATOM 6643 C CA . GLY B 1 294 ? -18.75 35.094 16.375 1 90.5 294 GLY B CA 1
ATOM 6644 C C . GLY B 1 294 ? -19.375 36.156 15.5 1 90.5 294 GLY B C 1
ATOM 6645 O O . GLY B 1 294 ? -19.734 37.219 15.984 1 90.5 294 GLY B O 1
ATOM 6646 N N . ILE B 1 295 ? -19.531 35.812 14.25 1 92.31 295 ILE B N 1
ATOM 6647 C CA . ILE B 1 295 ? -20.141 36.812 13.375 1 92.31 295 ILE B CA 1
ATOM 6648 C C . ILE B 1 295 ? -21.547 36.344 12.992 1 92.31 295 ILE B C 1
ATOM 6650 O O . ILE B 1 295 ? -22.188 36.969 12.125 1 92.31 295 ILE B O 1
ATOM 6654 N N . GLY B 1 296 ? -21.984 35.219 13.492 1 92.25 296 GLY B N 1
ATOM 6655 C CA . GLY B 1 296 ? -23.359 34.781 13.352 1 92.25 296 GLY B CA 1
ATOM 6656 C C . GLY B 1 296 ? -23.609 34 12.086 1 92.25 296 GLY B C 1
ATOM 6657 O O . GLY B 1 296 ? -24.719 34 11.539 1 92.25 296 GLY B O 1
ATOM 6658 N N . VAL B 1 297 ? -22.625 33.375 11.664 1 91.19 297 VAL B N 1
ATOM 6659 C CA . VAL B 1 297 ? -22.75 32.594 10.438 1 91.19 297 VAL B CA 1
ATOM 6660 C C . VAL B 1 297 ? -22.859 31.109 10.766 1 91.19 297 VAL B C 1
ATOM 6662 O O . VAL B 1 297 ? -23.609 30.375 10.133 1 91.19 297 VAL B O 1
ATOM 6665 N N . MET B 1 298 ? -22.109 30.703 11.727 1 92.69 298 MET B N 1
ATOM 6666 C CA . MET B 1 298 ? -22.125 29.297 12.141 1 92.69 298 MET B CA 1
ATOM 6667 C C . MET B 1 298 ? -22.938 29.109 13.406 1 92.69 298 MET B C 1
ATOM 6669 O O . MET B 1 298 ? -22.766 29.828 14.391 1 92.69 298 MET B O 1
ATOM 6673 N N . HIS B 1 299 ? -23.766 28.062 13.352 1 94.12 299 HIS B N 1
ATOM 6674 C CA . HIS B 1 299 ? -24.734 27.938 14.445 1 94.12 299 HIS B CA 1
ATOM 6675 C C . HIS B 1 299 ? -24.688 26.531 15.039 1 94.12 299 HIS B C 1
ATOM 6677 O O . HIS B 1 299 ? -25.438 26.234 15.977 1 94.12 299 HIS B O 1
ATOM 6683 N N . VAL B 1 300 ? -23.875 25.688 14.469 1 94.06 300 VAL B N 1
ATOM 6684 C CA . VAL B 1 300 ? -23.781 24.328 14.984 1 94.06 300 VAL B CA 1
ATOM 6685 C C . VAL B 1 300 ? -22.312 23.969 15.227 1 94.06 300 VAL B C 1
ATOM 6687 O O . VAL B 1 300 ? -21.469 24.188 14.352 1 94.06 300 VAL B O 1
ATOM 6690 N N . LEU B 1 301 ? -22.031 23.484 16.438 1 92 301 LEU B N 1
ATOM 6691 C CA . LEU B 1 301 ? -20.703 23.016 16.797 1 92 301 LEU B CA 1
ATOM 6692 C C . LEU B 1 301 ? -20.703 21.516 17.031 1 92 301 LEU B C 1
ATOM 6694 O O . LEU B 1 301 ? -21.484 21 17.828 1 92 301 LEU B O 1
ATOM 6698 N N . TYR B 1 302 ? -19.844 20.828 16.25 1 93.56 302 TYR B N 1
ATOM 6699 C CA . TYR B 1 302 ? -19.703 19.375 16.359 1 93.56 302 TYR B CA 1
ATOM 6700 C C . TYR B 1 302 ? -18.438 19.016 17.125 1 93.56 302 TYR B C 1
ATOM 6702 O O . TYR B 1 302 ? -17.375 18.875 16.531 1 93.56 302 TYR B O 1
ATOM 6710 N N . LEU B 1 303 ? -18.578 18.766 18.438 1 92.75 303 LEU B N 1
ATOM 6711 C CA . LEU B 1 303 ? -17.438 18.484 19.297 1 92.75 303 LEU B CA 1
ATOM 6712 C C . LEU B 1 303 ? -17.859 17.844 20.609 1 92.75 303 LEU B C 1
ATOM 6714 O O . LEU B 1 303 ? -19.047 17.859 20.938 1 92.75 303 LEU B O 1
ATOM 6718 N N . LYS B 1 304 ? -16.984 17.219 21.297 1 92.94 304 LYS B N 1
ATOM 6719 C CA . LYS B 1 304 ? -17.156 16.781 22.688 1 92.94 304 LYS B CA 1
ATOM 6720 C C . LYS B 1 304 ? -16.656 17.844 23.672 1 92.94 304 LYS B C 1
ATOM 6722 O O . LYS B 1 304 ? -15.461 18.109 23.734 1 92.94 304 LYS B O 1
ATOM 6727 N N . ARG B 1 305 ? -17.484 18.344 24.453 1 90.06 305 ARG B N 1
ATOM 6728 C CA . ARG B 1 305 ? -17.203 19.5 25.297 1 90.06 305 ARG B CA 1
ATOM 6729 C C . ARG B 1 305 ? -16.125 19.188 26.328 1 90.06 305 ARG B C 1
ATOM 6731 O O . ARG B 1 305 ? -15.344 20.062 26.703 1 90.06 305 ARG B O 1
ATOM 6738 N N . ASP B 1 306 ? -16.047 18 26.703 1 90.06 306 ASP B N 1
ATOM 6739 C CA . ASP B 1 306 ? -15.141 17.641 27.781 1 90.06 306 ASP B CA 1
ATOM 6740 C C . ASP B 1 306 ? -13.75 17.312 27.234 1 90.06 306 ASP B C 1
ATOM 6742 O O . ASP B 1 306 ? -12.797 17.141 28.016 1 90.06 306 ASP B O 1
ATOM 6746 N N . ASN B 1 307 ? -13.648 17.266 25.969 1 91.25 307 ASN B N 1
ATOM 6747 C CA . ASN B 1 307 ? -12.359 16.953 25.359 1 91.25 307 ASN B CA 1
ATOM 6748 C C . ASN B 1 307 ? -11.359 18.094 25.531 1 91.25 307 ASN B C 1
ATOM 6750 O O . ASN B 1 307 ? -11.742 19.266 25.5 1 91.25 307 ASN B O 1
ATOM 6754 N N . GLN B 1 308 ? -10.148 17.641 25.719 1 89.31 308 GLN B N 1
ATOM 6755 C CA . GLN B 1 308 ? -9.07 18.609 25.828 1 89.31 308 GLN B CA 1
ATOM 6756 C C . GLN B 1 308 ? -8.523 18.984 24.453 1 89.31 308 GLN B C 1
ATOM 6758 O O . GLN B 1 308 ? -8.547 18.172 23.531 1 89.31 308 GLN B O 1
ATOM 6763 N N . PHE B 1 309 ? -8.195 20.188 24.359 1 87.5 309 PHE B N 1
ATOM 6764 C CA . PHE B 1 309 ? -7.496 20.562 23.141 1 87.5 309 PHE B CA 1
ATOM 6765 C C . PHE B 1 309 ? -6.133 21.172 23.453 1 87.5 309 PHE B C 1
ATOM 6767 O O . PHE B 1 309 ? -6.02 22.031 24.328 1 87.5 309 PHE B O 1
ATOM 6774 N N . VAL B 1 310 ? -5.102 20.594 23 1 93.38 310 VAL B N 1
ATOM 6775 C CA . VAL B 1 310 ? -3.717 21 23.219 1 93.38 310 VAL B CA 1
ATOM 6776 C C . VAL B 1 310 ? -3.324 22.047 22.156 1 93.38 310 VAL B C 1
ATOM 6778 O O . VAL B 1 310 ? -3.316 21.75 20.969 1 93.38 310 VAL B O 1
ATOM 6781 N N . ILE B 1 311 ? -3.008 23.25 22.641 1 93.5 311 ILE B N 1
ATOM 6782 C CA . ILE B 1 311 ? -2.791 24.359 21.719 1 93.5 311 ILE B CA 1
ATOM 6783 C C . ILE B 1 311 ? -1.436 25.016 22 1 93.5 311 ILE B C 1
ATOM 6785 O O . ILE B 1 311 ? -0.819 24.75 23.031 1 93.5 311 ILE B O 1
ATOM 6789 N N . THR B 1 312 ? -1 25.812 21.047 1 96.19 312 THR B N 1
ATOM 6790 C CA . THR B 1 312 ? 0.199 26.625 21.188 1 96.19 312 THR B CA 1
ATOM 6791 C C . THR B 1 312 ? 0.069 27.922 20.391 1 96.19 312 THR B C 1
ATOM 6793 O O . THR B 1 312 ? -0.074 27.875 19.172 1 96.19 312 THR B O 1
ATOM 6796 N N . PRO B 1 313 ? 0.117 29.094 21.047 1 96.69 313 PRO B N 1
ATOM 6797 C CA . PRO B 1 313 ? 0.185 30.328 20.281 1 96.69 313 PRO B CA 1
ATOM 6798 C C . PRO B 1 313 ? 1.404 30.391 19.359 1 96.69 313 PRO B C 1
ATOM 6800 O O . PRO B 1 313 ? 2.479 29.906 19.734 1 96.69 313 PRO B O 1
ATOM 6803 N N . VAL B 1 314 ? 1.245 31.016 18.234 1 97.62 314 VAL B N 1
ATOM 6804 C CA . VAL B 1 314 ? 2.283 31 17.203 1 97.62 314 VAL B CA 1
ATOM 6805 C C . VAL B 1 314 ? 3.543 31.688 17.734 1 97.62 314 VAL B C 1
ATOM 6807 O O . VAL B 1 314 ? 4.66 31.297 17.391 1 97.62 314 VAL B O 1
ATOM 6810 N N . ASP B 1 315 ? 3.447 32.719 18.609 1 98.06 315 ASP B N 1
ATOM 6811 C CA . ASP B 1 315 ? 4.621 33.375 19.188 1 98.06 315 ASP B CA 1
ATOM 6812 C C . ASP B 1 315 ? 5.367 32.438 20.125 1 98.06 315 ASP B C 1
ATOM 6814 O O . ASP B 1 315 ? 6.5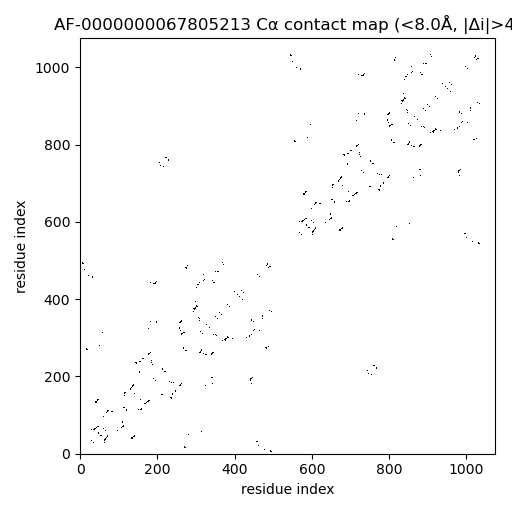98 32.406 20.125 1 98.06 315 ASP B O 1
ATOM 6818 N N . TYR B 1 316 ? 4.633 31.562 20.859 1 98.38 316 TYR B N 1
ATOM 6819 C CA . TYR B 1 316 ? 5.281 30.562 21.719 1 98.38 316 TYR B CA 1
ATOM 6820 C C . TYR B 1 316 ? 5.965 29.484 20.875 1 98.38 316 TYR B C 1
ATOM 6822 O O . TYR B 1 316 ? 7.047 29.016 21.234 1 98.38 316 TYR B O 1
ATOM 6830 N N . ALA B 1 317 ? 5.297 29.078 19.812 1 98.56 317 ALA B N 1
ATOM 6831 C CA . ALA B 1 317 ? 5.898 28.094 18.922 1 98.56 317 ALA B CA 1
ATOM 6832 C C . ALA B 1 317 ? 7.246 28.578 18.391 1 98.56 317 ALA B C 1
ATOM 6834 O O . ALA B 1 317 ? 8.234 27.859 18.438 1 98.56 317 ALA B O 1
ATOM 6835 N N . ASN B 1 318 ? 7.309 29.812 17.859 1 98.75 318 ASN B N 1
ATOM 6836 C CA . ASN B 1 318 ? 8.539 30.328 17.281 1 98.75 318 ASN B CA 1
ATOM 6837 C C . ASN B 1 318 ? 9.578 30.641 18.344 1 98.75 318 ASN B C 1
ATOM 6839 O O . ASN B 1 318 ? 10.781 30.5 18.109 1 98.75 318 ASN B O 1
ATOM 6843 N N . ASN B 1 319 ? 9.094 31.094 19.562 1 98.81 319 ASN B N 1
ATOM 6844 C CA . ASN B 1 319 ? 10.016 31.203 20.688 1 98.81 319 ASN B CA 1
ATOM 6845 C C . ASN B 1 319 ? 10.703 29.875 20.969 1 98.81 319 ASN B C 1
ATOM 6847 O O . ASN B 1 319 ? 11.922 29.828 21.188 1 98.81 319 ASN B O 1
ATOM 6851 N N . ALA B 1 320 ? 9.938 28.844 20.938 1 98.88 320 ALA B N 1
ATOM 6852 C CA . ALA B 1 320 ? 10.461 27.516 21.203 1 98.88 320 ALA B CA 1
ATOM 6853 C C . ALA B 1 320 ? 11.438 27.078 20.125 1 98.88 320 ALA B C 1
ATOM 6855 O O . ALA B 1 320 ? 12.445 26.422 20.406 1 98.88 320 ALA B O 1
ATOM 6856 N N . ILE B 1 321 ? 11.141 27.375 18.859 1 98.81 321 ILE B N 1
ATOM 6857 C CA . ILE B 1 321 ? 12.016 27.016 17.75 1 98.81 321 ILE B CA 1
ATOM 6858 C C . ILE B 1 321 ? 13.391 27.641 17.953 1 98.81 321 ILE B C 1
ATOM 6860 O O . ILE B 1 321 ? 14.414 26.969 17.844 1 98.81 321 ILE B O 1
ATOM 6864 N N . LEU B 1 322 ? 13.445 28.938 18.297 1 98.81 322 LEU B N 1
ATOM 6865 C CA . LEU B 1 322 ? 14.703 29.641 18.5 1 98.81 322 LEU B CA 1
ATOM 6866 C C . LEU B 1 322 ? 15.438 29.109 19.719 1 98.81 322 LEU B C 1
ATOM 6868 O O . LEU B 1 322 ? 16.641 28.844 19.656 1 98.81 322 LEU B O 1
ATOM 6872 N N . ALA B 1 323 ? 14.711 28.922 20.781 1 98.81 323 ALA B N 1
ATOM 6873 C CA . ALA B 1 323 ? 15.32 28.438 22.016 1 98.81 323 ALA B CA 1
ATOM 6874 C C . ALA B 1 323 ? 15.82 27 21.875 1 98.81 323 ALA B C 1
ATOM 6876 O O . ALA B 1 323 ? 16.875 26.641 22.406 1 98.81 323 ALA B O 1
ATOM 6877 N N . ALA B 1 324 ? 15.047 26.188 21.188 1 98.62 324 ALA B N 1
ATOM 6878 C CA . ALA B 1 324 ? 15.406 24.781 21 1 98.62 324 ALA B CA 1
ATOM 6879 C C . ALA B 1 324 ? 16.719 24.656 20.219 1 98.62 324 ALA B C 1
ATOM 6881 O O . ALA B 1 324 ? 17.531 23.781 20.516 1 98.62 324 ALA B O 1
ATOM 6882 N N . GLY B 1 325 ? 16.859 25.484 19.156 1 98.44 325 GLY B N 1
ATOM 6883 C CA . GLY B 1 325 ? 18.109 25.484 18.438 1 98.44 325 GLY B CA 1
ATOM 6884 C C . GLY B 1 325 ? 19.312 25.75 19.328 1 98.44 325 GLY B C 1
ATOM 6885 O O . GLY B 1 325 ? 20.312 25.016 19.266 1 98.44 325 GLY B O 1
ATOM 6886 N N . TRP B 1 326 ? 19.172 26.719 20.141 1 98.44 326 TRP B N 1
ATOM 6887 C CA . TRP B 1 326 ? 20.219 27.062 21.109 1 98.44 326 TRP B CA 1
ATOM 6888 C C . TRP B 1 326 ? 20.453 25.906 22.078 1 98.44 326 TRP B C 1
ATOM 6890 O O . TRP B 1 326 ? 21.594 25.469 22.266 1 98.44 326 TRP B O 1
ATOM 6900 N N . ASP B 1 327 ? 19.438 25.406 22.656 1 98.12 327 ASP B N 1
ATOM 6901 C CA . ASP B 1 327 ? 19.516 24.406 23.703 1 98.12 327 ASP B CA 1
ATOM 6902 C C . ASP B 1 327 ? 20.125 23.109 23.172 1 98.12 327 ASP B C 1
ATOM 6904 O O . ASP B 1 327 ? 20.938 22.469 23.844 1 98.12 327 ASP B O 1
ATOM 6908 N N . SER B 1 328 ? 19.719 22.734 21.984 1 97.25 328 SER B N 1
ATOM 6909 C CA . SER B 1 328 ? 20.125 21.469 21.391 1 97.25 328 SER B CA 1
ATOM 6910 C C . SER B 1 328 ? 21.625 21.453 21.125 1 97.25 328 SER B C 1
ATOM 6912 O O . SER B 1 328 ? 22.234 20.375 21.062 1 97.25 328 SER B O 1
ATOM 6914 N N . VAL B 1 329 ? 22.203 22.656 20.938 1 97 329 VAL B N 1
ATOM 6915 C CA . VAL B 1 329 ? 23.625 22.734 20.641 1 97 329 VAL B CA 1
ATOM 6916 C C . VAL B 1 329 ? 24.406 23.031 21.906 1 97 329 VAL B C 1
ATOM 6918 O O . VAL B 1 329 ? 25.328 22.281 22.266 1 97 329 VAL B O 1
ATOM 6921 N N . GLN B 1 330 ? 23.953 23.938 22.688 1 96 330 GLN B N 1
ATOM 6922 C CA . GLN B 1 330 ? 24.703 24.422 23.844 1 96 330 GLN B CA 1
ATOM 6923 C C . GLN B 1 330 ? 24.578 23.453 25.016 1 96 330 GLN B C 1
ATOM 6925 O O . GLN B 1 330 ? 25.484 23.328 25.828 1 96 330 GLN B O 1
ATOM 6930 N N . ASN B 1 331 ? 23.516 22.766 25.016 1 94.62 331 ASN B N 1
ATOM 6931 C CA . ASN B 1 331 ? 23.266 21.875 26.156 1 94.62 331 ASN B CA 1
ATOM 6932 C C . ASN B 1 331 ? 23.109 20.422 25.688 1 94.62 331 ASN B C 1
ATOM 6934 O O . ASN B 1 331 ? 22.344 19.672 26.281 1 94.62 331 ASN B O 1
ATOM 6938 N N . ARG B 1 332 ? 23.766 20.109 24.625 1 91.75 332 ARG B N 1
ATOM 6939 C CA . ARG B 1 332 ? 23.641 18.797 24 1 91.75 332 ARG B CA 1
ATOM 6940 C C . ARG B 1 332 ? 23.953 17.688 25 1 91.75 332 ARG B C 1
ATOM 6942 O O . ARG B 1 332 ? 23.344 16.625 24.953 1 91.75 332 ARG B O 1
ATOM 6949 N N . LYS B 1 333 ? 24.844 17.844 25.922 1 86.81 333 LYS B N 1
ATOM 6950 C CA . LYS B 1 333 ? 25.297 16.844 26.875 1 86.81 333 LYS B CA 1
ATOM 6951 C C . LYS B 1 333 ? 24.188 16.516 27.875 1 86.81 333 LYS B C 1
ATOM 6953 O O . LYS B 1 333 ? 24.156 15.406 28.422 1 86.81 333 LYS B O 1
ATOM 6958 N N . ALA B 1 334 ? 23.328 17.453 27.969 1 85.62 334 ALA B N 1
ATOM 6959 C CA . ALA B 1 334 ? 22.266 17.297 28.969 1 85.62 334 ALA B CA 1
ATOM 6960 C C . ALA B 1 334 ? 21.047 16.594 28.375 1 85.62 334 ALA B C 1
ATOM 6962 O O . ALA B 1 334 ? 20.109 16.234 29.094 1 85.62 334 ALA B O 1
ATOM 6963 N N . ILE B 1 335 ? 21.094 16.375 27.172 1 85.56 335 ILE B N 1
ATOM 6964 C CA . ILE B 1 335 ? 19.938 15.812 26.469 1 85.56 335 ILE B CA 1
ATOM 6965 C C . ILE B 1 335 ? 20.219 14.359 26.094 1 85.56 335 ILE B C 1
ATOM 6967 O O . ILE B 1 335 ? 21.156 14.078 25.344 1 85.56 335 ILE B O 1
ATOM 6971 N N . ASP B 1 336 ? 19.406 13.414 26.656 1 82 336 ASP B N 1
ATOM 6972 C CA . ASP B 1 336 ? 19.594 11.984 26.438 1 82 336 ASP B CA 1
ATOM 6973 C C . ASP B 1 336 ? 18.781 11.508 25.234 1 82 336 ASP B C 1
ATOM 6975 O O . ASP B 1 336 ? 17.781 10.805 25.391 1 82 336 ASP B O 1
ATOM 6979 N N . SER B 1 337 ? 19.094 11.906 24.172 1 84.94 337 SER B N 1
ATOM 6980 C CA . SER B 1 337 ? 18.422 11.477 22.953 1 84.94 337 SER B CA 1
ATOM 6981 C C . SER B 1 337 ? 19.312 11.664 21.719 1 84.94 337 SER B C 1
ATOM 6983 O O . SER B 1 337 ? 20.172 12.547 21.703 1 84.94 337 SER B O 1
ATOM 6985 N N . GLU B 1 338 ? 19.156 10.75 20.781 1 86.56 338 GLU B N 1
ATOM 6986 C CA . GLU B 1 338 ? 19.922 10.859 19.531 1 86.56 338 GLU B CA 1
ATOM 6987 C C . GLU B 1 338 ? 19.641 12.188 18.828 1 86.56 338 GLU B C 1
ATOM 6989 O O . GLU B 1 338 ? 20.562 12.836 18.328 1 86.56 338 GLU B O 1
ATOM 6994 N N . VAL B 1 339 ? 18.438 12.609 18.828 1 95.88 339 VAL B N 1
ATOM 6995 C CA . VAL B 1 339 ? 17.969 13.898 18.312 1 95.88 339 VAL B CA 1
ATOM 6996 C C . VAL B 1 339 ? 17.062 14.57 19.328 1 95.88 339 VAL B C 1
ATOM 6998 O O . VAL B 1 339 ? 16.047 13.984 19.734 1 95.88 339 VAL B O 1
ATOM 7001 N N . PRO B 1 340 ? 17.469 15.766 19.828 1 97.44 340 PRO B N 1
ATOM 7002 C CA . PRO B 1 340 ? 16.594 16.453 20.766 1 97.44 340 PRO B CA 1
ATOM 7003 C C . PRO B 1 340 ? 15.219 16.766 20.188 1 97.44 340 PRO B C 1
ATOM 7005 O O . PRO B 1 340 ? 15.117 17.219 19.047 1 97.44 340 PRO B O 1
ATOM 7008 N N . ILE B 1 341 ? 14.188 16.484 20.953 1 98.38 341 ILE B N 1
ATOM 7009 C CA . ILE B 1 341 ? 12.805 16.719 20.547 1 98.38 341 ILE B CA 1
ATOM 7010 C C . ILE B 1 341 ? 12.117 17.609 21.578 1 98.38 341 ILE B C 1
ATOM 7012 O O . ILE B 1 341 ? 12.195 17.359 22.781 1 98.38 341 ILE B O 1
ATOM 7016 N N . TYR B 1 342 ? 11.438 18.656 21.109 1 98.62 342 TYR B N 1
ATOM 7017 C CA . TYR B 1 342 ? 10.734 19.594 21.969 1 98.62 342 TYR B CA 1
ATOM 7018 C C . TYR B 1 342 ? 9.281 19.75 21.531 1 98.62 342 TYR B C 1
ATOM 7020 O O . TYR B 1 342 ? 9 20.25 20.438 1 98.62 342 TYR B O 1
ATOM 7028 N N . ILE B 1 343 ? 8.336 19.391 22.391 1 98.62 343 ILE B N 1
ATOM 7029 C CA . ILE B 1 343 ? 6.918 19.609 22.125 1 98.62 343 ILE B CA 1
ATOM 7030 C C . ILE B 1 343 ? 6.469 20.938 22.734 1 98.62 343 ILE B C 1
ATOM 7032 O O . ILE B 1 343 ? 6.742 21.203 23.906 1 98.62 343 ILE B O 1
ATOM 7036 N N . VAL B 1 344 ? 5.863 21.75 21.922 1 98.44 344 VAL B N 1
ATOM 7037 C CA . VAL B 1 344 ? 5.34 23.031 22.406 1 98.44 344 VAL B CA 1
ATOM 7038 C C . VAL B 1 344 ? 3.83 22.922 22.609 1 98.44 344 VAL B C 1
ATOM 7040 O O . VAL B 1 344 ? 3.053 23.156 21.688 1 98.44 344 VAL B O 1
ATOM 7043 N N . GLY B 1 345 ? 3.385 22.672 23.75 1 96.31 345 GLY B N 1
ATOM 7044 C CA . GLY B 1 345 ? 2.014 22.375 24.141 1 96.31 345 GLY B CA 1
ATOM 7045 C C . GLY B 1 345 ? 1.892 21.141 25.016 1 96.31 345 GLY B C 1
ATOM 7046 O O . GLY B 1 345 ? 2.664 20.203 24.859 1 96.31 345 GLY B O 1
ATOM 7047 N N . THR B 1 346 ? 0.953 21.156 25.891 1 94.69 346 THR B N 1
ATOM 7048 C CA . THR B 1 346 ? 0.806 20.016 26.797 1 94.69 346 THR B CA 1
ATOM 7049 C C . THR B 1 346 ? -0.657 19.828 27.188 1 94.69 346 THR B C 1
ATOM 7051 O O . THR B 1 346 ? -1.429 20.797 27.219 1 94.69 346 THR B O 1
ATOM 7054 N N . ALA B 1 347 ? -0.923 18.609 27.484 1 92.5 347 ALA B N 1
ATOM 7055 C CA . ALA B 1 347 ? -2.26 18.281 27.969 1 92.5 347 ALA B CA 1
ATOM 7056 C C . ALA B 1 347 ? -2.475 18.781 29.391 1 92.5 347 ALA B C 1
ATOM 7058 O O . ALA B 1 347 ? -3.615 18.938 29.828 1 92.5 347 ALA B O 1
ATOM 7059 N N . THR B 1 348 ? -1.493 19.125 30.062 1 90 348 THR B N 1
ATOM 7060 C CA . THR B 1 348 ? -1.578 19.516 31.469 1 90 348 THR B CA 1
ATOM 7061 C C . THR B 1 348 ? -2.082 20.953 31.594 1 90 348 THR B C 1
ATOM 7063 O O . THR B 1 348 ? -2.459 21.391 32.688 1 90 348 THR B O 1
ATOM 7066 N N . SER B 1 349 ? -2.064 21.703 30.469 1 87.56 349 SER B N 1
ATOM 7067 C CA . SER B 1 349 ? -2.648 23.031 30.516 1 87.56 349 SER B CA 1
ATOM 7068 C C . SER B 1 349 ? -4.16 22.969 30.672 1 87.56 349 SER B C 1
ATOM 7070 O O . SER B 1 349 ? -4.789 23.953 31.062 1 87.56 349 SER B O 1
ATOM 7072 N N . ASN B 1 350 ? -4.809 21.891 30.375 1 79.19 350 ASN B N 1
ATOM 7073 C CA . ASN B 1 350 ? -6.199 21.562 30.656 1 79.19 350 ASN B CA 1
ATOM 7074 C C . ASN B 1 350 ? -7.156 22.516 29.953 1 79.19 350 ASN B C 1
ATOM 7076 O O . ASN B 1 350 ? -8.094 23.031 30.578 1 79.19 350 ASN B O 1
ATOM 7080 N N . PHE B 1 351 ? -6.863 22.875 28.797 1 89.12 351 PHE B N 1
ATOM 7081 C CA . PHE B 1 351 ? -7.832 23.594 27.984 1 89.12 351 PHE B CA 1
ATOM 7082 C C . PHE B 1 351 ? -8.93 22.656 27.484 1 89.12 351 PHE B C 1
ATOM 7084 O O . PHE B 1 351 ? -8.633 21.578 26.969 1 89.12 351 PHE B O 1
ATOM 7091 N N . THR B 1 352 ? -10.117 22.984 27.734 1 90.81 352 THR B N 1
ATOM 7092 C CA . THR B 1 352 ? -11.242 22.188 27.234 1 90.81 352 THR B CA 1
ATOM 7093 C C . THR B 1 352 ? -12.195 23.062 26.422 1 90.81 352 THR B C 1
ATOM 7095 O O . THR B 1 352 ? -12.258 24.281 26.609 1 90.81 352 THR B O 1
ATOM 7098 N N . TRP B 1 353 ? -12.906 22.406 25.594 1 89.19 353 TRP B N 1
ATOM 7099 C CA . TRP B 1 353 ? -13.914 23.109 24.797 1 89.19 353 TRP B CA 1
ATOM 7100 C C . TRP B 1 353 ? -15 23.688 25.703 1 89.19 353 TRP B C 1
ATOM 7102 O O . TRP B 1 353 ? -15.516 24.781 25.438 1 89.19 353 TRP B O 1
ATOM 7112 N N . ASP B 1 354 ? -15.273 23.016 26.688 1 91.19 354 ASP B N 1
ATOM 7113 C CA . ASP B 1 354 ? -16.281 23.484 27.625 1 91.19 354 ASP B CA 1
ATOM 7114 C C . ASP B 1 354 ? -15.867 24.812 28.266 1 91.19 354 ASP B C 1
ATOM 7116 O O . ASP B 1 354 ? -16.641 25.766 28.281 1 91.19 354 ASP B O 1
ATOM 7120 N N . ASN B 1 355 ? -14.711 24.844 28.719 1 91 355 ASN B N 1
ATOM 7121 C CA . ASN B 1 355 ? -14.203 26.047 29.359 1 91 355 ASN B CA 1
ATOM 7122 C C . ASN B 1 355 ? -14.086 27.203 28.375 1 91 355 ASN B C 1
ATOM 7124 O O . ASN B 1 355 ? -14.383 28.344 28.719 1 91 355 ASN B O 1
ATOM 7128 N N . LEU B 1 356 ? -13.688 26.906 27.219 1 90.12 356 LEU B N 1
ATOM 7129 C CA . LEU B 1 356 ? -13.539 27.938 26.203 1 90.12 356 LEU B CA 1
ATOM 7130 C C . LEU B 1 356 ? -14.898 28.531 25.828 1 90.12 356 LEU B C 1
ATOM 7132 O O . LEU B 1 356 ? -15.062 29.75 25.781 1 90.12 356 LEU B O 1
ATOM 7136 N N . LEU B 1 357 ? -15.836 27.656 25.609 1 88.56 357 LEU B N 1
ATOM 7137 C CA . LEU B 1 357 ? -17.172 28.109 25.219 1 88.56 357 LEU B CA 1
ATOM 7138 C C . LEU B 1 357 ? -17.828 28.906 26.344 1 88.56 357 LEU B C 1
ATOM 7140 O O . LEU B 1 357 ? -18.484 29.922 26.094 1 88.56 357 LEU B O 1
ATOM 7144 N N . ASN B 1 358 ? -17.625 28.469 27.516 1 91.25 358 ASN B N 1
ATOM 7145 C CA . ASN B 1 358 ? -18.156 29.188 28.672 1 91.25 358 ASN B CA 1
ATOM 7146 C C . ASN B 1 358 ? -17.5 30.562 28.812 1 91.25 358 ASN B C 1
ATOM 7148 O O . ASN B 1 358 ? -18.172 31.547 29.156 1 91.25 358 ASN B O 1
ATOM 7152 N N . THR B 1 359 ? -16.234 30.594 28.594 1 92.75 359 THR B N 1
ATOM 7153 C CA . THR B 1 359 ? -15.508 31.859 28.656 1 92.75 359 THR B CA 1
ATOM 7154 C C . THR B 1 359 ? -16.016 32.812 27.594 1 92.75 359 THR B C 1
ATOM 7156 O O . THR B 1 359 ? -16.219 34 27.875 1 92.75 359 THR B O 1
ATOM 7159 N N . LEU B 1 360 ? -16.297 32.344 26.469 1 90.19 360 LEU B N 1
ATOM 7160 C CA . LEU B 1 360 ? -16.75 33.188 25.344 1 90.19 360 LEU B CA 1
ATOM 7161 C C . LEU B 1 360 ? -18.141 33.75 25.625 1 90.19 360 LEU B C 1
ATOM 7163 O O . LEU B 1 360 ? -18.516 34.781 25.062 1 90.19 360 LEU B O 1
ATOM 7167 N N . ARG B 1 361 ? -18.812 33.125 26.516 1 89.44 361 ARG B N 1
ATOM 7168 C CA . ARG B 1 361 ? -20.188 33.531 26.812 1 89.44 361 ARG B CA 1
ATOM 7169 C C . ARG B 1 361 ? -20.219 34.5 27.984 1 89.44 361 ARG B C 1
ATOM 7171 O O . ARG B 1 361 ? -21.266 35.062 28.312 1 89.44 361 ARG B O 1
ATOM 7178 N N . THR B 1 362 ? -19.156 34.75 28.531 1 92.62 362 THR B N 1
ATOM 7179 C CA . THR B 1 362 ? -19.109 35.688 29.641 1 92.62 362 THR B CA 1
ATOM 7180 C C . THR B 1 362 ? -19.422 37.125 29.172 1 92.62 362 THR B C 1
ATOM 7182 O O . THR B 1 362 ? -19.234 37.438 27.984 1 92.62 362 THR B O 1
ATOM 7185 N N . ASP B 1 363 ? -19.781 37.906 30.109 1 91.19 363 ASP B N 1
ATOM 7186 C CA . ASP B 1 363 ? -20.109 39.312 29.797 1 91.19 363 ASP B CA 1
ATOM 7187 C C . ASP B 1 363 ? -18.906 40.031 29.219 1 91.19 363 ASP B C 1
ATOM 7189 O O . ASP B 1 363 ? -19.062 40.875 28.328 1 91.19 363 ASP B O 1
ATOM 7193 N N . GLU B 1 364 ? -17.828 39.75 29.719 1 92.19 364 GLU B N 1
ATOM 7194 C CA . GLU B 1 364 ? -16.594 40.406 29.297 1 92.19 364 GLU B CA 1
ATOM 7195 C C . GLU B 1 364 ? -16.344 40.188 27.812 1 92.19 364 GLU B C 1
ATOM 7197 O O . GLU B 1 364 ? -16.031 41.125 27.078 1 92.19 364 GLU B O 1
ATOM 7202 N N . LEU B 1 365 ? -16.516 38.938 27.375 1 90.81 365 LEU B N 1
ATOM 7203 C CA . LEU B 1 365 ? -16.219 38.594 25.984 1 90.81 365 LEU B CA 1
ATOM 7204 C C . LEU B 1 365 ? -17.375 39.031 25.078 1 90.81 365 LEU B C 1
ATOM 7206 O O . LEU B 1 365 ? -17.141 39.406 23.938 1 90.81 365 LEU B O 1
ATOM 7210 N N . VAL B 1 366 ? -18.531 38.969 25.531 1 90.38 366 VAL B N 1
ATOM 7211 C CA . VAL B 1 366 ? -19.688 39.375 24.75 1 90.38 366 VAL B CA 1
ATOM 7212 C C . VAL B 1 366 ? -19.609 40.875 24.469 1 90.38 366 VAL B C 1
ATOM 7214 O O . VAL B 1 366 ? -20.031 41.344 23.406 1 90.38 366 VAL B O 1
ATOM 7217 N N . LYS B 1 367 ? -19.047 41.594 25.375 1 93.31 367 LYS B N 1
ATOM 7218 C CA . LYS B 1 367 ? -18.969 43.031 25.25 1 93.31 367 LYS B CA 1
ATOM 7219 C C . LYS B 1 367 ? -18 43.438 24.141 1 93.31 367 LYS B C 1
ATOM 7221 O O . LYS B 1 367 ? -18.031 44.594 23.672 1 93.31 367 LYS B O 1
ATOM 7226 N N . ILE B 1 368 ? -17.172 42.594 23.781 1 92.94 368 ILE B N 1
ATOM 7227 C CA . ILE B 1 368 ? -16.203 42.969 22.766 1 92.94 368 ILE B CA 1
ATOM 7228 C C . ILE B 1 368 ? -16.688 42.5 21.391 1 92.94 368 ILE B C 1
ATOM 7230 O O . ILE B 1 368 ? -15.906 42.406 20.453 1 92.94 368 ILE B O 1
ATOM 7234 N N . ILE B 1 369 ? -17.891 42.25 21.203 1 93.5 369 ILE B N 1
ATOM 7235 C CA . ILE B 1 369 ? -18.469 41.781 19.953 1 93.5 369 ILE B CA 1
ATOM 7236 C C . ILE B 1 369 ? -18.281 42.812 18.859 1 93.5 369 ILE B C 1
ATOM 7238 O O . ILE B 1 369 ? -18.297 44.031 19.141 1 93.5 369 ILE B O 1
ATOM 7242 N N . THR B 1 370 ? -18.047 42.375 17.641 1 95.06 370 THR B N 1
ATOM 7243 C CA . THR B 1 370 ? -17.812 43.25 16.5 1 95.06 370 THR B CA 1
ATOM 7244 C C . THR B 1 370 ? -19.109 43.875 16.016 1 95.06 370 THR B C 1
ATOM 7246 O O . THR B 1 370 ? -20.156 43.25 16.031 1 95.06 370 THR B O 1
ATOM 7249 N N . PRO B 1 371 ? -19.031 45.125 15.625 1 95.12 371 PRO B N 1
ATOM 7250 C CA . PRO B 1 371 ? -20.219 45.719 15.016 1 95.12 371 PRO B CA 1
ATOM 7251 C C . PRO B 1 371 ? -20.531 45.156 13.633 1 95.12 371 PRO B C 1
ATOM 7253 O O . PRO B 1 371 ? -21.609 45.406 13.086 1 95.12 371 PRO B O 1
ATOM 7256 N N . LYS B 1 372 ? -19.719 44.344 13.141 1 94.56 372 LYS B N 1
ATOM 7257 C CA . LYS B 1 372 ? -19.875 43.812 11.781 1 94.56 372 LYS B CA 1
ATOM 7258 C C . LYS B 1 372 ? -20.484 42.406 11.805 1 94.56 372 LYS B C 1
ATOM 7260 O O . LYS B 1 372 ? -20.516 41.719 10.773 1 94.56 372 LYS B O 1
ATOM 7265 N N . ALA B 1 373 ? -20.969 42 12.961 1 93.62 373 ALA B N 1
ATOM 7266 C CA . ALA B 1 373 ? -21.656 40.719 13.023 1 93.62 373 ALA B CA 1
ATOM 7267 C C . ALA B 1 373 ? -22.844 40.688 12.07 1 93.62 373 ALA B C 1
ATOM 7269 O O . ALA B 1 373 ? -23.562 41.688 11.938 1 93.62 373 ALA B O 1
ATOM 7270 N N . LEU B 1 374 ? -23.078 39.562 11.453 1 90.75 374 LEU B N 1
ATOM 7271 C CA . LEU B 1 374 ? -24.094 39.469 10.414 1 90.75 374 LEU B CA 1
ATOM 7272 C C . LEU B 1 374 ? -25.422 38.969 11 1 90.75 374 LEU B C 1
ATOM 7274 O O . LEU B 1 374 ? -26.484 39.219 10.43 1 90.75 374 LEU B O 1
ATOM 7278 N N . TYR B 1 375 ? -25.359 38.281 12 1 92.94 375 TYR B N 1
ATOM 7279 C CA . TYR B 1 375 ? -26.547 37.75 12.648 1 92.94 375 TYR B CA 1
ATOM 7280 C C . TYR B 1 375 ? -26.297 37.5 14.133 1 92.94 375 TYR B C 1
ATOM 7282 O O . TYR B 1 375 ? -25.188 37.75 14.633 1 92.94 375 TYR B O 1
ATOM 7290 N N . TYR B 1 376 ? -27.328 37.062 14.797 1 93.31 376 TYR B N 1
ATOM 7291 C CA . TYR B 1 376 ? -27.25 36.781 16.219 1 93.31 376 TYR B CA 1
ATOM 7292 C C . TYR B 1 376 ? -26.281 35.625 16.5 1 93.31 376 TYR B C 1
ATOM 7294 O O . TYR B 1 376 ? -26.344 34.594 15.82 1 93.31 376 TYR B O 1
ATOM 7302 N N . VAL B 1 377 ? -25.422 35.844 17.5 1 91.88 377 VAL B N 1
ATOM 7303 C CA . VAL B 1 377 ? -24.406 34.875 17.828 1 91.88 377 VAL B CA 1
ATOM 7304 C C . VAL B 1 377 ? -25 33.781 18.75 1 91.88 377 VAL B C 1
ATOM 7306 O O . VAL B 1 377 ? -25.25 34.031 19.922 1 91.88 377 VAL B O 1
ATOM 7309 N N . CYS B 1 378 ? -25.25 32.688 18.141 1 89.62 378 CYS B N 1
ATOM 7310 C CA . CYS B 1 378 ? -25.75 31.516 18.859 1 89.62 378 CYS B CA 1
ATOM 7311 C C . CYS B 1 378 ? -25.297 30.219 18.188 1 89.62 378 CYS B C 1
ATOM 7313 O O . CYS B 1 378 ? -25.188 30.156 16.969 1 89.62 378 CYS B O 1
ATOM 7315 N N . ALA B 1 379 ? -24.906 29.312 19 1 89.81 379 ALA B N 1
ATOM 7316 C CA . ALA B 1 379 ? -24.484 28.031 18.438 1 89.81 379 ALA B CA 1
ATOM 7317 C C . ALA B 1 379 ? -24.922 26.875 19.312 1 89.81 379 ALA B C 1
ATOM 7319 O O . ALA B 1 379 ? -24.797 26.938 20.547 1 89.81 379 ALA B O 1
ATOM 7320 N N . ALA B 1 380 ? -25.531 25.891 18.672 1 91.31 380 ALA B N 1
ATOM 7321 C CA . ALA B 1 380 ? -25.859 24.641 19.344 1 91.31 380 ALA B CA 1
ATOM 7322 C C . ALA B 1 380 ? -24.703 23.641 19.234 1 91.31 380 ALA B C 1
ATOM 7324 O O . ALA B 1 380 ? -24.031 23.578 18.203 1 91.31 380 ALA B O 1
ATOM 7325 N N . HIS B 1 381 ? -24.422 22.922 20.312 1 91.88 381 HIS B N 1
ATOM 7326 C CA . HIS B 1 381 ? -23.344 21.938 20.25 1 91.88 381 HIS B CA 1
ATOM 7327 C C . HIS B 1 381 ? -23.906 20.516 20.375 1 91.88 381 HIS B C 1
ATOM 7329 O O . HIS B 1 381 ? -24.922 20.312 21.047 1 91.88 381 HIS B O 1
ATOM 7335 N N . THR B 1 382 ? -23.297 19.594 19.656 1 94.56 382 THR B N 1
ATOM 7336 C CA . THR B 1 382 ? -23.656 18.188 19.75 1 94.56 382 THR B CA 1
ATOM 7337 C C . THR B 1 382 ? -22.438 17.297 19.5 1 94.56 382 THR B C 1
ATOM 7339 O O . THR B 1 382 ? -21.469 17.719 18.875 1 94.56 382 THR B O 1
ATOM 7342 N N . SER B 1 383 ? -22.453 16.078 20.094 1 94.56 383 SER B N 1
ATOM 7343 C CA . SER B 1 383 ? -21.422 15.07 19.828 1 94.56 383 SER B CA 1
ATOM 7344 C C . SER B 1 383 ? -21.984 13.906 19.016 1 94.56 383 SER B C 1
ATOM 7346 O O . SER B 1 383 ? -21.25 12.977 18.672 1 94.56 383 SER B O 1
ATOM 7348 N N . ASN B 1 384 ? -23.266 13.938 18.734 1 95.12 384 ASN B N 1
ATOM 7349 C CA . ASN B 1 384 ? -23.922 12.883 17.969 1 95.12 384 ASN B CA 1
ATOM 7350 C C . ASN B 1 384 ? -23.922 13.195 16.469 1 95.12 384 ASN B C 1
ATOM 7352 O O . ASN B 1 384 ? -24.422 14.242 16.047 1 95.12 384 ASN B O 1
ATOM 7356 N N . PRO B 1 385 ? -23.406 12.258 15.688 1 94.12 385 PRO B N 1
ATOM 7357 C CA . PRO B 1 385 ? -23.266 12.547 14.25 1 94.12 385 PRO B CA 1
ATOM 7358 C C . PRO B 1 385 ? -24.625 12.727 13.562 1 94.12 385 PRO B C 1
ATOM 7360 O O . PRO B 1 385 ? -24.734 13.516 12.625 1 94.12 385 PRO B O 1
ATOM 7363 N N . VAL B 1 386 ? -25.641 11.992 13.977 1 95.12 386 VAL B N 1
ATOM 7364 C CA . VAL B 1 386 ? -26.969 12.102 13.375 1 95.12 386 VAL B CA 1
ATOM 7365 C C . VAL B 1 386 ? -27.594 13.453 13.727 1 95.12 386 VAL B C 1
ATOM 7367 O O . VAL B 1 386 ? -28.156 14.125 12.867 1 95.12 386 VAL B O 1
ATOM 7370 N N . VAL B 1 387 ? -27.5 13.867 15 1 95.25 387 VAL B N 1
ATOM 7371 C CA . VAL B 1 387 ? -28.016 15.164 15.438 1 95.25 387 VAL B CA 1
ATOM 7372 C C . VAL B 1 387 ? -27.25 16.281 14.742 1 95.25 387 VAL B C 1
ATOM 7374 O O . VAL B 1 387 ? -27.844 17.297 14.344 1 95.25 387 VAL B O 1
ATOM 7377 N N . PHE B 1 388 ? -25.984 16.125 14.617 1 95.56 388 PHE B N 1
ATOM 7378 C CA . PHE B 1 388 ? -25.156 17.094 13.906 1 95.56 388 PHE B CA 1
ATOM 7379 C C . PHE B 1 388 ? -25.656 17.297 12.484 1 95.56 388 PHE B C 1
ATOM 7381 O O . PHE B 1 388 ? -25.812 18.422 12.016 1 95.56 388 PHE B O 1
ATOM 7388 N N . TRP B 1 389 ? -25.891 16.188 11.805 1 95.31 389 TRP B N 1
ATOM 7389 C CA . TRP B 1 389 ? -26.391 16.234 10.438 1 95.31 389 TRP B CA 1
ATOM 7390 C C . TRP B 1 389 ? -27.734 16.953 10.375 1 95.31 389 TRP B C 1
ATOM 7392 O O . TRP B 1 389 ? -27.938 17.812 9.516 1 95.31 389 TRP B O 1
ATOM 7402 N N . ILE B 1 390 ? -28.641 16.703 11.281 1 94 390 ILE B N 1
ATOM 7403 C CA . ILE B 1 390 ? -29.984 17.297 11.32 1 94 390 ILE B CA 1
ATOM 7404 C C . ILE B 1 390 ? -29.875 18.797 11.586 1 94 390 ILE B C 1
ATOM 7406 O O . ILE B 1 390 ? -30.5 19.609 10.891 1 94 390 ILE B O 1
ATOM 7410 N N . LEU B 1 391 ? -29.094 19.188 12.531 1 94.19 391 LEU B N 1
ATOM 7411 C CA . LEU B 1 391 ? -28.938 20.578 12.906 1 94.19 391 LEU B CA 1
ATOM 7412 C C . LEU B 1 391 ? -28.297 21.375 11.773 1 94.19 391 LEU B C 1
ATOM 7414 O O . LEU B 1 391 ? -28.625 22.547 11.562 1 94.19 391 LEU B O 1
ATOM 7418 N N . THR B 1 392 ? -27.359 20.734 11.133 1 94.69 392 THR B N 1
ATOM 7419 C CA . THR B 1 392 ? -26.703 21.406 10.016 1 94.69 392 THR B CA 1
ATOM 7420 C C . THR B 1 392 ? -27.703 21.719 8.906 1 94.69 392 THR B C 1
ATOM 7422 O O . THR B 1 392 ? -27.641 22.781 8.289 1 94.69 392 THR B O 1
ATOM 7425 N N . TRP B 1 393 ? -28.578 20.812 8.672 1 93.31 393 TRP B N 1
ATOM 7426 C CA . TRP B 1 393 ? -29.609 21.062 7.668 1 93.31 393 TRP B CA 1
ATOM 7427 C C . TRP B 1 393 ? -30.562 22.156 8.133 1 93.31 393 TRP B C 1
ATOM 7429 O O . TRP B 1 393 ? -30.906 23.062 7.363 1 93.31 393 TRP B O 1
ATOM 7439 N N . LEU B 1 394 ? -30.938 22.125 9.375 1 90.06 394 LEU B N 1
ATOM 7440 C CA . LEU B 1 394 ? -31.953 23.031 9.906 1 90.06 394 LEU B CA 1
ATOM 7441 C C . LEU B 1 394 ? -31.406 24.453 10.031 1 90.06 394 LEU B C 1
ATOM 7443 O O . LEU B 1 394 ? -32.094 25.422 9.75 1 90.06 394 LEU B O 1
ATOM 7447 N N . PHE B 1 395 ? -30.141 24.547 10.414 1 92.31 395 PHE B N 1
ATOM 7448 C CA . PHE B 1 395 ? -29.656 25.859 10.789 1 92.31 395 PHE B CA 1
ATOM 7449 C C . PHE B 1 395 ? -28.703 26.406 9.727 1 92.31 395 PHE B C 1
ATOM 7451 O O . PHE B 1 395 ? -28.406 27.609 9.703 1 92.31 395 PHE B O 1
ATOM 7458 N N . HIS B 1 396 ? -28.219 25.562 8.82 1 94.12 396 HIS B N 1
ATOM 7459 C CA . HIS B 1 396 ? -27.25 26.031 7.836 1 94.12 396 HIS B CA 1
ATOM 7460 C C . HIS B 1 396 ? -27.797 25.875 6.418 1 94.12 396 HIS B C 1
ATOM 7462 O O . HIS B 1 396 ? -28.172 26.859 5.785 1 94.12 396 HIS B O 1
ATOM 7468 N N . TYR B 1 397 ? -28.047 24.656 5.93 1 93.81 397 TYR B N 1
ATOM 7469 C CA . TYR B 1 397 ? -28.328 24.406 4.52 1 93.81 397 TYR B CA 1
ATOM 7470 C C . TYR B 1 397 ? -29.688 25 4.121 1 93.81 397 TYR B C 1
ATOM 7472 O O . TYR B 1 397 ? -29.781 25.734 3.131 1 93.81 397 TYR B O 1
ATOM 7480 N N . ILE B 1 398 ? -30.766 24.75 4.84 1 90.62 398 ILE B N 1
ATOM 7481 C CA . ILE B 1 398 ? -32.094 25.234 4.465 1 90.62 398 ILE B CA 1
ATOM 7482 C C . ILE B 1 398 ? -32.125 26.75 4.449 1 90.62 398 ILE B C 1
ATOM 7484 O O . ILE B 1 398 ? -32.438 27.359 3.426 1 90.62 398 ILE B O 1
ATOM 7488 N N . PRO B 1 399 ? -31.766 27.375 5.547 1 89.38 399 PRO B N 1
ATOM 7489 C CA . PRO B 1 399 ? -31.703 28.844 5.48 1 89.38 399 PRO B CA 1
ATOM 7490 C C . PRO B 1 399 ? -30.719 29.344 4.426 1 89.38 399 PRO B C 1
ATOM 7492 O O . PRO B 1 399 ? -30.953 30.359 3.787 1 89.38 399 PRO B O 1
ATOM 7495 N N . GLY B 1 400 ? -29.578 28.656 4.254 1 92.5 400 GLY B N 1
ATOM 7496 C CA . GLY B 1 400 ? -28.578 29.031 3.266 1 92.5 400 GLY B CA 1
ATOM 7497 C C . GLY B 1 400 ? -29.125 29.047 1.849 1 92.5 400 GLY B C 1
ATOM 7498 O O . GLY B 1 400 ? -28.875 29.984 1.089 1 92.5 400 GLY B O 1
ATOM 7499 N N . TYR B 1 401 ? -29.828 27.984 1.515 1 92.38 401 TYR B N 1
ATOM 7500 C CA . TYR B 1 401 ? -30.438 27.922 0.191 1 92.38 401 TYR B CA 1
ATOM 7501 C C . TYR B 1 401 ? -31.438 29.062 -0.008 1 92.38 401 TYR B C 1
ATOM 7503 O O . TYR B 1 401 ? -31.5 29.656 -1.089 1 92.38 401 TYR B O 1
ATOM 7511 N N . PHE B 1 402 ? -32.188 29.344 0.971 1 88.44 402 PHE B N 1
ATOM 7512 C CA . PHE B 1 402 ? -33.188 30.391 0.902 1 88.44 402 PHE B CA 1
ATOM 7513 C C . PHE B 1 402 ? -32.531 31.75 0.723 1 88.44 402 PHE B C 1
ATOM 7515 O O . PHE B 1 402 ? -32.906 32.531 -0.158 1 88.44 402 PHE B O 1
ATOM 7522 N N . ILE B 1 403 ? -31.594 32 1.519 1 89.44 403 ILE B N 1
ATOM 7523 C CA . ILE B 1 403 ? -30.922 33.312 1.472 1 89.44 403 ILE B CA 1
ATOM 7524 C C . ILE B 1 403 ? -30.172 33.438 0.148 1 89.44 403 ILE B C 1
ATOM 7526 O O . ILE B 1 403 ? -30.219 34.5 -0.481 1 89.44 403 ILE B O 1
ATOM 7530 N N . ASP B 1 404 ? -29.453 32.406 -0.222 1 93.38 404 ASP B N 1
ATOM 7531 C CA . ASP B 1 404 ? -28.734 32.438 -1.491 1 93.38 404 ASP B CA 1
ATOM 7532 C C . ASP B 1 404 ? -29.703 32.656 -2.66 1 93.38 404 ASP B C 1
ATOM 7534 O O . ASP B 1 404 ? -29.359 33.375 -3.619 1 93.38 404 ASP B O 1
ATOM 7538 N N . ALA B 1 405 ? -30.844 32.062 -2.555 1 90.5 405 ALA B N 1
ATOM 7539 C CA . ALA B 1 405 ? -31.859 32.281 -3.596 1 90.5 405 ALA B CA 1
ATOM 7540 C C . ALA B 1 405 ? -32.312 33.719 -3.662 1 90.5 405 ALA B C 1
ATOM 7542 O O . ALA B 1 405 ? -32.406 34.312 -4.75 1 90.5 405 ALA B O 1
ATOM 7543 N N . ILE B 1 406 ? -32.594 34.25 -2.572 1 90 406 ILE B N 1
ATOM 7544 C CA . ILE B 1 406 ? -33.031 35.656 -2.494 1 90 406 ILE B CA 1
ATOM 7545 C C . ILE B 1 406 ? -31.938 36.562 -3.045 1 90 406 ILE B C 1
ATOM 7547 O O . ILE B 1 406 ? -32.219 37.469 -3.84 1 90 406 ILE B O 1
ATOM 7551 N N . VAL B 1 407 ? -30.75 36.312 -2.596 1 90.62 407 VAL B N 1
ATOM 7552 C CA . VAL B 1 407 ? -29.625 37.125 -3.012 1 90.62 407 VAL B CA 1
ATOM 7553 C C . VAL B 1 407 ? -29.438 37.031 -4.523 1 90.62 407 VAL B C 1
ATOM 7555 O O . VAL B 1 407 ? -29.141 38.031 -5.188 1 90.62 407 VAL B O 1
ATOM 7558 N N . ASN B 1 408 ? -29.641 35.844 -5.059 1 89.69 408 ASN B N 1
ATOM 7559 C CA . ASN B 1 408 ? -29.5 35.625 -6.492 1 89.69 408 ASN B CA 1
ATOM 7560 C C . ASN B 1 408 ? -30.625 36.281 -7.277 1 89.69 408 ASN B C 1
ATOM 7562 O O . ASN B 1 408 ? -30.391 36.875 -8.336 1 89.69 408 ASN B O 1
ATOM 7566 N N . ILE B 1 409 ? -31.719 36.188 -6.781 1 90.31 409 ILE B N 1
ATOM 7567 C CA . ILE B 1 409 ? -32.875 36.781 -7.438 1 90.31 409 ILE B CA 1
ATOM 7568 C C . ILE B 1 409 ? -32.75 38.312 -7.461 1 90.31 409 ILE B C 1
ATOM 7570 O O . ILE B 1 409 ? -33.031 38.938 -8.461 1 90.31 409 ILE B O 1
ATOM 7574 N N . LEU B 1 410 ? -32.281 38.812 -6.402 1 91.5 410 LEU B N 1
ATOM 7575 C CA . LEU B 1 410 ? -32.125 40.25 -6.285 1 91.5 410 LEU B CA 1
ATOM 7576 C C . LEU B 1 410 ? -30.859 40.719 -6.992 1 91.5 410 LEU B C 1
ATOM 7578 O O . LEU B 1 410 ? -30.703 41.938 -7.254 1 91.5 410 LEU B O 1
ATOM 7582 N N . GLY B 1 411 ? -29.938 39.875 -7.266 1 87.62 411 GLY B N 1
ATOM 7583 C CA . GLY B 1 411 ? -28.688 40.188 -7.957 1 87.62 411 GLY B CA 1
ATOM 7584 C C . GLY B 1 411 ? -27.75 41.031 -7.121 1 87.62 411 GLY B C 1
ATOM 7585 O O . GLY B 1 411 ? -27.047 41.906 -7.648 1 87.62 411 GLY B O 1
ATOM 7586 N N . VAL B 1 412 ? -27.766 40.875 -5.844 1 85.56 412 VAL B N 1
ATOM 7587 C CA . VAL B 1 412 ? -27.031 41.781 -4.961 1 85.56 412 VAL B CA 1
ATOM 7588 C C . VAL B 1 412 ? -25.797 41.062 -4.406 1 85.56 412 VAL B C 1
ATOM 7590 O O . VAL B 1 412 ? -25.125 41.562 -3.506 1 85.56 412 VAL B O 1
ATOM 7593 N N . ARG B 1 413 ? -25.391 39.938 -4.859 1 82.44 413 ARG B N 1
ATOM 7594 C CA . ARG B 1 413 ? -24.203 39.25 -4.344 1 82.44 413 ARG B CA 1
ATOM 7595 C C . ARG B 1 413 ? -22.938 40 -4.758 1 82.44 413 ARG B C 1
ATOM 7597 O O . ARG B 1 413 ? -22.672 40.156 -5.949 1 82.44 413 ARG B O 1
ATOM 7604 N N . PRO B 1 414 ? -22.297 40.406 -3.775 1 79.44 414 PRO B N 1
ATOM 7605 C CA . PRO B 1 414 ? -21.031 41.062 -4.129 1 79.44 414 PRO B CA 1
ATOM 7606 C C . PRO B 1 414 ? -20.094 40.125 -4.902 1 79.44 414 PRO B C 1
ATOM 7608 O O . PRO B 1 414 ? -20.125 38.906 -4.691 1 79.44 414 PRO B O 1
ATOM 7611 N N . LYS B 1 415 ? -19.328 40.656 -5.844 1 80.5 415 LYS B N 1
ATOM 7612 C CA . LYS B 1 415 ? -18.422 39.875 -6.676 1 80.5 415 LYS B CA 1
ATOM 7613 C C . LYS B 1 415 ? -17.391 39.156 -5.82 1 80.5 415 LYS B C 1
ATOM 7615 O O . LYS B 1 415 ? -16.766 39.75 -4.941 1 80.5 415 LYS B O 1
ATOM 7620 N N . GLY B 1 416 ? -17.219 37.844 -5.996 1 80.5 416 GLY B N 1
ATOM 7621 C CA . GLY B 1 416 ? -16.188 37.031 -5.332 1 80.5 416 GLY B CA 1
ATOM 7622 C C . GLY B 1 416 ? -16.672 36.406 -4.039 1 80.5 416 GLY B C 1
ATOM 7623 O O . GLY B 1 416 ? -15.984 35.594 -3.453 1 80.5 416 GLY B O 1
ATOM 7624 N N . LEU B 1 417 ? -17.891 36.844 -3.555 1 80.88 417 LEU B N 1
ATOM 7625 C CA . LEU B 1 417 ? -18.391 36.281 -2.314 1 80.88 417 LEU B CA 1
ATOM 7626 C C . LEU B 1 417 ? -19.047 34.938 -2.572 1 80.88 417 LEU B C 1
ATOM 7628 O O . LEU B 1 417 ? -19.969 34.844 -3.395 1 80.88 417 LEU B O 1
ATOM 7632 N N . PRO B 1 418 ? -18.531 34 -1.907 1 86.75 418 PRO B N 1
ATOM 7633 C CA . PRO B 1 418 ? -19.156 32.656 -2.104 1 86.75 418 PRO B CA 1
ATOM 7634 C C . PRO B 1 418 ? -20.578 32.594 -1.555 1 86.75 418 PRO B C 1
ATOM 7636 O O . PRO B 1 418 ? -20.984 33.438 -0.762 1 86.75 418 PRO B O 1
ATOM 7639 N N . SER B 1 419 ? -21.328 31.625 -2.07 1 92.44 419 SER B N 1
ATOM 7640 C CA . SER B 1 419 ? -22.656 31.375 -1.537 1 92.44 419 SER B CA 1
ATOM 7641 C C . SER B 1 419 ? -22.594 30.859 -0.105 1 92.44 419 SER B C 1
ATOM 7643 O O . SER B 1 419 ? -21.578 30.312 0.317 1 92.44 419 SER B O 1
ATOM 7645 N N . LEU B 1 420 ? -23.594 31.125 0.607 1 91.56 420 LEU B N 1
ATOM 7646 C CA . LEU B 1 420 ? -23.656 30.625 1.975 1 91.56 420 LEU B CA 1
ATOM 7647 C C . LEU B 1 420 ? -23.609 29.094 1.997 1 91.56 420 LEU B C 1
ATOM 7649 O O . LEU B 1 420 ? -23 28.5 2.881 1 91.56 420 LEU B O 1
ATOM 7653 N N . VAL B 1 421 ? -24.25 28.531 1.021 1 94 421 VAL B N 1
ATOM 7654 C CA . VAL B 1 421 ? -24.281 27.078 0.935 1 94 421 VAL B CA 1
ATOM 7655 C C . VAL B 1 421 ? -22.875 26.547 0.715 1 94 421 VAL B C 1
ATOM 7657 O O . VAL B 1 421 ? -22.5 25.5 1.277 1 94 421 VAL B O 1
ATOM 7660 N N . SER B 1 422 ? -22.219 27.219 -0.076 1 93.31 422 SER B N 1
ATOM 7661 C CA . SER B 1 422 ? -20.844 26.797 -0.317 1 93.31 422 SER B CA 1
ATOM 7662 C C . SER B 1 422 ? -20 26.891 0.954 1 93.31 422 SER B C 1
ATOM 7664 O O . SER B 1 422 ? -19.188 26.016 1.227 1 93.31 422 SER B O 1
ATOM 7666 N N . ILE B 1 423 ? -20.219 27.922 1.731 1 89.56 423 ILE B N 1
ATOM 7667 C CA . ILE B 1 423 ? -19.516 28.094 2.994 1 89.56 423 ILE B CA 1
ATOM 7668 C C . ILE B 1 423 ? -19.875 26.969 3.955 1 89.56 423 ILE B C 1
ATOM 7670 O O . ILE B 1 423 ? -19 26.375 4.594 1 89.56 423 ILE B O 1
ATOM 7674 N N . TYR B 1 424 ? -21.062 26.656 3.998 1 92.94 424 TYR B N 1
ATOM 7675 C CA . TYR B 1 424 ? -21.531 25.609 4.91 1 92.94 424 TYR B CA 1
ATOM 7676 C C . TYR B 1 424 ? -21.016 24.234 4.477 1 92.94 424 TYR B C 1
ATOM 7678 O O . TYR B 1 424 ? -20.688 23.406 5.316 1 92.94 424 TYR B O 1
ATOM 7686 N N . SER B 1 425 ? -21.016 24.031 3.199 1 93.19 425 SER B N 1
ATOM 7687 C CA . SER B 1 425 ? -20.516 22.766 2.689 1 93.19 425 SER B CA 1
ATOM 7688 C C . SER B 1 425 ? -19.031 22.578 3.031 1 93.19 425 SER B C 1
ATOM 7690 O O . SER B 1 425 ? -18.609 21.5 3.418 1 93.19 425 SER B O 1
ATOM 7692 N N . LYS B 1 426 ? -18.297 23.609 2.895 1 88.25 426 LYS B N 1
ATOM 7693 C CA . LYS B 1 426 ? -16.875 23.562 3.236 1 88.25 426 LYS B CA 1
ATOM 7694 C C . LYS B 1 426 ? -16.672 23.328 4.73 1 88.25 426 LYS B C 1
ATOM 7696 O O . LYS B 1 426 ? -15.797 22.562 5.137 1 88.25 426 LYS B O 1
ATOM 7701 N N . THR B 1 427 ? -17.484 23.984 5.473 1 88.88 427 THR B N 1
ATOM 7702 C CA . THR B 1 427 ? -17.375 23.859 6.922 1 88.88 427 THR B CA 1
ATOM 7703 C C . THR B 1 427 ? -17.766 22.453 7.371 1 88.88 427 THR B C 1
ATOM 7705 O O . THR B 1 427 ? -17.141 21.891 8.273 1 88.88 427 THR B O 1
ATOM 7708 N N . TYR B 1 428 ? -18.766 21.969 6.773 1 90.56 428 TYR B N 1
ATOM 7709 C CA . TYR B 1 428 ? -19.203 20.609 7.098 1 90.56 428 TYR B CA 1
ATOM 7710 C C . TYR B 1 428 ? -18.109 19.609 6.816 1 90.56 428 TYR B C 1
ATOM 7712 O O . TYR B 1 428 ? -17.828 18.734 7.641 1 90.56 428 TYR B O 1
ATOM 7720 N N . LYS B 1 429 ? -17.484 19.734 5.703 1 87.81 429 LYS B N 1
ATOM 7721 C CA . LYS B 1 429 ? -16.375 18.844 5.332 1 87.81 429 LYS B CA 1
ATOM 7722 C C . LYS B 1 429 ? -15.211 18.969 6.312 1 87.81 429 LYS B C 1
ATOM 7724 O O . LYS B 1 429 ? -14.586 17.984 6.672 1 87.81 429 LYS B O 1
ATOM 7729 N N . LEU B 1 430 ? -14.961 20.172 6.715 1 86.88 430 LEU B N 1
ATOM 7730 C CA . LEU B 1 430 ? -13.867 20.422 7.645 1 86.88 430 LEU B CA 1
ATOM 7731 C C . LEU B 1 430 ? -14.156 19.797 9 1 86.88 430 LEU B C 1
ATOM 7733 O O . LEU B 1 430 ? -13.242 19.297 9.664 1 86.88 430 LEU B O 1
ATOM 7737 N N . CYS B 1 431 ? -15.336 19.828 9.391 1 88.19 431 CYS B N 1
ATOM 7738 C CA . CYS B 1 431 ? -15.711 19.219 10.664 1 88.19 431 CYS B CA 1
ATOM 7739 C C . CYS B 1 431 ? -15.461 17.719 10.641 1 88.19 431 CYS B C 1
ATOM 7741 O O . CYS B 1 431 ? -15.008 17.141 11.633 1 88.19 431 CYS B O 1
ATOM 7743 N N . LYS B 1 432 ? -15.703 17.203 9.539 1 87.06 432 LYS B N 1
ATOM 7744 C CA . LYS B 1 432 ? -15.484 15.758 9.406 1 87.06 432 LYS B CA 1
ATOM 7745 C C . LYS B 1 432 ? -14 15.414 9.445 1 87.06 432 LYS B C 1
ATOM 7747 O O . LYS B 1 432 ? -13.609 14.391 10 1 87.06 432 LYS B O 1
ATOM 7752 N N . VAL B 1 433 ? -13.273 16.266 8.891 1 86.75 433 VAL B N 1
ATOM 7753 C CA . VAL B 1 433 ? -11.828 16.078 8.836 1 86.75 433 VAL B CA 1
ATOM 7754 C C . VAL B 1 433 ? -11.234 16.219 10.234 1 86.75 433 VAL B C 1
ATOM 7756 O O . VAL B 1 433 ? -10.297 15.492 10.594 1 86.75 433 VAL B O 1
ATOM 7759 N N . TYR B 1 434 ? -11.844 17.031 11.047 1 91 434 TYR B N 1
ATOM 7760 C CA . TYR B 1 434 ? -11.289 17.328 12.367 1 91 434 TYR B CA 1
ATOM 7761 C C . TYR B 1 434 ? -11.93 16.422 13.43 1 91 434 TYR B C 1
ATOM 7763 O O . TYR B 1 434 ? -11.516 16.438 14.586 1 91 434 TYR B O 1
ATOM 7771 N N . GLU B 1 435 ? -12.898 15.641 13.055 1 92.88 435 GLU B N 1
ATOM 7772 C CA . GLU B 1 435 ? -13.695 14.852 13.992 1 92.88 435 GLU B CA 1
ATOM 7773 C C . GLU B 1 435 ? -12.805 14 14.891 1 92.88 435 GLU B C 1
ATOM 7775 O O . GLU B 1 435 ? -13.023 13.938 16.109 1 92.88 435 GLU B O 1
ATOM 7780 N N . TYR B 1 436 ? -11.758 13.398 14.312 1 94.94 436 TYR B N 1
ATOM 7781 C CA . TYR B 1 436 ? -10.852 12.531 15.062 1 94.94 436 TYR B CA 1
ATOM 7782 C C . TYR B 1 436 ? -10.227 13.281 16.234 1 94.94 436 TYR B C 1
ATOM 7784 O O . TYR B 1 436 ? -10.156 12.75 17.344 1 94.94 436 TYR B O 1
ATOM 7792 N N . PHE B 1 437 ? -9.914 14.5 16.062 1 93.19 437 PHE B N 1
ATOM 7793 C CA . PHE B 1 437 ? -9.211 15.281 17.078 1 93.19 437 PHE B CA 1
ATOM 7794 C C . PHE B 1 437 ? -10.195 15.953 18.016 1 93.19 437 PHE B C 1
ATOM 7796 O O . PHE B 1 437 ? -9.867 16.234 19.172 1 93.19 437 PHE B O 1
ATOM 7803 N N . LEU B 1 438 ? -11.391 16.156 17.562 1 91.94 438 LEU B N 1
ATOM 7804 C CA . LEU B 1 438 ? -12.414 16.812 18.359 1 91.94 438 LEU B CA 1
ATOM 7805 C C . LEU B 1 438 ? -13.039 15.812 19.344 1 91.94 438 LEU B C 1
ATOM 7807 O O . LEU B 1 438 ? -13.648 16.219 20.344 1 91.94 438 LEU B O 1
ATOM 7811 N N . PHE B 1 439 ? -12.812 14.531 19.094 1 94.75 439 PHE B N 1
ATOM 7812 C CA . PHE B 1 439 ? -13.555 13.547 19.875 1 94.75 439 PHE B CA 1
ATOM 7813 C C . PHE B 1 439 ? -12.602 12.641 20.641 1 94.75 439 PHE B C 1
ATOM 7815 O O . PHE B 1 439 ? -13.039 11.773 21.391 1 94.75 439 PHE B O 1
ATOM 7822 N N . ASN B 1 440 ? -11.281 12.852 20.438 1 95 440 ASN B N 1
ATOM 7823 C CA . ASN B 1 440 ? -10.305 12.031 21.141 1 95 440 ASN B CA 1
ATOM 7824 C C . ASN B 1 440 ? -9.273 12.891 21.859 1 95 440 ASN B C 1
ATOM 7826 O O . ASN B 1 440 ? -9.109 14.07 21.547 1 95 440 ASN B O 1
ATOM 7830 N N . ASN B 1 441 ? -8.617 12.227 22.859 1 94.88 441 ASN B N 1
ATOM 7831 C CA . ASN B 1 441 ? -7.617 12.922 23.656 1 94.88 441 ASN B CA 1
ATOM 7832 C C . ASN B 1 441 ? -6.309 12.141 23.734 1 94.88 441 ASN B C 1
ATOM 7834 O O . ASN B 1 441 ? -6.312 10.914 23.594 1 94.88 441 ASN B O 1
ATOM 7838 N N . TRP B 1 442 ? -5.262 12.852 23.906 1 96.25 442 TRP B N 1
ATOM 7839 C CA . TRP B 1 442 ? -3.932 12.297 24.141 1 96.25 442 TRP B CA 1
ATOM 7840 C C . TRP B 1 442 ? -3.219 13.062 25.266 1 96.25 442 TRP B C 1
ATOM 7842 O O . TRP B 1 442 ? -3.355 14.281 25.375 1 96.25 442 TRP B O 1
ATOM 7852 N N . LYS B 1 443 ? -2.465 12.352 26.062 1 96.75 443 LYS B N 1
ATOM 7853 C CA . LYS B 1 443 ? -1.685 12.969 27.141 1 96.75 443 LYS B CA 1
ATOM 7854 C C . LYS B 1 443 ? -0.324 13.438 26.625 1 96.75 443 LYS B C 1
ATOM 7856 O O . LYS B 1 443 ? 0.709 12.875 27 1 96.75 443 LYS B O 1
ATOM 7861 N N . ILE B 1 444 ? -0.367 14.523 25.953 1 97.5 444 ILE B N 1
ATOM 7862 C CA . ILE B 1 444 ? 0.841 15.07 25.344 1 97.5 444 ILE B CA 1
ATOM 7863 C C . ILE B 1 444 ? 1.727 15.688 26.422 1 97.5 444 ILE B C 1
ATOM 7865 O O . ILE B 1 444 ? 1.277 16.547 27.172 1 97.5 444 ILE B O 1
ATOM 7869 N N . ARG B 1 445 ? 2.945 15.266 26.438 1 96.88 445 ARG B N 1
ATOM 7870 C CA . ARG B 1 445 ? 3.898 15.711 27.453 1 96.88 445 ARG B CA 1
ATOM 7871 C C . ARG B 1 445 ? 5.02 16.531 26.828 1 96.88 445 ARG B C 1
ATOM 7873 O O . ARG B 1 445 ? 5.496 16.219 25.734 1 96.88 445 ARG B O 1
ATOM 7880 N N . ASP B 1 446 ? 5.41 17.578 27.531 1 97.62 446 ASP B N 1
ATOM 7881 C CA . ASP B 1 446 ? 6.445 18.469 27.016 1 97.62 446 ASP B CA 1
ATOM 7882 C C . ASP B 1 446 ? 7.609 18.578 28 1 97.62 446 ASP B C 1
ATOM 7884 O O . ASP B 1 446 ? 8.117 19.672 28.25 1 97.62 446 ASP B O 1
ATOM 7888 N N . ASP B 1 447 ? 8.07 17.484 28.516 1 96.25 447 ASP B N 1
ATOM 7889 C CA . ASP B 1 447 ? 9.094 17.438 29.562 1 96.25 447 ASP B CA 1
ATOM 7890 C C . ASP B 1 447 ? 10.406 18.031 29.062 1 96.25 447 ASP B C 1
ATOM 7892 O O . ASP B 1 447 ? 11.094 18.734 29.812 1 96.25 447 ASP B O 1
ATOM 7896 N N . ASN B 1 448 ? 10.844 17.719 27.844 1 96.94 448 ASN B N 1
ATOM 7897 C CA . ASN B 1 448 ? 12.078 18.266 27.297 1 96.94 448 ASN B CA 1
ATOM 7898 C C . ASN B 1 448 ? 11.992 19.781 27.156 1 96.94 448 ASN B C 1
ATOM 7900 O O . ASN B 1 448 ? 12.977 20.484 27.406 1 96.94 448 ASN B O 1
ATOM 7904 N N . LEU B 1 449 ? 10.852 20.25 26.719 1 97.81 449 LEU B N 1
ATOM 7905 C CA . LEU B 1 449 ? 10.656 21.688 26.594 1 97.81 449 LEU B CA 1
ATOM 7906 C C . LEU B 1 449 ? 10.758 22.375 27.953 1 97.81 449 LEU B C 1
ATOM 7908 O O . LEU B 1 449 ? 11.391 23.438 28.062 1 97.81 449 LEU B O 1
ATOM 7912 N N . VAL B 1 450 ? 10.141 21.797 28.938 1 97.31 450 VAL B N 1
ATOM 7913 C CA . VAL B 1 450 ? 10.18 22.344 30.297 1 97.31 450 VAL B CA 1
ATOM 7914 C C . VAL B 1 450 ? 11.625 22.391 30.797 1 97.31 450 VAL B C 1
ATOM 7916 O O . VAL B 1 450 ? 12.055 23.391 31.375 1 97.31 450 VAL B O 1
ATOM 7919 N N . SER B 1 451 ? 12.344 21.312 30.531 1 97.19 451 SER B N 1
ATOM 7920 C CA . SER B 1 451 ? 13.75 21.266 30.922 1 97.19 451 SER B CA 1
ATOM 7921 C C . SER B 1 451 ? 14.562 22.344 30.219 1 97.19 451 SER B C 1
ATOM 7923 O O . SER B 1 451 ? 15.445 22.953 30.812 1 97.19 451 SER B O 1
ATOM 7925 N N . MET B 1 452 ? 14.289 22.562 28.969 1 97.81 452 MET B N 1
ATOM 7926 C CA . MET B 1 452 ? 14.953 23.609 28.219 1 97.81 452 MET B CA 1
ATOM 7927 C C . MET B 1 452 ? 14.688 24.984 28.844 1 97.81 452 MET B C 1
ATOM 7929 O O . MET B 1 452 ? 15.602 25.781 29 1 97.81 452 MET B O 1
ATOM 7933 N N . MET B 1 453 ? 13.438 25.297 29.219 1 97.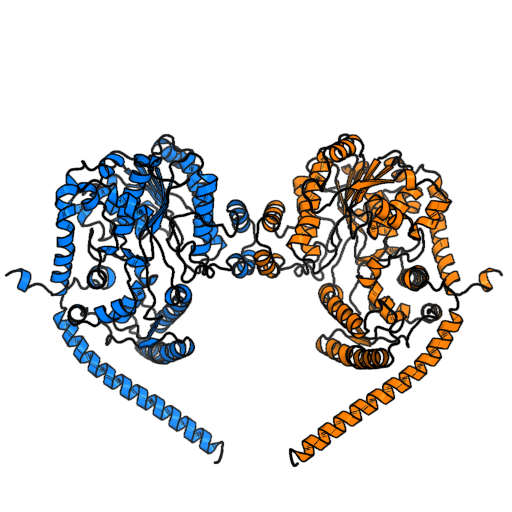88 453 MET B N 1
ATOM 7934 C CA . MET B 1 453 ? 13.07 26.578 29.797 1 97.88 453 MET B CA 1
ATOM 7935 C C . MET B 1 453 ? 13.781 26.797 31.141 1 97.88 453 MET B C 1
ATOM 7937 O O . MET B 1 453 ? 14.188 27.906 31.453 1 97.88 453 MET B O 1
ATOM 7941 N N . ASP B 1 454 ? 13.945 25.703 31.828 1 97.06 454 ASP B N 1
ATOM 7942 C CA . ASP B 1 454 ? 14.633 25.781 33.125 1 97.06 454 ASP B CA 1
ATOM 7943 C C . ASP B 1 454 ? 16.109 26.141 32.938 1 97.06 454 ASP B C 1
ATOM 7945 O O . ASP B 1 454 ? 16.719 26.734 33.812 1 97.06 454 ASP B O 1
ATOM 7949 N N . ARG B 1 455 ? 16.672 25.844 31.766 1 97 455 ARG B N 1
ATOM 7950 C CA . ARG B 1 455 ? 18.078 26.078 31.5 1 97 455 ARG B CA 1
ATOM 7951 C C . ARG B 1 455 ? 18.297 27.484 30.953 1 97 455 ARG B C 1
ATOM 7953 O O . ARG B 1 455 ? 19.438 27.953 30.875 1 97 455 ARG B O 1
ATOM 7960 N N . MET B 1 456 ? 17.266 28.219 30.672 1 97.56 456 MET B N 1
ATOM 7961 C CA . MET B 1 456 ? 17.359 29.547 30.094 1 97.56 456 MET B CA 1
ATOM 7962 C C . MET B 1 456 ? 17.75 30.578 31.141 1 97.56 456 MET B C 1
ATOM 7964 O O . MET B 1 456 ? 17.312 30.5 32.281 1 97.56 456 MET B O 1
ATOM 7968 N N . ALA B 1 457 ? 18.516 31.531 30.719 1 97.94 457 ALA B N 1
ATOM 7969 C CA . ALA B 1 457 ? 18.766 32.719 31.547 1 97.94 457 ALA B CA 1
ATOM 7970 C C . ALA B 1 457 ? 17.5 33.562 31.703 1 97.94 457 ALA B C 1
ATOM 7972 O O . ALA B 1 457 ? 16.594 33.469 30.875 1 97.94 457 ALA B O 1
ATOM 7973 N N . PRO B 1 458 ? 17.422 34.375 32.688 1 97.38 458 PRO B N 1
ATOM 7974 C CA . PRO B 1 458 ? 16.234 35.188 32.906 1 97.38 458 PRO B CA 1
ATOM 7975 C C . PRO B 1 458 ? 15.867 36.031 31.703 1 97.38 458 PRO B C 1
ATOM 7977 O O . PRO B 1 458 ? 14.688 36.156 31.359 1 97.38 458 PRO B O 1
ATOM 7980 N N . ALA B 1 459 ? 16.859 36.562 31.078 1 98.12 459 ALA B N 1
ATOM 7981 C CA . ALA B 1 459 ? 16.609 37.375 29.891 1 98.12 459 ALA B CA 1
ATOM 7982 C C . ALA B 1 459 ? 15.984 36.531 28.781 1 98.12 459 ALA B C 1
ATOM 7984 O O . ALA B 1 459 ? 15.078 36.969 28.078 1 98.12 459 ALA B O 1
ATOM 7985 N N . ASP B 1 460 ? 16.516 35.344 28.641 1 98.5 460 ASP B N 1
ATOM 7986 C CA . ASP B 1 460 ? 15.977 34.438 27.609 1 98.5 460 ASP B CA 1
ATOM 7987 C C . ASP B 1 460 ? 14.555 34 27.953 1 98.5 460 ASP B C 1
ATOM 7989 O O . ASP B 1 460 ? 13.727 33.812 27.062 1 98.5 460 ASP B O 1
ATOM 7993 N N . GLN B 1 461 ? 14.25 33.781 29.203 1 97.81 461 GLN B N 1
ATOM 7994 C CA . GLN B 1 461 ? 12.891 33.438 29.625 1 97.81 461 GLN B CA 1
ATOM 7995 C C . GLN B 1 461 ? 11.914 34.562 29.281 1 97.81 461 GLN B C 1
ATOM 7997 O O . GLN B 1 461 ? 10.773 34.281 28.891 1 97.81 461 GLN B O 1
ATOM 8002 N N . ALA B 1 462 ? 12.406 35.75 29.391 1 97.88 462 ALA B N 1
ATOM 8003 C CA . ALA B 1 462 ? 11.562 36.906 29.078 1 97.88 462 ALA B CA 1
ATOM 8004 C C . ALA B 1 462 ? 11.367 37.031 27.578 1 97.88 462 ALA B C 1
ATOM 8006 O O . ALA B 1 462 ? 10.258 37.344 27.109 1 97.88 462 ALA B O 1
ATOM 8007 N N . ILE B 1 463 ? 12.398 36.812 26.766 1 98.5 463 ILE B N 1
ATOM 8008 C CA . ILE B 1 463 ? 12.391 37.094 25.344 1 98.5 463 ILE B CA 1
ATOM 8009 C C . ILE B 1 463 ? 11.789 35.906 24.578 1 98.5 463 ILE B C 1
ATOM 8011 O O . ILE B 1 463 ? 11.055 36.094 23.609 1 98.5 463 ILE B O 1
ATOM 8015 N N . PHE B 1 464 ? 12.133 34.688 25.078 1 98.62 464 PHE B N 1
ATOM 8016 C CA . PHE B 1 464 ? 11.797 33.5 24.328 1 98.62 464 PHE B CA 1
ATOM 8017 C C . PHE B 1 464 ? 10.922 32.562 25.156 1 98.62 464 PHE B C 1
ATOM 8019 O O . PHE B 1 464 ? 10.992 31.344 25.016 1 98.62 464 PHE B O 1
ATOM 8026 N N . GLY B 1 465 ? 10.102 33.094 26.062 1 96.5 465 GLY B N 1
ATOM 8027 C CA . GLY B 1 465 ? 9.188 32.281 26.844 1 96.5 465 GLY B CA 1
ATOM 8028 C C . GLY B 1 465 ? 8.164 31.562 25.984 1 96.5 465 GLY B C 1
ATOM 8029 O O . GLY B 1 465 ? 7.676 32.094 25 1 96.5 465 GLY B O 1
ATOM 8030 N N . CYS B 1 466 ? 7.883 30.297 26.375 1 96.81 466 CYS B N 1
ATOM 8031 C CA . CYS B 1 466 ? 6.957 29.5 25.578 1 96.81 466 CYS B CA 1
ATOM 8032 C C . CYS B 1 466 ? 6.223 28.484 26.438 1 96.81 466 CYS B C 1
ATOM 8034 O O . CYS B 1 466 ? 5.887 27.391 25.969 1 96.81 466 CYS B O 1
ATOM 8036 N N . ASN B 1 467 ? 6.02 28.734 27.688 1 95.25 467 ASN B N 1
ATOM 8037 C CA . ASN B 1 467 ? 5.27 27.875 28.594 1 95.25 467 ASN B CA 1
ATOM 8038 C C . ASN B 1 467 ? 3.768 28.094 28.469 1 95.25 467 ASN B C 1
ATOM 8040 O O . ASN B 1 467 ? 3.23 29.047 29.031 1 95.25 467 ASN B O 1
ATOM 8044 N N . VAL B 1 468 ? 3.117 27.188 27.938 1 95.06 468 VAL B N 1
ATOM 8045 C CA . VAL B 1 468 ? 1.699 27.344 27.625 1 95.06 468 VAL B CA 1
ATOM 8046 C C . VAL B 1 468 ? 0.886 27.312 28.922 1 95.06 468 VAL B C 1
ATOM 8048 O O . VAL B 1 468 ? -0.231 27.828 28.969 1 95.06 468 VAL B O 1
ATOM 8051 N N . ARG B 1 469 ? 1.454 26.734 30 1 94.44 469 ARG B N 1
ATOM 8052 C CA . ARG B 1 469 ? 0.763 26.641 31.281 1 94.44 469 ARG B CA 1
ATOM 8053 C C . ARG B 1 469 ? 0.549 28.016 31.891 1 94.44 469 ARG B C 1
ATOM 8055 O O . ARG B 1 469 ? -0.29 28.188 32.781 1 94.44 469 ARG B O 1
ATOM 8062 N N . GLU B 1 470 ? 1.241 28.938 31.391 1 92.19 470 GLU B N 1
ATOM 8063 C CA . GLU B 1 470 ? 1.129 30.281 31.938 1 92.19 470 GLU B CA 1
ATOM 8064 C C . GLU B 1 470 ? -0.059 31.016 31.328 1 92.19 470 GLU B C 1
ATOM 8066 O O . GLU B 1 470 ? -0.451 32.094 31.812 1 92.19 470 GLU B O 1
ATOM 8071 N N . ILE B 1 471 ? -0.651 30.484 30.328 1 92.31 471 ILE B N 1
ATOM 8072 C CA . ILE B 1 471 ? -1.784 31.109 29.656 1 92.31 471 ILE B CA 1
ATOM 8073 C C . ILE B 1 471 ? -3.09 30.547 30.219 1 92.31 471 ILE B C 1
ATOM 8075 O O . ILE B 1 471 ? -3.264 29.328 30.312 1 92.31 471 ILE B O 1
ATOM 8079 N N . ASP B 1 472 ? -3.934 31.391 30.594 1 88.25 472 ASP B N 1
ATOM 8080 C CA . ASP B 1 472 ? -5.242 30.891 31.016 1 88.25 472 ASP B CA 1
ATOM 8081 C C . ASP B 1 472 ? -6.254 30.984 29.875 1 88.25 472 ASP B C 1
ATOM 8083 O O . ASP B 1 472 ? -5.98 31.609 28.844 1 88.25 472 ASP B O 1
ATOM 8087 N N . GLN B 1 473 ? -7.309 30.422 30.094 1 89.06 473 GLN B N 1
ATOM 8088 C CA . GLN B 1 473 ? -8.352 30.328 29.078 1 89.06 473 GLN B CA 1
ATOM 8089 C C . GLN B 1 473 ? -8.867 31.719 28.703 1 89.06 473 GLN B C 1
ATOM 8091 O O . GLN B 1 473 ? -9.156 31.969 27.531 1 89.06 473 GLN B O 1
ATOM 8096 N N . ARG B 1 474 ? -9.023 32.5 29.688 1 92.94 474 ARG B N 1
ATOM 8097 C CA . ARG B 1 474 ? -9.477 33.875 29.453 1 92.94 474 ARG B CA 1
ATOM 8098 C C . ARG B 1 474 ? -8.508 34.625 28.547 1 92.94 474 ARG B C 1
ATOM 8100 O O . ARG B 1 474 ? -8.93 35.312 27.609 1 92.94 474 ARG B O 1
ATOM 8107 N N . GLY B 1 475 ? -7.262 34.469 28.844 1 92.06 475 GLY B N 1
ATOM 8108 C CA . GLY B 1 475 ? -6.246 35.125 28.047 1 92.06 475 GLY B CA 1
ATOM 8109 C C . GLY B 1 475 ? -6.266 34.719 26.594 1 92.06 475 GLY B C 1
ATOM 8110 O O . GLY B 1 475 ? -6.152 35.562 25.703 1 92.06 475 GLY B O 1
ATOM 8111 N N . ILE B 1 476 ? -6.453 33.5 26.391 1 91 476 ILE B N 1
ATOM 8112 C CA . ILE B 1 476 ? -6.48 32.969 25.031 1 91 476 ILE B CA 1
ATOM 8113 C C . ILE B 1 476 ? -7.734 33.469 24.312 1 91 476 ILE B C 1
ATOM 8115 O O . ILE B 1 476 ? -7.672 33.875 23.156 1 91 476 ILE B O 1
ATOM 8119 N N . ALA B 1 477 ? -8.859 33.406 24.969 1 93.62 477 ALA B N 1
ATOM 8120 C CA . ALA B 1 477 ? -10.125 33.844 24.391 1 93.62 477 ALA B CA 1
ATOM 8121 C C . ALA B 1 477 ? -10.062 35.344 24.016 1 93.62 477 ALA B C 1
ATOM 8123 O O . ALA B 1 477 ? -10.516 35.75 22.953 1 93.62 477 ALA B O 1
ATOM 8124 N N . LEU B 1 478 ? -9.461 36.094 24.875 1 95.25 478 LEU B N 1
ATOM 8125 C CA . LEU B 1 478 ? -9.352 37.531 24.656 1 95.25 478 LEU B CA 1
ATOM 8126 C C . LEU B 1 478 ? -8.414 37.812 23.5 1 95.25 478 LEU B C 1
ATOM 8128 O O . LEU B 1 478 ? -8.727 38.656 22.641 1 95.25 478 LEU B O 1
ATOM 8132 N N . SER B 1 479 ? -7.277 37.219 23.516 1 95.5 479 SER B N 1
ATOM 8133 C CA . SER B 1 479 ? -6.309 37.438 22.453 1 95.5 479 SER B CA 1
ATOM 8134 C C . SER B 1 479 ? -6.891 37.062 21.094 1 95.5 479 SER B C 1
ATOM 8136 O O . SER B 1 479 ? -6.742 37.812 20.125 1 95.5 479 SER B O 1
ATOM 8138 N N . MET B 1 480 ? -7.551 35.969 21.047 1 93.94 480 MET B N 1
ATOM 8139 C CA . MET B 1 480 ? -8.156 35.5 19.812 1 93.94 480 MET B CA 1
ATOM 8140 C C . MET B 1 480 ? -9.234 36.469 19.328 1 93.94 480 MET B C 1
ATOM 8142 O O . MET B 1 480 ? -9.297 36.812 18.156 1 93.94 480 MET B O 1
ATOM 8146 N N . SER B 1 481 ? -10.07 36.906 20.25 1 94.88 481 SER B N 1
ATOM 8147 C CA . SER B 1 481 ? -11.156 37.844 19.906 1 94.88 481 SER B CA 1
ATOM 8148 C C . SER B 1 481 ? -10.625 39.156 19.391 1 94.88 481 SER B C 1
ATOM 8150 O O . SER B 1 481 ? -11.094 39.688 18.375 1 94.88 481 SER B O 1
ATOM 8152 N N . VAL B 1 482 ? -9.625 39.656 20.078 1 95.69 482 VAL B N 1
ATOM 8153 C CA . VAL B 1 482 ? -9.008 40.906 19.672 1 95.69 482 VAL B CA 1
ATOM 8154 C C . VAL B 1 482 ? -8.352 40.75 18.297 1 95.69 482 VAL B C 1
ATOM 8156 O O . VAL B 1 482 ? -8.5 41.594 17.438 1 95.69 482 VAL B O 1
ATOM 8159 N N . GLY B 1 483 ? -7.656 39.688 18.172 1 95.06 483 GLY B N 1
ATOM 8160 C CA . GLY B 1 483 ? -6.973 39.438 16.922 1 95.06 483 GLY B CA 1
ATOM 8161 C C . GLY B 1 483 ? -7.922 39.281 15.742 1 95.06 483 GLY B C 1
ATOM 8162 O O . GLY B 1 483 ? -7.656 39.812 14.648 1 95.06 483 GLY B O 1
ATOM 8163 N N . LEU B 1 484 ? -9 38.531 15.961 1 95.19 484 LEU B N 1
ATOM 8164 C CA . LEU B 1 484 ? -9.977 38.344 14.898 1 95.19 484 LEU B CA 1
ATOM 8165 C C . LEU B 1 484 ? -10.594 39.656 14.469 1 95.19 484 LEU B C 1
ATOM 8167 O O . LEU B 1 484 ? -10.789 39.906 13.273 1 95.19 484 LEU B O 1
ATOM 8171 N N . ARG B 1 485 ? -10.875 40.562 15.383 1 95.56 485 ARG B N 1
ATOM 8172 C CA . ARG B 1 485 ? -11.445 41.844 15.062 1 95.56 485 ARG B CA 1
ATOM 8173 C C . ARG B 1 485 ? -10.43 42.719 14.344 1 95.56 485 ARG B C 1
ATOM 8175 O O . ARG B 1 485 ? -10.773 43.438 13.391 1 95.56 485 ARG B O 1
ATOM 8182 N N . ARG B 1 486 ? -9.227 42.625 14.734 1 95.12 486 ARG B N 1
ATOM 8183 C CA . ARG B 1 486 ? -8.195 43.531 14.219 1 95.12 486 ARG B CA 1
ATOM 8184 C C . ARG B 1 486 ? -7.715 43.062 12.844 1 95.12 486 ARG B C 1
ATOM 8186 O O . ARG B 1 486 ? -7.57 43.875 11.938 1 95.12 486 ARG B O 1
ATOM 8193 N N . PHE B 1 487 ? -7.508 41.781 12.656 1 94.69 487 PHE B N 1
ATOM 8194 C CA . PHE B 1 487 ? -6.738 41.344 11.5 1 94.69 487 PHE B CA 1
ATOM 8195 C C . PHE B 1 487 ? -7.637 40.625 10.484 1 94.69 487 PHE B C 1
ATOM 8197 O O . PHE B 1 487 ? -7.27 40.469 9.32 1 94.69 487 PHE B O 1
ATOM 8204 N N . ILE B 1 488 ? -8.797 40.156 10.898 1 94 488 ILE B N 1
ATOM 8205 C CA . ILE B 1 488 ? -9.648 39.375 9.984 1 94 488 ILE B CA 1
ATOM 8206 C C . ILE B 1 488 ? -10.898 40.188 9.648 1 94 488 ILE B C 1
ATOM 8208 O O . ILE B 1 488 ? -11.125 40.531 8.477 1 94 488 ILE B O 1
ATOM 8212 N N . VAL B 1 489 ? -11.641 40.625 10.703 1 93.88 489 VAL B N 1
ATOM 8213 C CA . VAL B 1 489 ? -12.828 41.438 10.492 1 93.88 489 VAL B CA 1
ATOM 8214 C C . VAL B 1 489 ? -12.414 42.844 10.125 1 93.88 489 VAL B C 1
ATOM 8216 O O . VAL B 1 489 ? -13.078 43.5 9.32 1 93.88 489 VAL B O 1
ATOM 8219 N N . GLN B 1 490 ? -11.367 43.344 10.68 1 94.31 490 GLN B N 1
ATOM 8220 C CA . GLN B 1 490 ? -10.758 44.656 10.398 1 94.31 490 GLN B CA 1
ATOM 8221 C C . GLN B 1 490 ? -11.719 45.781 10.695 1 94.31 490 GLN B C 1
ATOM 8223 O O . GLN B 1 490 ? -11.953 46.656 9.844 1 94.31 490 GLN B O 1
ATOM 8228 N N . ASP B 1 491 ? -12.211 45.781 11.891 1 94.56 491 ASP B N 1
ATOM 8229 C CA . ASP B 1 491 ? -13.125 46.844 12.305 1 94.56 491 ASP B CA 1
ATOM 8230 C C . ASP B 1 491 ? -12.406 47.875 13.156 1 94.56 491 ASP B C 1
ATOM 8232 O O . ASP B 1 491 ? -13.055 48.719 13.797 1 94.56 491 ASP B O 1
ATOM 8236 N N . GLY B 1 492 ? -11.102 47.719 13.273 1 93.31 492 GLY B N 1
ATOM 8237 C CA . GLY B 1 492 ? -10.289 48.688 13.969 1 93.31 492 GLY B CA 1
ATOM 8238 C C . GLY B 1 492 ? -10.477 48.688 15.477 1 93.31 492 GLY B C 1
ATOM 8239 O O . GLY B 1 492 ? -10.086 49.625 16.172 1 93.31 492 GLY B O 1
ATOM 8240 N N . LEU B 1 493 ? -11.125 47.656 16.031 1 96.5 493 LEU B N 1
ATOM 8241 C CA . LEU B 1 493 ? -11.43 47.5 17.453 1 96.5 493 LEU B CA 1
ATOM 8242 C C . LEU B 1 493 ? -12.258 48.688 17.953 1 96.5 493 LEU B C 1
ATOM 8244 O O . LEU B 1 493 ? -12.016 49.188 19.047 1 96.5 493 LEU B O 1
ATOM 8248 N N . LYS B 1 494 ? -13.172 49 17.109 1 95.44 494 LYS B N 1
ATOM 8249 C CA . LYS B 1 494 ? -14.031 50.156 17.438 1 95.44 494 LYS B CA 1
ATOM 8250 C C . LYS B 1 494 ? -15.5 49.75 17.453 1 95.44 494 LYS B C 1
ATOM 8252 O O . LYS B 1 494 ? -15.859 48.688 16.984 1 95.44 494 LYS B O 1
ATOM 8257 N N . ASP B 1 495 ? -16.328 50.531 18.156 1 95.75 495 ASP B N 1
ATOM 8258 C CA . ASP B 1 495 ? -17.781 50.469 18.141 1 95.75 495 ASP B CA 1
ATOM 8259 C C . ASP B 1 495 ? -18.281 49.156 18.766 1 95.75 495 ASP B C 1
ATOM 8261 O O . ASP B 1 495 ? -19.25 48.562 18.266 1 95.75 495 ASP B O 1
ATOM 8265 N N . SER B 1 496 ? -17.656 48.75 19.797 1 95.56 496 SER B N 1
ATOM 8266 C CA . SER B 1 496 ? -18.125 47.594 20.531 1 95.56 496 SER B CA 1
ATOM 8267 C C . SER B 1 496 ? -19.5 47.812 21.125 1 95.56 496 SER B C 1
ATOM 8269 O O . SER B 1 496 ? -20.328 46.906 21.203 1 95.56 496 SER B O 1
ATOM 8271 N N . GLU B 1 497 ? -19.703 49 21.578 1 94.62 497 GLU B N 1
ATOM 8272 C CA . GLU B 1 497 ? -21.016 49.312 22.141 1 94.62 497 GLU B CA 1
ATOM 8273 C C . GLU B 1 497 ? -22.125 49.188 21.094 1 94.62 497 GLU B C 1
ATOM 8275 O O . GLU B 1 497 ? -23.203 48.656 21.406 1 94.62 497 GLU B O 1
ATOM 8280 N N . TYR B 1 498 ? -21.844 49.719 19.984 1 95.69 498 TYR B N 1
ATOM 8281 C CA . TYR B 1 498 ? -22.797 49.531 18.906 1 95.69 498 TYR B CA 1
ATOM 8282 C C . TYR B 1 498 ? -23.016 48.062 18.594 1 95.69 498 TYR B C 1
ATOM 8284 O O . TYR B 1 498 ? -24.141 47.625 18.312 1 95.69 498 TYR B O 1
ATOM 8292 N N . GLY B 1 499 ? -21.969 47.344 18.562 1 95.38 499 GLY B N 1
ATOM 8293 C CA . GLY B 1 499 ? -22.094 45.906 18.359 1 95.38 499 GLY B CA 1
ATOM 8294 C C . GLY B 1 499 ? -23.016 45.25 19.359 1 95.38 499 GLY B C 1
ATOM 8295 O O . GLY B 1 499 ? -23.812 44.375 19 1 95.38 499 GLY B O 1
ATOM 8296 N N . GLN B 1 500 ? -22.953 45.625 20.578 1 94.56 500 GLN B N 1
ATOM 8297 C CA . GLN B 1 500 ? -23.797 45.094 21.625 1 94.56 500 GLN B CA 1
ATOM 8298 C C . GLN B 1 500 ? -25.266 45.438 21.391 1 94.56 500 GLN B C 1
ATOM 8300 O O . GLN B 1 500 ? -26.141 44.562 21.547 1 94.56 500 GLN B O 1
ATOM 8305 N N . LYS B 1 501 ? -25.5 46.625 21.031 1 95.56 501 LYS B N 1
ATOM 8306 C CA . LYS B 1 501 ? -26.859 47.031 20.734 1 95.56 501 LYS B CA 1
ATOM 8307 C C . LYS B 1 501 ? -27.438 46.25 19.547 1 95.56 501 LYS B C 1
ATOM 8309 O O . LYS B 1 501 ? -28.578 45.844 19.578 1 95.56 501 LYS B O 1
ATOM 8314 N N . LYS B 1 502 ? -26.625 46.219 18.625 1 95.81 502 LYS B N 1
ATOM 8315 C CA . LYS B 1 502 ? -27.031 45.469 17.438 1 95.81 502 LYS B CA 1
ATOM 8316 C C . LYS B 1 502 ? -27.359 44 17.797 1 95.81 502 LYS B C 1
ATOM 8318 O O . LYS B 1 502 ? -28.328 43.438 17.297 1 95.81 502 LYS B O 1
ATOM 8323 N N . MET B 1 503 ? -26.641 43.406 18.656 1 94.06 503 MET B N 1
ATOM 8324 C CA . MET B 1 503 ? -26.859 42.031 19.062 1 94.06 503 MET B CA 1
ATOM 8325 C C . MET B 1 503 ? -28.188 41.875 19.797 1 94.06 503 MET B C 1
ATOM 8327 O O . MET B 1 503 ? -28.844 40.844 19.688 1 94.06 503 MET B O 1
ATOM 8331 N N . ARG B 1 504 ? -28.516 42.844 20.484 1 94.25 504 ARG B N 1
ATOM 8332 C CA . ARG B 1 504 ? -29.812 42.812 21.156 1 94.25 504 ARG B CA 1
ATOM 8333 C C . ARG B 1 504 ? -30.953 42.844 20.156 1 94.25 504 ARG B C 1
ATOM 8335 O O . ARG B 1 504 ? -31.938 42.094 20.312 1 94.25 504 ARG B O 1
ATOM 8342 N N . ILE B 1 505 ? -30.781 43.625 19.203 1 95.62 505 ILE B N 1
ATOM 8343 C CA . ILE B 1 505 ? -31.797 43.688 18.156 1 95.62 505 ILE B CA 1
ATOM 8344 C C . ILE B 1 505 ? -31.844 42.344 17.406 1 95.62 505 ILE B C 1
ATOM 8346 O O . ILE B 1 505 ? -32.938 41.844 17.141 1 95.62 505 ILE B O 1
ATOM 8350 N N . LEU B 1 506 ? -30.688 41.875 17.125 1 93.94 506 LEU B N 1
ATOM 8351 C CA . LEU B 1 506 ? -30.594 40.625 16.375 1 93.94 506 LEU B CA 1
ATOM 8352 C C . LEU B 1 506 ? -31.172 39.469 17.172 1 93.94 506 LEU B C 1
ATOM 8354 O O . LEU B 1 506 ? -31.703 38.5 16.609 1 93.94 506 LEU B O 1
ATOM 8358 N N . LYS B 1 507 ? -31.047 39.594 18.453 1 93.69 507 LYS B N 1
ATOM 8359 C CA . LYS B 1 507 ? -31.656 38.562 19.312 1 93.69 507 LYS B CA 1
ATOM 8360 C C . LYS B 1 507 ? -33.156 38.5 19.078 1 93.69 507 LYS B C 1
ATOM 8362 O O . LYS B 1 507 ? -33.719 37.406 18.984 1 93.69 507 LYS B O 1
ATOM 8367 N N . TYR B 1 508 ? -33.781 39.594 18.969 1 93.94 508 TYR B N 1
ATOM 8368 C CA . TYR B 1 508 ? -35.219 39.656 18.703 1 93.94 508 TYR B CA 1
ATOM 8369 C C . TYR B 1 508 ? -35.531 39.125 17.312 1 93.94 508 TYR B C 1
ATOM 8371 O O . TYR B 1 508 ? -36.5 38.406 17.109 1 93.94 508 TYR B O 1
ATOM 8379 N N . VAL B 1 509 ? -34.75 39.5 16.453 1 92.19 509 VAL B N 1
ATOM 8380 C CA . VAL B 1 509 ? -34.906 39.031 15.086 1 92.19 509 VAL B CA 1
ATOM 8381 C C . VAL B 1 509 ? -34.812 37.5 15.07 1 92.19 509 VAL B C 1
ATOM 8383 O O . VAL B 1 509 ? -35.562 36.812 14.383 1 92.19 509 VAL B O 1
ATOM 8386 N N . HIS B 1 510 ? -33.875 37.031 15.758 1 91.38 510 HIS B N 1
ATOM 8387 C CA . HIS B 1 510 ? -33.656 35.594 15.836 1 91.38 510 HIS B CA 1
ATOM 8388 C C . HIS B 1 510 ? -34.875 34.875 16.406 1 91.38 510 HIS B C 1
ATOM 8390 O O . HIS B 1 510 ? -35.281 33.844 15.883 1 91.38 510 HIS B O 1
ATOM 8396 N N . VAL B 1 511 ? -35.406 35.406 17.406 1 92 511 VAL B N 1
ATOM 8397 C CA . VAL B 1 511 ? -36.594 34.812 18.031 1 92 511 VAL B CA 1
ATOM 8398 C C . VAL B 1 511 ? -37.719 34.781 17.031 1 92 511 VAL B C 1
ATOM 8400 O O . VAL B 1 511 ? -38.438 33.781 16.906 1 92 511 VAL B O 1
ATOM 8403 N N . VAL B 1 512 ? -37.875 35.812 16.297 1 91.06 512 VAL B N 1
ATOM 8404 C CA . VAL B 1 512 ? -38.938 35.875 15.297 1 91.06 512 VAL B CA 1
ATOM 8405 C C . VAL B 1 512 ? -38.656 34.844 14.195 1 91.06 512 VAL B C 1
ATOM 8407 O O . VAL B 1 512 ? -39.594 34.156 13.75 1 91.06 512 VAL B O 1
ATOM 8410 N N . CYS B 1 513 ? -37.469 34.781 13.789 1 86.75 513 CYS B N 1
ATOM 8411 C CA . CYS B 1 513 ? -37.094 33.844 12.734 1 86.75 513 CYS B CA 1
ATOM 8412 C C . CYS B 1 513 ? -37.344 32.406 13.172 1 86.75 513 CYS B C 1
ATOM 8414 O O . CYS B 1 513 ? -37.844 31.578 12.398 1 86.75 513 CYS B O 1
ATOM 8416 N N . VAL B 1 514 ? -37 32.094 14.391 1 86.81 514 VAL B N 1
ATOM 8417 C CA . VAL B 1 514 ? -37.156 30.75 14.922 1 86.81 514 VAL B CA 1
ATOM 8418 C C . VAL B 1 514 ? -38.656 30.422 15 1 86.81 514 VAL B C 1
ATOM 8420 O O . VAL B 1 514 ? -39.062 29.297 14.703 1 86.81 514 VAL B O 1
ATOM 8423 N N . LEU B 1 515 ? -39.406 31.359 15.336 1 88.25 515 LEU B N 1
ATOM 8424 C CA . LEU B 1 515 ? -40.844 31.156 15.414 1 88.25 515 LEU B CA 1
ATOM 8425 C C . LEU B 1 515 ? -41.469 30.953 14.031 1 88.25 515 LEU B C 1
ATOM 8427 O O . LEU B 1 515 ? -42.281 30.062 13.836 1 88.25 515 LEU B O 1
ATOM 8431 N N . LEU B 1 516 ? -41.031 31.734 13.172 1 86.38 516 LEU B N 1
ATOM 8432 C CA . LEU B 1 516 ? -41.5 31.594 11.797 1 86.38 516 LEU B CA 1
ATOM 8433 C C . LEU B 1 516 ? -41.094 30.25 11.219 1 86.38 516 LEU B C 1
ATOM 8435 O O . LEU B 1 516 ? -41.875 29.594 10.539 1 86.38 516 LEU B O 1
ATOM 8439 N N . TYR B 1 517 ? -39.906 29.891 11.453 1 85.44 517 TYR B N 1
ATOM 8440 C CA . TYR B 1 517 ? -39.375 28.625 10.961 1 85.44 517 TYR B CA 1
ATOM 8441 C C . TYR B 1 517 ? -40.125 27.453 11.562 1 85.44 517 TYR B C 1
ATOM 8443 O O . TYR B 1 517 ? -40.438 26.484 10.859 1 85.44 517 TYR B O 1
ATOM 8451 N N . SER B 1 518 ? -40.375 27.578 12.828 1 84.31 518 SER B N 1
ATOM 8452 C CA . SER B 1 518 ? -41.125 26.531 13.508 1 84.31 518 SER B CA 1
ATOM 8453 C C . SER B 1 518 ? -42.531 26.422 12.969 1 84.31 518 SER B C 1
ATOM 8455 O O . SER B 1 518 ? -43.094 25.328 12.836 1 84.31 518 SER B O 1
ATOM 8457 N N . TYR B 1 519 ? -43.031 27.484 12.68 1 86.06 519 TYR B N 1
ATOM 8458 C CA . TYR B 1 519 ? -44.375 27.5 12.102 1 86.06 519 TYR B CA 1
ATOM 8459 C C . TYR B 1 519 ? -44.375 26.859 10.719 1 86.06 519 TYR B C 1
ATOM 8461 O O . TYR B 1 519 ? -45.312 26.125 10.375 1 86.06 519 TYR B O 1
ATOM 8469 N N . LEU B 1 520 ? -43.438 27.141 9.977 1 83.56 520 LEU B N 1
ATOM 8470 C CA . LEU B 1 520 ? -43.312 26.578 8.641 1 83.56 520 LEU B CA 1
ATOM 8471 C C . LEU B 1 520 ? -43.156 25.062 8.711 1 83.56 520 LEU B C 1
ATOM 8473 O O . LEU B 1 520 ? -43.75 24.328 7.922 1 83.56 520 LEU B O 1
ATOM 8477 N N . ILE B 1 521 ? -42.344 24.641 9.578 1 81.06 521 ILE B N 1
ATOM 8478 C CA . ILE B 1 521 ? -42.125 23.219 9.766 1 81.06 521 ILE B CA 1
ATOM 8479 C C . ILE B 1 521 ? -43.438 22.547 10.188 1 81.06 521 ILE B C 1
ATOM 8481 O O . ILE B 1 521 ? -43.812 21.5 9.672 1 81.06 521 ILE B O 1
ATOM 8485 N N . TYR B 1 522 ? -44.125 23.203 11.109 1 82.69 522 TYR B N 1
ATOM 8486 C CA . TYR B 1 522 ? -45.406 22.719 11.57 1 82.69 522 TYR B CA 1
ATOM 8487 C C . TYR B 1 522 ? -46.406 22.656 10.422 1 82.69 522 TYR B C 1
ATOM 8489 O O . TYR B 1 522 ? -47.156 21.672 10.289 1 82.69 522 TYR B O 1
ATOM 8497 N N . SER B 1 523 ? -46.406 23.625 9.609 1 85.25 523 SER B N 1
ATOM 8498 C CA . SER B 1 523 ? -47.312 23.688 8.469 1 85.25 523 SER B CA 1
ATOM 8499 C C . SER B 1 523 ? -47.031 22.562 7.473 1 85.25 523 SER B C 1
ATOM 8501 O O . SER B 1 523 ? -47.938 21.984 6.902 1 85.25 523 SER B O 1
ATOM 8503 N N . VAL B 1 524 ? -45.781 22.312 7.254 1 81.44 524 VAL B N 1
ATOM 8504 C CA . VAL B 1 524 ? -45.406 21.25 6.324 1 81.44 524 VAL B CA 1
ATOM 8505 C C . VAL B 1 524 ? -45.812 19.891 6.887 1 81.44 524 VAL B C 1
ATOM 8507 O O . VAL B 1 524 ? -46.375 19.062 6.168 1 81.44 524 VAL B O 1
ATOM 8510 N N . PHE B 1 525 ? -45.562 19.75 8.156 1 83.12 525 PHE B N 1
ATOM 8511 C CA . PHE B 1 525 ? -45.938 18.5 8.789 1 83.12 525 PHE B CA 1
ATOM 8512 C C . PHE B 1 525 ? -47.469 18.328 8.781 1 83.12 525 PHE B C 1
ATOM 8514 O O . PHE B 1 525 ? -47.969 17.219 8.586 1 83.12 525 PHE B O 1
ATOM 8521 N N . ARG B 1 526 ? -48.094 19.328 9 1 80.5 526 ARG B N 1
ATOM 8522 C CA . ARG B 1 526 ? -49.562 19.297 8.969 1 80.5 526 ARG B CA 1
ATOM 8523 C C . ARG B 1 526 ? -50.062 18.953 7.574 1 80.5 526 ARG B C 1
ATOM 8525 O O . ARG B 1 526 ? -51 18.172 7.43 1 80.5 526 ARG B O 1
ATOM 8532 N N . THR B 1 527 ? -49.438 19.5 6.688 1 80.5 527 THR B N 1
ATOM 8533 C CA . THR B 1 527 ? -49.812 19.234 5.305 1 80.5 527 THR B CA 1
ATOM 8534 C C . THR B 1 527 ? -49.531 17.766 4.949 1 80.5 527 THR B C 1
ATOM 8536 O O . THR B 1 527 ? -50.375 17.125 4.301 1 80.5 527 THR B O 1
ATOM 8539 N N . ILE B 1 528 ? -48.406 17.281 5.328 1 76 528 ILE B N 1
ATOM 8540 C CA . ILE B 1 528 ? -48.031 15.898 5.059 1 76 528 ILE B CA 1
ATOM 8541 C C . ILE B 1 528 ? -49 14.961 5.781 1 76 528 ILE B C 1
ATOM 8543 O O . ILE B 1 528 ? -49.469 13.977 5.207 1 76 528 ILE B O 1
ATOM 8547 N N . TYR B 1 529 ? -49.25 15.305 7.051 1 76.19 529 TYR B N 1
ATOM 8548 C CA . TYR B 1 529 ? -50.219 14.523 7.844 1 76.19 529 TYR B CA 1
ATOM 8549 C C . TYR B 1 529 ? -51.594 14.516 7.199 1 76.19 529 TYR B C 1
ATOM 8551 O O . TYR B 1 529 ? -52.25 13.477 7.113 1 76.19 529 TYR B O 1
ATOM 8559 N N . SER B 1 530 ? -52 15.617 6.73 1 76.75 530 SER B N 1
ATOM 8560 C CA . SER B 1 530 ? -53.281 15.742 6.066 1 76.75 530 SER B CA 1
ATOM 8561 C C . SER B 1 530 ? -53.312 14.938 4.773 1 76.75 530 SER B C 1
ATOM 8563 O O . SER B 1 530 ? -54.344 14.305 4.457 1 76.75 530 SER B O 1
ATOM 8565 N N . ALA B 1 531 ? -52.219 14.938 4.156 1 74.62 531 ALA B N 1
ATOM 8566 C CA . ALA B 1 531 ? -52.094 14.188 2.91 1 74.62 531 ALA B CA 1
ATOM 8567 C C . ALA B 1 531 ? -52.094 12.68 3.176 1 74.62 531 ALA B C 1
ATOM 8569 O O . ALA B 1 531 ? -52.719 11.914 2.428 1 74.62 531 ALA B O 1
ATOM 8570 N N . PHE B 1 532 ? -51.406 12.367 4.152 1 73.19 532 PHE B N 1
ATOM 8571 C CA . PHE B 1 532 ? -51.344 10.961 4.543 1 73.19 532 PHE B CA 1
ATOM 8572 C C . PHE B 1 532 ? -52.719 10.477 4.98 1 73.19 532 PHE B C 1
ATOM 8574 O O . PHE B 1 532 ? -53.125 9.344 4.676 1 73.19 532 PHE B O 1
ATOM 8581 N N . CYS B 1 533 ? -53.375 11.234 5.77 1 72.12 533 CYS B N 1
ATOM 8582 C CA . CYS B 1 533 ? -54.719 10.883 6.238 1 72.12 533 CYS B CA 1
ATOM 8583 C C . CYS B 1 533 ? -55.688 10.734 5.07 1 72.12 533 CYS B C 1
ATOM 8585 O O . CYS B 1 533 ? -56.656 9.969 5.152 1 72.12 533 CYS B O 1
ATOM 8587 N N . VAL B 1 534 ? -55.438 11.414 4.109 1 66.75 534 VAL B N 1
ATOM 8588 C CA . VAL B 1 534 ? -56.25 11.289 2.912 1 66.75 534 VAL B CA 1
ATOM 8589 C C . VAL B 1 534 ? -55.938 9.969 2.205 1 66.75 534 VAL B C 1
ATOM 8591 O O . VAL B 1 534 ? -56.844 9.32 1.671 1 66.75 534 VAL B O 1
ATOM 8594 N N . ILE B 1 535 ? -54.75 9.578 2.232 1 62.81 535 ILE B N 1
ATOM 8595 C CA . ILE B 1 535 ? -54.312 8.383 1.509 1 62.81 535 ILE B CA 1
ATOM 8596 C C . ILE B 1 535 ? -54.625 7.145 2.352 1 62.81 535 ILE B C 1
ATOM 8598 O O . ILE B 1 535 ? -55 6.105 1.822 1 62.81 535 ILE B O 1
ATOM 8602 N N . VAL B 1 536 ? -54.344 7.234 3.656 1 58.56 536 VAL B N 1
ATOM 8603 C CA . VAL B 1 536 ? -54.656 6.113 4.539 1 58.56 536 VAL B CA 1
ATOM 8604 C C . VAL B 1 536 ? -55.875 6.438 5.371 1 58.56 536 VAL B C 1
ATOM 8606 O O . VAL B 1 536 ? -55.844 7.285 6.266 1 58.56 536 VAL B O 1
ATOM 8609 N N . PRO B 1 537 ? -57 6.145 4.781 1 48.09 537 PRO B N 1
ATOM 8610 C CA . PRO B 1 537 ? -58.156 6.398 5.617 1 48.09 537 PRO B CA 1
ATOM 8611 C C . PRO B 1 537 ? -58.031 5.781 7.008 1 48.09 537 PRO B C 1
ATOM 8613 O O . PRO B 1 537 ? -57.656 4.621 7.145 1 48.09 537 PRO B O 1
ATOM 8616 N N . VAL B 1 538 ? -57.812 6.598 7.84 1 42.34 538 VAL B N 1
ATOM 8617 C CA . VAL B 1 538 ? -57.938 5.988 9.156 1 42.34 538 VAL B CA 1
ATOM 8618 C C . VAL B 1 538 ? -59.406 5.582 9.391 1 42.34 538 VAL B C 1
ATOM 8620 O O . VAL B 1 538 ? -60.312 6.367 9.148 1 42.34 538 VAL B O 1
#

Secondary structure (DSSP, 8-state):
--GGGS-HHHHHHHHHHHTTHHHHTTGGG--SHHHHHHTT-EEEEESTTSHHHHHHHHHHHHH---SEEEEEE--BTTB-HHHHHHHHHTSGGGHHHHHH-TTGGGGEEEEE--TTSGGGG--HHHHHHHHHH--EEEE------TT--HHHHHIIIIIHHHHHHHHHHH-TT--EEEEE--TTTT--GGGTTSEE-SS----SS-HHHHHHHHHHS-HHHHHHHHHHHTTTSSSHHHHHHHHHHHHHHHH-TTS-EEEEEE-EEES-SSSSSTT---HHHHHHSHHHHHHHHHTT---EEES-TT-B--EEEHHHHHHHHHHHHHHHHHTGGG--SSS-EEEE--GGG--BHHHHHHHHTSHHHHTT--TT--S----EEE--HHHHHHHHIIIIIHHHHHHHHHHHHHT-PPTTPPPHHHHHHHHHHHHHHHHHHHH---EE--HHHHHHHHHS-HHHHHHS---GGG--HHHHHHHHHHHIIIIII--TT--HHHHHHHHHHHHHHHHHHHHHHHHHHHHHHHHHHHHHHHHS--/--GGGS-HHHHHHHHHHHTTHHHHTTGGG--SHHHHHHTT-EEEEESTTSHHHHHHHHHHHHH---SEEEEEE--BTTB-HHHHHHHHHTSGGGHHHHHH-TTGGGGEEEEE--TTSGGGG--HHHHHHHHHH-SEEEE------TT--HHHHHIIIIIHHHHHHHHHHH-TT--EEEEE--TTTT--GGGTTSEE-SS----SS-HHHHHHHHHHS-HHHHHHHHHHHTTTSSSHHHHHHHHHHHHHHHH-TTS-EEEEEE-EEES-SSSSSTT---HHHHHHSHHHHHHHHHTT---EEES-TT-B--EEEHHHHHHHHHHHHHHHHHTGGG--SSS-EEEE--GGG--BHHHHHHHHTSHHHHTT--TT--S----EEE--HHHHHHHHIIIIIHHHHHHHHHHHHHT-PPTTPPPHHHHHHHHHHHHHHHHHHHH---EE--HHHHHHHHHS-HHHHHHS---GGG--HHHHHHHHHHHIIIIII--TT--HHHHHHHHHHHHHHHHHHHHHHHHHHHHHHHHHHHHHHHHS--